Protein AF-0000000084525144 (afdb_homodimer)

Structure (mmCIF, N/CA/C/O backbone):
data_AF-0000000084525144-model_v1
#
loop_
_entity.id
_entity.type
_entity.pdbx_description
1 polymer 'Tryptophan 2-monooxygenase'
#
loop_
_atom_site.group_PDB
_atom_site.id
_atom_site.type_symbol
_atom_site.label_atom_id
_atom_site.label_alt_id
_atom_site.label_comp_id
_atom_site.label_asym_id
_atom_site.label_entity_id
_atom_site.label_seq_id
_atom_site.pdbx_PDB_ins_code
_atom_site.Cartn_x
_atom_site.Cartn_y
_atom_site.Cartn_z
_atom_site.occupancy
_atom_site.B_iso_or_equiv
_atom_site.auth_seq_id
_atom_site.auth_comp_id
_atom_site.auth_asym_id
_atom_site.auth_atom_id
_atom_site.pdbx_PDB_model_num
ATOM 1 N N . MET A 1 1 ? 16.953 35.125 -7.094 1 59.88 1 MET A N 1
ATOM 2 C CA . MET A 1 1 ? 16.766 34.469 -5.805 1 59.88 1 MET A CA 1
ATOM 3 C C . MET A 1 1 ? 16.109 35.406 -4.797 1 59.88 1 MET A C 1
ATOM 5 O O . MET A 1 1 ? 16.547 36.531 -4.645 1 59.88 1 MET A O 1
ATOM 9 N N . THR A 1 2 ? 14.867 35.094 -4.445 1 69.94 2 THR A N 1
ATOM 10 C CA . THR A 1 2 ? 14.141 35.969 -3.514 1 69.94 2 THR A CA 1
ATOM 11 C C . THR A 1 2 ? 14.523 35.656 -2.072 1 69.94 2 THR A C 1
ATOM 13 O O . THR A 1 2 ? 14.695 34.469 -1.712 1 69.94 2 THR A O 1
ATOM 16 N N . ASP A 1 3 ? 14.859 36.688 -1.396 1 90.31 3 ASP A N 1
ATOM 17 C CA . ASP A 1 3 ? 15.188 36.531 0.018 1 90.31 3 ASP A CA 1
ATOM 18 C C . ASP A 1 3 ? 14.008 36.906 0.905 1 90.31 3 ASP A C 1
ATOM 20 O O . ASP A 1 3 ? 13.406 38 0.729 1 90.31 3 ASP A O 1
ATOM 24 N N . VAL A 1 4 ? 13.586 36 1.708 1 96.69 4 VAL A N 1
ATOM 25 C CA . VAL A 1 4 ? 12.508 36.219 2.66 1 96.69 4 VAL A CA 1
ATOM 26 C C . VAL A 1 4 ? 12.977 35.875 4.07 1 96.69 4 VAL A C 1
ATOM 28 O O . VAL A 1 4 ? 14.07 35.312 4.25 1 96.69 4 VAL A O 1
ATOM 31 N N . ASP A 1 5 ? 12.203 36.25 5.066 1 96.56 5 ASP A N 1
ATOM 32 C CA . ASP A 1 5 ? 12.508 35.844 6.438 1 96.56 5 ASP A CA 1
ATOM 33 C C . ASP A 1 5 ? 12.32 34.344 6.613 1 96.56 5 ASP A C 1
ATOM 35 O O . ASP A 1 5 ? 13.203 33.656 7.145 1 96.56 5 ASP A O 1
ATOM 39 N N . VAL A 1 6 ? 11.117 33.875 6.16 1 98.31 6 VAL A N 1
ATOM 40 C CA . VAL A 1 6 ? 10.789 32.469 6.398 1 98.31 6 VAL A CA 1
ATOM 41 C C . VAL A 1 6 ? 10.258 31.859 5.117 1 98.31 6 VAL A C 1
ATOM 43 O O . VAL A 1 6 ? 9.414 32.438 4.434 1 98.31 6 VAL A O 1
ATOM 46 N N . VAL A 1 7 ? 10.727 30.672 4.738 1 98.75 7 VAL A N 1
ATOM 47 C CA . VAL A 1 7 ? 10.156 29.844 3.682 1 98.75 7 VAL A CA 1
ATOM 48 C C . VAL A 1 7 ? 9.266 28.766 4.293 1 98.75 7 VAL A C 1
ATOM 50 O O . VAL A 1 7 ? 9.688 28.047 5.199 1 98.75 7 VAL A O 1
ATOM 53 N N . VAL A 1 8 ? 8.039 28.719 3.889 1 98.94 8 VAL A N 1
ATOM 54 C CA . VAL A 1 8 ? 7.125 27.672 4.312 1 98.94 8 VAL A CA 1
ATOM 55 C C . VAL A 1 8 ? 6.953 26.656 3.182 1 98.94 8 VAL A C 1
ATOM 57 O O . VAL A 1 8 ? 6.566 27.016 2.068 1 98.94 8 VAL A O 1
ATOM 60 N N . ILE A 1 9 ? 7.25 25.406 3.461 1 98.88 9 ILE A N 1
ATOM 61 C CA . ILE A 1 9 ? 7.156 24.344 2.475 1 98.88 9 ILE A CA 1
ATOM 62 C C . ILE A 1 9 ? 5.875 23.547 2.697 1 98.88 9 ILE A C 1
ATOM 64 O O . ILE A 1 9 ? 5.785 22.75 3.639 1 98.88 9 ILE A O 1
ATOM 68 N N . GLY A 1 10 ? 4.902 23.75 1.816 1 98.81 10 GLY A N 1
ATOM 69 C CA . GLY A 1 10 ? 3.584 23.141 1.926 1 98.81 10 GLY A CA 1
ATOM 70 C C . GLY A 1 10 ? 2.498 24.141 2.279 1 98.81 10 GLY A C 1
ATOM 71 O O . GLY A 1 10 ? 2.686 24.984 3.158 1 98.81 10 GLY A O 1
ATOM 72 N N . ALA A 1 11 ? 1.415 24.016 1.599 1 98.88 11 ALA A N 1
ATOM 73 C CA . ALA A 1 11 ? 0.306 24.938 1.813 1 98.88 11 ALA A CA 1
ATOM 74 C C . ALA A 1 11 ? -0.945 24.188 2.277 1 98.88 11 ALA A C 1
ATOM 76 O O . ALA A 1 11 ? -2.057 24.5 1.839 1 98.88 11 ALA A O 1
ATOM 77 N N . GLY A 1 12 ? -0.776 23.172 3.094 1 98.75 12 GLY A N 1
ATOM 78 C CA . GLY A 1 12 ? -1.882 22.641 3.879 1 98.75 12 GLY A CA 1
ATOM 79 C C . GLY A 1 12 ? -2.287 23.562 5.02 1 98.75 12 GLY A C 1
ATOM 80 O O . GLY A 1 12 ? -1.798 24.688 5.125 1 98.75 12 GLY A O 1
ATOM 81 N N . ALA A 1 13 ? -3.119 23.031 5.883 1 98.81 13 ALA A N 1
ATOM 82 C CA . ALA A 1 13 ? -3.615 23.844 6.984 1 98.81 13 ALA A CA 1
ATOM 83 C C . ALA A 1 13 ? -2.467 24.344 7.859 1 98.81 13 ALA A C 1
ATOM 85 O O . ALA A 1 13 ? -2.465 25.5 8.297 1 98.81 13 ALA A O 1
ATOM 86 N N . ALA A 1 14 ? -1.512 23.516 8.109 1 98.88 14 ALA A N 1
ATOM 87 C CA . ALA A 1 14 ? -0.378 23.906 8.953 1 98.88 14 ALA A CA 1
ATOM 88 C C . ALA A 1 14 ? 0.447 25 8.297 1 98.88 14 ALA A C 1
ATOM 90 O O . ALA A 1 14 ? 0.79 26 8.945 1 98.88 14 ALA A O 1
ATOM 91 N N . GLY A 1 15 ? 0.773 24.828 7.012 1 98.94 15 GLY A N 1
ATOM 92 C CA . GLY A 1 15 ? 1.566 25.828 6.305 1 98.94 15 GLY A CA 1
ATOM 93 C C . GLY A 1 15 ? 0.857 27.156 6.156 1 98.94 15 GLY A C 1
ATOM 94 O O . GLY A 1 15 ? 1.462 28.219 6.355 1 98.94 15 GLY A O 1
ATOM 95 N N . LEU A 1 16 ? -0.373 27.078 5.84 1 98.94 16 LEU A N 1
ATOM 96 C CA . LEU A 1 16 ? -1.166 28.297 5.719 1 98.94 16 LEU A CA 1
ATOM 97 C C . LEU A 1 16 ? -1.246 29.031 7.051 1 98.94 16 LEU A C 1
ATOM 99 O O . LEU A 1 16 ? -1.121 30.25 7.102 1 98.94 16 LEU A O 1
ATOM 103 N N . ALA A 1 17 ? -1.425 28.266 8.086 1 98.88 17 ALA A N 1
ATOM 104 C CA . ALA A 1 17 ? -1.532 28.859 9.414 1 98.88 17 ALA A CA 1
ATOM 105 C C . ALA A 1 17 ? -0.22 29.516 9.836 1 98.88 17 ALA A C 1
ATOM 107 O O . ALA A 1 17 ? -0.218 30.625 10.375 1 98.88 17 ALA A O 1
ATOM 108 N N . ALA A 1 18 ? 0.846 28.797 9.602 1 98.88 18 ALA A N 1
ATOM 109 C CA . ALA A 1 18 ? 2.156 29.359 9.914 1 98.88 18 ALA A CA 1
ATOM 110 C C . ALA A 1 18 ? 2.396 30.656 9.148 1 98.88 18 ALA A C 1
ATOM 112 O O . ALA A 1 18 ? 2.82 31.672 9.734 1 98.88 18 ALA A O 1
ATOM 113 N N . ALA A 1 19 ? 2.092 30.625 7.883 1 98.88 19 ALA A N 1
ATOM 114 C CA . ALA A 1 19 ? 2.293 31.797 7.031 1 98.88 19 ALA A CA 1
ATOM 115 C C . ALA A 1 19 ? 1.44 32.969 7.504 1 98.88 19 ALA A C 1
ATOM 117 O O . ALA A 1 19 ? 1.934 34.094 7.625 1 98.88 19 ALA A O 1
ATOM 118 N N . LYS A 1 20 ? 0.193 32.75 7.766 1 98.56 20 LYS A N 1
ATOM 119 C CA . LYS A 1 20 ? -0.705 33.812 8.219 1 98.56 20 LYS A CA 1
ATOM 120 C C . LYS A 1 20 ? -0.177 34.469 9.484 1 98.56 20 LYS A C 1
ATOM 122 O O . LYS A 1 20 ? -0.156 35.688 9.586 1 98.56 20 LYS A O 1
ATOM 127 N N . ARG A 1 21 ? 0.198 33.656 10.391 1 98.19 21 ARG A N 1
ATOM 128 C CA . ARG A 1 21 ? 0.686 34.188 11.656 1 98.19 21 ARG A CA 1
ATOM 129 C C . ARG A 1 21 ? 1.964 35 11.461 1 98.19 21 ARG A C 1
ATOM 131 O O . ARG A 1 21 ? 2.105 36.094 12.008 1 98.19 21 ARG A O 1
ATOM 138 N N . LEU A 1 22 ? 2.871 34.5 10.695 1 98.12 22 LEU A N 1
ATOM 139 C CA . LEU A 1 22 ? 4.141 35.156 10.445 1 98.12 22 LEU A CA 1
ATOM 140 C C . LEU A 1 22 ? 3.916 36.5 9.719 1 98.12 22 LEU A C 1
ATOM 142 O O . LEU A 1 22 ? 4.523 37.5 10.062 1 98.12 22 LEU A O 1
ATOM 146 N N . ILE A 1 23 ? 3.051 36.469 8.719 1 97.81 23 ILE A N 1
ATOM 147 C CA . ILE A 1 23 ? 2.746 37.688 7.957 1 97.81 23 ILE A CA 1
ATOM 148 C C . ILE A 1 23 ? 2.102 38.719 8.867 1 97.81 23 ILE A C 1
ATOM 150 O O . ILE A 1 23 ? 2.455 39.906 8.82 1 97.81 23 ILE A O 1
ATOM 154 N N . ALA A 1 24 ? 1.198 38.281 9.672 1 96.62 24 ALA A N 1
ATOM 155 C CA . ALA A 1 24 ? 0.527 39.156 10.609 1 96.62 24 ALA A CA 1
ATOM 156 C C . ALA A 1 24 ? 1.533 39.844 11.547 1 96.62 24 ALA A C 1
ATOM 158 O O . ALA A 1 24 ? 1.303 40.938 12.016 1 96.62 24 ALA A O 1
ATOM 159 N N . GLU A 1 25 ? 2.604 39.156 11.742 1 94.94 25 GLU A N 1
ATOM 160 C CA . GLU A 1 25 ? 3.631 39.688 12.633 1 94.94 25 GLU A CA 1
ATOM 161 C C . GLU A 1 25 ? 4.699 40.438 11.859 1 94.94 25 GLU A C 1
ATOM 163 O O . GLU A 1 25 ? 5.758 40.781 12.398 1 94.94 25 GLU A O 1
ATOM 168 N N . GLY A 1 26 ? 4.539 40.688 10.602 1 95.06 26 GLY A N 1
ATOM 169 C CA . GLY A 1 26 ? 5.367 41.594 9.805 1 95.06 26 GLY A CA 1
ATOM 170 C C . GLY A 1 26 ? 6.543 40.875 9.148 1 95.06 26 GLY A C 1
ATOM 171 O O . GLY A 1 26 ? 7.473 41.531 8.672 1 95.06 26 GLY A O 1
ATOM 172 N N . LYS A 1 27 ? 6.57 39.594 9.133 1 96.12 27 LYS A N 1
ATOM 173 C CA . LYS A 1 27 ? 7.652 38.844 8.484 1 96.12 27 LYS A CA 1
ATOM 174 C C . LYS A 1 27 ? 7.371 38.656 7 1 96.12 27 LYS A C 1
ATOM 176 O O . LYS A 1 27 ? 6.215 38.5 6.594 1 96.12 27 LYS A O 1
ATOM 181 N N . SER A 1 28 ? 8.414 38.688 6.215 1 97.44 28 SER A N 1
ATOM 182 C CA . SER A 1 28 ? 8.289 38.281 4.82 1 97.44 28 SER A CA 1
ATOM 183 C C . SER A 1 28 ? 8.312 36.75 4.695 1 97.44 28 SER A C 1
ATOM 185 O O . SER A 1 28 ? 9.172 36.094 5.277 1 97.44 28 SER A O 1
ATOM 187 N N . VAL A 1 29 ? 7.301 36.25 3.973 1 98.19 29 VAL A N 1
ATOM 188 C CA . VAL A 1 29 ? 7.133 34.812 3.906 1 98.19 29 VAL A CA 1
ATOM 189 C C . VAL A 1 29 ? 6.941 34.375 2.453 1 98.19 29 VAL A C 1
ATOM 191 O O . VAL A 1 29 ? 6.242 35.031 1.688 1 98.19 29 VAL A O 1
ATOM 194 N N . GLN A 1 30 ? 7.582 33.312 2.051 1 98.38 30 GLN A N 1
ATOM 195 C CA . GLN A 1 30 ? 7.285 32.594 0.805 1 98.38 30 GLN A CA 1
ATOM 196 C C . GLN A 1 30 ? 6.762 31.203 1.075 1 98.38 30 GLN A C 1
ATOM 198 O O . GLN A 1 30 ? 7.453 30.375 1.678 1 98.38 30 GLN A O 1
ATOM 203 N N . VAL A 1 31 ? 5.516 30.969 0.66 1 98.88 31 VAL A N 1
ATOM 204 C CA . VAL A 1 31 ? 4.934 29.641 0.771 1 98.88 31 VAL A CA 1
ATOM 205 C C . VAL A 1 31 ? 5.07 28.891 -0.56 1 98.88 31 VAL A C 1
ATOM 207 O O . VAL A 1 31 ? 4.66 29.406 -1.604 1 98.88 31 VAL A O 1
ATOM 210 N N . LEU A 1 32 ? 5.703 27.734 -0.556 1 98.81 32 LEU A N 1
ATOM 211 C CA . LEU A 1 32 ? 5.871 26.875 -1.729 1 98.81 32 LEU A CA 1
ATOM 212 C C . LEU A 1 32 ? 5.016 25.625 -1.611 1 98.81 32 LEU A C 1
ATOM 214 O O . LEU A 1 32 ? 5.094 24.906 -0.612 1 98.81 32 LEU A O 1
ATOM 218 N N . GLU A 1 33 ? 4.156 25.391 -2.562 1 98.81 33 GLU A N 1
ATOM 219 C CA . GLU A 1 33 ? 3.275 24.219 -2.602 1 98.81 33 GLU A CA 1
ATOM 220 C C . GLU A 1 33 ? 3.516 23.391 -3.855 1 98.81 33 GLU A C 1
ATOM 222 O O . GLU A 1 33 ? 3.545 23.922 -4.965 1 98.81 33 GLU A O 1
ATOM 227 N N . ALA A 1 34 ? 3.719 22.109 -3.637 1 98.12 34 ALA A N 1
ATOM 228 C CA . ALA A 1 34 ? 4.02 21.203 -4.742 1 98.12 34 ALA A CA 1
ATOM 229 C C . ALA A 1 34 ? 2.805 21.031 -5.648 1 98.12 34 ALA A C 1
ATOM 231 O O . ALA A 1 34 ? 2.945 20.953 -6.871 1 98.12 34 ALA A O 1
ATOM 232 N N . MET A 1 35 ? 1.621 21 -5.098 1 97.56 35 MET A N 1
ATOM 233 C CA . MET A 1 35 ? 0.398 20.781 -5.863 1 97.56 35 MET A CA 1
ATOM 234 C C . MET A 1 35 ? -0.088 22.062 -6.512 1 97.56 35 MET A C 1
ATOM 236 O O . MET A 1 35 ? 0.478 23.141 -6.273 1 97.56 35 MET A O 1
ATOM 240 N N . ASP A 1 36 ? -1.179 21.984 -7.297 1 97.94 36 ASP A N 1
ATOM 241 C CA . ASP A 1 36 ? -1.672 23.141 -8.047 1 97.94 36 ASP A CA 1
ATOM 242 C C . ASP A 1 36 ? -2.781 23.859 -7.277 1 97.94 36 ASP A C 1
ATOM 244 O O . ASP A 1 36 ? -3.504 24.688 -7.848 1 97.94 36 ASP A O 1
ATOM 248 N N . ARG A 1 37 ? -2.877 23.516 -6.023 1 98.06 37 ARG A N 1
ATOM 249 C CA . ARG A 1 37 ? -3.896 24.094 -5.152 1 98.06 37 ARG A CA 1
ATOM 250 C C . ARG A 1 37 ? -3.408 24.172 -3.711 1 98.06 37 ARG A C 1
ATOM 252 O O . ARG A 1 37 ? -2.443 23.5 -3.34 1 98.06 37 ARG A O 1
ATOM 259 N N . ILE A 1 38 ? -4.07 24.984 -2.906 1 98.56 38 ILE A N 1
ATOM 260 C CA . ILE A 1 38 ? -3.777 25.016 -1.478 1 98.56 38 ILE A CA 1
ATOM 261 C C . ILE A 1 38 ? -4.707 24.062 -0.735 1 98.56 38 ILE A C 1
ATOM 263 O O . ILE A 1 38 ? -5.668 23.547 -1.313 1 98.56 38 ILE A O 1
ATOM 267 N N . GLY A 1 39 ? -4.398 23.797 0.495 1 98.56 39 GLY A N 1
ATOM 268 C CA . GLY A 1 39 ? -5.273 23.031 1.372 1 98.56 39 GLY A CA 1
ATOM 269 C C . GLY A 1 39 ? -4.723 21.656 1.714 1 98.56 39 GLY A C 1
ATOM 270 O O . GLY A 1 39 ? -5.16 21.031 2.68 1 98.56 39 GLY A O 1
ATOM 271 N N . GLY A 1 40 ? -3.711 21.203 0.921 1 97.88 40 GLY A N 1
ATOM 272 C CA . GLY A 1 40 ? -3.178 19.875 1.166 1 97.88 40 GLY A CA 1
ATOM 273 C C . GLY A 1 40 ? -4.23 18.797 1.083 1 97.88 40 GLY A C 1
ATOM 274 O O . GLY A 1 40 ? -4.949 18.688 0.086 1 97.88 40 GLY A O 1
ATOM 275 N N . ARG A 1 41 ? -4.391 18.062 2.131 1 98.38 41 ARG A N 1
ATOM 276 C CA . ARG A 1 41 ? -5.375 16.984 2.143 1 98.38 41 ARG A CA 1
ATOM 277 C C . ARG A 1 41 ? -6.785 17.531 2.357 1 98.38 41 ARG A C 1
ATOM 279 O O . ARG A 1 41 ? -7.77 16.844 2.1 1 98.38 41 ARG A O 1
ATOM 286 N N . ALA A 1 42 ? -6.883 18.734 2.869 1 98.62 42 ALA A N 1
ATOM 287 C CA . ALA A 1 42 ? -8.188 19.375 2.883 1 98.62 42 ALA A CA 1
ATOM 288 C C . ALA A 1 42 ? -8.594 19.828 1.481 1 98.62 42 ALA A C 1
ATOM 290 O O . ALA A 1 42 ? -8.25 20.938 1.059 1 98.62 42 ALA A O 1
ATOM 291 N N . TRP A 1 43 ? -9.305 18.984 0.785 1 98.62 43 TRP A N 1
ATOM 292 C CA . TRP A 1 43 ? -9.633 19.219 -0.617 1 98.62 43 TRP A CA 1
ATOM 293 C C . TRP A 1 43 ? -11.078 18.828 -0.918 1 98.62 43 TRP A C 1
ATOM 295 O O . TRP A 1 43 ? -11.461 17.672 -0.708 1 98.62 43 TRP A O 1
ATOM 305 N N . THR A 1 44 ? -11.883 19.734 -1.355 1 98.69 44 THR A N 1
ATOM 306 C CA . THR A 1 44 ? -13.242 19.516 -1.82 1 98.69 44 THR A CA 1
ATOM 307 C C . THR A 1 44 ? -13.336 19.688 -3.334 1 98.69 44 THR A C 1
ATOM 309 O O . THR A 1 44 ? -12.781 20.641 -3.895 1 98.69 44 THR A O 1
ATOM 312 N N . THR A 1 45 ? -13.969 18.75 -3.99 1 98.25 45 THR A N 1
ATOM 313 C CA . THR A 1 45 ? -14.195 18.875 -5.426 1 98.25 45 THR A CA 1
ATOM 314 C C . THR A 1 45 ? -15.68 18.797 -5.754 1 98.25 45 THR A C 1
ATOM 316 O O . THR A 1 45 ? -16.453 18.188 -5.004 1 98.25 45 THR A O 1
ATOM 319 N N . SER A 1 46 ? -16.109 19.406 -6.824 1 97.94 46 SER A N 1
ATOM 320 C CA . SER A 1 46 ? -17.469 19.234 -7.344 1 97.94 46 SER A CA 1
ATOM 321 C C . SER A 1 46 ? -17.438 18.5 -8.688 1 97.94 46 SER A C 1
ATOM 323 O O . SER A 1 46 ? -18.5 18.297 -9.297 1 97.94 46 SER A O 1
ATOM 325 N N . ASP A 1 47 ? -16.312 18.078 -9.078 1 97.62 47 ASP A N 1
ATOM 326 C CA . ASP A 1 47 ? -16.141 17.484 -10.398 1 97.62 47 ASP A CA 1
ATOM 327 C C . ASP A 1 47 ? -16.719 16.062 -10.43 1 97.62 47 ASP A C 1
ATOM 329 O O . ASP A 1 47 ? -17.172 15.602 -11.484 1 97.62 47 ASP A O 1
ATOM 333 N N . TRP A 1 48 ? -16.672 15.391 -9.328 1 97.62 48 TRP A N 1
ATOM 334 C CA . TRP A 1 48 ? -17.016 13.969 -9.32 1 97.62 48 TRP A CA 1
ATOM 335 C C . TRP A 1 48 ? -18.516 13.773 -9.477 1 97.62 48 TRP A C 1
ATOM 337 O O . TRP A 1 48 ? -18.969 12.945 -10.281 1 97.62 48 TRP A O 1
ATOM 347 N N . PHE A 1 49 ? -19.328 14.57 -8.734 1 97.69 49 PHE A N 1
ATOM 348 C CA . PHE A 1 49 ? -20.75 14.281 -8.664 1 97.69 49 PHE A CA 1
ATOM 349 C C . PHE A 1 49 ? -21.578 15.531 -8.945 1 97.69 49 PHE A C 1
ATOM 351 O O . PHE A 1 49 ? -22.812 15.5 -8.883 1 97.69 49 PHE A O 1
ATOM 358 N N . GLY A 1 50 ? -20.938 16.641 -9.258 1 97.06 50 GLY A N 1
ATOM 359 C CA . GLY A 1 50 ? -21.641 17.906 -9.484 1 97.06 50 GLY A CA 1
ATOM 360 C C . GLY A 1 50 ? -22.031 18.594 -8.195 1 97.06 50 GLY A C 1
ATOM 361 O O . GLY A 1 50 ? -22.859 19.516 -8.219 1 97.06 50 GLY A O 1
ATOM 362 N N . MET A 1 51 ? -21.562 18.109 -7.117 1 96.75 51 MET A N 1
ATOM 363 C CA . MET A 1 51 ? -21.75 18.672 -5.781 1 96.75 51 MET A CA 1
ATOM 364 C C . MET A 1 51 ? -20.469 18.547 -4.961 1 96.75 51 MET A C 1
ATOM 366 O O . MET A 1 51 ? -19.594 17.75 -5.285 1 96.75 51 MET A O 1
ATOM 370 N N . PRO A 1 52 ? -20.375 19.359 -3.873 1 97.94 52 PRO A N 1
ATOM 371 C CA . PRO A 1 52 ? -19.156 19.297 -3.08 1 97.94 52 PRO A CA 1
ATOM 372 C C . PRO A 1 52 ? -18.906 17.922 -2.469 1 97.94 52 PRO A C 1
ATOM 374 O O . PRO A 1 52 ? -19.828 17.328 -1.9 1 97.94 52 PRO A O 1
ATOM 377 N N . PHE A 1 53 ? -17.75 17.406 -2.645 1 98.62 53 PHE A N 1
ATOM 378 C CA . PHE A 1 53 ? -17.281 16.172 -2.037 1 98.62 53 PHE A CA 1
ATOM 379 C C . PHE A 1 53 ? -15.875 16.344 -1.477 1 98.62 53 PHE A C 1
ATOM 381 O O . PHE A 1 53 ? -14.953 16.688 -2.209 1 98.62 53 PHE A O 1
ATOM 388 N N . ASP A 1 54 ? -15.75 16.109 -0.252 1 98.75 54 ASP A N 1
ATOM 389 C CA . ASP A 1 54 ? -14.438 16.188 0.378 1 98.75 54 ASP A CA 1
ATOM 390 C C . ASP A 1 54 ? -13.586 14.969 0.016 1 98.75 54 ASP A C 1
ATOM 392 O O . ASP A 1 54 ? -13.883 13.852 0.436 1 98.75 54 ASP A O 1
ATOM 396 N N . ILE A 1 55 ? -12.5 15.234 -0.672 1 98.44 55 ILE A N 1
ATOM 397 C CA . ILE A 1 55 ? -11.562 14.18 -1.021 1 98.44 55 ILE A CA 1
ATOM 398 C C . ILE A 1 55 ? -10.742 13.789 0.208 1 98.44 55 ILE A C 1
ATOM 400 O O . ILE A 1 55 ? -10.438 12.609 0.412 1 98.44 55 ILE A O 1
ATOM 404 N N . GLY A 1 56 ? -10.32 14.742 0.975 1 97.81 56 GLY A N 1
ATOM 405 C CA . GLY A 1 56 ? -9.609 14.516 2.227 1 97.81 56 GLY A CA 1
ATOM 406 C C . GLY A 1 56 ? -10.5 14.664 3.447 1 97.81 56 GLY A C 1
ATOM 407 O O . GLY A 1 56 ? -11.609 14.125 3.488 1 97.81 56 GLY A O 1
ATOM 408 N N . CYS A 1 57 ? -10.078 15.352 4.449 1 97.25 57 CYS A N 1
ATOM 409 C CA . CYS A 1 57 ? -10.82 15.484 5.703 1 97.25 57 CYS A CA 1
ATOM 410 C C . CYS A 1 57 ? -12.219 16.031 5.453 1 97.25 57 CYS A C 1
ATOM 412 O O . CYS A 1 57 ? -12.406 16.922 4.629 1 97.25 57 CYS A O 1
ATOM 414 N N . ALA A 1 58 ? -13.164 15.445 6.195 1 97.12 58 ALA A N 1
ATOM 415 C CA . ALA A 1 58 ? -14.562 15.805 5.992 1 97.12 58 ALA A CA 1
ATOM 416 C C . ALA A 1 58 ? -15.219 16.219 7.305 1 97.12 58 ALA A C 1
ATOM 418 O O . ALA A 1 58 ? -16.234 16.938 7.309 1 97.12 58 ALA A O 1
ATOM 419 N N . TRP A 1 59 ? -14.656 15.867 8.422 1 97.12 59 TRP A N 1
ATOM 420 C CA . TRP A 1 59 ? -15.234 16.188 9.719 1 97.12 59 TRP A CA 1
ATOM 421 C C . TRP A 1 59 ? -14.453 17.312 10.398 1 97.12 59 TRP A C 1
ATOM 423 O O . TRP A 1 59 ? -13.227 17.25 10.492 1 97.12 59 TRP A O 1
ATOM 433 N N . LEU A 1 60 ? -15.172 18.234 10.82 1 97.56 60 LEU A N 1
ATOM 434 C CA . LEU A 1 60 ? -14.641 19.156 11.812 1 97.56 60 LEU A CA 1
ATOM 435 C C . LEU A 1 60 ? -14.648 18.531 13.203 1 97.56 60 LEU A C 1
ATOM 437 O O . LEU A 1 60 ? -15.555 18.781 14 1 97.56 60 LEU A O 1
ATOM 441 N N . HIS A 1 61 ? -13.57 17.812 13.414 1 96.38 61 HIS A N 1
ATOM 442 C CA . HIS A 1 61 ? -13.438 17.078 14.672 1 96.38 61 HIS A CA 1
ATOM 443 C C . HIS A 1 61 ? -13.172 18.047 15.828 1 96.38 61 HIS A C 1
ATOM 445 O O . HIS A 1 61 ? -12.656 19.141 15.625 1 96.38 61 HIS A O 1
ATOM 451 N N . ALA A 1 62 ? -13.508 17.609 17.031 1 95.56 62 ALA A N 1
ATOM 452 C CA . ALA A 1 62 ? -13.266 18.391 18.234 1 95.56 62 ALA A CA 1
ATOM 453 C C . ALA A 1 62 ? -13.773 19.828 18.078 1 95.56 62 ALA A C 1
ATOM 455 O O . ALA A 1 62 ? -13.031 20.781 18.297 1 95.56 62 ALA A O 1
ATOM 456 N N . GLY A 1 63 ? -15.062 19.859 17.766 1 94.94 63 GLY A N 1
ATOM 457 C CA . GLY A 1 63 ? -15.656 21.125 17.406 1 94.94 63 GLY A CA 1
ATOM 458 C C . GLY A 1 63 ? -15.508 22.188 18.469 1 94.94 63 GLY A C 1
ATOM 459 O O . GLY A 1 63 ? -15.477 23.391 18.172 1 94.94 63 GLY A O 1
ATOM 460 N N . ASP A 1 64 ? -15.352 21.844 19.656 1 93.25 64 ASP A N 1
ATOM 461 C CA . ASP A 1 64 ? -15.242 22.781 20.766 1 93.25 64 ASP A CA 1
ATOM 462 C C . ASP A 1 64 ? -13.859 23.438 20.812 1 93.25 64 ASP A C 1
ATOM 464 O O . ASP A 1 64 ? -13.664 24.453 21.469 1 93.25 64 ASP A O 1
ATOM 468 N N . ARG A 1 65 ? -12.883 22.891 20.109 1 91.94 65 ARG A N 1
ATOM 469 C CA . ARG A 1 65 ? -11.531 23.438 20.125 1 91.94 65 ARG A CA 1
ATOM 470 C C . ARG A 1 65 ? -10.961 23.531 18.719 1 91.94 65 ARG A C 1
ATOM 472 O O . ARG A 1 65 ? -9.789 23.859 18.531 1 91.94 65 ARG A O 1
ATOM 479 N N . ASN A 1 66 ? -11.719 23.219 17.719 1 95.12 66 ASN A N 1
ATOM 480 C CA . ASN A 1 66 ? -11.344 23.328 16.312 1 95.12 66 ASN A CA 1
ATOM 481 C C . ASN A 1 66 ? -11.516 24.75 15.789 1 95.12 66 ASN A C 1
ATOM 483 O O . ASN A 1 66 ? -12.641 25.219 15.641 1 95.12 66 ASN A O 1
ATOM 487 N N . PRO A 1 67 ? -10.453 25.359 15.43 1 96.88 67 PRO A N 1
ATOM 488 C CA . PRO A 1 67 ? -10.562 26.75 15.023 1 96.88 67 PRO A CA 1
ATOM 489 C C . PRO A 1 67 ? -11.352 26.938 13.727 1 96.88 67 PRO A C 1
ATOM 491 O O . PRO A 1 67 ? -11.859 28.031 13.461 1 96.88 67 PRO A O 1
ATOM 494 N N . PHE A 1 68 ? -11.516 25.938 12.938 1 98.12 68 PHE A N 1
ATOM 495 C CA . PHE A 1 68 ? -12.227 26.062 11.672 1 98.12 68 PHE A CA 1
ATOM 496 C C . PHE A 1 68 ? -13.734 26.141 11.898 1 98.12 68 PHE A C 1
ATOM 498 O O . PHE A 1 68 ? -14.477 26.562 11.016 1 98.12 68 PHE A O 1
ATOM 505 N N . LEU A 1 69 ? -14.18 25.719 13.086 1 97.62 69 LEU A N 1
ATOM 506 C CA . LEU A 1 69 ? -15.609 25.797 13.352 1 97.62 69 LEU A CA 1
ATOM 507 C C . LEU A 1 69 ? -16.062 27.266 13.422 1 97.62 69 LEU A C 1
ATOM 509 O O . LEU A 1 69 ? -17.125 27.609 12.914 1 97.62 69 LEU A O 1
ATOM 513 N N . ALA A 1 70 ? -15.266 28.031 14.07 1 96.81 70 ALA A N 1
ATOM 514 C CA . ALA A 1 70 ? -15.562 29.469 14.133 1 96.81 70 ALA A CA 1
ATOM 515 C C . ALA A 1 70 ? -15.617 30.078 12.727 1 96.81 70 ALA A C 1
ATOM 517 O O . ALA A 1 70 ? -16.469 30.922 12.445 1 96.81 70 ALA A O 1
ATOM 518 N N . ASP A 1 71 ? -14.719 29.641 11.867 1 97.38 71 ASP A N 1
ATOM 519 C CA . ASP A 1 71 ? -14.703 30.109 10.484 1 97.38 71 ASP A CA 1
ATOM 520 C C . ASP A 1 71 ? -15.969 29.672 9.742 1 97.38 71 ASP A C 1
ATOM 522 O O . ASP A 1 71 ? -16.516 30.438 8.953 1 97.38 71 ASP A O 1
ATOM 526 N N . ALA A 1 72 ? -16.359 28.469 9.969 1 97.94 72 ALA A N 1
ATOM 527 C CA . ALA A 1 72 ? -17.578 27.969 9.344 1 97.94 72 ALA A CA 1
ATOM 528 C C . ALA A 1 72 ? -18.781 28.812 9.758 1 97.94 72 ALA A C 1
ATOM 530 O O . ALA A 1 72 ? -19.609 29.172 8.914 1 97.94 72 ALA A O 1
ATOM 531 N N . HIS A 1 73 ? -18.875 29.125 11.047 1 97.25 73 HIS A N 1
ATOM 532 C CA . HIS A 1 73 ? -19.984 29.938 11.562 1 97.25 73 HIS A CA 1
ATOM 533 C C . HIS A 1 73 ? -19.938 31.344 10.969 1 97.25 73 HIS A C 1
ATOM 535 O O . HIS A 1 73 ? -20.984 31.875 10.555 1 97.25 73 HIS A O 1
ATOM 541 N N . ALA A 1 74 ? -18.797 31.875 10.914 1 96.81 74 ALA A N 1
ATOM 542 C CA . ALA A 1 74 ? -18.641 33.25 10.438 1 96.81 74 ALA A CA 1
ATOM 543 C C . ALA A 1 74 ? -19.094 33.375 8.984 1 96.81 74 ALA A C 1
ATOM 545 O O . ALA A 1 74 ? -19.5 34.469 8.555 1 96.81 74 ALA A O 1
ATOM 546 N N . HIS A 1 75 ? -19.078 32.344 8.281 1 96.44 75 HIS A N 1
ATOM 547 C CA . HIS A 1 75 ? -19.406 32.406 6.863 1 96.44 75 HIS A CA 1
ATOM 548 C C . HIS A 1 75 ? -20.719 31.703 6.574 1 96.44 75 HIS A C 1
ATOM 550 O O . HIS A 1 75 ? -21.031 31.391 5.418 1 96.44 75 HIS A O 1
ATOM 556 N N . ASP A 1 76 ? -21.453 31.266 7.582 1 97.5 76 ASP A N 1
ATOM 557 C CA . ASP A 1 76 ? -22.797 30.703 7.512 1 97.5 76 ASP A CA 1
ATOM 558 C C . ASP A 1 76 ? -22.797 29.359 6.777 1 97.5 76 ASP A C 1
ATOM 560 O O . ASP A 1 76 ? -23.656 29.094 5.934 1 97.5 76 ASP A O 1
ATOM 564 N N . TRP A 1 77 ? -21.781 28.609 7.059 1 97.69 77 TRP A N 1
ATOM 565 C CA . TRP A 1 77 ? -21.719 27.266 6.488 1 97.69 77 TRP A CA 1
ATOM 566 C C . TRP A 1 77 ? -22.75 26.344 7.133 1 97.69 77 TRP A C 1
ATOM 568 O O . TRP A 1 77 ? -23.078 26.5 8.312 1 97.69 77 TRP A O 1
ATOM 578 N N . THR A 1 78 ? -23.312 25.406 6.312 1 98.38 78 THR A N 1
ATOM 579 C CA . THR A 1 78 ? -24.266 24.422 6.812 1 98.38 78 THR A CA 1
ATOM 580 C C . THR A 1 78 ? -23.547 23.328 7.602 1 98.38 78 THR A C 1
ATOM 582 O O . THR A 1 78 ? -22.672 22.641 7.066 1 98.38 78 THR A O 1
ATOM 585 N N . LEU A 1 79 ? -23.922 23.172 8.875 1 97.75 79 LEU A N 1
ATOM 586 C CA . LEU A 1 79 ? -23.266 22.203 9.742 1 97.75 79 LEU A CA 1
ATOM 587 C C . LEU A 1 79 ? -24.234 21.141 10.227 1 97.75 79 LEU A C 1
ATOM 589 O O . LEU A 1 79 ? -25.438 21.406 10.383 1 97.75 79 LEU A O 1
ATOM 593 N N . PHE A 1 80 ? -23.734 19.938 10.367 1 97.62 80 PHE A N 1
ATOM 594 C CA . PHE A 1 80 ? -24.453 18.828 10.969 1 97.62 80 PHE A CA 1
ATOM 595 C C . PHE A 1 80 ? -23.609 18.141 12.039 1 97.62 80 PHE A C 1
ATOM 597 O O . PHE A 1 80 ? -22.469 17.75 11.773 1 97.62 80 PHE A O 1
ATOM 604 N N . VAL A 1 81 ? -24.156 18.031 13.219 1 96.88 81 VAL A N 1
ATOM 605 C CA . VAL A 1 81 ? -23.469 17.297 14.273 1 96.88 81 VAL A CA 1
ATOM 606 C C . VAL A 1 81 ? -23.594 15.789 14.031 1 96.88 81 VAL A C 1
ATOM 608 O O . VAL A 1 81 ? -24.719 15.258 14.016 1 96.88 81 VAL A O 1
ATOM 611 N N . HIS A 1 82 ? -22.484 15.156 13.867 1 95.06 82 HIS A N 1
ATOM 612 C CA . HIS A 1 82 ? -22.469 13.727 13.578 1 95.06 82 HIS A CA 1
ATOM 613 C C . HIS A 1 82 ? -22.062 12.922 14.812 1 95.06 82 HIS A C 1
ATOM 615 O O . HIS A 1 82 ? -20.953 13.078 15.32 1 95.06 82 HIS A O 1
ATOM 621 N N . ASP A 1 83 ? -22.828 12.031 15.43 1 85.81 83 ASP A N 1
ATOM 622 C CA . ASP A 1 83 ? -22.578 11.273 16.656 1 85.81 83 ASP A CA 1
ATOM 623 C C . ASP A 1 83 ? -21.672 10.07 16.375 1 85.81 83 ASP A C 1
ATOM 625 O O . ASP A 1 83 ? -21.188 9.422 17.297 1 85.81 83 ASP A O 1
ATOM 629 N N . MET A 1 84 ? -21.281 9.719 15.195 1 77.69 84 MET A N 1
ATOM 630 C CA . MET A 1 84 ? -20.359 8.672 14.742 1 77.69 84 MET A CA 1
ATOM 631 C C . MET A 1 84 ? -20.828 7.301 15.219 1 77.69 84 MET A C 1
ATOM 633 O O . MET A 1 84 ? -20.047 6.344 15.211 1 77.69 84 MET A O 1
ATOM 637 N N . GLY A 1 85 ? -21.969 7.098 15.797 1 82.06 85 GLY A N 1
ATOM 638 C CA . GLY A 1 85 ? -22.484 5.797 16.188 1 82.06 85 GLY A CA 1
ATOM 639 C C . GLY A 1 85 ? -22.922 4.953 15 1 82.06 85 GLY A C 1
ATOM 640 O O . GLY A 1 85 ? -23.391 5.488 13.992 1 82.06 85 GLY A O 1
ATOM 641 N N . VAL A 1 86 ? -22.797 3.613 15.141 1 87.5 86 VAL A N 1
ATOM 642 C CA . VAL A 1 86 ? -23.203 2.703 14.078 1 87.5 86 VAL A CA 1
ATOM 643 C C . VAL A 1 86 ? -24.719 2.479 14.156 1 87.5 86 VAL A C 1
ATOM 645 O O . VAL A 1 86 ? -25.234 1.97 15.156 1 87.5 86 VAL A O 1
ATOM 648 N N . ASP A 1 87 ? -25.438 2.842 13.086 1 91.69 87 ASP A N 1
ATOM 649 C CA . ASP A 1 87 ? -26.875 2.66 13.016 1 91.69 87 ASP A CA 1
ATOM 650 C C . ASP A 1 87 ? -27.234 1.269 12.5 1 91.69 87 ASP A C 1
ATOM 652 O O . ASP A 1 87 ? -28.234 0.68 12.922 1 91.69 87 ASP A O 1
ATOM 656 N N . HIS A 1 88 ? -26.484 0.776 11.57 1 94.06 88 HIS A N 1
ATOM 657 C CA . HIS A 1 88 ? -26.672 -0.535 10.961 1 94.06 88 HIS A CA 1
ATOM 658 C C . HIS A 1 88 ? -25.375 -1.339 10.961 1 94.06 88 HIS A C 1
ATOM 660 O O . HIS A 1 88 ? -24.359 -0.879 10.453 1 94.06 88 HIS A O 1
ATOM 666 N N . LEU A 1 89 ? -25.438 -2.475 11.57 1 92 89 LEU A N 1
ATOM 667 C CA . LEU A 1 89 ? -24.281 -3.361 11.648 1 92 89 LEU A CA 1
ATOM 668 C C . LEU A 1 89 ? -24.578 -4.699 10.984 1 92 89 LEU A C 1
ATOM 670 O O . LEU A 1 89 ? -25.594 -5.332 11.281 1 92 89 LEU A O 1
ATOM 674 N N . TYR A 1 90 ? -23.75 -5.012 10.062 1 92.19 90 TYR A N 1
ATOM 675 C CA . TYR A 1 90 ? -23.859 -6.305 9.398 1 92.19 90 TYR A CA 1
ATOM 676 C C . TYR A 1 90 ? -22.594 -7.129 9.594 1 92.19 90 TYR A C 1
ATOM 678 O O . TYR A 1 90 ? -21.484 -6.594 9.539 1 92.19 90 TYR A O 1
ATOM 686 N N . PHE A 1 91 ? -22.734 -8.43 9.828 1 87.81 91 PHE A N 1
ATOM 687 C CA . PHE A 1 91 ? -21.672 -9.43 9.734 1 87.81 91 PHE A CA 1
ATOM 688 C C . PHE A 1 91 ? -21.75 -10.188 8.414 1 87.81 91 PHE A C 1
ATOM 690 O O . PHE A 1 91 ? -22.516 -11.148 8.297 1 87.81 91 PHE A O 1
ATOM 697 N N . GLY A 1 92 ? -20.906 -9.742 7.531 1 84.06 92 GLY A N 1
ATOM 698 C CA . GLY A 1 92 ? -21.125 -10.211 6.172 1 84.06 92 GLY A CA 1
ATOM 699 C C . GLY A 1 92 ? -22.438 -9.719 5.586 1 84.06 92 GLY A C 1
ATOM 700 O O . GLY A 1 92 ? -22.672 -8.516 5.48 1 84.06 92 GLY A O 1
ATOM 701 N N . ASP A 1 93 ? -23.328 -10.703 5.293 1 88.94 93 ASP A N 1
ATOM 702 C CA . ASP A 1 93 ? -24.625 -10.305 4.73 1 88.94 93 ASP A CA 1
ATOM 703 C C . ASP A 1 93 ? -25.75 -10.469 5.754 1 88.94 93 ASP A C 1
ATOM 705 O O . ASP A 1 93 ? -26.922 -10.344 5.414 1 88.94 93 ASP A O 1
ATOM 709 N N . ARG A 1 94 ? -25.359 -10.672 7.031 1 91.69 94 ARG A N 1
ATOM 710 C CA . ARG A 1 94 ? -26.344 -10.844 8.094 1 91.69 94 ARG A CA 1
ATOM 711 C C . ARG A 1 94 ? -26.422 -9.594 8.969 1 91.69 94 ARG A C 1
ATOM 713 O O . ARG A 1 94 ? -25.422 -9.141 9.508 1 91.69 94 ARG A O 1
ATOM 720 N N . ARG A 1 95 ? -27.578 -9.219 9.203 1 94.62 95 ARG A N 1
ATOM 721 C CA . ARG A 1 95 ? -27.781 -8.07 10.078 1 94.62 95 ARG A CA 1
ATOM 722 C C . ARG A 1 95 ? -27.547 -8.453 11.539 1 94.62 95 ARG A C 1
ATOM 724 O O . ARG A 1 95 ? -28.016 -9.492 11.992 1 94.62 95 ARG A O 1
ATOM 731 N N . ALA A 1 96 ? -26.828 -7.621 12.18 1 92.75 96 ALA A N 1
ATOM 732 C CA . ALA A 1 96 ? -26.594 -7.848 13.602 1 92.75 96 ALA A CA 1
ATOM 733 C C . ALA A 1 96 ? -27.891 -7.664 14.398 1 92.75 96 ALA A C 1
ATOM 735 O O . ALA A 1 96 ? -28.688 -6.773 14.094 1 92.75 96 ALA A O 1
ATOM 736 N N . SER A 1 97 ? -28.062 -8.477 15.414 1 92.94 97 SER A N 1
ATOM 737 C CA . SER A 1 97 ? -29.172 -8.312 16.328 1 92.94 97 SER A CA 1
ATOM 738 C C . SER A 1 97 ? -28.938 -7.145 17.281 1 92.94 97 SER A C 1
ATOM 740 O O . SER A 1 97 ? -27.812 -6.648 17.406 1 92.94 97 SER A O 1
ATOM 742 N N . GLU A 1 98 ? -29.984 -6.77 17.922 1 90.44 98 GLU A N 1
ATOM 743 C CA . GLU A 1 98 ? -29.859 -5.723 18.938 1 90.44 98 GLU A CA 1
ATOM 744 C C . GLU A 1 98 ? -28.906 -6.145 20.047 1 90.44 98 GLU A C 1
ATOM 746 O O . GLU A 1 98 ? -28.141 -5.32 20.562 1 90.44 98 GLU A O 1
ATOM 751 N N . ALA A 1 99 ? -29 -7.355 20.375 1 90 99 ALA A N 1
ATOM 752 C CA . ALA A 1 99 ? -28.125 -7.887 21.406 1 90 99 ALA A CA 1
ATOM 753 C C . ALA A 1 99 ? -26.656 -7.828 20.969 1 90 99 ALA A C 1
ATOM 755 O O . ALA A 1 99 ? -25.781 -7.504 21.766 1 90 99 ALA A O 1
ATOM 756 N N . GLU A 1 100 ? -26.438 -8.148 19.688 1 87 100 GLU A N 1
ATOM 757 C CA . GLU A 1 100 ? -25.094 -8.109 19.141 1 87 100 GLU A CA 1
ATOM 758 C C . GLU A 1 100 ? -24.562 -6.68 19.078 1 87 100 GLU A C 1
ATOM 760 O O . GLU A 1 100 ? -23.375 -6.43 19.312 1 87 100 GLU A O 1
ATOM 765 N N . ILE A 1 101 ? -25.391 -5.785 18.781 1 86.19 101 ILE A N 1
ATOM 766 C CA . ILE A 1 101 ? -25.016 -4.375 18.734 1 86.19 101 ILE A CA 1
ATOM 767 C C . ILE A 1 101 ? -24.641 -3.896 20.141 1 86.19 101 ILE A C 1
ATOM 769 O O . ILE A 1 101 ? -23.625 -3.217 20.312 1 86.19 101 ILE A O 1
ATOM 773 N N . ALA A 1 102 ? -25.438 -4.27 21.062 1 86.06 102 ALA A N 1
ATOM 774 C CA . ALA A 1 102 ? -25.156 -3.902 22.453 1 86.06 102 ALA A CA 1
ATOM 775 C C . ALA A 1 102 ? -23.844 -4.5 22.922 1 86.06 102 ALA A C 1
ATOM 777 O O . ALA A 1 102 ? -23.078 -3.852 23.641 1 86.06 102 ALA A O 1
ATOM 778 N N . GLU A 1 103 ? -23.625 -5.668 22.516 1 83.94 103 GLU A N 1
ATOM 779 C CA . GLU A 1 103 ? -22.375 -6.332 22.844 1 83.94 103 GLU A CA 1
ATOM 780 C C . GLU A 1 103 ? -21.188 -5.598 22.234 1 83.94 103 GLU A C 1
ATOM 782 O O . GLU A 1 103 ? -20.125 -5.477 22.875 1 83.94 103 GLU A O 1
ATOM 787 N N . MET A 1 104 ? -21.391 -5.188 21.047 1 81.56 104 MET A N 1
ATOM 788 C CA . MET A 1 104 ? -20.328 -4.441 20.375 1 81.56 104 MET A CA 1
ATOM 789 C C . MET A 1 104 ? -20.047 -3.131 21.094 1 81.56 104 MET A C 1
ATOM 791 O O . MET A 1 104 ? -18.875 -2.758 21.281 1 81.56 104 MET A O 1
ATOM 795 N N . GLU A 1 105 ? -21.016 -2.438 21.453 1 82.44 105 GLU A N 1
ATOM 796 C CA . GLU A 1 105 ? -20.859 -1.18 22.172 1 82.44 105 GLU A CA 1
ATOM 797 C C . GLU A 1 105 ? -20.141 -1.394 23.5 1 82.44 105 GLU A C 1
ATOM 799 O O . GLU A 1 105 ? -19.25 -0.616 23.875 1 82.44 105 GLU A O 1
ATOM 804 N N . ALA A 1 106 ? -20.516 -2.434 24.172 1 84 106 ALA A N 1
ATOM 805 C CA . ALA A 1 106 ? -19.859 -2.771 25.438 1 84 106 ALA A CA 1
ATOM 806 C C . ALA A 1 106 ? -18.391 -3.129 25.219 1 84 106 ALA A C 1
ATOM 808 O O . ALA A 1 106 ? -17.531 -2.779 26.031 1 84 106 ALA A O 1
ATOM 809 N N . ALA A 1 107 ? -18.203 -3.814 24.156 1 82.56 107 ALA A N 1
ATOM 810 C CA . ALA A 1 107 ? -16.828 -4.203 23.812 1 82.56 107 ALA A CA 1
ATOM 811 C C . ALA A 1 107 ? -15.977 -2.98 23.5 1 82.56 107 ALA A C 1
ATOM 813 O O . ALA A 1 107 ? -14.789 -2.943 23.812 1 82.56 107 ALA A O 1
ATOM 814 N N . GLU A 1 108 ? -16.562 -2.041 22.828 1 81.19 108 GLU A N 1
ATOM 815 C CA . GLU A 1 108 ? -15.859 -0.803 22.516 1 81.19 108 GLU A CA 1
ATOM 816 C C . GLU A 1 108 ? -15.438 -0.078 23.797 1 81.19 108 GLU A C 1
ATOM 818 O O . GLU A 1 108 ? -14.312 0.418 23.891 1 81.19 108 GLU A O 1
ATOM 823 N N . GLU A 1 109 ? -16.328 -0.025 24.672 1 83.06 109 GLU A N 1
ATOM 824 C CA . GLU A 1 109 ? -16.047 0.614 25.953 1 83.06 109 GLU A CA 1
ATOM 825 C C . GLU A 1 109 ? -14.969 -0.15 26.719 1 83.06 109 GLU A C 1
ATOM 827 O O . GLU A 1 109 ? -14.07 0.456 27.312 1 83.06 109 GLU A O 1
ATOM 832 N N . ALA A 1 110 ? -15.102 -1.426 26.688 1 83.62 110 ALA A N 1
ATOM 833 C CA . ALA A 1 110 ? -14.117 -2.27 27.375 1 83.62 110 ALA A CA 1
ATOM 834 C C . ALA A 1 110 ? -12.742 -2.129 26.734 1 83.62 110 ALA A C 1
ATOM 836 O O . ALA A 1 110 ? -11.719 -2.137 27.422 1 83.62 110 ALA A O 1
ATOM 837 N N . LEU A 1 111 ? -12.797 -1.997 25.484 1 83 111 LEU A N 1
ATOM 838 C CA . LEU A 1 111 ? -11.547 -1.824 24.75 1 83 111 LEU A CA 1
ATOM 839 C C . LEU A 1 111 ? -10.875 -0.509 25.125 1 83 111 LEU A C 1
ATOM 841 O O . LEU A 1 111 ? -9.672 -0.478 25.406 1 83 111 LEU A O 1
ATOM 845 N N . ALA A 1 112 ? -11.609 0.507 25.141 1 83.5 112 ALA A N 1
ATOM 846 C CA . ALA A 1 112 ? -11.078 1.814 25.516 1 83.5 112 ALA A CA 1
ATOM 847 C C . ALA A 1 112 ? -10.492 1.782 26.922 1 83.5 112 ALA A C 1
ATOM 849 O O . ALA A 1 112 ? -9.414 2.336 27.172 1 83.5 112 ALA A O 1
ATOM 850 N N . ALA A 1 113 ? -11.141 1.099 27.797 1 86.88 113 ALA A N 1
ATOM 851 C CA . ALA A 1 113 ? -10.672 0.978 29.172 1 86.88 113 ALA A CA 1
ATOM 852 C C . ALA A 1 113 ? -9.391 0.153 29.25 1 86.88 113 ALA A C 1
ATOM 854 O O . ALA A 1 113 ? -8.484 0.483 30.016 1 86.88 113 ALA A O 1
ATOM 855 N N . ALA A 1 114 ? -9.375 -0.874 28.484 1 86.06 114 ALA A N 1
ATOM 856 C CA . ALA A 1 114 ? -8.203 -1.751 28.469 1 86.06 114 ALA A CA 1
ATOM 857 C C . ALA A 1 114 ? -6.98 -1.025 27.938 1 86.06 114 ALA A C 1
ATOM 859 O O . ALA A 1 114 ? -5.871 -1.185 28.453 1 86.06 114 ALA A O 1
ATOM 860 N N . ILE A 1 115 ? -7.234 -0.289 26.953 1 87.75 115 ILE A N 1
ATOM 861 C CA . ILE A 1 115 ? -6.145 0.474 26.344 1 87.75 115 ILE A CA 1
ATOM 862 C C . ILE A 1 115 ? -5.629 1.509 27.344 1 87.75 115 ILE A C 1
ATOM 864 O O . ILE A 1 115 ? -4.418 1.634 27.547 1 87.75 115 ILE A O 1
ATOM 868 N N . ALA A 1 116 ? -6.469 2.176 27.969 1 87.56 116 ALA A N 1
ATOM 869 C CA . ALA A 1 116 ? -6.113 3.215 28.938 1 87.56 116 ALA A CA 1
ATOM 870 C C . ALA A 1 116 ? -5.348 2.627 30.109 1 87.56 116 ALA A C 1
ATOM 872 O O . ALA A 1 116 ? -4.461 3.275 30.672 1 87.56 116 ALA A O 1
ATOM 873 N N . ALA A 1 117 ? -5.586 1.403 30.422 1 88.5 117 ALA A N 1
ATOM 874 C CA . ALA A 1 117 ? -5.023 0.767 31.609 1 88.5 117 ALA A CA 1
ATOM 875 C C . ALA A 1 117 ? -3.74 0.01 31.281 1 88.5 117 ALA A C 1
ATOM 877 O O . ALA A 1 117 ? -3.049 -0.482 32.156 1 88.5 117 ALA A O 1
ATOM 878 N N . HIS A 1 118 ? -3.506 -0.038 30.031 1 89.44 118 HIS A N 1
ATOM 879 C CA . HIS A 1 118 ? -2.375 -0.857 29.625 1 89.44 118 HIS A CA 1
ATOM 880 C C . HIS A 1 118 ? -1.069 -0.342 30.219 1 89.44 118 HIS A C 1
ATOM 882 O O . HIS A 1 118 ? -0.758 0.846 30.109 1 89.44 118 HIS A O 1
ATOM 888 N N . ASP A 1 119 ? -0.29 -1.248 30.812 1 86.25 119 ASP A N 1
ATOM 889 C CA . ASP A 1 119 ? 1 -0.914 31.406 1 86.25 119 ASP A CA 1
ATOM 890 C C . ASP A 1 119 ? 2.049 -1.974 31.078 1 86.25 119 ASP A C 1
ATOM 892 O O . ASP A 1 119 ? 3.129 -1.991 31.672 1 86.25 119 ASP A O 1
ATOM 896 N N . GLY A 1 120 ? 1.754 -2.799 30.234 1 83.56 120 GLY A N 1
ATOM 897 C CA . GLY A 1 120 ? 2.662 -3.869 29.859 1 83.56 120 GLY A CA 1
ATOM 898 C C . GLY A 1 120 ? 3.752 -3.418 28.906 1 83.56 120 GLY A C 1
ATOM 899 O O . GLY A 1 120 ? 3.729 -2.285 28.422 1 83.56 120 GLY A O 1
ATOM 900 N N . PRO A 1 121 ? 4.664 -4.301 28.625 1 85.38 121 PRO A N 1
ATOM 901 C CA . PRO A 1 121 ? 5.82 -3.941 27.797 1 85.38 121 PRO A CA 1
ATOM 902 C C . PRO A 1 121 ? 5.504 -3.934 26.312 1 85.38 121 PRO A C 1
ATOM 904 O O . PRO A 1 121 ? 6.238 -3.334 25.516 1 85.38 121 PRO A O 1
ATOM 907 N N . ASP A 1 122 ? 4.461 -4.609 25.938 1 87.06 122 ASP A N 1
ATOM 908 C CA . ASP A 1 122 ? 4.098 -4.652 24.531 1 87.06 122 ASP A CA 1
ATOM 909 C C . ASP A 1 122 ? 3.258 -3.438 24.141 1 87.06 122 ASP A C 1
ATOM 911 O O . ASP A 1 122 ? 2.08 -3.354 24.5 1 87.06 122 ASP A O 1
ATOM 915 N N . ASP A 1 123 ? 3.795 -2.59 23.344 1 92.25 123 ASP A N 1
ATOM 916 C CA . ASP A 1 123 ? 3.154 -1.324 23 1 92.25 123 ASP A CA 1
ATOM 917 C C . ASP A 1 123 ? 2.332 -1.454 21.719 1 92.25 123 ASP A C 1
ATOM 919 O O . ASP A 1 123 ? 1.944 -0.449 21.125 1 92.25 123 ASP A O 1
ATOM 923 N N . ARG A 1 124 ? 2.08 -2.691 21.328 1 89.94 124 ARG A N 1
ATOM 924 C CA . ARG A 1 124 ? 1.239 -2.93 20.156 1 89.94 124 ARG A CA 1
ATOM 925 C C . ARG A 1 124 ? -0.238 -2.92 20.531 1 89.94 124 ARG A C 1
ATOM 927 O O . ARG A 1 124 ? -0.667 -3.682 21.406 1 89.94 124 ARG A O 1
ATOM 934 N N . LEU A 1 125 ? -1.01 -2.141 19.812 1 88.81 125 LEU A N 1
ATOM 935 C CA . LEU A 1 125 ? -2.43 -1.997 20.125 1 88.81 125 LEU A CA 1
ATOM 936 C C . LEU A 1 125 ? -3.137 -3.346 20.062 1 88.81 125 LEU A C 1
ATOM 938 O O . LEU A 1 125 ? -4.023 -3.621 20.875 1 88.81 125 LEU A O 1
ATOM 942 N N . SER A 1 126 ? -2.719 -4.211 19.125 1 85.25 126 SER A N 1
ATOM 943 C CA . SER A 1 126 ? -3.355 -5.512 18.953 1 85.25 126 SER A CA 1
ATOM 944 C C . SER A 1 126 ? -3.221 -6.363 20.219 1 85.25 126 SER A C 1
ATOM 946 O O . SER A 1 126 ? -4.008 -7.285 20.438 1 85.25 126 SER A O 1
ATOM 948 N N . SER A 1 127 ? -2.221 -6.078 21.047 1 83.81 127 SER A N 1
ATOM 949 C CA . SER A 1 127 ? -1.994 -6.883 22.25 1 83.81 127 SER A CA 1
ATOM 950 C C . SER A 1 127 ? -3.139 -6.723 23.234 1 83.81 127 SER A C 1
ATOM 952 O O . SER A 1 127 ? -3.391 -7.617 24.047 1 83.81 127 SER A O 1
ATOM 954 N N . VAL A 1 128 ? -3.799 -5.621 23.188 1 84.62 128 VAL A N 1
ATOM 955 C CA . VAL A 1 128 ? -4.93 -5.367 24.078 1 84.62 128 VAL A CA 1
ATOM 956 C C . VAL A 1 128 ? -6.227 -5.809 23.406 1 84.62 128 VAL A C 1
ATOM 958 O O . VAL A 1 128 ? -7.145 -6.293 24.078 1 84.62 128 VAL A O 1
ATOM 961 N N . ILE A 1 129 ? -6.289 -5.688 22.141 1 78.75 129 ILE A N 1
ATOM 962 C CA . ILE A 1 129 ? -7.488 -6.047 21.391 1 78.75 129 ILE A CA 1
ATOM 963 C C . ILE A 1 129 ? -7.688 -7.559 21.422 1 78.75 129 ILE A C 1
ATOM 965 O O . ILE A 1 129 ? -8.812 -8.039 21.609 1 78.75 129 ILE A O 1
ATOM 969 N N . HIS A 1 130 ? -6.605 -8.289 21.188 1 67.88 130 HIS A N 1
ATOM 970 C CA . HIS A 1 130 ? -6.676 -9.742 21.234 1 67.88 130 HIS A CA 1
ATOM 971 C C . HIS A 1 130 ? -7.219 -10.227 22.578 1 67.88 130 HIS A C 1
ATOM 973 O O . HIS A 1 130 ? -7.949 -11.219 22.641 1 67.88 130 HIS A O 1
ATOM 979 N N . ALA A 1 131 ? -6.941 -9.516 23.578 1 62.47 131 ALA A N 1
ATOM 980 C CA . ALA A 1 131 ? -7.387 -9.891 24.922 1 62.47 131 ALA A CA 1
ATOM 981 C C . ALA A 1 131 ? -8.875 -9.594 25.109 1 62.47 131 ALA A C 1
ATOM 983 O O . ALA A 1 131 ? -9.523 -10.18 25.984 1 62.47 131 ALA A O 1
ATOM 984 N N . CYS A 1 132 ? -9.141 -8.625 24.391 1 58.97 132 CYS A N 1
ATOM 985 C CA . CYS A 1 132 ? -10.555 -8.266 24.438 1 58.97 132 CYS A CA 1
ATOM 986 C C . CYS A 1 132 ? -11.367 -9.172 23.516 1 58.97 132 CYS A C 1
ATOM 988 O O . CYS A 1 132 ? -10.969 -9.422 22.375 1 58.97 132 CYS A O 1
ATOM 990 N N . HIS A 1 133 ? -11.883 -10.156 24.156 1 51.91 133 HIS A N 1
ATOM 991 C CA . HIS A 1 133 ? -12.648 -11.172 23.438 1 51.91 133 HIS A CA 1
ATOM 992 C C . HIS A 1 133 ? -13.273 -10.594 22.172 1 51.91 133 HIS A C 1
ATOM 994 O O . HIS A 1 133 ? -13.164 -9.398 21.906 1 51.91 133 HIS A O 1
ATOM 1000 N N . ALA A 1 134 ? -14.523 -10.828 21.938 1 52.28 134 ALA A N 1
ATOM 1001 C CA . ALA A 1 134 ? -15.461 -11.375 20.953 1 52.28 134 ALA A CA 1
ATOM 1002 C C . ALA A 1 134 ? -15.789 -10.344 19.875 1 52.28 134 ALA A C 1
ATOM 1004 O O . ALA A 1 134 ? -16.359 -10.688 18.844 1 52.28 134 ALA A O 1
ATOM 1005 N N . LEU A 1 135 ? -15.547 -8.797 20.047 1 62.19 135 LEU A N 1
ATOM 1006 C CA . LEU A 1 135 ? -16.234 -8.234 18.875 1 62.19 135 LEU A CA 1
ATOM 1007 C C . LEU A 1 135 ? -15.25 -7.57 17.922 1 62.19 135 LEU A C 1
ATOM 1009 O O . LEU A 1 135 ? -14.43 -6.754 18.359 1 62.19 135 LEU A O 1
ATOM 1013 N N . ARG A 1 136 ? -14.93 -8.086 16.75 1 69.38 136 ARG A N 1
ATOM 1014 C CA . ARG A 1 136 ? -14.094 -7.66 15.633 1 69.38 136 ARG A CA 1
ATOM 1015 C C . ARG A 1 136 ? -14.438 -6.238 15.211 1 69.38 136 ARG A C 1
ATOM 1017 O O . ARG A 1 136 ? -13.547 -5.469 14.836 1 69.38 136 ARG A O 1
ATOM 1024 N N . ALA A 1 137 ? -15.656 -5.832 15.523 1 66.5 137 ALA A N 1
ATOM 1025 C CA . ALA A 1 137 ? -16.078 -4.508 15.078 1 66.5 137 ALA A CA 1
ATOM 1026 C C . ALA A 1 137 ? -15.344 -3.412 15.844 1 66.5 137 ALA A C 1
ATOM 1028 O O . ALA A 1 137 ? -14.945 -2.398 15.258 1 66.5 137 ALA A O 1
ATOM 1029 N N . ALA A 1 138 ? -15.094 -3.672 17.094 1 68.56 138 ALA A N 1
ATOM 1030 C CA . ALA A 1 138 ? -14.375 -2.705 17.922 1 68.56 138 ALA A CA 1
ATOM 1031 C C . ALA A 1 138 ? -12.938 -2.527 17.438 1 68.56 138 ALA A C 1
ATOM 1033 O O . ALA A 1 138 ? -12.414 -1.41 17.422 1 68.56 138 ALA A O 1
ATOM 1034 N N . ALA A 1 139 ? -12.43 -3.566 16.875 1 71.56 139 ALA A N 1
ATOM 1035 C CA . ALA A 1 139 ? -11.055 -3.539 16.375 1 71.56 139 ALA A CA 1
ATOM 1036 C C . ALA A 1 139 ? -10.969 -2.783 15.047 1 71.56 139 ALA A C 1
ATOM 1038 O O . ALA A 1 139 ? -9.961 -2.123 14.766 1 71.56 139 ALA A O 1
ATOM 1039 N N . THR A 1 140 ? -12.023 -2.855 14.352 1 75.38 140 THR A N 1
ATOM 1040 C CA . THR A 1 140 ? -12.07 -2.152 13.078 1 75.38 140 THR A CA 1
ATOM 1041 C C . THR A 1 140 ? -12.008 -0.642 13.289 1 75.38 140 THR A C 1
ATOM 1043 O O . THR A 1 140 ? -11.242 0.053 12.617 1 75.38 140 THR A O 1
ATOM 1046 N N . PHE A 1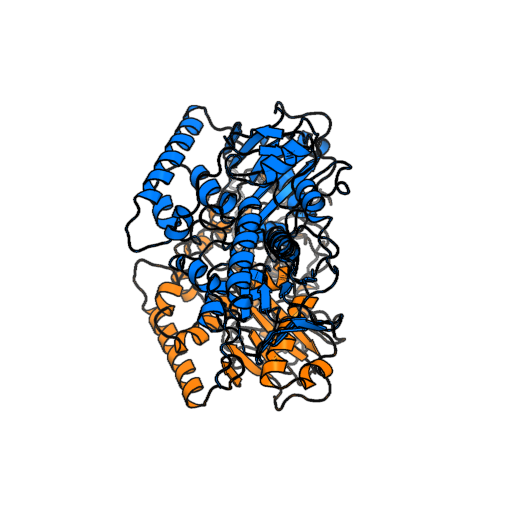 141 ? -12.695 -0.094 14.188 1 74.12 141 PHE A N 1
ATOM 1047 C CA . PHE A 1 141 ? -12.711 1.346 14.414 1 74.12 141 PHE A CA 1
ATOM 1048 C C . PHE A 1 141 ? -11.422 1.795 15.109 1 74.12 141 PHE A C 1
ATOM 1050 O O . PHE A 1 141 ? -10.82 2.797 14.719 1 74.12 141 PHE A O 1
ATOM 1057 N N . GLY A 1 142 ? -10.984 0.992 16.031 1 73.19 142 GLY A N 1
ATOM 1058 C CA . GLY A 1 142 ? -9.844 1.402 16.828 1 73.19 142 GLY A CA 1
ATOM 1059 C C . GLY A 1 142 ? -8.555 1.479 16.031 1 73.19 142 GLY A C 1
ATOM 1060 O O . GLY A 1 142 ? -7.648 2.238 16.375 1 73.19 142 GLY A O 1
ATOM 1061 N N . GLY A 1 143 ? -8.477 0.805 14.945 1 86.38 143 GLY A N 1
ATOM 1062 C CA . GLY A 1 143 ? -7.25 0.781 14.164 1 86.38 143 GLY A CA 1
ATOM 1063 C C . GLY A 1 143 ? -7.418 1.352 12.766 1 86.38 143 GLY A C 1
ATOM 1064 O O . GLY A 1 143 ? -7.309 2.564 12.57 1 86.38 143 GLY A O 1
ATOM 1065 N N . PRO A 1 144 ? -7.914 0.609 11.852 1 86.62 144 PRO A N 1
ATOM 1066 C CA . PRO A 1 144 ? -7.949 0.982 10.438 1 86.62 144 PRO A CA 1
ATOM 1067 C C . PRO A 1 144 ? -8.781 2.232 10.18 1 86.62 144 PRO A C 1
ATOM 1069 O O . PRO A 1 144 ? -8.383 3.094 9.391 1 86.62 144 PRO A O 1
ATOM 1072 N N . MET A 1 145 ? -9.867 2.395 10.859 1 87.38 145 MET A N 1
ATOM 1073 C CA . MET A 1 145 ? -10.758 3.52 10.57 1 87.38 145 MET A CA 1
ATOM 1074 C C . MET A 1 145 ? -10.273 4.785 11.273 1 87.38 145 MET A C 1
ATOM 1076 O O . MET A 1 145 ? -10.242 5.859 10.672 1 87.38 145 MET A O 1
ATOM 1080 N N . ASP A 1 146 ? -9.836 4.625 12.469 1 88.12 146 ASP A N 1
ATOM 1081 C CA . ASP A 1 146 ? -9.516 5.809 13.266 1 88.12 146 ASP A CA 1
ATOM 1082 C C . ASP A 1 146 ? -8.062 6.223 13.062 1 88.12 146 ASP A C 1
ATOM 1084 O O . ASP A 1 146 ? -7.746 7.418 13.047 1 88.12 146 ASP A O 1
ATOM 1088 N N . PHE A 1 147 ? -7.207 5.254 12.906 1 92.69 147 PHE A N 1
ATOM 1089 C CA . PHE A 1 147 ? -5.789 5.582 12.852 1 92.69 147 PHE A CA 1
ATOM 1090 C C . PHE A 1 147 ? -5.199 5.219 11.492 1 92.69 147 PHE A C 1
ATOM 1092 O O . PHE A 1 147 ? -3.994 5.348 11.273 1 92.69 147 PHE A O 1
ATOM 1099 N N . ALA A 1 148 ? -6.016 4.766 10.602 1 94.12 148 ALA A N 1
ATOM 1100 C CA . ALA A 1 148 ? -5.66 4.469 9.219 1 94.12 148 ALA A CA 1
ATOM 1101 C C . ALA A 1 148 ? -4.559 3.414 9.148 1 94.12 148 ALA A C 1
ATOM 1103 O O . ALA A 1 148 ? -3.869 3.295 8.133 1 94.12 148 ALA A O 1
ATOM 1104 N N . GLN A 1 149 ? -4.332 2.744 10.266 1 93.56 149 GLN A N 1
ATOM 1105 C CA . GLN A 1 149 ? -3.391 1.632 10.352 1 93.56 149 GLN A CA 1
ATOM 1106 C C . GLN A 1 149 ? -4.004 0.449 11.094 1 93.56 149 GLN A C 1
ATOM 1108 O O . GLN A 1 149 ? -4.961 0.615 11.852 1 93.56 149 GLN A O 1
ATOM 1113 N N . ASP A 1 150 ? -3.469 -0.717 10.805 1 89.94 150 ASP A N 1
ATOM 1114 C CA . ASP A 1 150 ? -3.973 -1.895 11.508 1 89.94 150 ASP A CA 1
ATOM 1115 C C . ASP A 1 150 ? -3.516 -1.903 12.969 1 89.94 150 ASP A C 1
ATOM 1117 O O . ASP A 1 150 ? -2.506 -1.287 13.305 1 89.94 150 ASP A O 1
ATOM 1121 N N . ASP A 1 151 ? -4.215 -2.611 13.758 1 87.75 151 ASP A N 1
ATOM 1122 C CA . ASP A 1 151 ? -4.047 -2.553 15.211 1 87.75 151 ASP A CA 1
ATOM 1123 C C . ASP A 1 151 ? -2.666 -3.055 15.625 1 87.75 151 ASP A C 1
ATOM 1125 O O . ASP A 1 151 ? -2.15 -2.674 16.672 1 87.75 151 ASP A O 1
ATOM 1129 N N . ASP A 1 152 ? -2.051 -3.859 14.859 1 86.56 152 ASP A N 1
ATOM 1130 C CA . ASP A 1 152 ? -0.739 -4.379 15.234 1 86.56 152 ASP A CA 1
ATOM 1131 C C . ASP A 1 152 ? 0.372 -3.424 14.797 1 86.56 152 ASP A C 1
ATOM 1133 O O . ASP A 1 152 ? 1.55 -3.674 15.062 1 86.56 152 ASP A O 1
ATOM 1137 N N . GLU A 1 153 ? 0 -2.277 14.266 1 91 153 GLU A N 1
ATOM 1138 C CA . GLU A 1 153 ? 0.984 -1.324 13.766 1 91 153 GLU A CA 1
ATOM 1139 C C . GLU A 1 153 ? 0.917 -0.006 14.523 1 91 153 GLU A C 1
ATOM 1141 O O . GLU A 1 153 ? 1.598 0.959 14.172 1 91 153 GLU A O 1
ATOM 1146 N N . ILE A 1 154 ? 0.158 0.005 15.516 1 93.5 154 ILE A N 1
ATOM 1147 C CA . ILE A 1 154 ? -0.086 1.256 16.234 1 93.5 154 ILE A CA 1
ATOM 1148 C C . ILE A 1 154 ? 0.449 1.15 17.656 1 93.5 154 ILE A C 1
ATOM 1150 O O . ILE A 1 154 ? 0.206 0.157 18.344 1 93.5 154 ILE A O 1
ATOM 1154 N N . SER A 1 155 ? 1.135 2.199 18.125 1 95.38 155 SER A N 1
ATOM 1155 C CA . SER A 1 155 ? 1.567 2.326 19.516 1 95.38 155 SER A CA 1
ATOM 1156 C C . SER A 1 155 ? 0.389 2.627 20.438 1 95.38 155 SER A C 1
ATOM 1158 O O . SER A 1 155 ? -0.383 3.553 20.172 1 95.38 155 SER A O 1
ATOM 1160 N N . ILE A 1 156 ? 0.328 1.872 21.5 1 93.88 156 ILE A N 1
ATOM 1161 C CA . ILE A 1 156 ? -0.691 2.137 22.516 1 93.88 156 ILE A CA 1
ATOM 1162 C C . ILE A 1 156 ? -0.489 3.533 23.094 1 93.88 156 ILE A C 1
ATOM 1164 O O . ILE A 1 156 ? -1.451 4.281 23.266 1 93.88 156 ILE A O 1
ATOM 1168 N N . ALA A 1 157 ? 0.787 3.865 23.344 1 94.56 157 ALA A N 1
ATOM 1169 C CA . ALA A 1 157 ? 1.097 5.184 23.891 1 94.56 157 ALA A CA 1
ATOM 1170 C C . ALA A 1 157 ? 0.646 6.293 22.938 1 94.56 157 ALA A C 1
ATOM 1172 O O . ALA A 1 157 ? 0.111 7.312 23.391 1 94.56 157 ALA A O 1
ATOM 1173 N N . ASP A 1 158 ? 0.877 6.094 21.688 1 94.38 158 ASP A N 1
ATOM 1174 C CA . ASP A 1 158 ? 0.446 7.059 20.688 1 94.38 158 ASP A CA 1
ATOM 1175 C C . ASP A 1 158 ? -1.077 7.164 20.641 1 94.38 158 ASP A C 1
ATOM 1177 O O . ASP A 1 158 ? -1.627 8.266 20.594 1 94.38 158 ASP A O 1
ATOM 1181 N N . PHE A 1 159 ? -1.705 6.031 20.641 1 92.94 159 PHE A N 1
ATOM 1182 C CA . PHE A 1 159 ? -3.16 5.957 20.641 1 92.94 159 PHE A CA 1
ATOM 1183 C C . PHE A 1 159 ? -3.748 6.691 21.844 1 92.94 159 PHE A C 1
ATOM 1185 O O . PHE A 1 159 ? -4.691 7.469 21.688 1 92.94 159 PHE A O 1
ATOM 1192 N N . ASN A 1 160 ? -3.17 6.516 22.938 1 91.69 160 ASN A N 1
ATOM 1193 C CA . ASN A 1 160 ? -3.672 7.086 24.172 1 91.69 160 ASN A CA 1
ATOM 1194 C C . ASN A 1 160 ? -3.453 8.594 24.234 1 91.69 160 ASN A C 1
ATOM 1196 O O . ASN A 1 160 ? -4.176 9.305 24.938 1 91.69 160 ASN A O 1
ATOM 1200 N N . ALA A 1 161 ? -2.533 9.023 23.516 1 90.81 161 ALA A N 1
ATOM 1201 C CA . ALA A 1 161 ? -2.221 10.453 23.531 1 90.81 161 ALA A CA 1
ATOM 1202 C C . ALA A 1 161 ? -3.215 11.242 22.688 1 90.81 161 ALA A C 1
ATOM 1204 O O . ALA A 1 161 ? -3.314 12.469 22.828 1 90.81 161 ALA A O 1
ATOM 1205 N N . ALA A 1 162 ? -3.91 10.586 21.797 1 88.94 162 ALA A N 1
ATOM 1206 C CA . ALA A 1 162 ? -4.902 11.25 20.953 1 88.94 162 ALA A CA 1
ATOM 1207 C C . ALA A 1 162 ? -6.172 11.562 21.75 1 88.94 162 ALA A C 1
ATOM 1209 O O . ALA A 1 162 ? -6.613 10.75 22.562 1 88.94 162 ALA A O 1
ATOM 1210 N N . ALA A 1 163 ? -6.711 12.719 21.547 1 83.56 163 ALA A N 1
ATOM 1211 C CA . ALA A 1 163 ? -7.879 13.164 22.297 1 83.56 163 ALA A CA 1
ATOM 1212 C C . ALA A 1 163 ? -9.164 12.562 21.734 1 83.56 163 ALA A C 1
ATOM 1214 O O . ALA A 1 163 ? -9.172 12.055 20.609 1 83.56 163 ALA A O 1
ATOM 1215 N N . ASP A 1 164 ? -10.141 12.617 22.578 1 84.25 164 ASP A N 1
ATOM 1216 C CA . ASP A 1 164 ? -11.5 12.453 22.078 1 84.25 164 ASP A CA 1
ATOM 1217 C C . ASP A 1 164 ? -11.859 13.562 21.078 1 84.25 164 ASP A C 1
ATOM 1219 O O . ASP A 1 164 ? -11.57 14.734 21.328 1 84.25 164 ASP A O 1
ATOM 1223 N N . LEU A 1 165 ? -12.523 13.203 20.016 1 89.81 165 LEU A N 1
ATOM 1224 C CA . LEU A 1 165 ? -12.703 14.156 18.922 1 89.81 165 LEU A CA 1
ATOM 1225 C C . LEU A 1 165 ? -14.125 14.695 18.891 1 89.81 165 LEU A C 1
ATOM 1227 O O . LEU A 1 165 ? -14.461 15.539 18.047 1 89.81 165 LEU A O 1
ATOM 1231 N N . ASP A 1 166 ? -14.859 14.312 19.812 1 92.19 166 ASP A N 1
ATOM 1232 C CA . ASP A 1 166 ? -16.188 14.891 19.906 1 92.19 166 ASP A CA 1
ATOM 1233 C C . ASP A 1 166 ? -16.141 16.328 20.422 1 92.19 166 ASP A C 1
ATOM 1235 O O . ASP A 1 166 ? -15.25 16.672 21.203 1 92.19 166 ASP A O 1
ATOM 1239 N N . PRO A 1 167 ? -17.172 17.094 19.969 1 96 167 PRO A N 1
ATOM 1240 C CA . PRO A 1 167 ? -18.203 16.812 18.953 1 96 167 PRO A CA 1
ATOM 1241 C C . PRO A 1 167 ? -17.672 16.875 17.531 1 96 167 PRO A C 1
ATOM 1243 O O . PRO A 1 167 ? -16.703 17.609 17.266 1 96 167 PRO A O 1
ATOM 1246 N N . ASN A 1 168 ? -18.266 16.141 16.609 1 96.75 168 ASN A N 1
ATOM 1247 C CA . ASN A 1 168 ? -17.891 16.078 15.203 1 96.75 168 ASN A CA 1
ATOM 1248 C C . ASN A 1 168 ? -18.922 16.75 14.312 1 96.75 168 ASN A C 1
ATOM 1250 O O . ASN A 1 168 ? -20.125 16.5 14.453 1 96.75 168 ASN A O 1
ATOM 1254 N N . TYR A 1 169 ? -18.438 17.594 13.469 1 97.31 169 TYR A N 1
ATOM 1255 C CA . TYR A 1 169 ? -19.344 18.297 12.562 1 97.31 169 TYR A CA 1
ATOM 1256 C C . TYR A 1 169 ? -19.016 17.969 11.109 1 97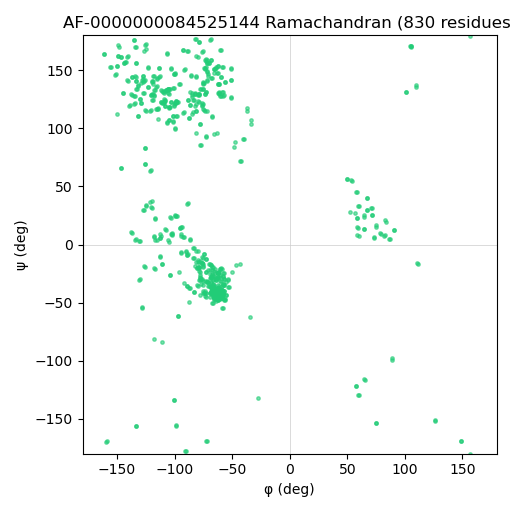.31 169 TYR A C 1
ATOM 1258 O O . TYR A 1 169 ? -17.844 17.828 10.75 1 97.31 169 TYR A O 1
ATOM 1266 N N . PHE A 1 170 ? -20.062 17.812 10.328 1 96.88 170 PHE A N 1
ATOM 1267 C CA . PHE A 1 170 ? -19.984 17.797 8.875 1 96.88 170 PHE A CA 1
ATOM 1268 C C . PHE A 1 170 ? -20.469 19.125 8.289 1 96.88 170 PHE A C 1
ATOM 1270 O O . PHE A 1 170 ? -21.266 19.828 8.898 1 96.88 170 PHE A O 1
ATOM 1277 N N . THR A 1 171 ? -19.938 19.469 7.141 1 97.81 171 THR A N 1
ATOM 1278 C CA . THR A 1 171 ? -20.438 20.672 6.461 1 97.81 171 THR A CA 1
ATOM 1279 C C . THR A 1 171 ? -20.844 20.344 5.031 1 97.81 171 THR A C 1
ATOM 1281 O O . THR A 1 171 ? -20.188 19.547 4.352 1 97.81 171 THR A O 1
ATOM 1284 N N . LYS A 1 172 ? -21.891 20.891 4.582 1 98.06 172 LYS A N 1
ATOM 1285 C CA . LYS A 1 172 ? -22.453 20.641 3.262 1 98.06 172 LYS A CA 1
ATOM 1286 C C . LYS A 1 172 ? -21.562 21.203 2.162 1 98.06 172 LYS A C 1
ATOM 1288 O O . LYS A 1 172 ? -21.422 20.609 1.092 1 98.06 172 LYS A O 1
ATOM 1293 N N . GLU A 1 173 ? -20.953 22.312 2.426 1 98.19 173 GLU A N 1
ATOM 1294 C CA . GLU A 1 173 ? -20.172 23.047 1.438 1 98.19 173 GLU A CA 1
ATOM 1295 C C . GLU A 1 173 ? -18.781 22.422 1.263 1 98.19 173 GLU A C 1
ATOM 1297 O O . GLU A 1 173 ? -18.078 22.719 0.295 1 98.19 173 GLU A O 1
ATOM 1302 N N . GLY A 1 174 ? -18.422 21.531 2.215 1 98.44 174 GLY A N 1
ATOM 1303 C CA . GLY A 1 174 ? -17.125 20.859 2.145 1 98.44 174 GLY A CA 1
ATOM 1304 C C . GLY A 1 174 ? -16.094 21.469 3.072 1 98.44 174 GLY A C 1
ATOM 1305 O O . GLY A 1 174 ? -15.922 22.688 3.113 1 98.44 174 GLY A O 1
ATOM 1306 N N . PHE A 1 175 ? -15.422 20.641 3.83 1 98.62 175 PHE A N 1
ATOM 1307 C CA . PHE A 1 175 ? -14.375 21.094 4.742 1 98.62 175 PHE A CA 1
ATOM 1308 C C . PHE A 1 175 ? -13.172 21.625 3.971 1 98.62 175 PHE A C 1
ATOM 1310 O O . PHE A 1 175 ? -12.594 22.641 4.344 1 98.62 175 PHE A O 1
ATOM 1317 N N . GLY A 1 176 ? -12.781 20.938 2.891 1 98.69 176 GLY A N 1
ATOM 1318 C CA . GLY A 1 176 ? -11.711 21.422 2.041 1 98.69 176 GLY A CA 1
ATOM 1319 C C . GLY A 1 176 ? -11.977 22.812 1.488 1 98.69 176 GLY A C 1
ATOM 1320 O O . GLY A 1 176 ? -11.062 23.641 1.402 1 98.69 176 GLY A O 1
ATOM 1321 N N . ALA A 1 177 ? -13.188 23.031 1.131 1 98.62 177 ALA A N 1
ATOM 1322 C CA . ALA A 1 177 ? -13.578 24.344 0.634 1 98.62 177 ALA A CA 1
ATOM 1323 C C . ALA A 1 177 ? -13.422 25.422 1.715 1 98.62 177 ALA A C 1
ATOM 1325 O O . ALA A 1 177 ? -13.031 26.547 1.425 1 98.62 177 ALA A O 1
ATOM 1326 N N . LEU A 1 178 ? -13.75 25.031 2.924 1 98.62 178 LEU A N 1
ATOM 1327 C CA . LEU A 1 178 ? -13.586 25.953 4.047 1 98.62 178 LEU A CA 1
ATOM 1328 C C . LEU A 1 178 ? -12.125 26.328 4.23 1 98.62 178 LEU A C 1
ATOM 1330 O O . LEU A 1 178 ? -11.805 27.5 4.426 1 98.62 178 LEU A O 1
ATOM 1334 N N . VAL A 1 179 ? -11.242 25.375 4.137 1 98.75 179 VAL A N 1
ATOM 1335 C CA . VAL A 1 179 ? -9.812 25.609 4.312 1 98.75 179 VAL A CA 1
ATOM 1336 C C . VAL A 1 179 ? -9.289 26.469 3.166 1 98.75 179 VAL A C 1
ATOM 1338 O O . VAL A 1 179 ? -8.492 27.391 3.385 1 98.75 179 VAL A O 1
ATOM 1341 N N . ALA A 1 180 ? -9.734 26.141 1.971 1 98.5 180 ALA A N 1
ATOM 1342 C CA . ALA A 1 180 ? -9.336 26.938 0.809 1 98.5 180 ALA A CA 1
ATOM 1343 C C . ALA A 1 180 ? -9.75 28.391 0.965 1 98.5 180 ALA A C 1
ATOM 1345 O O . ALA A 1 180 ? -8.969 29.297 0.658 1 98.5 180 ALA A O 1
ATOM 1346 N N . ARG A 1 181 ? -10.922 28.594 1.396 1 98.12 181 ARG A N 1
ATOM 1347 C CA . ARG A 1 181 ? -11.414 29.953 1.609 1 98.12 181 ARG A CA 1
ATOM 1348 C C . ARG A 1 181 ? -10.609 30.656 2.697 1 98.12 181 ARG A C 1
ATOM 1350 O O . ARG A 1 181 ? -10.219 31.812 2.537 1 98.12 181 ARG A O 1
ATOM 1357 N N . TRP A 1 182 ? -10.43 29.953 3.77 1 98.38 182 TRP A N 1
ATOM 1358 C CA . TRP A 1 182 ? -9.711 30.484 4.914 1 98.38 182 TRP A CA 1
ATOM 1359 C C . TRP A 1 182 ? -8.289 30.875 4.531 1 98.38 182 TRP A C 1
ATOM 1361 O O . TRP A 1 182 ? -7.77 31.906 4.988 1 98.38 182 TRP A O 1
ATOM 1371 N N . GLY A 1 183 ? -7.625 30.078 3.67 1 98.5 183 GLY A N 1
ATOM 1372 C CA . GLY A 1 183 ? -6.23 30.281 3.309 1 98.5 183 GLY A CA 1
ATOM 1373 C C . GLY A 1 183 ? -6.055 31.125 2.066 1 98.5 183 GLY A C 1
ATOM 1374 O O . GLY A 1 183 ? -4.93 31.375 1.626 1 98.5 183 GLY A O 1
ATOM 1375 N N . ALA A 1 184 ? -7.113 31.688 1.513 1 97.94 184 ALA A N 1
ATOM 1376 C CA . ALA A 1 184 ? -7.117 32.312 0.19 1 97.94 184 ALA A CA 1
ATOM 1377 C C . ALA A 1 184 ? -6.262 33.594 0.175 1 97.94 184 ALA A C 1
ATOM 1379 O O . ALA A 1 184 ? -5.734 33.969 -0.869 1 97.94 184 ALA A O 1
ATOM 1380 N N . ASP A 1 185 ? -6.082 34.219 1.22 1 97.5 185 ASP A N 1
ATOM 1381 C CA . ASP A 1 185 ? -5.379 35.5 1.256 1 97.5 185 ASP A CA 1
ATOM 1382 C C . ASP A 1 185 ? -3.879 35.281 1.464 1 97.5 185 ASP A C 1
ATOM 1384 O O . ASP A 1 185 ? -3.105 36.25 1.438 1 97.5 185 ASP A O 1
ATOM 1388 N N . VAL A 1 186 ? -3.414 34.062 1.704 1 98.5 186 VAL A N 1
ATOM 1389 C CA . VAL A 1 186 ? -1.989 33.781 1.832 1 98.5 186 VAL A CA 1
ATOM 1390 C C . VAL A 1 186 ? -1.353 33.688 0.447 1 98.5 186 VAL A C 1
ATOM 1392 O O . VAL A 1 186 ? -1.834 32.969 -0.42 1 98.5 186 VAL A O 1
ATOM 1395 N N . PRO A 1 187 ? -0.342 34.5 0.192 1 97.94 187 PRO A N 1
ATOM 1396 C CA . PRO A 1 187 ? 0.353 34.344 -1.09 1 97.94 187 PRO A CA 1
ATOM 1397 C C . PRO A 1 187 ? 1.122 33.031 -1.193 1 97.94 187 PRO A C 1
ATOM 1399 O O . PRO A 1 187 ? 2.119 32.844 -0.492 1 97.94 187 PRO A O 1
ATOM 1402 N N . VAL A 1 188 ? 0.667 32.094 -2.039 1 98.62 188 VAL A N 1
ATOM 1403 C CA . VAL A 1 188 ? 1.264 30.781 -2.217 1 98.62 188 VAL A CA 1
ATOM 1404 C C . VAL A 1 188 ? 1.714 30.609 -3.666 1 98.62 188 VAL A C 1
ATOM 1406 O O . VAL A 1 188 ? 0.982 30.969 -4.594 1 98.62 188 VAL A O 1
ATOM 1409 N N . ARG A 1 189 ? 2.906 30.203 -3.877 1 98.44 189 ARG A N 1
ATOM 1410 C CA . ARG A 1 189 ? 3.336 29.734 -5.188 1 98.44 189 ARG A CA 1
ATOM 1411 C C . ARG A 1 189 ? 3.053 28.234 -5.344 1 98.44 189 ARG A C 1
ATOM 1413 O O . ARG A 1 189 ? 3.707 27.406 -4.711 1 98.44 189 ARG A O 1
ATOM 1420 N N . THR A 1 190 ? 2.066 27.875 -6.18 1 98.44 190 THR A N 1
ATOM 1421 C CA . THR A 1 190 ? 1.701 26.469 -6.414 1 98.44 190 THR A CA 1
ATOM 1422 C C . THR A 1 190 ? 2.527 25.891 -7.551 1 98.44 190 THR A C 1
ATOM 1424 O O . THR A 1 190 ? 3.252 26.609 -8.242 1 98.44 190 THR A O 1
ATOM 1427 N N . GLY A 1 191 ? 2.506 24.562 -7.695 1 97.88 191 GLY A N 1
ATOM 1428 C CA . GLY A 1 191 ? 3.283 23.891 -8.727 1 97.88 191 GLY A CA 1
ATOM 1429 C C . GLY A 1 191 ? 4.781 24 -8.508 1 97.88 191 GLY A C 1
ATOM 1430 O O . GLY A 1 191 ? 5.551 24.062 -9.469 1 97.88 191 GLY A O 1
ATOM 1431 N N . CYS A 1 192 ? 5.191 24.094 -7.242 1 97.94 192 CYS A N 1
ATOM 1432 C CA . CYS A 1 192 ? 6.594 24.281 -6.895 1 97.94 192 CYS A CA 1
ATOM 1433 C C . CYS A 1 192 ? 7.062 23.203 -5.918 1 97.94 192 CYS A C 1
ATOM 1435 O O . CYS A 1 192 ? 7.371 23.5 -4.766 1 97.94 192 CYS A O 1
ATOM 1437 N N . PRO A 1 193 ? 7.156 22 -6.383 1 97.44 193 PRO A N 1
ATOM 1438 C CA . PRO A 1 193 ? 7.719 20.984 -5.492 1 97.44 193 PRO A CA 1
ATOM 1439 C C . PRO A 1 193 ? 9.148 21.297 -5.051 1 97.44 193 PRO A C 1
ATOM 1441 O O . PRO A 1 193 ? 10 21.594 -5.887 1 97.44 193 PRO A O 1
ATOM 1444 N N . VAL A 1 194 ? 9.383 21.281 -3.779 1 98.31 194 VAL A N 1
ATOM 1445 C CA . VAL A 1 194 ? 10.719 21.453 -3.229 1 98.31 194 VAL A CA 1
ATOM 1446 C C . VAL A 1 194 ? 11.477 20.125 -3.271 1 98.31 194 VAL A C 1
ATOM 1448 O O . VAL A 1 194 ? 10.977 19.109 -2.803 1 98.31 194 VAL A O 1
ATOM 1451 N N . ARG A 1 195 ? 12.664 20.172 -3.795 1 95.62 195 ARG A N 1
ATOM 1452 C CA . ARG A 1 195 ? 13.445 18.953 -3.955 1 95.62 195 ARG A CA 1
ATOM 1453 C C . ARG A 1 195 ? 14.727 19.016 -3.125 1 95.62 195 ARG A C 1
ATOM 1455 O O . ARG A 1 195 ? 15.328 17.969 -2.844 1 95.62 195 ARG A O 1
ATOM 1462 N N . GLU A 1 196 ? 15.102 20.266 -2.791 1 96.25 196 GLU A N 1
ATOM 1463 C CA . GLU A 1 196 ? 16.344 20.453 -2.051 1 96.25 196 GLU A CA 1
ATOM 1464 C C . GLU A 1 196 ? 16.203 21.531 -0.989 1 96.25 196 GLU A C 1
ATOM 1466 O O . GLU A 1 196 ? 15.57 22.562 -1.229 1 96.25 196 GLU A O 1
ATOM 1471 N N . VAL A 1 197 ? 16.797 21.297 0.135 1 98.19 197 VAL A N 1
ATOM 1472 C CA . VAL A 1 197 ? 16.938 22.281 1.203 1 98.19 197 VAL A CA 1
ATOM 1473 C C . VAL A 1 197 ? 18.391 22.312 1.69 1 98.19 197 VAL A C 1
ATOM 1475 O O . VAL A 1 197 ? 18.875 21.344 2.268 1 98.19 197 VAL A O 1
ATOM 1478 N N . ASP A 1 198 ? 19.047 23.375 1.409 1 98 198 ASP A N 1
ATOM 1479 C CA . ASP A 1 198 ? 20.406 23.609 1.893 1 98 198 ASP A CA 1
ATOM 1480 C C . ASP A 1 198 ? 20.391 24.516 3.125 1 98 198 ASP A C 1
ATOM 1482 O O . ASP A 1 198 ? 20.062 25.703 3.035 1 98 198 ASP A O 1
ATOM 1486 N N . TRP A 1 199 ? 20.734 23.906 4.262 1 97.56 199 TRP A N 1
ATOM 1487 C CA . TRP A 1 199 ? 20.766 24.672 5.508 1 97.56 199 TRP A CA 1
ATOM 1488 C C . TRP A 1 199 ? 22.156 24.672 6.117 1 97.56 199 TRP A C 1
ATOM 1490 O O . TRP A 1 199 ? 22.312 24.672 7.34 1 97.56 199 TRP A O 1
ATOM 1500 N N . SER A 1 200 ? 23.188 24.625 5.32 1 95.06 200 SER A N 1
ATOM 1501 C CA . SER A 1 200 ? 24.578 24.562 5.758 1 95.06 200 SER A CA 1
ATOM 1502 C C . SER A 1 200 ? 25.078 25.922 6.211 1 95.06 200 SER A C 1
ATOM 1504 O O . SER A 1 200 ? 26.031 26.016 6.98 1 95.06 200 SER A O 1
ATOM 1506 N N . GLY A 1 201 ? 24.484 27 5.75 1 90.25 201 GLY A N 1
ATOM 1507 C CA . GLY A 1 201 ? 24.922 28.344 6.102 1 90.25 201 GLY A CA 1
ATOM 1508 C C . GLY A 1 201 ? 24.094 28.969 7.215 1 90.25 201 GLY A C 1
ATOM 1509 O O . GLY A 1 201 ? 23.609 28.266 8.109 1 90.25 201 GLY A O 1
ATOM 1510 N N . THR A 1 202 ? 24.031 30.344 7.301 1 89.38 202 THR A N 1
ATOM 1511 C CA . THR A 1 202 ? 23.312 31.078 8.336 1 89.38 202 THR A CA 1
ATOM 1512 C C . THR A 1 202 ? 21.812 31.047 8.078 1 89.38 202 THR A C 1
ATOM 1514 O O . THR A 1 202 ? 21.016 31.266 8.992 1 89.38 202 THR A O 1
ATOM 1517 N N . GLY A 1 203 ? 21.469 30.703 6.934 1 94.69 203 GLY A N 1
ATOM 1518 C CA . GLY A 1 203 ? 20.078 30.578 6.543 1 94.69 203 GLY A CA 1
ATOM 1519 C C . GLY A 1 203 ? 19.766 29.312 5.789 1 94.69 203 GLY A C 1
ATOM 1520 O O . GLY A 1 203 ? 20.391 28.266 6.031 1 94.69 203 GLY A O 1
ATOM 1521 N N . VAL A 1 204 ? 18.625 29.453 4.988 1 97.69 204 VAL A N 1
ATOM 1522 C CA . VAL A 1 204 ? 18.219 28.266 4.238 1 97.69 204 VAL A CA 1
ATOM 1523 C C . VAL A 1 204 ? 18.047 28.625 2.764 1 97.69 204 VAL A C 1
ATOM 1525 O O . VAL A 1 204 ? 17.609 29.734 2.438 1 97.69 204 VAL A O 1
ATOM 1528 N N . ARG A 1 205 ? 18.469 27.766 1.959 1 98.25 205 ARG A N 1
ATOM 1529 C CA . ARG A 1 205 ? 18.141 27.812 0.539 1 98.25 205 ARG A CA 1
ATOM 1530 C C . ARG A 1 205 ? 17.234 26.656 0.141 1 98.25 205 ARG A C 1
ATOM 1532 O O . ARG A 1 205 ? 17.578 25.484 0.385 1 98.25 205 ARG A O 1
ATOM 1539 N N . VAL A 1 206 ? 16.109 26.953 -0.4 1 98.44 206 VAL A N 1
ATOM 1540 C CA . VAL A 1 206 ? 15.133 25.953 -0.842 1 98.44 206 VAL A CA 1
ATOM 1541 C C . VAL A 1 206 ? 15.031 25.969 -2.365 1 98.44 206 VAL A C 1
ATOM 1543 O O . VAL A 1 206 ? 14.891 27.031 -2.973 1 98.44 206 VAL A O 1
ATOM 1546 N N . ALA A 1 207 ? 15.078 24.75 -2.971 1 97.75 207 ALA A N 1
ATOM 1547 C CA . ALA A 1 207 ? 15.18 24.75 -4.426 1 97.75 207 ALA A CA 1
ATOM 1548 C C . ALA A 1 207 ? 14.375 23.609 -5.035 1 97.75 207 ALA A C 1
ATOM 1550 O O . ALA A 1 207 ? 14.047 22.641 -4.352 1 97.75 207 ALA A O 1
ATOM 1551 N N . GLY A 1 208 ? 14 23.766 -6.273 1 95.44 208 GLY A N 1
ATOM 1552 C CA . GLY A 1 208 ? 13.383 22.797 -7.168 1 95.44 208 GLY A CA 1
ATOM 1553 C C . GLY A 1 208 ? 13.555 23.156 -8.633 1 95.44 208 GLY A C 1
ATOM 1554 O O . GLY A 1 208 ? 14.352 24.031 -8.984 1 95.44 208 GLY A O 1
ATOM 1555 N N . GLU A 1 209 ? 12.852 22.469 -9.508 1 93.12 209 GLU A N 1
ATOM 1556 C CA . GLU A 1 209 ? 12.93 22.766 -10.938 1 93.12 209 GLU A CA 1
ATOM 1557 C C . GLU A 1 209 ? 12.492 24.188 -11.242 1 93.12 209 GLU A C 1
ATOM 1559 O O . GLU A 1 209 ? 12.945 24.781 -12.219 1 93.12 209 GLU A O 1
ATOM 1564 N N . TRP A 1 210 ? 11.742 24.766 -10.359 1 95.94 210 TRP A N 1
ATOM 1565 C CA . TRP A 1 210 ? 11.164 26.094 -10.523 1 95.94 210 TRP A CA 1
ATOM 1566 C C . TRP A 1 210 ? 12.172 27.172 -10.141 1 95.94 210 TRP A C 1
ATOM 1568 O O . TRP A 1 210 ? 11.93 28.359 -10.359 1 95.94 210 TRP A O 1
ATOM 1578 N N . GLY A 1 211 ? 13.273 26.828 -9.523 1 96.94 211 GLY A N 1
ATOM 1579 C CA . GLY A 1 211 ? 14.258 27.781 -9.055 1 96.94 211 GLY A CA 1
ATOM 1580 C C . GLY A 1 211 ? 14.586 27.625 -7.582 1 96.94 211 GLY A C 1
ATOM 1581 O O . GLY A 1 211 ? 14.656 26.5 -7.074 1 96.94 211 GLY A O 1
ATOM 1582 N N . SER A 1 212 ? 14.961 28.734 -6.98 1 97.62 212 SER A N 1
ATOM 1583 C CA . SER A 1 212 ? 15.328 28.672 -5.57 1 97.62 212 SER A CA 1
ATOM 1584 C C . SER A 1 212 ? 14.891 29.922 -4.828 1 97.62 212 SER A C 1
ATOM 1586 O O . SER A 1 212 ? 14.617 30.953 -5.445 1 97.62 212 SER A O 1
ATOM 1588 N N . VAL A 1 213 ? 14.719 29.812 -3.559 1 97.81 213 VAL A N 1
ATOM 1589 C CA . VAL A 1 213 ? 14.406 30.891 -2.623 1 97.81 213 VAL A CA 1
ATOM 1590 C C . VAL A 1 213 ? 15.297 30.766 -1.39 1 97.81 213 VAL A C 1
ATOM 1592 O O . VAL A 1 213 ? 15.656 29.656 -0.975 1 97.81 213 VAL A O 1
ATOM 1595 N N . ARG A 1 214 ? 15.641 31.953 -0.903 1 97.69 214 ARG A N 1
ATOM 1596 C CA . ARG A 1 214 ? 16.438 31.984 0.323 1 97.69 214 ARG A CA 1
ATOM 1597 C C . ARG A 1 214 ? 15.641 32.594 1.468 1 97.69 214 ARG A C 1
ATOM 1599 O O . ARG A 1 214 ? 14.812 33.5 1.248 1 97.69 214 ARG A O 1
ATOM 1606 N N . GLY A 1 215 ? 15.875 32.062 2.637 1 97.19 215 GLY A N 1
ATOM 1607 C CA . GLY A 1 215 ? 15.289 32.594 3.855 1 97.19 215 GLY A CA 1
ATOM 1608 C C . GLY A 1 215 ? 16.172 32.406 5.074 1 97.19 215 GLY A C 1
ATOM 1609 O O . GLY A 1 215 ? 17.219 31.766 4.996 1 97.19 215 GLY A O 1
ATOM 1610 N N . ARG A 1 216 ? 15.805 33.031 6.164 1 96.5 216 ARG A N 1
ATOM 1611 C CA . ARG A 1 216 ? 16.516 32.844 7.43 1 96.5 216 ARG A CA 1
ATOM 1612 C C . ARG A 1 216 ? 16.125 31.531 8.086 1 96.5 216 ARG A C 1
ATOM 1614 O O . ARG A 1 216 ? 16.922 30.922 8.812 1 96.5 216 ARG A O 1
ATOM 1621 N N . ALA A 1 217 ? 14.891 31.094 7.855 1 97.38 217 ALA A N 1
ATOM 1622 C CA . ALA A 1 217 ? 14.352 29.844 8.406 1 97.38 217 ALA A CA 1
ATOM 1623 C C . ALA A 1 217 ? 13.367 29.203 7.441 1 97.38 217 ALA A C 1
ATOM 1625 O O . ALA A 1 217 ? 12.891 29.844 6.504 1 97.38 217 ALA A O 1
ATOM 1626 N N . ALA A 1 218 ? 13.141 27.938 7.676 1 98.62 218 ALA A N 1
ATOM 1627 C CA . ALA A 1 218 ? 12.125 27.234 6.895 1 98.62 218 ALA A CA 1
ATOM 1628 C C . ALA A 1 218 ? 11.219 26.391 7.797 1 98.62 218 ALA A C 1
ATOM 1630 O O . ALA A 1 218 ? 11.672 25.828 8.789 1 98.62 218 ALA A O 1
ATOM 1631 N N . ILE A 1 219 ? 9.992 26.375 7.508 1 98.88 219 ILE A N 1
ATOM 1632 C CA . ILE A 1 219 ? 9.016 25.5 8.141 1 98.88 219 ILE A CA 1
ATOM 1633 C C . ILE A 1 219 ? 8.578 24.422 7.16 1 98.88 219 ILE A C 1
ATOM 1635 O O . ILE A 1 219 ? 8.086 24.719 6.07 1 98.88 219 ILE A O 1
ATOM 1639 N N . LEU A 1 220 ? 8.82 23.188 7.516 1 98.75 220 LEU A N 1
ATOM 1640 C CA . LEU A 1 220 ? 8.438 22.016 6.73 1 98.75 220 LEU A CA 1
ATOM 1641 C C . LEU A 1 220 ? 7.07 21.5 7.156 1 98.75 220 LEU A C 1
ATOM 1643 O O . LEU A 1 220 ? 6.918 20.969 8.258 1 98.75 220 LEU A O 1
ATOM 1647 N N . THR A 1 221 ? 6.094 21.594 6.246 1 98.75 221 THR A N 1
ATOM 1648 C CA . THR A 1 221 ? 4.77 21.094 6.594 1 98.75 221 THR A CA 1
ATOM 1649 C C . THR A 1 221 ? 4.371 19.938 5.672 1 98.75 221 THR A C 1
ATOM 1651 O O . THR A 1 221 ? 3.184 19.672 5.492 1 98.75 221 THR A O 1
ATOM 1654 N N . VAL A 1 222 ? 5.316 19.297 5.078 1 98 222 VAL A N 1
ATOM 1655 C CA . VAL A 1 222 ? 5.09 18.078 4.312 1 98 222 VAL A CA 1
ATOM 1656 C C . VAL A 1 222 ? 4.789 16.922 5.258 1 98 222 VAL A C 1
ATOM 1658 O O . VAL A 1 222 ? 5.109 16.984 6.445 1 98 222 VAL A O 1
ATOM 1661 N N . SER A 1 223 ? 4.188 15.906 4.77 1 97.5 223 SER A N 1
ATOM 1662 C CA . SER A 1 223 ? 3.875 14.742 5.586 1 97.5 223 SER A CA 1
ATOM 1663 C C . SER A 1 223 ? 5.137 13.977 5.961 1 97.5 223 SER A C 1
ATOM 1665 O O . SER A 1 223 ? 6.156 14.07 5.277 1 97.5 223 SER A O 1
ATOM 1667 N N . PRO A 1 224 ? 5.082 13.188 7.09 1 96.25 224 PRO A N 1
ATOM 1668 C CA . PRO A 1 224 ? 6.227 12.32 7.402 1 96.25 224 PRO A CA 1
ATOM 1669 C C . PRO A 1 224 ? 6.559 11.352 6.27 1 96.25 224 PRO A C 1
ATOM 1671 O O . PRO A 1 224 ? 7.723 10.977 6.098 1 96.25 224 PRO A O 1
ATOM 1674 N N . GLY A 1 225 ? 5.523 10.984 5.52 1 94.5 225 GLY A N 1
ATOM 1675 C CA . GLY A 1 225 ? 5.762 10.117 4.379 1 94.5 225 GLY A CA 1
ATOM 1676 C C . GLY A 1 225 ? 6.688 10.727 3.344 1 94.5 225 GLY A C 1
ATOM 1677 O O . GLY A 1 225 ? 7.539 10.039 2.781 1 94.5 225 GLY A O 1
ATOM 1678 N N . VAL A 1 226 ? 6.543 11.992 3.082 1 95.19 226 VAL A N 1
ATOM 1679 C CA . VAL A 1 226 ? 7.391 12.703 2.131 1 95.19 226 VAL A CA 1
ATOM 1680 C C . VAL A 1 226 ? 8.82 12.766 2.658 1 95.19 226 VAL A C 1
ATOM 1682 O O . VAL A 1 226 ? 9.773 12.547 1.907 1 95.19 226 VAL A O 1
ATOM 1685 N N . LEU A 1 227 ? 8.977 13.016 3.969 1 93.94 227 LEU A N 1
ATOM 1686 C CA . LEU A 1 227 ? 10.297 13.062 4.586 1 93.94 227 LEU A CA 1
ATOM 1687 C C . LEU A 1 227 ? 10.961 11.688 4.551 1 93.94 227 LEU A C 1
ATOM 1689 O O . LEU A 1 227 ? 12.125 11.562 4.172 1 93.94 227 LEU A O 1
ATOM 1693 N N . ALA A 1 228 ? 10.172 10.672 4.883 1 91.12 228 ALA A N 1
ATOM 1694 C CA . ALA A 1 228 ? 10.695 9.312 4.992 1 91.12 228 ALA A CA 1
ATOM 1695 C C . ALA A 1 228 ? 11.086 8.766 3.623 1 91.12 228 ALA A C 1
ATOM 1697 O O . ALA A 1 228 ? 12.039 7.984 3.51 1 91.12 228 ALA A O 1
ATOM 1698 N N . PHE A 1 229 ? 10.375 9.18 2.629 1 88.62 229 PHE A N 1
ATOM 1699 C CA . PHE A 1 229 ? 10.664 8.734 1.271 1 88.62 229 PHE A CA 1
ATOM 1700 C C . PHE A 1 229 ? 11.898 9.445 0.72 1 88.62 229 PHE A C 1
ATOM 1702 O O . PHE A 1 229 ? 12.422 9.062 -0.328 1 88.62 229 PHE A O 1
ATOM 1709 N N . GLU A 1 230 ? 12.398 10.508 1.41 1 87.56 230 GLU A N 1
ATOM 1710 C CA . GLU A 1 230 ? 13.547 11.328 1.049 1 87.56 230 GLU A CA 1
ATOM 1711 C C . GLU A 1 230 ? 13.359 11.977 -0.319 1 87.56 230 GLU A C 1
ATOM 1713 O O . GLU A 1 230 ? 14.266 11.977 -1.147 1 87.56 230 GLU A O 1
ATOM 1718 N N . GLU A 1 231 ? 12.148 12.492 -0.453 1 86.44 231 GLU A N 1
ATOM 1719 C CA . GLU A 1 231 ? 11.797 13.273 -1.635 1 86.44 231 GLU A CA 1
ATOM 1720 C C . GLU A 1 231 ? 12.539 14.602 -1.666 1 86.44 231 GLU A C 1
ATOM 1722 O O . GLU A 1 231 ? 12.711 15.203 -2.73 1 86.44 231 GLU A O 1
ATOM 1727 N N . ILE A 1 232 ? 12.844 15.047 -0.569 1 94.12 232 ILE A N 1
ATOM 1728 C CA . ILE A 1 232 ? 13.594 16.281 -0.389 1 94.12 232 ILE A CA 1
ATOM 1729 C C . ILE A 1 232 ? 15.008 15.969 0.094 1 94.12 232 ILE A C 1
ATOM 1731 O O . ILE A 1 232 ? 15.188 15.273 1.097 1 94.12 232 ILE A O 1
ATOM 1735 N N . LEU A 1 233 ? 15.961 16.469 -0.651 1 91.81 233 LEU A N 1
ATOM 1736 C CA . LEU A 1 233 ? 17.359 16.297 -0.257 1 91.81 233 LEU A CA 1
ATOM 1737 C C . LEU A 1 233 ? 17.797 17.438 0.652 1 91.81 233 LEU A C 1
ATOM 1739 O O . LEU A 1 233 ? 17.656 18.609 0.298 1 91.81 233 LEU A O 1
ATOM 1743 N N . PHE A 1 234 ? 18.281 17.078 1.812 1 95.25 234 PHE A N 1
ATOM 1744 C CA . PHE A 1 234 ? 18.75 18.078 2.766 1 95.25 234 PHE A CA 1
ATOM 1745 C C . PHE A 1 234 ? 20.281 18.109 2.793 1 95.25 234 PHE A C 1
ATOM 1747 O O . PHE A 1 234 ? 20.922 17.062 2.793 1 95.25 234 PHE A O 1
ATOM 1754 N N . THR A 1 235 ? 20.812 19.281 2.746 1 93.94 235 THR A N 1
ATOM 1755 C CA . THR A 1 235 ? 22.25 19.5 2.912 1 93.94 235 THR A CA 1
ATOM 1756 C C . THR A 1 235 ? 22.516 20.5 4.031 1 93.94 235 THR A C 1
ATOM 1758 O O . THR A 1 235 ? 22.203 21.688 3.9 1 93.94 235 THR A O 1
ATOM 1761 N N . PRO A 1 236 ? 23.141 20.078 5.117 1 93.94 236 PRO A N 1
ATOM 1762 C CA . PRO A 1 236 ? 23.469 18.688 5.465 1 93.94 236 PRO A CA 1
ATOM 1763 C C . PRO A 1 236 ? 22.234 17.797 5.594 1 93.94 236 PRO A C 1
ATOM 1765 O O . PRO A 1 236 ? 21.109 18.312 5.656 1 93.94 236 PRO A O 1
ATOM 1768 N N . ARG A 1 237 ? 22.469 16.531 5.652 1 89.75 237 ARG A N 1
ATOM 1769 C CA . ARG A 1 237 ? 21.391 15.578 5.887 1 89.75 237 ARG A CA 1
ATOM 1770 C C . ARG A 1 237 ? 20.672 15.867 7.203 1 89.75 237 ARG A C 1
ATOM 1772 O O . ARG A 1 237 ? 21.281 16.391 8.141 1 89.75 237 ARG A O 1
ATOM 1779 N N . LEU A 1 238 ? 19.422 15.461 7.184 1 93 238 LEU A N 1
ATOM 1780 C CA . LEU A 1 238 ? 18.734 15.57 8.461 1 93 238 LEU A CA 1
ATOM 1781 C C . LEU A 1 238 ? 19.438 14.75 9.539 1 93 238 LEU A C 1
ATOM 1783 O O . LEU A 1 238 ? 19.984 13.68 9.25 1 93 238 LEU A O 1
ATOM 1787 N N . PRO A 1 239 ? 19.422 15.328 10.797 1 93.19 239 PRO A N 1
ATOM 1788 C CA . PRO A 1 239 ? 19.953 14.477 11.867 1 93.19 239 PRO A CA 1
ATOM 1789 C C . PRO A 1 239 ? 19.312 13.094 11.883 1 93.19 239 PRO A C 1
ATOM 1791 O O . PRO A 1 239 ? 18.109 12.961 11.641 1 93.19 239 PRO A O 1
ATOM 1794 N N . PRO A 1 240 ? 20.078 12.039 12.164 1 88.06 240 PRO A N 1
ATOM 1795 C CA . PRO A 1 240 ? 19.547 10.664 12.133 1 88.06 240 PRO A CA 1
ATOM 1796 C C . PRO A 1 240 ? 18.297 10.492 12.977 1 88.06 240 PRO A C 1
ATOM 1798 O O . PRO A 1 240 ? 17.359 9.797 12.562 1 88.06 240 PRO A O 1
ATOM 1801 N N . ALA A 1 241 ? 18.266 11.172 14.086 1 92.94 241 ALA A N 1
ATOM 1802 C CA . ALA A 1 241 ? 17.109 11.039 14.977 1 92.94 241 ALA A CA 1
ATOM 1803 C C . ALA A 1 241 ? 15.844 11.562 14.305 1 92.94 241 ALA A C 1
ATOM 1805 O O . ALA A 1 241 ? 14.781 10.961 14.43 1 92.94 241 ALA A O 1
ATOM 1806 N N . HIS A 1 242 ? 15.969 12.688 13.57 1 95 242 HIS A N 1
ATOM 1807 C CA . HIS A 1 242 ? 14.82 13.258 12.875 1 95 242 HIS A CA 1
ATOM 1808 C C . HIS A 1 242 ? 14.375 12.375 11.719 1 95 242 HIS A C 1
ATOM 1810 O O . HIS A 1 242 ? 13.18 12.164 11.516 1 95 242 HIS A O 1
ATOM 1816 N N . LEU A 1 243 ? 15.328 11.898 11.039 1 90.81 24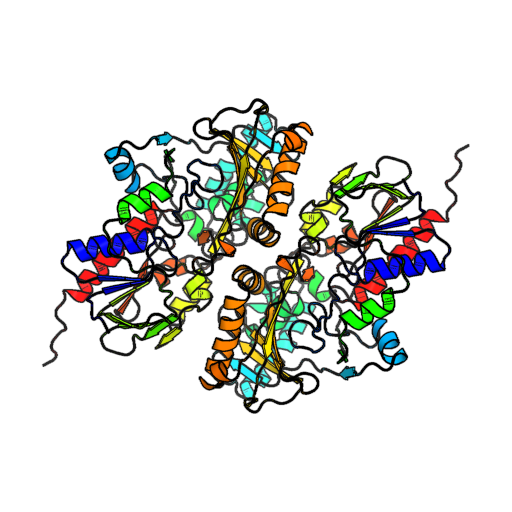3 LEU A N 1
ATOM 1817 C CA . LEU A 1 243 ? 14.992 11.023 9.922 1 90.81 243 LEU A CA 1
ATOM 1818 C C . LEU A 1 243 ? 14.328 9.742 10.414 1 90.81 243 LEU A C 1
ATOM 1820 O O . LEU A 1 243 ? 13.312 9.305 9.859 1 90.81 243 LEU A O 1
ATOM 1824 N N . GLU A 1 244 ? 14.875 9.164 11.453 1 90.12 244 GLU A N 1
ATOM 1825 C CA . GLU A 1 244 ? 14.289 7.969 12.047 1 90.12 244 GLU A CA 1
ATOM 1826 C C . GLU A 1 244 ? 12.875 8.242 12.555 1 90.12 244 GLU A C 1
ATOM 1828 O O . GLU A 1 244 ? 11.992 7.387 12.43 1 90.12 244 GLU A O 1
ATOM 1833 N N . ALA A 1 245 ? 12.734 9.406 13.109 1 95.12 245 ALA A N 1
ATOM 1834 C CA . ALA A 1 245 ? 11.414 9.773 13.609 1 95.12 245 ALA A CA 1
ATOM 1835 C C . ALA A 1 245 ? 10.391 9.828 12.484 1 95.12 245 ALA A C 1
ATOM 1837 O O . ALA A 1 245 ? 9.234 9.43 12.664 1 95.12 245 ALA A O 1
ATOM 1838 N N . ALA A 1 246 ? 10.812 10.32 11.359 1 94.38 246 ALA A N 1
ATOM 1839 C CA . ALA A 1 246 ? 9.906 10.336 10.211 1 94.38 246 ALA A CA 1
ATOM 1840 C C . ALA A 1 246 ? 9.516 8.914 9.805 1 94.38 246 ALA A C 1
ATOM 1842 O O . ALA A 1 246 ? 8.359 8.656 9.477 1 94.38 246 ALA A O 1
ATOM 1843 N N . PHE A 1 247 ? 10.422 7.996 9.938 1 89.88 247 PHE A N 1
ATOM 1844 C CA . PHE A 1 247 ? 10.164 6.598 9.617 1 89.88 247 PHE A CA 1
ATOM 1845 C C . PHE A 1 247 ? 9.25 5.961 10.656 1 89.88 247 PHE A C 1
ATOM 1847 O O . PHE A 1 247 ? 8.461 5.074 10.336 1 89.88 247 PHE A O 1
ATOM 1854 N N . ASP A 1 248 ? 9.375 6.418 11.805 1 93.44 248 ASP A N 1
ATOM 1855 C CA . ASP A 1 248 ? 8.641 5.836 12.922 1 93.44 248 ASP A CA 1
ATOM 1856 C C . ASP A 1 248 ? 7.23 6.406 13.008 1 93.44 248 ASP A C 1
ATOM 1858 O O . ASP A 1 248 ? 6.434 5.98 13.852 1 93.44 248 ASP A O 1
ATOM 1862 N N . LEU A 1 249 ? 6.93 7.332 12.148 1 95.5 249 LEU A N 1
ATOM 1863 C CA . LEU A 1 249 ? 5.598 7.91 12.031 1 95.5 249 LEU A CA 1
ATOM 1864 C C . LEU A 1 249 ? 5.035 7.703 10.633 1 95.5 249 LEU A C 1
ATOM 1866 O O . LEU A 1 249 ? 4.688 8.672 9.945 1 95.5 249 LEU A O 1
ATOM 1870 N N . PRO A 1 250 ? 4.848 6.445 10.312 1 94.25 250 PRO A N 1
ATOM 1871 C CA . PRO A 1 250 ? 4.383 6.207 8.945 1 94.25 250 PRO A CA 1
ATOM 1872 C C . PRO A 1 250 ? 2.979 6.754 8.695 1 94.25 250 PRO A C 1
ATOM 1874 O O . PRO A 1 250 ? 2.166 6.824 9.617 1 94.25 250 PRO A O 1
ATOM 1877 N N . MET A 1 251 ? 2.775 7.113 7.426 1 96.25 251 MET A N 1
ATOM 1878 C CA . MET A 1 251 ? 1.431 7.477 6.988 1 96.25 251 MET A CA 1
ATOM 1879 C C . MET A 1 251 ? 0.547 6.238 6.871 1 96.25 251 MET A C 1
ATOM 1881 O O . MET A 1 251 ? 0.962 5.223 6.309 1 96.25 251 MET A O 1
ATOM 1885 N N . GLY A 1 252 ? -0.622 6.32 7.48 1 96.56 252 GLY A N 1
ATOM 1886 C CA . GLY A 1 252 ? -1.662 5.344 7.195 1 96.56 252 GLY A CA 1
ATOM 1887 C C . GLY A 1 252 ? -2.576 5.762 6.059 1 96.56 252 GLY A C 1
ATOM 1888 O O . GLY A 1 252 ? -2.338 6.781 5.406 1 96.56 252 GLY A O 1
ATOM 1889 N N . LEU A 1 253 ? -3.555 4.891 5.82 1 96.81 253 LEU A N 1
ATOM 1890 C CA . LEU A 1 253 ? -4.422 5.199 4.688 1 96.81 253 LEU A CA 1
ATOM 1891 C C . LEU A 1 253 ? -5.883 4.941 5.039 1 96.81 253 LEU A C 1
ATOM 1893 O O . LEU A 1 253 ? -6.207 3.93 5.664 1 96.81 253 LEU A O 1
ATOM 1897 N N . LEU A 1 254 ? -6.691 5.855 4.812 1 97.19 254 LEU A N 1
ATOM 1898 C CA . LEU A 1 254 ? -8.148 5.789 4.82 1 97.19 254 LEU A CA 1
ATOM 1899 C C . LEU A 1 254 ? -8.711 6.184 3.459 1 97.19 254 LEU A C 1
ATOM 1901 O O . LEU A 1 254 ? -8.586 7.336 3.041 1 97.19 254 LEU A O 1
ATOM 1905 N N . THR A 1 255 ? -9.336 5.266 2.818 1 98 255 THR A N 1
ATOM 1906 C CA . THR A 1 255 ? -9.805 5.469 1.453 1 98 255 THR A CA 1
ATOM 1907 C C . THR A 1 255 ? -11.328 5.617 1.421 1 98 255 THR A C 1
ATOM 1909 O O . THR A 1 255 ? -12.047 4.852 2.062 1 98 255 THR A O 1
ATOM 1912 N N . LYS A 1 256 ? -11.789 6.629 0.71 1 98.69 256 LYS A N 1
ATOM 1913 C CA . LYS A 1 256 ? -13.219 6.805 0.482 1 98.69 256 LYS A CA 1
ATOM 1914 C C . LYS A 1 256 ? -13.641 6.203 -0.855 1 98.69 256 LYS A C 1
ATOM 1916 O O . LYS A 1 256 ? -12.922 6.328 -1.852 1 98.69 256 LYS A O 1
ATOM 1921 N N . ILE A 1 257 ? -14.734 5.562 -0.818 1 98.75 257 ILE A N 1
ATOM 1922 C CA . ILE A 1 257 ? -15.359 5.02 -2.018 1 98.75 257 ILE A CA 1
ATOM 1923 C C . ILE A 1 257 ? -16.797 5.523 -2.125 1 98.75 257 ILE A C 1
ATOM 1925 O O . ILE A 1 257 ? -17.734 4.805 -1.788 1 98.75 257 ILE A O 1
ATOM 1929 N N . PRO A 1 258 ? -16.953 6.723 -2.664 1 98.88 258 PRO A N 1
ATOM 1930 C CA . PRO A 1 258 ? -18.312 7.246 -2.805 1 98.88 258 PRO A CA 1
ATOM 1931 C C . PRO A 1 258 ? -19.062 6.645 -3.992 1 98.88 258 PRO A C 1
ATOM 1933 O O . PRO A 1 258 ? -18.484 6.512 -5.078 1 98.88 258 PRO A O 1
ATOM 1936 N N . LEU A 1 259 ? -20.266 6.266 -3.744 1 98.75 259 LEU A N 1
ATOM 1937 C CA . LEU A 1 259 ? -21.188 5.762 -4.758 1 98.75 259 LEU A CA 1
ATOM 1938 C C . LEU A 1 259 ? -22.406 6.672 -4.887 1 98.75 259 LEU A C 1
ATOM 1940 O O . LEU A 1 259 ? -22.969 7.094 -3.879 1 98.75 259 LEU A O 1
ATOM 1944 N N . ARG A 1 260 ? -22.766 7.012 -6.086 1 98.69 260 ARG A N 1
ATOM 1945 C CA . ARG A 1 260 ? -24.062 7.66 -6.316 1 98.69 260 ARG A CA 1
ATOM 1946 C C . ARG A 1 260 ? -25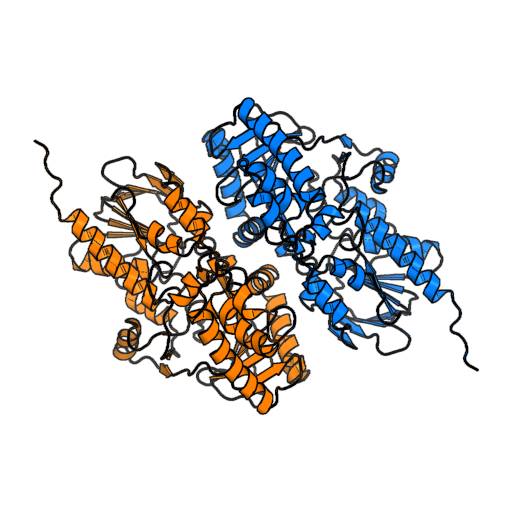.188 6.629 -6.414 1 98.69 260 ARG A C 1
ATOM 1948 O O . ARG A 1 260 ? -25.094 5.68 -7.195 1 98.69 260 ARG A O 1
ATOM 1955 N N . ILE A 1 261 ? -26.125 6.82 -5.617 1 98.25 261 ILE A N 1
ATOM 1956 C CA . ILE A 1 261 ? -27.281 5.918 -5.551 1 98.25 261 ILE A CA 1
ATOM 1957 C C . ILE A 1 261 ? -28.516 6.625 -6.078 1 98.25 261 ILE A C 1
ATOM 1959 O O . ILE A 1 261 ? -28.953 7.637 -5.52 1 98.25 261 ILE A O 1
ATOM 1963 N N . GLU A 1 262 ? -29.156 6.113 -7.074 1 96.44 262 GLU A N 1
ATOM 1964 C CA . GLU A 1 262 ? -30.391 6.691 -7.602 1 96.44 262 GLU A CA 1
ATOM 1965 C C . GLU A 1 262 ? -31.578 5.738 -7.414 1 96.44 262 GLU A C 1
ATOM 1967 O O . GLU A 1 262 ? -31.422 4.523 -7.539 1 96.44 262 GLU A O 1
ATOM 1972 N N . GLY A 1 263 ? -32.656 6.418 -7.125 1 91.94 263 GLY A N 1
ATOM 1973 C CA . GLY A 1 263 ? -33.875 5.648 -6.957 1 91.94 263 GLY A CA 1
ATOM 1974 C C . GLY A 1 263 ? -34.094 5.156 -5.535 1 91.94 263 GLY A C 1
ATOM 1975 O O . GLY A 1 263 ? -34.281 5.957 -4.613 1 91.94 263 GLY A O 1
ATOM 1976 N N . ASP A 1 264 ? -33.719 3.885 -5.242 1 91.5 264 ASP A N 1
ATOM 1977 C CA . ASP A 1 264 ? -33.969 3.234 -3.955 1 91.5 264 ASP A CA 1
ATOM 1978 C C . ASP A 1 264 ? -32.844 3.543 -2.967 1 91.5 264 ASP A C 1
ATOM 1980 O O . ASP A 1 264 ? -31.672 3.404 -3.295 1 91.5 264 ASP A O 1
ATOM 1984 N N . ARG A 1 265 ? -33.219 3.943 -1.776 1 96.19 265 ARG A N 1
ATOM 1985 C CA . ARG A 1 265 ? -32.219 4.242 -0.739 1 96.19 265 ARG A CA 1
ATOM 1986 C C . ARG A 1 265 ? -32.125 3.104 0.269 1 96.19 265 ARG A C 1
ATOM 1988 O O . ARG A 1 265 ? -31.562 3.271 1.35 1 96.19 265 ARG A O 1
ATOM 1995 N N . PHE A 1 266 ? -32.781 2.014 -0.017 1 97 266 PHE A N 1
ATOM 1996 C CA . PHE A 1 266 ? -32.625 0.729 0.657 1 97 266 PHE A CA 1
ATOM 1997 C C . PHE A 1 266 ? -33.062 0.823 2.107 1 97 266 PHE A C 1
ATOM 1999 O O . PHE A 1 266 ? -32.5 0.169 2.986 1 97 266 PHE A O 1
ATOM 2006 N N . GLY A 1 267 ? -34 1.831 2.432 1 96.56 267 GLY A N 1
ATOM 2007 C CA . GLY A 1 267 ? -34.531 2.002 3.775 1 96.56 267 GLY A CA 1
ATOM 2008 C C . GLY A 1 267 ? -33.594 2.781 4.688 1 96.56 267 GLY A C 1
ATOM 2009 O O . GLY A 1 267 ? -33.844 2.893 5.891 1 96.56 267 GLY A O 1
ATOM 2010 N N . LEU A 1 268 ? -32.531 3.334 4.18 1 97.12 268 LEU A N 1
ATOM 2011 C CA . LEU A 1 268 ? -31.578 4.094 4.965 1 97.12 268 LEU A CA 1
ATOM 2012 C C . LEU A 1 268 ? -31.938 5.574 4.996 1 97.12 268 LEU A C 1
ATOM 2014 O O . LEU A 1 268 ? -32.562 6.086 4.059 1 97.12 268 LEU A O 1
ATOM 2018 N N . GLN A 1 269 ? -31.562 6.234 6.078 1 96.69 269 GLN A N 1
ATOM 2019 C CA . GLN A 1 269 ? -31.812 7.66 6.254 1 96.69 269 GLN A CA 1
ATOM 2020 C C . GLN A 1 269 ? -30.531 8.477 6.098 1 96.69 269 GLN A C 1
ATOM 2022 O O . GLN A 1 269 ? -29.438 7.918 6.105 1 96.69 269 GLN A O 1
ATOM 2027 N N . ALA A 1 270 ? -30.734 9.773 5.922 1 97.12 270 ALA A N 1
ATOM 2028 C CA . ALA A 1 270 ? -29.594 10.68 5.859 1 97.12 270 ALA A CA 1
ATOM 2029 C C . ALA A 1 270 ? -28.75 10.586 7.125 1 97.12 270 ALA A C 1
ATOM 2031 O O . ALA A 1 270 ? -29.281 10.641 8.234 1 97.12 270 ALA A O 1
ATOM 2032 N N . PHE A 1 271 ? -27.422 10.375 6.918 1 97.44 271 PHE A N 1
ATOM 2033 C CA . PHE A 1 271 ? -26.391 10.336 7.949 1 97.44 271 PHE A CA 1
ATOM 2034 C C . PHE A 1 271 ? -26.469 9.031 8.734 1 97.44 271 PHE A C 1
ATOM 2036 O O . PHE A 1 271 ? -25.906 8.938 9.836 1 97.44 271 PHE A O 1
ATOM 2043 N N . ASP A 1 272 ? -27.188 7.988 8.188 1 96.81 272 ASP A N 1
ATOM 2044 C CA . ASP A 1 272 ? -27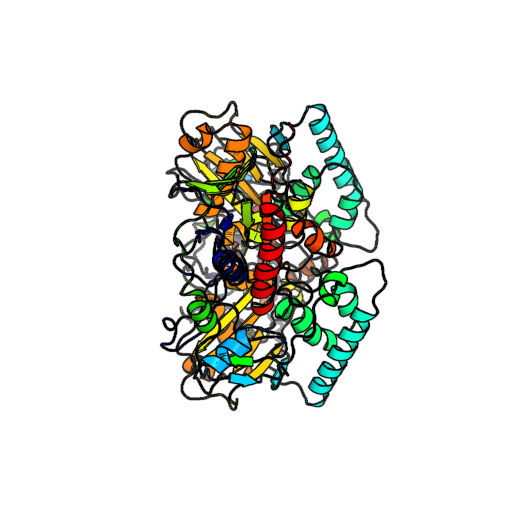.031 6.656 8.766 1 96.81 272 ASP A CA 1
ATOM 2045 C C . ASP A 1 272 ? -25.594 6.16 8.617 1 96.81 272 ASP A C 1
ATOM 2047 O O . ASP A 1 272 ? -24.969 6.355 7.574 1 96.81 272 ASP A O 1
ATOM 2051 N N . ASP A 1 273 ? -25.125 5.555 9.656 1 94.75 273 ASP A N 1
ATOM 2052 C CA . ASP A 1 273 ? -23.859 4.852 9.625 1 94.75 273 ASP A CA 1
ATOM 2053 C C . ASP A 1 273 ? -24.062 3.346 9.469 1 94.75 273 ASP A C 1
ATOM 2055 O O . ASP A 1 273 ? -24.719 2.715 10.289 1 94.75 273 ASP A O 1
ATOM 2059 N N . LEU A 1 274 ? -23.516 2.834 8.383 1 95.44 274 LEU A N 1
ATOM 2060 C CA . LEU A 1 274 ? -23.625 1.413 8.07 1 95.44 274 LEU A CA 1
ATOM 2061 C C . LEU A 1 274 ? -22.266 0.739 8.094 1 95.44 274 LEU A C 1
ATOM 2063 O O . LEU A 1 274 ? -21.375 1.117 7.332 1 95.44 274 LEU A O 1
ATOM 2067 N N . LEU A 1 275 ? -22.078 -0.201 9 1 92.94 275 LEU A N 1
ATOM 2068 C CA . LEU A 1 275 ? -20.844 -0.969 9.07 1 92.94 275 LEU A CA 1
ATOM 2069 C C . LEU A 1 275 ? -21.062 -2.408 8.617 1 92.94 275 LEU A C 1
ATOM 2071 O O . LEU A 1 275 ? -21.969 -3.08 9.102 1 92.94 275 LEU A O 1
ATOM 2075 N N . ILE A 1 276 ? -20.312 -2.781 7.656 1 91.81 276 ILE A N 1
ATOM 2076 C CA . ILE A 1 276 ? -20.266 -4.18 7.246 1 91.81 276 ILE A CA 1
ATOM 2077 C C . ILE A 1 276 ? -18.953 -4.812 7.699 1 91.81 276 ILE A C 1
ATOM 2079 O O . ILE A 1 276 ? -17.891 -4.539 7.133 1 91.81 276 ILE A O 1
ATOM 2083 N N . GLU A 1 277 ? -19.062 -5.586 8.711 1 86.88 277 GLU A N 1
ATOM 2084 C CA . GLU A 1 277 ? -17.906 -6.32 9.203 1 86.88 277 GLU A CA 1
ATOM 2085 C C . GLU A 1 277 ? -17.625 -7.547 8.344 1 86.88 277 GLU A C 1
ATOM 2087 O O . GLU A 1 277 ? -18.531 -8.305 8.023 1 86.88 277 GLU A O 1
ATOM 2092 N N . ARG A 1 278 ? -16.438 -7.582 7.996 1 76.94 278 ARG A N 1
ATOM 2093 C CA . ARG A 1 278 ? -16 -8.688 7.156 1 76.94 278 ARG A CA 1
ATOM 2094 C C . ARG A 1 278 ? -14.812 -9.422 7.785 1 76.94 278 ARG A C 1
ATOM 2096 O O . ARG A 1 278 ? -14.281 -8.977 8.805 1 76.94 278 ARG A O 1
ATOM 2103 N N . HIS A 1 279 ? -14.508 -10.484 7.141 1 70.81 279 HIS A N 1
ATOM 2104 C CA . HIS A 1 279 ? -13.359 -11.266 7.586 1 70.81 279 HIS A CA 1
ATOM 2105 C C . HIS A 1 279 ? -12.062 -10.492 7.402 1 70.81 279 HIS A C 1
ATOM 2107 O O . HIS A 1 279 ? -11.961 -9.641 6.512 1 70.81 279 HIS A O 1
ATOM 2113 N N . ALA A 1 280 ? -11.172 -10.766 8.289 1 63.12 280 ALA A N 1
ATOM 2114 C CA . ALA A 1 280 ? -9.766 -10.398 8.195 1 63.12 280 ALA A CA 1
ATOM 2115 C C . ALA A 1 280 ? -9.602 -8.891 8.008 1 63.12 280 ALA A C 1
ATOM 2117 O O . ALA A 1 280 ? -8.742 -8.445 7.25 1 63.12 280 ALA A O 1
ATOM 2118 N N . ARG A 1 281 ? -10.469 -8.125 8.438 1 71.56 281 ARG A N 1
ATOM 2119 C CA . ARG A 1 281 ? -10.32 -6.676 8.531 1 71.56 281 ARG A CA 1
ATOM 2120 C C . ARG A 1 281 ? -10.648 -6 7.207 1 71.56 281 ARG A C 1
ATOM 2122 O O . ARG A 1 281 ? -10.125 -4.926 6.906 1 71.56 281 ARG A O 1
ATOM 2129 N N . HIS A 1 282 ? -11.344 -6.641 6.355 1 82.75 282 HIS A N 1
ATOM 2130 C CA . HIS A 1 282 ? -11.797 -6.008 5.117 1 82.75 282 HIS A CA 1
ATOM 2131 C C . HIS A 1 282 ? -13.141 -5.312 5.312 1 82.75 282 HIS A C 1
ATOM 2133 O O . HIS A 1 282 ? -14 -5.355 4.43 1 82.75 282 HIS A O 1
ATOM 2139 N N . ASP A 1 283 ? -13.297 -4.762 6.496 1 89.38 283 ASP A N 1
ATOM 2140 C CA . ASP A 1 283 ? -14.531 -4.055 6.832 1 89.38 283 ASP A CA 1
ATOM 2141 C C . ASP A 1 283 ? -14.719 -2.824 5.949 1 89.38 283 ASP A C 1
ATOM 2143 O O . ASP A 1 283 ? -13.742 -2.277 5.426 1 89.38 283 ASP A O 1
ATOM 2147 N N . VAL A 1 284 ? -15.992 -2.488 5.77 1 93.5 284 VAL A N 1
ATOM 2148 C CA . VAL A 1 284 ? -16.312 -1.254 5.062 1 93.5 284 VAL A CA 1
ATOM 2149 C C . VAL A 1 284 ? -17.391 -0.49 5.82 1 93.5 284 VAL A C 1
ATOM 2151 O O . VAL A 1 284 ? -18.391 -1.079 6.258 1 93.5 284 VAL A O 1
ATOM 2154 N N . PHE A 1 285 ? -17.125 0.741 6.078 1 95 285 PHE A N 1
ATOM 2155 C CA . PHE A 1 285 ? -18.062 1.68 6.691 1 95 285 PHE A CA 1
ATOM 2156 C C . PHE A 1 285 ? -18.672 2.598 5.641 1 95 285 PHE A C 1
ATOM 2158 O O . PHE A 1 285 ? -17.984 3.057 4.73 1 95 285 PHE A O 1
ATOM 2165 N N . PHE A 1 286 ? -20.031 2.783 5.73 1 97.25 286 PHE A N 1
ATOM 2166 C CA . PHE A 1 286 ? -20.688 3.732 4.84 1 97.25 286 PHE A CA 1
ATOM 2167 C C . PHE A 1 286 ? -21.328 4.859 5.637 1 97.25 286 PHE A C 1
ATOM 2169 O O . PHE A 1 286 ? -22.062 4.605 6.594 1 97.25 286 PHE A O 1
ATOM 2176 N N . LEU A 1 287 ? -21.031 6.055 5.289 1 97.81 287 LEU A N 1
ATOM 2177 C CA . LEU A 1 287 ? -21.891 7.195 5.617 1 97.81 287 LEU A CA 1
ATOM 2178 C C . LEU A 1 287 ? -22.969 7.387 4.562 1 97.81 287 LEU A C 1
ATOM 2180 O O . LEU A 1 287 ? -22.672 7.641 3.395 1 97.81 287 LEU A O 1
ATOM 2184 N N . CYS A 1 288 ? -24.219 7.305 5.008 1 98.19 288 CYS A N 1
ATOM 2185 C CA . CYS A 1 288 ? -25.312 7.223 4.039 1 98.19 288 CYS A CA 1
ATOM 2186 C C . CYS A 1 288 ? -25.969 8.586 3.838 1 98.19 288 CYS A C 1
ATOM 2188 O O . CYS A 1 288 ? -26.375 9.227 4.805 1 98.19 288 CYS A O 1
ATOM 2190 N N . PHE A 1 289 ? -25.969 9.039 2.676 1 98 289 PHE A N 1
ATOM 2191 C CA . PHE A 1 289 ? -26.75 10.156 2.148 1 98 289 PHE A CA 1
ATOM 2192 C C . PHE A 1 289 ? -26.562 11.406 2.994 1 98 289 PHE A C 1
ATOM 2194 O O . PHE A 1 289 ? -27.531 12.031 3.424 1 98 289 PHE A O 1
ATOM 2201 N N . PRO A 1 290 ? -25.328 11.852 3.197 1 97.94 290 PRO A N 1
ATOM 2202 C CA . PRO A 1 290 ? -25.125 13.078 3.965 1 97.94 290 PRO A CA 1
ATOM 2203 C C . PRO A 1 290 ? -25.828 14.281 3.355 1 97.94 290 PRO A C 1
ATOM 2205 O O . PRO A 1 290 ? -25.781 14.484 2.139 1 97.94 290 PRO A O 1
ATOM 2208 N N . PHE A 1 291 ? -26.641 15.102 4.234 1 97.62 291 PHE A N 1
ATOM 2209 C CA . PHE A 1 291 ? -27.406 16.266 3.828 1 97.62 291 PHE A CA 1
ATOM 2210 C C . PHE A 1 291 ? -28.422 15.898 2.754 1 97.62 291 PHE A C 1
ATOM 2212 O O . PHE A 1 291 ? -28.719 16.703 1.872 1 97.62 291 PHE A O 1
ATOM 2219 N N . ASP A 1 292 ? -28.797 14.625 2.676 1 97 292 ASP A N 1
ATOM 2220 C CA . ASP A 1 292 ? -29.812 14.055 1.793 1 97 292 ASP A CA 1
ATOM 2221 C C . ASP A 1 292 ? -29.328 14.031 0.345 1 97 292 ASP A C 1
ATOM 2223 O O . ASP A 1 292 ? -30.125 14.117 -0.586 1 97 292 ASP A O 1
ATOM 2227 N N . THR A 1 293 ? -28.047 14 0.206 1 97.25 293 THR A N 1
ATOM 2228 C CA . THR A 1 293 ? -27.5 13.75 -1.123 1 97.25 293 THR A CA 1
ATOM 2229 C C . THR A 1 293 ? -27.781 12.312 -1.562 1 97.25 293 THR A C 1
ATOM 2231 O O . THR A 1 293 ? -28.297 11.516 -0.785 1 97.25 293 THR A O 1
ATOM 2234 N N . ASP A 1 294 ? -27.391 11.969 -2.779 1 97.5 294 ASP A N 1
ATOM 2235 C CA . ASP A 1 294 ? -27.578 10.617 -3.303 1 97.5 294 ASP A CA 1
ATOM 2236 C C . ASP A 1 294 ? -26.297 9.797 -3.174 1 97.5 294 ASP A C 1
ATOM 2238 O O . ASP A 1 294 ? -26.078 8.852 -3.934 1 97.5 294 ASP A O 1
ATOM 2242 N N . LEU A 1 295 ? -25.484 10.211 -2.205 1 98.31 295 LEU A N 1
ATOM 2243 C CA . LEU A 1 295 ? -24.188 9.531 -2.09 1 98.31 295 LEU A CA 1
ATOM 2244 C C . LEU A 1 295 ? -24.188 8.594 -0.889 1 98.31 295 LEU A C 1
ATOM 2246 O O . LEU A 1 295 ? -24.672 8.945 0.183 1 98.31 295 LEU A O 1
ATOM 2250 N N . MET A 1 296 ? -23.734 7.441 -1.072 1 98.56 296 MET A N 1
ATOM 2251 C CA . MET A 1 296 ? -23.203 6.605 0.003 1 98.56 296 MET A CA 1
ATOM 2252 C C . MET A 1 296 ? -21.688 6.562 -0.032 1 98.56 296 MET A C 1
ATOM 2254 O O . MET A 1 296 ? -21.094 6.113 -1.017 1 98.56 296 MET A O 1
ATOM 2258 N N . VAL A 1 297 ? -21.094 7.035 1.034 1 98.56 297 VAL A N 1
ATOM 2259 C CA . VAL A 1 297 ? -19.641 7.141 1.041 1 98.56 297 VAL A CA 1
ATOM 2260 C C . VAL A 1 297 ? -19.031 5.98 1.83 1 98.56 297 VAL A C 1
ATOM 2262 O O . VAL A 1 297 ? -19.172 5.918 3.055 1 98.56 297 VAL A O 1
ATOM 2265 N N . GLY A 1 298 ? -18.359 5.062 1.115 1 98.19 298 GLY A N 1
ATOM 2266 C CA . GLY A 1 298 ? -17.641 3.969 1.758 1 98.19 298 GLY A CA 1
ATOM 2267 C C . GLY A 1 298 ? -16.281 4.363 2.273 1 98.19 298 GLY A C 1
ATOM 2268 O O . GLY A 1 298 ? -15.594 5.184 1.661 1 98.19 298 GLY A O 1
ATOM 2269 N N . PHE A 1 299 ? -15.906 3.775 3.402 1 96.94 299 PHE A N 1
ATOM 2270 C CA . PHE A 1 299 ? -14.586 3.971 3.986 1 96.94 299 PHE A CA 1
ATOM 2271 C C . PHE A 1 299 ? -13.914 2.631 4.262 1 96.94 299 PHE A C 1
ATOM 2273 O O . PHE A 1 299 ? -14.531 1.725 4.824 1 96.94 299 PHE A O 1
ATOM 2280 N N . VAL A 1 300 ? -12.672 2.488 3.82 1 96 300 VAL A N 1
ATOM 2281 C CA . VAL A 1 300 ? -11.805 1.385 4.207 1 96 300 VAL A CA 1
ATOM 2282 C C . VAL A 1 300 ? -10.469 1.931 4.719 1 96 300 VAL A C 1
ATOM 2284 O O . VAL A 1 300 ? -9.977 2.949 4.227 1 96 300 VAL A O 1
ATOM 2287 N N . GLY A 1 301 ? -9.906 1.247 5.707 1 95.31 301 GLY A N 1
ATOM 2288 C CA . GLY A 1 301 ? -8.688 1.756 6.312 1 95.31 301 GLY A CA 1
ATOM 2289 C C . GLY A 1 301 ? -7.617 0.693 6.488 1 95.31 301 GLY A C 1
ATOM 2290 O O . GLY A 1 301 ? -7.871 -0.493 6.27 1 95.31 301 GLY A O 1
ATOM 2291 N N . GLY A 1 302 ? -6.395 1.167 6.844 1 93.44 302 GLY A N 1
ATOM 2292 C CA . GLY A 1 302 ? -5.293 0.259 7.133 1 93.44 302 GLY A CA 1
ATOM 2293 C C . GLY A 1 302 ? -4.691 -0.364 5.887 1 93.44 302 GLY A C 1
ATOM 2294 O O . GLY A 1 302 ? -4.68 0.254 4.82 1 93.44 302 GLY A O 1
ATOM 2295 N N . ASP A 1 303 ? -4.133 -1.505 6.055 1 90.5 303 ASP A N 1
ATOM 2296 C CA . ASP A 1 303 ? -3.488 -2.219 4.957 1 90.5 303 ASP A CA 1
ATOM 2297 C C . ASP A 1 303 ? -4.473 -2.479 3.816 1 90.5 303 ASP A C 1
ATOM 2299 O O . ASP A 1 303 ? -4.094 -2.451 2.643 1 90.5 303 ASP A O 1
ATOM 2303 N N . PHE A 1 304 ? -5.707 -2.699 4.16 1 92.31 304 PHE A N 1
ATOM 2304 C CA . PHE A 1 304 ? -6.715 -2.973 3.143 1 92.31 304 PHE A CA 1
ATOM 2305 C C . PHE A 1 304 ? -6.949 -1.748 2.266 1 92.31 304 PHE A C 1
ATOM 2307 O O . PHE A 1 304 ? -7.199 -1.875 1.065 1 92.31 304 PHE A O 1
ATOM 2314 N N . ALA A 1 305 ? -6.902 -0.602 2.846 1 95.81 305 ALA A N 1
ATOM 2315 C CA . ALA A 1 305 ? -7.031 0.62 2.055 1 95.81 305 ALA A CA 1
ATOM 2316 C C . ALA A 1 305 ? -5.922 0.723 1.017 1 95.81 305 ALA A C 1
ATOM 2318 O O . ALA A 1 305 ? -6.16 1.134 -0.121 1 95.81 305 ALA A O 1
ATOM 2319 N N . TRP A 1 306 ? -4.754 0.394 1.43 1 94 306 TRP A N 1
ATOM 2320 C CA . TRP A 1 306 ? -3.641 0.384 0.489 1 94 306 TRP A CA 1
ATOM 2321 C C . TRP A 1 306 ? -3.908 -0.578 -0.664 1 94 306 TRP A C 1
ATOM 2323 O O . TRP A 1 306 ? -3.674 -0.243 -1.827 1 94 306 TRP A O 1
ATOM 2333 N N . GLU A 1 307 ? -4.43 -1.71 -0.396 1 92 307 GLU A N 1
ATOM 2334 C CA . GLU A 1 307 ? -4.758 -2.701 -1.417 1 92 307 GLU A CA 1
ATOM 2335 C C . GLU A 1 307 ? -5.844 -2.186 -2.357 1 92 307 GLU A C 1
ATOM 2337 O O . GLU A 1 307 ? -5.754 -2.361 -3.574 1 92 307 GLU A O 1
ATOM 2342 N N . VAL A 1 308 ? -6.816 -1.606 -1.744 1 95 308 VAL A N 1
ATOM 2343 C CA . VAL A 1 308 ? -7.945 -1.098 -2.518 1 95 308 VAL A CA 1
ATOM 2344 C C . VAL A 1 308 ? -7.465 -0.015 -3.482 1 95 308 VAL A C 1
ATOM 2346 O O . VAL A 1 308 ? -7.789 -0.045 -4.672 1 95 308 VAL A O 1
ATOM 2349 N N . GLU A 1 309 ? -6.668 0.902 -2.984 1 96.81 309 GLU A N 1
ATOM 2350 C CA . GLU A 1 309 ? -6.188 1.966 -3.861 1 96.81 309 GLU A CA 1
ATOM 2351 C C . GLU A 1 309 ? -5.277 1.412 -4.953 1 96.81 309 GLU A C 1
ATOM 2353 O O . GLU A 1 309 ? -5.34 1.853 -6.102 1 96.81 309 GLU A O 1
ATOM 2358 N N . ALA A 1 310 ? -4.504 0.496 -4.578 1 93.62 310 ALA A N 1
ATOM 2359 C CA . ALA A 1 310 ? -3.617 -0.113 -5.566 1 93.62 310 ALA A CA 1
ATOM 2360 C C . ALA A 1 310 ? -4.418 -0.805 -6.668 1 93.62 310 ALA A C 1
ATOM 2362 O O . ALA A 1 310 ? -4.047 -0.746 -7.844 1 93.62 310 ALA A O 1
ATOM 2363 N N . ALA A 1 311 ? -5.492 -1.422 -6.336 1 92.31 311 ALA A N 1
ATOM 2364 C CA . ALA A 1 311 ? -6.324 -2.164 -7.281 1 92.31 311 ALA A CA 1
ATOM 2365 C C . ALA A 1 311 ? -7.02 -1.221 -8.258 1 92.31 311 ALA A C 1
ATOM 2367 O O . ALA A 1 311 ? -7.395 -1.625 -9.359 1 92.31 311 ALA A O 1
ATOM 2368 N N . GLY A 1 312 ? -7.293 0.028 -7.816 1 94.81 312 GLY A N 1
ATOM 2369 C CA . GLY A 1 312 ? -7.836 1.042 -8.703 1 94.81 312 GLY A CA 1
ATOM 2370 C C . GLY A 1 312 ? -9.312 1.309 -8.477 1 94.81 312 GLY A C 1
ATOM 2371 O O . GLY A 1 312 ? -9.992 0.532 -7.797 1 94.81 312 GLY A O 1
ATOM 2372 N N . LYS A 1 313 ? -9.766 2.309 -9.094 1 97.31 313 LYS A N 1
ATOM 2373 C CA . LYS A 1 313 ? -11.109 2.832 -8.883 1 97.31 313 LYS A CA 1
ATOM 2374 C C . LYS A 1 313 ? -12.172 1.794 -9.25 1 97.31 313 LYS A C 1
ATOM 2376 O O . LYS A 1 313 ? -13.125 1.58 -8.5 1 97.31 313 LYS A O 1
ATOM 2381 N N . ALA A 1 314 ? -11.984 1.134 -10.375 1 95.88 314 ALA A N 1
ATOM 2382 C CA . ALA A 1 314 ? -12.992 0.175 -10.82 1 95.88 314 ALA A CA 1
ATOM 2383 C C . ALA A 1 314 ? -13.156 -0.961 -9.812 1 95.88 314 ALA A C 1
ATOM 2385 O O . ALA A 1 314 ? -14.273 -1.329 -9.461 1 95.88 314 ALA A O 1
ATOM 2386 N N . ALA A 1 315 ? -12.055 -1.477 -9.328 1 93.88 315 ALA A N 1
ATOM 2387 C CA . ALA A 1 315 ? -12.094 -2.557 -8.344 1 93.88 315 ALA A CA 1
ATOM 2388 C C . ALA A 1 315 ? -12.727 -2.086 -7.039 1 93.88 315 ALA A C 1
ATOM 2390 O O . ALA A 1 315 ? -13.484 -2.826 -6.41 1 93.88 315 ALA A O 1
ATOM 2391 N N . ALA A 1 316 ? -12.383 -0.861 -6.613 1 97.12 316 ALA A N 1
ATOM 2392 C CA . ALA A 1 316 ? -12.93 -0.292 -5.383 1 97.12 316 ALA A CA 1
ATOM 2393 C C . ALA A 1 316 ? -14.445 -0.15 -5.469 1 97.12 316 ALA A C 1
ATOM 2395 O O . ALA A 1 316 ? -15.164 -0.514 -4.535 1 97.12 316 ALA A O 1
ATOM 2396 N N . VAL A 1 317 ? -14.898 0.347 -6.57 1 97.88 317 VAL A N 1
ATOM 2397 C CA . VAL A 1 317 ? -16.328 0.553 -6.777 1 97.88 317 VAL A CA 1
ATOM 2398 C C . VAL A 1 317 ? -17.047 -0.795 -6.812 1 97.88 317 VAL A C 1
ATOM 2400 O O . VAL A 1 317 ? -18.094 -0.958 -6.203 1 97.88 317 VAL A O 1
ATOM 2403 N N . ASP A 1 318 ? -16.469 -1.787 -7.512 1 94.62 318 ASP A N 1
ATOM 2404 C CA . ASP A 1 318 ? -17.031 -3.133 -7.523 1 94.62 318 ASP A CA 1
ATOM 2405 C C . ASP A 1 318 ? -17.109 -3.711 -6.113 1 94.62 318 ASP A C 1
ATOM 2407 O O . ASP A 1 318 ? -18.125 -4.297 -5.73 1 94.62 318 ASP A O 1
ATOM 2411 N N . PHE A 1 319 ? -16.062 -3.504 -5.371 1 94.31 319 PHE A N 1
ATOM 2412 C CA . PHE A 1 319 ? -16 -4.004 -4.004 1 94.31 319 PHE A CA 1
ATOM 2413 C C . PHE A 1 319 ? -17.141 -3.443 -3.168 1 94.31 319 PHE A C 1
ATOM 2415 O O . PHE A 1 319 ? -17.891 -4.199 -2.529 1 94.31 319 PHE A O 1
ATOM 2422 N N . ALA A 1 320 ? -17.234 -2.117 -3.16 1 97.06 320 ALA A N 1
ATOM 2423 C CA . ALA A 1 320 ? -18.281 -1.457 -2.367 1 97.06 320 ALA A CA 1
ATOM 2424 C C . ALA A 1 320 ? -19.672 -1.854 -2.844 1 97.06 320 ALA A C 1
ATOM 2426 O O . ALA A 1 320 ? -20.547 -2.156 -2.031 1 97.06 320 ALA A O 1
ATOM 2427 N N . THR A 1 321 ? -19.844 -1.904 -4.113 1 96.75 321 THR A N 1
ATOM 2428 C CA . THR A 1 321 ? -21.141 -2.252 -4.699 1 96.75 321 THR A CA 1
ATOM 2429 C C . THR A 1 321 ? -21.516 -3.688 -4.352 1 96.75 321 THR A C 1
ATOM 2431 O O . THR A 1 321 ? -22.672 -3.959 -3.98 1 96.75 321 THR A O 1
ATOM 2434 N N . ASP A 1 322 ? -20.562 -4.582 -4.449 1 93.56 322 ASP A N 1
ATOM 2435 C CA . ASP A 1 322 ? -20.828 -5.992 -4.172 1 93.56 322 ASP A CA 1
ATOM 2436 C C . ASP A 1 322 ? -21.234 -6.195 -2.713 1 93.56 322 ASP A C 1
ATOM 2438 O O . ASP A 1 322 ? -22.094 -7.027 -2.416 1 93.56 322 ASP A O 1
ATOM 2442 N N . ARG A 1 323 ? -20.594 -5.473 -1.8 1 93.69 323 ARG A N 1
ATOM 2443 C CA . ARG A 1 323 ? -20.953 -5.582 -0.388 1 93.69 323 ARG A CA 1
ATOM 2444 C C . ARG A 1 323 ? -22.375 -5.082 -0.138 1 93.69 323 ARG A C 1
ATOM 2446 O O . ARG A 1 323 ? -23.125 -5.703 0.609 1 93.69 323 ARG A O 1
ATOM 2453 N N . LEU A 1 324 ? -22.719 -3.977 -0.765 1 97 324 LEU A N 1
ATOM 2454 C CA . LEU A 1 324 ? -24.078 -3.449 -0.617 1 97 324 LEU A CA 1
ATOM 2455 C C . LEU A 1 324 ? -25.094 -4.383 -1.257 1 97 324 LEU A C 1
ATOM 2457 O O . LEU A 1 324 ? -26.172 -4.602 -0.703 1 97 324 LEU A O 1
ATOM 2461 N N . ALA A 1 325 ? -24.719 -4.965 -2.391 1 95.5 325 ALA A N 1
ATOM 2462 C CA . ALA A 1 325 ? -25.641 -5.883 -3.072 1 95.5 325 ALA A CA 1
ATOM 2463 C C . ALA A 1 325 ? -25.875 -7.133 -2.232 1 95.5 325 ALA A C 1
ATOM 2465 O O . ALA A 1 325 ? -26.984 -7.691 -2.25 1 95.5 325 ALA A O 1
ATOM 2466 N N . ALA A 1 326 ? -24.891 -7.539 -1.561 1 91.81 326 ALA A N 1
ATOM 2467 C CA . ALA A 1 326 ? -25.016 -8.734 -0.726 1 91.81 326 ALA A CA 1
ATOM 2468 C C . ALA A 1 326 ? -26.031 -8.523 0.385 1 91.81 326 ALA A C 1
ATOM 2470 O O . ALA A 1 326 ? -26.703 -9.469 0.806 1 91.81 326 ALA A O 1
ATOM 2471 N N . ILE A 1 327 ? -26.203 -7.281 0.836 1 95.06 327 ILE A N 1
ATOM 2472 C CA . ILE A 1 327 ? -27.062 -7.07 1.998 1 95.06 327 ILE A CA 1
ATOM 2473 C C . ILE A 1 327 ? -28.406 -6.492 1.551 1 95.06 327 ILE A C 1
ATOM 2475 O O . ILE A 1 327 ? -29.438 -6.707 2.201 1 95.06 327 ILE A O 1
ATOM 2479 N N . PHE A 1 328 ? -28.453 -5.797 0.412 1 96.81 328 PHE A N 1
ATOM 2480 C CA . PHE A 1 328 ? -29.688 -5.125 0.017 1 96.81 328 PHE A CA 1
ATOM 2481 C C . PHE A 1 328 ? -30.281 -5.766 -1.232 1 96.81 328 PHE A C 1
ATOM 2483 O O . PHE A 1 328 ? -31.391 -5.422 -1.648 1 96.81 328 PHE A O 1
ATOM 2490 N N . GLY A 1 329 ? -29.531 -6.668 -1.892 1 94.25 329 GLY A N 1
ATOM 2491 C CA . GLY A 1 329 ? -30.031 -7.352 -3.076 1 94.25 329 GLY A CA 1
ATOM 2492 C C . GLY A 1 329 ? -29.422 -6.828 -4.363 1 94.25 329 GLY A C 1
ATOM 2493 O O . GLY A 1 329 ? -28.75 -5.801 -4.363 1 94.25 329 GLY A O 1
ATOM 2494 N N . SER A 1 330 ? -29.641 -7.484 -5.461 1 90.56 330 SER A N 1
ATOM 2495 C CA . SER A 1 330 ? -28.984 -7.234 -6.746 1 90.56 330 SER A CA 1
ATOM 2496 C C . SER A 1 330 ? -29.422 -5.895 -7.336 1 90.56 330 SER A C 1
ATOM 2498 O O . SER A 1 330 ? -28.766 -5.355 -8.227 1 90.56 330 SER A O 1
ATOM 2500 N N . GLY A 1 331 ? -30.531 -5.359 -6.852 1 94 331 GLY A N 1
ATOM 2501 C CA . GLY A 1 331 ? -31 -4.055 -7.301 1 94 331 GLY A CA 1
ATOM 2502 C C . GLY A 1 331 ? -29.984 -2.949 -7.055 1 94 331 GLY A C 1
ATOM 2503 O O . GLY A 1 331 ? -30.016 -1.908 -7.711 1 94 331 GLY A O 1
ATOM 2504 N N . VAL A 1 332 ? -29.062 -3.186 -6.137 1 96.38 332 VAL A N 1
ATOM 2505 C CA . VAL A 1 332 ? -28.016 -2.211 -5.82 1 96.38 332 VAL A CA 1
ATOM 2506 C C . VAL A 1 332 ? -27.188 -1.917 -7.066 1 96.38 332 VAL A C 1
ATOM 2508 O O . VAL A 1 332 ? -26.828 -0.766 -7.324 1 96.38 332 VAL A O 1
ATOM 2511 N N . ARG A 1 333 ? -26.906 -2.914 -7.852 1 94.06 333 ARG A N 1
ATOM 2512 C CA . ARG A 1 333 ? -26.062 -2.773 -9.023 1 94.06 333 ARG A CA 1
ATOM 2513 C C . ARG A 1 333 ? -26.688 -1.838 -10.055 1 94.06 333 ARG A C 1
ATOM 2515 O O . ARG A 1 333 ? -25.969 -1.116 -10.758 1 94.06 333 ARG A O 1
ATOM 2522 N N . LYS A 1 334 ? -27.984 -1.819 -10.086 1 95.06 334 LYS A N 1
ATOM 2523 C CA . LYS A 1 334 ? -28.703 -0.902 -10.977 1 95.06 334 LYS A CA 1
ATOM 2524 C C . LYS A 1 334 ? -28.781 0.497 -10.367 1 95.06 334 LYS A C 1
ATOM 2526 O O . LYS A 1 334 ? -28.75 1.494 -11.094 1 95.06 334 LYS A O 1
ATOM 2531 N N . ALA A 1 335 ? -28.891 0.547 -9.094 1 97.69 335 ALA A N 1
ATOM 2532 C CA . ALA A 1 335 ? -29.047 1.816 -8.391 1 97.69 335 ALA A CA 1
ATOM 2533 C C . ALA A 1 335 ? -27.766 2.623 -8.398 1 97.69 335 ALA A C 1
ATOM 2535 O O . ALA A 1 335 ? -27.781 3.855 -8.383 1 97.69 335 ALA A O 1
ATOM 2536 N N . VAL A 1 336 ? -26.609 1.938 -8.391 1 98.06 336 VAL A N 1
ATOM 2537 C CA . VAL A 1 336 ? -25.328 2.617 -8.43 1 98.06 336 VAL A CA 1
ATOM 2538 C C . VAL A 1 336 ? -25.078 3.18 -9.82 1 98.06 336 VAL A C 1
ATOM 2540 O O . VAL A 1 336 ? -24.906 2.424 -10.781 1 98.06 336 VAL A O 1
ATOM 2543 N N . THR A 1 337 ? -25.016 4.5 -9.938 1 98 337 THR A N 1
ATOM 2544 C CA . THR A 1 337 ? -24.922 5.102 -11.266 1 98 337 THR A CA 1
ATOM 2545 C C . THR A 1 337 ? -23.547 5.727 -11.484 1 98 337 THR A C 1
ATOM 2547 O O . THR A 1 337 ? -23.172 6.055 -12.609 1 98 337 THR A O 1
ATOM 2550 N N . ALA A 1 338 ? -22.812 5.957 -10.461 1 98.06 338 ALA A N 1
ATOM 2551 C CA . ALA A 1 338 ? -21.438 6.469 -10.516 1 98.06 338 ALA A CA 1
ATOM 2552 C C . ALA A 1 338 ? -20.672 6.09 -9.258 1 98.06 338 ALA A C 1
ATOM 2554 O O . ALA A 1 338 ? -21.25 5.828 -8.211 1 98.06 338 ALA A O 1
ATOM 2555 N N . GLY A 1 339 ? -19.406 5.969 -9.367 1 98.62 339 GLY A N 1
ATOM 2556 C CA . GLY A 1 339 ? -18.5 5.695 -8.258 1 98.62 339 GLY A CA 1
ATOM 2557 C C . GLY A 1 339 ? -17.109 6.254 -8.461 1 98.62 339 GLY A C 1
ATOM 2558 O O . GLY A 1 339 ? -16.656 6.41 -9.594 1 98.62 339 GLY A O 1
ATOM 2559 N N . HIS A 1 340 ? -16.531 6.648 -7.375 1 98.75 340 HIS A N 1
ATOM 2560 C CA . HIS A 1 340 ? -15.156 7.145 -7.375 1 98.75 340 HIS A CA 1
ATOM 2561 C C . HIS A 1 340 ? -14.359 6.555 -6.219 1 98.75 340 HIS A C 1
ATOM 2563 O O . HIS A 1 340 ? -14.883 5.75 -5.441 1 98.75 340 HIS A O 1
ATOM 2569 N N . MET A 1 341 ? -13.102 6.859 -6.172 1 98.69 341 MET A N 1
ATOM 2570 C CA . MET A 1 341 ? -12.203 6.461 -5.094 1 98.69 341 MET A CA 1
ATOM 2571 C C . MET A 1 341 ? -11.164 7.547 -4.828 1 98.69 341 MET A C 1
ATOM 2573 O O . MET A 1 341 ? -10.609 8.125 -5.762 1 98.69 341 MET A O 1
ATOM 2577 N N . THR A 1 342 ? -11.023 7.906 -3.553 1 98.38 342 THR A N 1
ATOM 2578 C CA . THR A 1 342 ? -9.883 8.758 -3.234 1 98.38 342 THR A CA 1
ATOM 2579 C C . THR A 1 342 ? -8.57 7.996 -3.393 1 98.38 342 THR A C 1
ATOM 2581 O O . THR A 1 342 ? -8.562 6.762 -3.408 1 98.38 342 THR A O 1
ATOM 2584 N N . ASN A 1 343 ? -7.48 8.695 -3.566 1 97.38 343 ASN A N 1
ATOM 2585 C CA . ASN A 1 343 ? -6.195 8.07 -3.846 1 97.38 343 ASN A CA 1
ATOM 2586 C C . ASN A 1 343 ? -5.043 8.852 -3.225 1 97.38 343 ASN A C 1
ATOM 2588 O O . ASN A 1 343 ? -4.125 9.281 -3.928 1 97.38 343 ASN A O 1
ATOM 2592 N N . TRP A 1 344 ? -4.984 8.891 -1.924 1 97.44 344 TRP A N 1
ATOM 2593 C CA . TRP A 1 344 ? -3.967 9.672 -1.23 1 97.44 344 TRP A CA 1
ATOM 2594 C C . TRP A 1 344 ? -2.625 8.945 -1.24 1 97.44 344 TRP A C 1
ATOM 2596 O O . TRP A 1 344 ? -1.572 9.578 -1.117 1 97.44 344 TRP A O 1
ATOM 2606 N N . SER A 1 345 ? -2.633 7.617 -1.292 1 95.81 345 SER A N 1
ATOM 2607 C CA . SER A 1 345 ? -1.38 6.883 -1.42 1 95.81 345 SER A CA 1
ATOM 2608 C 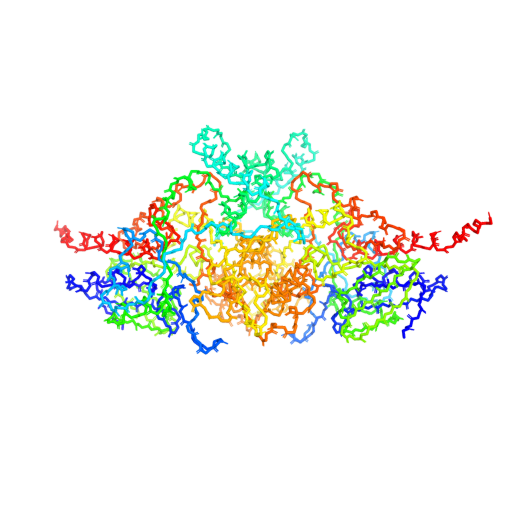C . SER A 1 345 ? -0.645 7.262 -2.701 1 95.81 345 SER A C 1
ATOM 2610 O O . SER A 1 345 ? 0.587 7.285 -2.732 1 95.81 345 SER A O 1
ATOM 2612 N N . GLY A 1 346 ? -1.415 7.602 -3.717 1 95.12 346 GLY A N 1
ATOM 2613 C CA . GLY A 1 346 ? -0.849 7.906 -5.02 1 95.12 346 GLY A CA 1
ATOM 2614 C C . GLY A 1 346 ? -0.478 9.367 -5.18 1 95.12 346 GLY A C 1
ATOM 2615 O O . GLY A 1 346 ? 0.093 9.758 -6.199 1 95.12 346 GLY A O 1
ATOM 2616 N N . GLU A 1 347 ? -0.863 10.18 -4.23 1 95.06 347 GLU A N 1
ATOM 2617 C CA . GLU A 1 347 ? -0.44 11.578 -4.246 1 95.06 347 GLU A CA 1
ATOM 2618 C C . GLU A 1 347 ? 1.002 11.719 -3.766 1 95.06 347 GLU A C 1
ATOM 2620 O O . GLU A 1 347 ? 1.263 11.727 -2.561 1 95.06 347 GLU A O 1
ATOM 2625 N N . ARG A 1 348 ? 1.889 11.93 -4.711 1 93.56 348 ARG A N 1
ATOM 2626 C CA . ARG A 1 348 ? 3.33 11.906 -4.488 1 93.56 348 ARG A CA 1
ATOM 2627 C C . ARG A 1 348 ? 3.725 12.852 -3.357 1 93.56 348 ARG A C 1
ATOM 2629 O O . ARG A 1 348 ? 4.664 12.57 -2.609 1 93.56 348 ARG A O 1
ATOM 2636 N N . TRP A 1 349 ? 2.992 13.883 -3.172 1 95.81 349 TRP A N 1
ATOM 2637 C CA . TRP A 1 349 ? 3.428 14.945 -2.268 1 95.81 349 TRP A CA 1
ATOM 2638 C C . TRP A 1 349 ? 2.693 14.859 -0.935 1 95.81 349 TRP A C 1
ATOM 2640 O O . TRP A 1 349 ? 2.781 15.773 -0.11 1 95.81 349 TRP A O 1
ATOM 2650 N N . VAL A 1 350 ? 1.937 13.758 -0.729 1 95.75 350 VAL A N 1
ATOM 2651 C CA . VAL A 1 350 ? 1.245 13.516 0.533 1 95.75 350 VAL A CA 1
ATOM 2652 C C . VAL A 1 350 ? 1.586 12.125 1.051 1 95.75 350 VAL A C 1
ATOM 2654 O O . VAL A 1 350 ? 1.888 11.945 2.234 1 95.75 350 VAL A O 1
ATOM 2657 N N . ARG A 1 351 ? 1.385 11.109 0.245 1 95.75 351 ARG A N 1
ATOM 2658 C CA . ARG A 1 351 ? 1.799 9.727 0.419 1 95.75 351 ARG A CA 1
ATOM 2659 C C . ARG A 1 351 ? 0.983 9.039 1.513 1 95.75 351 ARG A C 1
ATOM 2661 O O . ARG A 1 351 ? 1.494 8.18 2.229 1 95.75 351 ARG A O 1
ATOM 2668 N N . GLY A 1 352 ? -0.275 9.422 1.697 1 96.88 352 GLY A N 1
ATOM 2669 C CA . GLY A 1 352 ? -1.155 8.75 2.639 1 96.88 352 GLY A CA 1
ATOM 2670 C C . GLY A 1 352 ? -2.178 9.68 3.268 1 96.88 352 GLY A C 1
ATOM 2671 O O . GLY A 1 352 ? -2.348 10.82 2.824 1 96.88 352 GLY A O 1
ATOM 2672 N N . ALA A 1 353 ? -2.881 9.172 4.32 1 97.12 353 ALA A N 1
ATOM 2673 C CA . ALA A 1 353 ? -3.957 9.938 4.949 1 97.12 353 ALA A CA 1
ATOM 2674 C C . ALA A 1 353 ? -3.459 10.664 6.191 1 97.12 353 ALA A C 1
ATOM 2676 O O . ALA A 1 353 ? -3.404 11.898 6.219 1 97.12 353 ALA A O 1
ATOM 2677 N N . TYR A 1 354 ? -3.004 9.938 7.156 1 96 354 TYR A N 1
ATOM 2678 C CA . TYR A 1 354 ? -2.441 10.539 8.359 1 96 354 TYR A CA 1
ATOM 2679 C C . TYR A 1 354 ? -1.57 9.531 9.109 1 96 354 TYR A C 1
ATOM 2681 O O . TYR A 1 354 ? -1.594 8.336 8.812 1 96 354 TYR A O 1
ATOM 2689 N N . ALA A 1 355 ? -0.79 10.078 9.984 1 96.19 355 ALA A N 1
ATOM 2690 C CA . ALA A 1 355 ? 0.305 9.305 10.562 1 96.19 355 ALA A CA 1
ATOM 2691 C C . ALA A 1 355 ? -0.069 8.766 11.938 1 96.19 355 ALA A C 1
ATOM 2693 O O . ALA A 1 355 ? -0.813 9.406 12.68 1 96.19 355 ALA A O 1
ATOM 2694 N N . ALA A 1 356 ? 0.458 7.598 12.25 1 96.31 356 ALA A N 1
ATOM 2695 C CA . ALA A 1 356 ? 0.469 7.027 13.594 1 96.31 356 ALA A CA 1
ATOM 2696 C C . ALA A 1 356 ? 1.824 6.402 13.914 1 96.31 356 ALA A C 1
ATOM 2698 O O . ALA A 1 356 ? 2.461 5.809 13.039 1 96.31 356 ALA A O 1
ATOM 2699 N N . ALA A 1 357 ? 2.191 6.543 15.18 1 96.75 357 ALA A N 1
ATOM 2700 C CA . ALA A 1 357 ? 3.504 6.035 15.57 1 96.75 357 ALA A CA 1
ATOM 2701 C C . ALA A 1 357 ? 3.518 4.508 15.602 1 96.75 357 ALA A C 1
ATOM 2703 O O . ALA A 1 357 ? 2.551 3.881 16.031 1 96.75 357 ALA A O 1
ATOM 2704 N N . ARG A 1 358 ? 4.625 3.92 15.164 1 93.44 358 ARG A N 1
ATOM 2705 C CA . ARG A 1 358 ? 4.855 2.484 15.289 1 93.44 358 ARG A CA 1
ATOM 2706 C C . ARG A 1 358 ? 4.898 2.062 16.75 1 93.44 358 ARG A C 1
ATOM 2708 O O . ARG A 1 358 ? 5.203 2.875 17.625 1 93.44 358 ARG A O 1
ATOM 2715 N N . PRO A 1 359 ? 4.551 0.781 17 1 92.31 359 PRO A N 1
ATOM 2716 C CA . PRO A 1 359 ? 4.684 0.285 18.375 1 92.31 359 PRO A CA 1
ATOM 2717 C C . PRO A 1 359 ? 6.062 0.565 18.969 1 92.31 359 PRO A C 1
ATOM 2719 O O . PRO A 1 359 ? 7.082 0.288 18.344 1 92.31 359 PRO A O 1
ATOM 2722 N N . GLY A 1 360 ? 6.066 1.193 20.125 1 93.25 360 GLY A N 1
ATOM 2723 C CA . GLY A 1 360 ? 7.301 1.495 20.828 1 93.25 360 GLY A CA 1
ATOM 2724 C C . GLY A 1 360 ? 7.934 2.801 20.391 1 93.25 360 GLY A C 1
ATOM 2725 O O . GLY A 1 360 ? 8.992 3.182 20.891 1 93.25 360 GLY A O 1
ATOM 2726 N N . LYS A 1 361 ? 7.258 3.553 19.5 1 95.19 361 LYS A N 1
ATOM 2727 C CA . LYS A 1 361 ? 7.93 4.707 18.906 1 95.19 361 LYS A CA 1
ATOM 2728 C C . LYS A 1 361 ? 7.094 5.977 19.078 1 95.19 361 LYS A C 1
ATOM 2730 O O . LYS A 1 361 ? 7.164 6.887 18.25 1 95.19 361 LYS A O 1
ATOM 2735 N N . ALA A 1 362 ? 6.32 6.078 20.109 1 95.25 362 ALA A N 1
ATOM 2736 C CA . ALA A 1 362 ? 5.469 7.242 20.344 1 95.25 362 ALA A CA 1
ATOM 2737 C C . ALA A 1 362 ? 6.305 8.508 20.516 1 95.25 362 ALA A C 1
ATOM 2739 O O . ALA A 1 362 ? 5.848 9.609 20.188 1 95.25 362 ALA A O 1
ATOM 2740 N N . ALA A 1 363 ? 7.5 8.359 20.906 1 96.12 363 ALA A N 1
ATOM 2741 C CA . ALA A 1 363 ? 8.383 9.492 21.172 1 96.12 363 ALA A CA 1
ATOM 2742 C C . ALA A 1 363 ? 8.82 10.156 19.859 1 96.12 363 ALA A C 1
ATOM 2744 O O . ALA A 1 363 ? 9.352 11.266 19.875 1 96.12 363 ALA A O 1
ATOM 2745 N N . ALA A 1 364 ? 8.586 9.523 18.75 1 96.75 364 ALA A N 1
ATOM 2746 C CA . ALA A 1 364 ? 8.984 10.047 17.438 1 96.75 364 ALA A CA 1
ATOM 2747 C C . ALA A 1 364 ? 8.383 11.43 17.203 1 96.75 364 ALA A C 1
ATOM 2749 O O . ALA A 1 364 ? 9.016 12.289 16.578 1 96.75 364 ALA A O 1
ATOM 2750 N N . ARG A 1 365 ? 7.199 11.68 17.672 1 97.81 365 ARG A N 1
ATOM 2751 C CA . ARG A 1 365 ? 6.559 12.977 17.5 1 97.81 365 ARG A CA 1
ATOM 2752 C C . ARG A 1 365 ? 7.363 14.078 18.188 1 97.81 365 ARG A C 1
ATOM 2754 O O . ARG A 1 365 ? 7.555 15.156 17.625 1 97.81 365 ARG A O 1
ATOM 2761 N N . GLY A 1 366 ? 7.82 13.75 19.359 1 97.69 366 GLY A N 1
ATOM 2762 C CA . GLY A 1 366 ? 8.633 14.719 20.094 1 97.69 366 GLY A CA 1
ATOM 2763 C C . GLY A 1 366 ? 9.938 15.039 19.391 1 97.69 366 GLY A C 1
ATOM 2764 O O . GLY A 1 366 ? 10.367 16.203 19.359 1 97.69 366 GLY A O 1
ATOM 2765 N N . VAL A 1 367 ? 10.516 14.062 18.844 1 97.5 367 VAL A N 1
ATOM 2766 C CA . VAL A 1 367 ? 11.781 14.234 18.141 1 97.5 367 VAL A CA 1
ATOM 2767 C C . VAL A 1 367 ? 11.578 15.117 16.906 1 97.5 367 VAL A C 1
ATOM 2769 O O . VAL A 1 367 ? 12.328 16.078 16.688 1 97.5 367 VAL A O 1
ATOM 2772 N N . LEU A 1 368 ? 10.523 14.867 16.156 1 97.25 368 LEU A N 1
ATOM 2773 C CA . LEU A 1 368 ? 10.266 15.594 14.914 1 97.25 368 LEU A CA 1
ATOM 2774 C C . LEU A 1 368 ? 9.859 17.031 15.203 1 97.25 368 LEU A C 1
ATOM 2776 O O . LEU A 1 368 ? 10.008 17.906 14.352 1 97.25 368 LEU A O 1
ATOM 2780 N N . ALA A 1 369 ? 9.367 17.281 16.422 1 97.69 369 ALA A N 1
ATOM 2781 C CA . ALA A 1 369 ? 8.914 18.609 16.812 1 97.69 369 ALA A CA 1
ATOM 2782 C C . ALA A 1 369 ? 10.086 19.516 17.172 1 97.69 369 ALA A C 1
ATOM 2784 O O . ALA A 1 369 ? 9.938 20.734 17.25 1 97.69 369 ALA A O 1
ATOM 2785 N N . GLN A 1 370 ? 11.227 18.906 17.375 1 97.5 370 GLN A N 1
ATOM 2786 C CA . GLN A 1 370 ? 12.398 19.688 17.703 1 97.5 370 GLN A CA 1
ATOM 2787 C C . GLN A 1 370 ? 12.945 20.422 16.484 1 97.5 370 GLN A C 1
ATOM 2789 O O . GLN A 1 370 ? 12.961 19.875 15.383 1 97.5 370 GLN A O 1
ATOM 2794 N N . SER A 1 371 ? 13.344 21.672 16.719 1 97.06 371 SER A N 1
ATOM 2795 C CA . SER A 1 371 ? 13.969 22.406 15.633 1 97.06 371 SER A CA 1
ATOM 2796 C C . SER A 1 371 ? 15.273 21.75 15.195 1 97.06 371 SER A C 1
ATOM 2798 O O . SER A 1 371 ? 15.938 21.094 15.992 1 97.06 371 SER A O 1
ATOM 2800 N N . ILE A 1 372 ? 15.555 21.875 13.953 1 97.06 372 ILE A N 1
ATOM 2801 C CA . ILE A 1 372 ? 16.781 21.344 13.391 1 97.06 372 ILE A CA 1
ATOM 2802 C C . ILE A 1 372 ? 17.766 22.5 13.125 1 97.06 372 ILE A C 1
ATOM 2804 O O . ILE A 1 372 ? 17.547 23.312 12.234 1 97.06 372 ILE A O 1
ATOM 2808 N N . GLY A 1 373 ? 18.781 22.609 13.922 1 93.88 373 GLY A N 1
ATOM 2809 C CA . GLY A 1 373 ? 19.812 23.625 13.773 1 93.88 373 GLY A CA 1
ATOM 2810 C C . GLY A 1 373 ? 19.281 25.031 13.961 1 93.88 373 GLY A C 1
ATOM 2811 O O . GLY A 1 373 ? 19.891 26 13.484 1 93.88 373 GLY A O 1
ATOM 2812 N N . GLU A 1 374 ? 18.141 25.141 14.469 1 92.69 374 GLU A N 1
ATOM 2813 C CA . GLU A 1 374 ? 17.469 26.422 14.617 1 92.69 374 GLU A CA 1
ATOM 2814 C C . GLU A 1 374 ? 17.266 27.109 13.266 1 92.69 374 GLU A C 1
ATOM 2816 O O . GLU A 1 374 ? 17.453 28.312 13.141 1 92.69 374 GLU A O 1
ATOM 2821 N N . ARG A 1 375 ? 17.062 26.297 12.312 1 95.38 375 ARG A N 1
ATOM 2822 C CA . ARG A 1 375 ? 16.859 26.766 10.945 1 95.38 375 ARG A CA 1
ATOM 2823 C C . ARG A 1 375 ? 15.625 26.109 10.328 1 95.38 375 ARG A C 1
ATOM 2825 O O . ARG A 1 375 ? 14.961 26.719 9.477 1 95.38 375 ARG A O 1
ATOM 2832 N N . LEU A 1 376 ? 15.375 24.922 10.758 1 98.19 376 LEU A N 1
ATOM 2833 C CA . LEU A 1 376 ? 14.266 24.156 10.211 1 98.19 376 LEU A CA 1
ATOM 2834 C C . LEU A 1 376 ? 13.297 23.734 11.312 1 98.19 376 LEU A C 1
ATOM 2836 O O . LEU A 1 376 ? 13.727 23.344 12.406 1 98.19 376 LEU A O 1
ATOM 2840 N N . TRP A 1 377 ? 12.031 23.875 11.07 1 98.56 377 TRP A N 1
ATOM 2841 C CA . TRP A 1 377 ? 10.961 23.391 11.945 1 98.56 377 TRP A CA 1
ATOM 2842 C C . TRP A 1 377 ? 9.953 22.562 11.164 1 98.56 377 TRP A C 1
ATOM 2844 O O . TRP A 1 377 ? 9.625 22.891 10.016 1 98.56 377 TRP A O 1
ATOM 2854 N N . CYS A 1 378 ? 9.469 21.5 11.781 1 98.69 378 CYS A N 1
ATOM 2855 C CA . CYS A 1 378 ? 8.391 20.719 11.195 1 98.69 378 CYS A CA 1
ATOM 2856 C C . CYS A 1 378 ? 7.047 21.062 11.82 1 98.69 378 CYS A C 1
ATOM 2858 O O . CYS A 1 378 ? 6.984 21.453 12.992 1 98.69 378 CYS A O 1
ATOM 2860 N N . SER A 1 379 ? 6.035 21 11.055 1 98.62 379 SER A N 1
ATOM 2861 C CA . SER A 1 379 ? 4.664 21.219 11.5 1 98.62 379 SER A CA 1
ATOM 2862 C C . SER A 1 379 ? 3.678 20.406 10.664 1 98.62 379 SER A C 1
ATOM 2864 O O . SER A 1 379 ? 3.961 20.078 9.516 1 98.62 379 SER A O 1
ATOM 2866 N N . GLY A 1 380 ? 2.521 20.062 11.234 1 98.44 380 GLY A N 1
ATOM 2867 C CA . GLY A 1 380 ? 1.483 19.297 10.57 1 98.44 380 GLY A CA 1
ATOM 2868 C C . GLY A 1 380 ? 0.569 18.562 11.539 1 98.44 380 GLY A C 1
ATOM 2869 O O . GLY A 1 380 ? 0.753 18.641 12.75 1 98.44 380 GLY A O 1
ATOM 2870 N N . GLU A 1 381 ? -0.382 17.859 10.977 1 97.62 381 GLU A N 1
ATOM 2871 C CA . GLU A 1 381 ? -1.309 17.109 11.812 1 97.62 381 GLU A CA 1
ATOM 2872 C C . GLU A 1 381 ? -0.572 16.078 12.656 1 97.62 381 GLU A C 1
ATOM 2874 O O . GLU A 1 381 ? -0.996 15.75 13.766 1 97.62 381 GLU A O 1
ATOM 2879 N N . HIS A 1 382 ? 0.564 15.586 12.203 1 97.94 382 HIS A N 1
ATOM 2880 C CA . HIS A 1 382 ? 1.326 14.547 12.898 1 97.94 382 HIS A CA 1
ATOM 2881 C C . HIS A 1 382 ? 2.039 15.109 14.117 1 97.94 382 HIS A C 1
ATOM 2883 O O . HIS A 1 382 ? 2.602 14.359 14.922 1 97.94 382 HIS A O 1
ATOM 2889 N N . LEU A 1 383 ? 2 16.453 14.258 1 98.19 383 LEU A N 1
ATOM 2890 C CA . LEU A 1 383 ? 2.639 17.094 15.398 1 98.19 383 LEU A CA 1
ATOM 2891 C C . LEU A 1 383 ? 1.645 17.969 16.156 1 98.19 383 LEU A C 1
ATOM 2893 O O . LEU A 1 383 ? 2.023 19 16.734 1 98.19 383 LEU A O 1
ATOM 2897 N N . ALA A 1 384 ? 0.449 17.594 16.219 1 97.12 384 ALA A N 1
ATOM 2898 C CA . ALA A 1 384 ? -0.63 18.453 16.703 1 97.12 384 ALA A CA 1
ATOM 2899 C C . ALA A 1 384 ? -1.042 18.062 18.109 1 97.12 384 ALA A C 1
ATOM 2901 O O . ALA A 1 384 ? -2.201 18.234 18.5 1 97.12 384 ALA A O 1
ATOM 2902 N N . GLY A 1 385 ? -0.163 17.422 18.859 1 94.75 385 GLY A N 1
ATOM 2903 C CA . GLY A 1 385 ? -0.505 17.031 20.219 1 94.75 385 GLY A CA 1
ATOM 2904 C C . GLY A 1 385 ? -1.706 16.109 20.281 1 94.75 385 GLY A C 1
ATOM 2905 O O . GLY A 1 385 ? -1.758 15.086 19.578 1 94.75 385 GLY A O 1
ATOM 2906 N N . PRO A 1 386 ? -2.68 16.438 21.125 1 94.62 386 PRO A N 1
ATOM 2907 C CA . PRO A 1 386 ? -3.85 15.562 21.266 1 94.62 386 PRO A CA 1
ATOM 2908 C C . PRO A 1 386 ? -4.742 15.578 20.031 1 94.62 386 PRO A C 1
ATOM 2910 O O . PRO A 1 386 ? -5.609 14.711 19.875 1 94.62 386 PRO A O 1
ATOM 2913 N N . LEU A 1 387 ? -4.57 16.562 19.203 1 96.69 387 LEU A N 1
ATOM 2914 C CA . LEU A 1 387 ? -5.414 16.672 18.016 1 96.69 387 LEU A CA 1
ATOM 2915 C C . LEU A 1 387 ? -4.695 16.141 16.781 1 96.69 387 LEU A C 1
ATOM 2917 O O . LEU A 1 387 ? -4.984 16.562 15.656 1 96.69 387 LEU A O 1
ATOM 2921 N N . ILE A 1 388 ? -3.775 15.273 17.016 1 96.12 388 ILE A N 1
ATOM 2922 C CA . ILE A 1 388 ? -3.104 14.648 15.891 1 96.12 388 ILE A CA 1
ATOM 2923 C C . ILE A 1 388 ? -4.141 14.086 14.922 1 96.12 388 ILE A C 1
ATOM 2925 O O . ILE A 1 388 ? -5.27 13.781 15.32 1 96.12 388 ILE A O 1
ATOM 2929 N N . GLN A 1 389 ? -3.74 14.031 13.617 1 96.62 389 GLN A N 1
ATOM 2930 C CA . GLN A 1 389 ? -4.496 13.398 12.547 1 96.62 389 GLN A CA 1
ATOM 2931 C C . GLN A 1 389 ? -5.715 14.234 12.164 1 96.62 389 GLN A C 1
ATOM 2933 O O . GLN A 1 389 ? -6.543 13.805 11.359 1 96.62 389 GLN A O 1
ATOM 2938 N N . THR A 1 390 ? -5.879 15.477 12.742 1 97.5 390 THR A N 1
ATOM 2939 C CA . THR A 1 390 ? -7.012 16.344 12.406 1 97.5 390 THR A CA 1
ATOM 2940 C C . THR A 1 390 ? -6.539 17.594 11.68 1 97.5 390 THR A C 1
ATOM 2942 O O . THR A 1 390 ? -5.41 18.047 11.883 1 97.5 390 THR A O 1
ATOM 2945 N N . CYS A 1 391 ? -7.406 18.125 10.867 1 98.19 391 CYS A N 1
ATOM 2946 C CA . CYS A 1 391 ? -7.125 19.359 10.148 1 98.19 391 CYS A CA 1
ATOM 2947 C C . CYS A 1 391 ? -7.031 20.547 11.117 1 98.19 391 CYS A C 1
ATOM 2949 O O . CYS A 1 391 ? -6.172 21.406 10.961 1 98.19 391 CYS A O 1
ATOM 2951 N N . GLY A 1 392 ? -7.93 20.547 12.102 1 98.25 392 GLY A N 1
ATOM 2952 C CA . GLY A 1 392 ? -7.82 21.562 13.141 1 98.25 392 GLY A CA 1
ATOM 2953 C C . GLY A 1 392 ? -6.504 21.516 13.883 1 98.25 392 GLY A C 1
ATOM 2954 O O . GLY A 1 392 ? -5.902 22.562 14.164 1 98.25 392 GLY A O 1
ATOM 2955 N N . GLY A 1 393 ? -6.059 20.312 14.18 1 98.19 393 GLY A N 1
ATOM 2956 C CA . GLY A 1 393 ? -4.758 20.141 14.805 1 98.19 393 GLY A CA 1
ATOM 2957 C C . GLY A 1 393 ? -3.611 20.641 13.945 1 98.19 393 GLY A C 1
ATOM 2958 O O . GLY A 1 393 ? -2.662 21.234 14.461 1 98.19 393 GLY A O 1
ATOM 2959 N N . ALA A 1 394 ? -3.682 20.422 12.656 1 98.56 394 ALA A N 1
ATOM 2960 C CA . ALA A 1 394 ? -2.66 20.906 11.742 1 98.56 394 ALA A CA 1
ATOM 2961 C C . ALA A 1 394 ? -2.561 22.438 11.797 1 98.56 394 ALA A C 1
ATOM 2963 O O . ALA A 1 394 ? -1.461 22.984 11.859 1 98.56 394 ALA A O 1
ATOM 2964 N N . ARG A 1 395 ? -3.703 23.078 11.75 1 98.75 395 ARG A N 1
ATOM 2965 C CA . ARG A 1 395 ? -3.727 24.531 11.852 1 98.75 395 ARG A CA 1
ATOM 2966 C C . ARG A 1 395 ? -3.041 25 13.125 1 98.75 395 ARG A C 1
ATOM 2968 O O . ARG A 1 395 ? -2.18 25.891 13.078 1 98.75 395 ARG A O 1
ATOM 2975 N N . LEU A 1 396 ? -3.379 24.391 14.219 1 98.38 396 LEU A N 1
ATOM 2976 C CA . LEU A 1 396 ? -2.83 24.797 15.508 1 98.38 396 LEU A CA 1
ATOM 2977 C C . LEU A 1 396 ? -1.332 24.516 15.578 1 98.38 396 LEU A C 1
ATOM 2979 O O . LEU A 1 396 ? -0.577 25.312 16.156 1 98.38 396 LEU A O 1
ATOM 2983 N N . SER A 1 397 ? -0.909 23.438 15.031 1 98.56 397 SER A N 1
ATOM 2984 C CA . SER A 1 397 ? 0.515 23.125 14.969 1 98.56 397 SER A CA 1
ATOM 2985 C C . SER A 1 397 ? 1.28 24.188 14.18 1 98.56 397 SER A C 1
ATOM 2987 O O . SER A 1 397 ? 2.389 24.562 14.562 1 98.56 397 SER A O 1
ATOM 2989 N N . GLY A 1 398 ? 0.678 24.641 13.047 1 98.81 398 GLY A N 1
ATOM 2990 C CA . GLY A 1 398 ? 1.288 25.703 12.258 1 98.81 398 GLY A CA 1
ATOM 2991 C C . GLY A 1 398 ? 1.431 27 13.016 1 98.81 398 GLY A C 1
ATOM 2992 O O . GLY A 1 398 ? 2.475 27.656 12.945 1 98.81 398 GLY A O 1
ATOM 2993 N N . GLU A 1 399 ? 0.442 27.359 13.742 1 98.31 399 GLU A N 1
ATOM 2994 C CA . GLU A 1 399 ? 0.471 28.578 14.555 1 98.31 399 GLU A CA 1
ATOM 2995 C C . GLU A 1 399 ? 1.542 28.484 15.641 1 98.31 399 GLU A C 1
ATOM 2997 O O . GLU A 1 399 ? 2.264 29.453 15.883 1 98.31 399 GLU A O 1
ATOM 3002 N N . ALA A 1 400 ? 1.614 27.328 16.234 1 98.19 400 ALA A N 1
ATOM 3003 C CA . ALA A 1 400 ? 2.58 27.125 17.312 1 98.19 400 ALA A CA 1
ATOM 3004 C C . ALA A 1 400 ? 4.012 27.25 16.797 1 98.19 400 ALA A C 1
ATOM 3006 O O . ALA A 1 400 ? 4.84 27.938 17.406 1 98.19 400 ALA A O 1
ATOM 3007 N N . VAL A 1 401 ? 4.297 26.641 15.703 1 98.44 401 VAL A N 1
ATOM 3008 C CA . VAL A 1 401 ? 5.645 26.641 15.148 1 98.44 401 VAL A CA 1
ATOM 3009 C C . VAL A 1 401 ? 6.016 28.047 14.688 1 98.44 401 VAL A C 1
ATOM 3011 O O . VAL A 1 401 ? 7.164 28.469 14.828 1 98.44 401 VAL A O 1
ATOM 3014 N N . ALA A 1 402 ? 5.051 28.75 14.094 1 98.38 402 ALA A N 1
ATOM 3015 C CA . ALA A 1 402 ? 5.297 30.141 13.719 1 98.38 402 ALA A CA 1
ATOM 3016 C C . ALA A 1 402 ? 5.75 30.969 14.93 1 98.38 402 ALA A C 1
ATOM 3018 O O . ALA A 1 402 ? 6.66 31.781 14.82 1 98.38 402 ALA A O 1
ATOM 3019 N N . GLY A 1 403 ? 5.066 30.734 16.047 1 97.31 403 GLY A N 1
ATOM 3020 C CA . GLY A 1 403 ? 5.477 31.391 17.266 1 97.31 403 GLY A CA 1
ATOM 3021 C C . GLY A 1 403 ? 6.902 31.094 17.672 1 97.31 403 GLY A C 1
ATOM 3022 O O . GLY A 1 403 ? 7.648 31.984 18.078 1 97.31 403 GLY A O 1
ATOM 3023 N N . GLU A 1 404 ? 7.316 29.875 17.531 1 96.81 404 GLU A N 1
ATOM 3024 C CA . GLU A 1 404 ? 8.68 29.453 17.859 1 96.81 404 GLU A CA 1
ATOM 3025 C C . GLU A 1 404 ? 9.695 30.109 16.938 1 96.81 404 GLU A C 1
ATOM 3027 O O . GLU A 1 404 ? 10.734 30.594 17.391 1 96.81 404 GLU A O 1
ATOM 3032 N N . VAL A 1 405 ? 9.367 30.094 15.68 1 97.25 405 VAL A N 1
ATOM 3033 C CA . VAL A 1 405 ? 10.266 30.672 14.688 1 97.25 405 VAL A CA 1
ATOM 3034 C C . VAL A 1 405 ? 10.43 32.156 14.953 1 97.25 405 VAL A C 1
ATOM 3036 O O . VAL A 1 405 ? 11.539 32.688 14.875 1 97.25 405 VAL A O 1
ATOM 3039 N N . MET A 1 406 ? 9.414 32.875 15.32 1 95.31 406 MET A N 1
ATOM 3040 C CA . MET A 1 406 ? 9.453 34.281 15.609 1 95.31 406 MET A CA 1
ATOM 3041 C C . MET A 1 406 ? 10.352 34.562 16.812 1 95.31 406 MET A C 1
ATOM 3043 O O . MET A 1 406 ? 11.117 35.562 16.812 1 95.31 406 MET A O 1
ATOM 3047 N N . ARG A 1 407 ? 10.227 33.75 17.797 1 93.19 407 ARG A N 1
ATOM 3048 C CA . ARG A 1 407 ? 11.078 33.906 18.969 1 93.19 407 ARG A CA 1
ATOM 3049 C C . ARG A 1 407 ? 12.547 33.75 18.625 1 93.19 407 ARG A C 1
ATOM 3051 O O . ARG A 1 407 ? 13.398 34.469 19.141 1 93.19 407 ARG A O 1
ATOM 3058 N N . HIS A 1 408 ? 12.727 32.875 17.766 1 90.5 408 HIS A N 1
ATOM 3059 C CA . HIS A 1 408 ? 14.102 32.625 17.359 1 90.5 408 HIS A CA 1
ATOM 3060 C C . HIS A 1 408 ? 14.625 33.75 16.469 1 90.5 408 HIS A C 1
ATOM 3062 O O . HIS A 1 408 ? 15.773 34.188 16.609 1 90.5 408 HIS A O 1
ATOM 3068 N N . LEU A 1 409 ? 13.812 34.219 15.562 1 89.31 409 LEU A N 1
ATOM 3069 C CA . LEU A 1 409 ? 14.242 35.219 14.617 1 89.31 409 LEU A CA 1
ATOM 3070 C C . LEU A 1 409 ? 14.289 36.594 15.289 1 89.31 409 LEU A C 1
ATO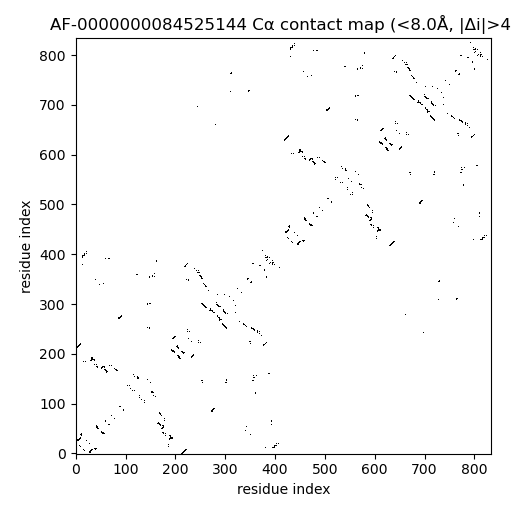M 3072 O O . LEU A 1 409 ? 14.969 37.5 14.805 1 89.31 409 LEU A O 1
ATOM 3076 N N . GLY A 1 410 ? 13.438 37 16.25 1 79.44 410 GLY A N 1
ATOM 3077 C CA . GLY A 1 410 ? 13.453 38.25 17.016 1 79.44 410 GLY A CA 1
ATOM 3078 C C . GLY A 1 410 ? 14.648 38.344 17.938 1 79.44 410 GLY A C 1
ATOM 3079 O O . GLY A 1 410 ? 14.961 39.438 18.438 1 79.44 410 GLY A O 1
ATOM 3080 N N . HIS A 1 411 ? 15.172 37.375 18.516 1 61.94 411 HIS A N 1
ATOM 3081 C CA . HIS A 1 411 ? 16.375 37.438 19.344 1 61.94 411 HIS A CA 1
ATOM 3082 C C . HIS A 1 411 ? 17.578 37.875 18.516 1 61.94 411 HIS A C 1
ATOM 3084 O O . HIS A 1 411 ? 17.906 37.25 17.5 1 61.94 411 HIS A O 1
ATOM 3090 N N . PRO A 1 412 ? 17.938 39.156 18.516 1 48.91 412 PRO A N 1
ATOM 3091 C CA . PRO A 1 412 ? 19.094 39.688 17.797 1 48.91 412 PRO A CA 1
ATOM 3092 C C . PRO A 1 412 ? 20.297 38.719 17.812 1 48.91 412 PRO A C 1
ATOM 3094 O O . PRO A 1 412 ? 20.469 37.969 18.766 1 48.91 412 PRO A O 1
ATOM 3097 N N . ALA A 1 413 ? 20.75 38.219 16.688 1 46.44 413 ALA A N 1
ATOM 3098 C CA . ALA A 1 413 ? 22 37.469 16.641 1 46.44 413 ALA A CA 1
ATOM 3099 C C . ALA A 1 413 ? 23.016 38 17.656 1 46.44 413 ALA A C 1
ATOM 3101 O O . ALA A 1 413 ? 23.266 39.219 17.688 1 46.44 413 ALA A O 1
ATOM 3102 N N . ARG A 1 414 ? 23.266 37.406 18.734 1 40.12 414 ARG A N 1
ATOM 3103 C CA . ARG A 1 414 ? 24.375 37.875 19.562 1 40.12 414 ARG A CA 1
ATOM 3104 C C . ARG A 1 414 ? 25.578 38.281 18.719 1 40.12 414 ARG A C 1
ATOM 3106 O O . ARG A 1 414 ? 26.172 37.438 18.047 1 40.12 414 ARG A O 1
ATOM 3113 N N . VAL A 1 415 ? 25.734 39.438 18.312 1 36.12 415 VAL A N 1
ATOM 3114 C CA . VAL A 1 415 ? 26.984 40.031 17.844 1 36.12 415 VAL A CA 1
ATOM 3115 C C . VAL A 1 415 ? 28.125 39.594 18.781 1 36.12 415 VAL A C 1
ATOM 3117 O O . VAL A 1 415 ? 28.188 40.062 19.922 1 36.12 415 VAL A O 1
ATOM 3120 N N . VAL A 1 416 ? 28.531 38.375 18.734 1 33.19 416 VAL A N 1
ATOM 3121 C CA . VAL A 1 416 ? 29.875 38.25 19.281 1 33.19 416 VAL A CA 1
ATOM 3122 C C . VAL A 1 416 ? 30.781 39.312 18.703 1 33.19 416 VAL A C 1
ATOM 3124 O O . VAL A 1 416 ? 31.094 39.312 17.516 1 33.19 416 VAL A O 1
ATOM 3127 N N . LEU A 1 417 ? 30.812 40.375 19.297 1 25.83 417 LEU A N 1
ATOM 3128 C CA . LEU A 1 417 ? 32.062 41.125 19.25 1 25.83 417 LEU A CA 1
ATOM 3129 C C . LEU A 1 417 ? 33.219 40.312 19.844 1 25.83 417 LEU A C 1
ATOM 3131 O O . LEU A 1 417 ? 33.031 39.656 20.875 1 25.83 417 LEU A O 1
ATOM 3135 N N . MET B 1 1 ? -23.438 -22.344 -23.344 1 58.16 1 MET B N 1
ATOM 3136 C CA . MET B 1 1 ? -22.688 -22.797 -22.188 1 58.16 1 MET B CA 1
ATOM 3137 C C . MET B 1 1 ? -21.891 -24.062 -22.5 1 58.16 1 MET B C 1
ATOM 3139 O O . MET B 1 1 ? -22.422 -25.016 -23.062 1 58.16 1 MET B O 1
ATOM 3143 N N . THR B 1 2 ? -20.562 -23.906 -22.578 1 69.75 2 THR B N 1
ATOM 3144 C CA . THR B 1 2 ? -19.703 -25.047 -22.906 1 69.75 2 THR B CA 1
ATOM 3145 C C . THR B 1 2 ? -19.469 -25.922 -21.688 1 69.75 2 THR B C 1
ATOM 3147 O O . THR B 1 2 ? -19.281 -25.406 -20.578 1 69.75 2 THR B O 1
ATOM 3150 N N . ASP B 1 3 ? -19.703 -27.156 -21.891 1 90.19 3 ASP B N 1
ATOM 3151 C CA . ASP B 1 3 ? -19.453 -28.125 -20.812 1 90.19 3 ASP B CA 1
ATOM 3152 C C . ASP B 1 3 ? -18.109 -28.812 -21 1 90.19 3 ASP B C 1
ATOM 3154 O O . ASP B 1 3 ? -17.797 -29.297 -22.078 1 90.19 3 ASP B O 1
ATOM 3158 N N . VAL B 1 4 ? -17.281 -28.672 -20 1 96.62 4 VAL B N 1
ATOM 3159 C CA . VAL B 1 4 ? -15.977 -29.328 -20.016 1 96.62 4 VAL B CA 1
ATOM 3160 C C . VAL B 1 4 ? -15.82 -30.156 -18.734 1 96.62 4 VAL B C 1
ATOM 3162 O O . VAL B 1 4 ? -16.656 -30.094 -17.844 1 96.62 4 VAL B O 1
ATOM 3165 N N . ASP B 1 5 ? -14.82 -31.031 -18.703 1 96.62 5 ASP B N 1
ATOM 3166 C CA . ASP B 1 5 ? -14.523 -31.781 -17.484 1 96.62 5 ASP B CA 1
ATOM 3167 C C . ASP B 1 5 ? -14.031 -30.844 -16.391 1 96.62 5 ASP B C 1
ATOM 3169 O O . ASP B 1 5 ? -14.523 -30.906 -15.258 1 96.62 5 ASP B O 1
ATOM 3173 N N . VAL B 1 6 ? -13.023 -30.016 -16.781 1 98.31 6 VAL B N 1
ATOM 3174 C CA . VAL B 1 6 ? -12.398 -29.172 -15.758 1 98.31 6 VAL B CA 1
ATOM 3175 C C . VAL B 1 6 ? -12.289 -27.734 -16.266 1 98.31 6 VAL B C 1
ATOM 3177 O O . VAL B 1 6 ? -11.875 -27.516 -17.406 1 98.31 6 VAL B O 1
ATOM 3180 N N . VAL B 1 7 ? -12.656 -26.734 -15.484 1 98.75 7 VAL B N 1
ATOM 3181 C CA . VAL B 1 7 ? -12.391 -25.328 -15.742 1 98.75 7 VAL B CA 1
ATOM 3182 C C . VAL B 1 7 ? -11.172 -24.875 -14.945 1 98.75 7 VAL B C 1
ATOM 3184 O O . VAL B 1 7 ? -11.094 -25.109 -13.734 1 98.75 7 VAL B O 1
ATOM 3187 N N . VAL B 1 8 ? -10.188 -24.359 -15.609 1 98.94 8 VAL B N 1
ATOM 3188 C CA . VAL B 1 8 ? -9.023 -23.781 -14.945 1 98.94 8 VAL B CA 1
ATOM 3189 C C . VAL B 1 8 ? -9.109 -22.266 -14.961 1 98.94 8 VAL B C 1
ATOM 3191 O O . VAL B 1 8 ? -9.234 -21.656 -16.031 1 98.94 8 VAL B O 1
ATOM 3194 N N . ILE B 1 9 ? -9.07 -21.672 -13.805 1 98.88 9 ILE B N 1
ATOM 3195 C CA . ILE B 1 9 ? -9.172 -20.219 -13.664 1 98.88 9 ILE B CA 1
ATOM 3196 C C . ILE B 1 9 ? -7.785 -19.625 -13.438 1 98.88 9 ILE B C 1
ATOM 3198 O O . ILE B 1 9 ? -7.223 -19.734 -12.352 1 98.88 9 ILE B O 1
ATOM 3202 N N . GLY B 1 10 ? -7.254 -18.984 -14.477 1 98.81 10 GLY B N 1
ATOM 3203 C CA . GLY B 1 10 ? -5.906 -18.438 -14.477 1 98.81 10 GLY B CA 1
ATOM 3204 C C . GLY B 1 10 ? -4.953 -19.188 -15.383 1 98.81 10 GLY B C 1
ATOM 3205 O O . GLY B 1 10 ? -4.941 -20.422 -15.391 1 98.81 10 GLY B O 1
ATOM 3206 N N . ALA B 1 11 ? -4.184 -18.422 -16.078 1 98.88 11 ALA B N 1
ATOM 3207 C CA . ALA B 1 11 ? -3.252 -19.031 -17.031 1 98.88 11 ALA B CA 1
ATOM 3208 C C . ALA B 1 11 ? -1.812 -18.656 -16.703 1 98.88 11 ALA B C 1
ATOM 3210 O O . ALA B 1 11 ? -1.015 -18.375 -17.594 1 98.88 11 ALA B O 1
ATOM 3211 N N . GLY B 1 12 ? -1.494 -18.562 -15.414 1 98.75 12 GLY B N 1
ATOM 3212 C CA . GLY B 1 12 ? -0.104 -18.594 -14.992 1 98.75 12 GLY B CA 1
ATOM 3213 C C . GLY B 1 12 ? 0.535 -19.953 -15.109 1 98.75 12 GLY B C 1
ATOM 3214 O O . GLY B 1 12 ? -0.065 -20.891 -15.656 1 98.75 12 GLY B O 1
ATOM 3215 N N . ALA B 1 13 ? 1.701 -20.078 -14.531 1 98.88 13 ALA B N 1
ATOM 3216 C CA . ALA B 1 13 ? 2.424 -21.344 -14.641 1 98.88 13 ALA B CA 1
ATOM 3217 C C . ALA B 1 13 ? 1.615 -22.484 -14.047 1 98.88 13 ALA B C 1
ATOM 3219 O O . ALA B 1 13 ? 1.579 -23.594 -14.602 1 98.88 13 ALA B O 1
ATOM 3220 N N . ALA B 1 14 ? 0.976 -22.266 -12.945 1 98.88 14 ALA B N 1
ATOM 3221 C CA . ALA B 1 14 ? 0.188 -23.297 -12.289 1 98.88 14 ALA B CA 1
ATOM 3222 C C . ALA B 1 14 ? -0.992 -23.734 -13.156 1 98.88 14 ALA B C 1
ATOM 3224 O O . ALA B 1 14 ? -1.229 -24.922 -13.352 1 98.88 14 ALA B O 1
ATOM 3225 N N . GLY B 1 15 ? -1.747 -22.75 -13.68 1 98.94 15 GLY B N 1
ATOM 3226 C CA . GLY B 1 15 ? -2.9 -23.047 -14.516 1 98.94 15 GLY B CA 1
ATOM 3227 C C . GLY B 1 15 ? -2.531 -23.734 -15.812 1 98.94 15 GLY B C 1
ATOM 3228 O O . GLY B 1 15 ? -3.188 -24.703 -16.219 1 98.94 15 GLY B O 1
ATOM 3229 N N . LEU B 1 16 ? -1.504 -23.25 -16.406 1 98.94 16 LEU B N 1
ATOM 3230 C CA . LEU B 1 16 ? -1.031 -23.875 -17.641 1 98.94 16 LEU B CA 1
ATOM 3231 C C . LEU B 1 16 ? -0.585 -25.312 -17.406 1 98.94 16 LEU B C 1
ATOM 3233 O O . LEU B 1 16 ? -0.887 -26.203 -18.203 1 98.94 16 LEU B O 1
ATOM 3237 N N . ALA B 1 17 ? 0.094 -25.5 -16.312 1 98.88 17 ALA B N 1
ATOM 3238 C CA . ALA B 1 17 ? 0.586 -26.828 -15.977 1 98.88 17 ALA B CA 1
ATOM 3239 C C . ALA B 1 17 ? -0.57 -27.781 -15.711 1 98.88 17 ALA B C 1
ATOM 3241 O O . ALA B 1 17 ? -0.557 -28.938 -16.172 1 98.88 17 ALA B O 1
ATOM 3242 N N . ALA B 1 18 ? -1.515 -27.312 -14.938 1 98.88 18 ALA B N 1
ATOM 3243 C CA . ALA B 1 18 ? -2.689 -28.141 -14.664 1 98.88 18 ALA B CA 1
ATOM 3244 C C . ALA B 1 18 ? -3.408 -28.516 -15.953 1 98.88 18 ALA B C 1
ATOM 3246 O O . ALA B 1 18 ? -3.744 -29.688 -16.172 1 98.88 18 ALA B O 1
ATOM 3247 N N . ALA B 1 19 ? -3.594 -27.547 -16.812 1 98.88 19 ALA B N 1
ATOM 3248 C CA . ALA B 1 19 ? -4.289 -27.766 -18.062 1 98.88 19 ALA B CA 1
ATOM 3249 C C . ALA B 1 19 ? -3.531 -28.766 -18.938 1 98.88 19 ALA B C 1
ATOM 3251 O O . ALA B 1 19 ? -4.125 -29.703 -19.484 1 98.88 19 ALA B O 1
ATOM 3252 N N . LYS B 1 20 ? -2.25 -28.594 -19.094 1 98.56 20 LYS B N 1
ATOM 3253 C CA . LYS B 1 20 ? -1.438 -29.484 -19.922 1 98.56 20 LYS B CA 1
ATOM 3254 C C . LYS B 1 20 ? -1.561 -30.922 -19.438 1 98.56 20 LYS B C 1
ATOM 3256 O O . LYS B 1 20 ? -1.745 -31.844 -20.25 1 98.56 20 LYS B O 1
ATOM 3261 N N . ARG B 1 21 ? -1.436 -31.078 -18.172 1 98.25 21 ARG B N 1
ATOM 3262 C CA . ARG B 1 21 ? -1.501 -32.438 -17.625 1 98.25 21 ARG B CA 1
ATOM 3263 C C . ARG B 1 21 ? -2.877 -33.062 -17.844 1 98.25 21 ARG B C 1
ATOM 3265 O O . ARG B 1 21 ? -2.984 -34.219 -18.25 1 98.25 21 ARG B O 1
ATOM 3272 N N . LEU B 1 22 ? -3.912 -32.312 -17.594 1 98.12 22 LEU B N 1
ATOM 3273 C CA . LEU B 1 22 ? -5.277 -32.812 -17.75 1 98.12 22 LEU B CA 1
ATOM 3274 C C . LEU B 1 22 ? -5.566 -33.125 -19.203 1 98.12 22 LEU B C 1
ATOM 3276 O O . LEU B 1 22 ? -6.164 -34.188 -19.5 1 98.12 22 LEU B O 1
ATOM 3280 N N . ILE B 1 23 ? -5.141 -32.281 -20.109 1 97.81 23 ILE B N 1
ATOM 3281 C CA . ILE B 1 23 ? -5.344 -32.5 -21.547 1 97.81 23 ILE B CA 1
ATOM 3282 C C . ILE B 1 23 ? -4.59 -33.781 -21.984 1 97.81 23 ILE B C 1
ATOM 3284 O O . ILE B 1 23 ? -5.129 -34.594 -22.719 1 97.81 23 ILE B O 1
ATOM 3288 N N . ALA B 1 24 ? -3.385 -33.875 -21.516 1 96.69 24 ALA B N 1
ATOM 3289 C CA . ALA B 1 24 ? -2.574 -35.062 -21.844 1 96.69 24 ALA B CA 1
ATOM 3290 C C . ALA B 1 24 ? -3.258 -36.344 -21.391 1 96.69 24 ALA B C 1
ATOM 3292 O O . ALA B 1 24 ? -3.061 -37.406 -22 1 96.69 24 ALA B O 1
ATOM 3293 N N . GLU B 1 25 ? -4.059 -36.188 -20.391 1 94.94 25 GLU B N 1
ATOM 3294 C CA . GLU B 1 25 ? -4.754 -37.344 -19.859 1 94.94 25 GLU B CA 1
ATOM 3295 C C . GLU B 1 25 ? -6.145 -37.5 -20.469 1 94.94 25 GLU B C 1
ATOM 3297 O O . GLU B 1 25 ? -6.965 -38.281 -19.984 1 94.94 25 GLU B O 1
ATOM 3302 N N . GLY B 1 26 ? -6.516 -36.75 -21.438 1 95.12 26 GLY B N 1
ATOM 3303 C CA . GLY B 1 26 ? -7.711 -36.906 -22.25 1 95.12 26 GLY B CA 1
ATOM 3304 C C . GLY B 1 26 ? -8.914 -36.156 -21.703 1 95.12 26 GLY B C 1
ATOM 3305 O O . GLY B 1 26 ? -10.047 -36.406 -22.109 1 95.12 26 GLY B O 1
ATOM 3306 N N . LYS B 1 27 ? -8.727 -35.281 -20.766 1 96.19 27 LYS B N 1
ATOM 3307 C CA . LYS B 1 27 ? -9.836 -34.5 -20.234 1 96.19 27 LYS B CA 1
ATOM 3308 C C . LYS B 1 27 ? -10.094 -33.25 -21.078 1 96.19 27 LYS B C 1
ATOM 3310 O O . LYS B 1 27 ? -9.164 -32.688 -21.641 1 96.19 27 LYS B O 1
ATOM 3315 N N . SER B 1 28 ? -11.344 -32.875 -21.188 1 97.44 28 SER B N 1
ATOM 3316 C CA . SER B 1 28 ? -11.68 -31.578 -21.766 1 97.44 28 SER B CA 1
ATOM 3317 C C . SER B 1 28 ? -11.484 -30.453 -20.75 1 97.44 28 SER B C 1
ATOM 3319 O O . SER B 1 28 ? -11.945 -30.562 -19.609 1 97.44 28 SER B O 1
ATOM 3321 N N . VAL B 1 29 ? -10.75 -29.438 -21.188 1 98.25 29 VAL B N 1
ATOM 3322 C CA . VAL B 1 29 ? -10.383 -28.375 -20.266 1 98.25 29 VAL B CA 1
ATOM 3323 C C . VAL B 1 29 ? -10.672 -27.016 -20.891 1 98.25 29 VAL B C 1
ATOM 3325 O O . VAL B 1 29 ? -10.43 -26.812 -22.078 1 98.25 29 VAL B O 1
ATOM 3328 N N . GLN B 1 30 ? -11.227 -26.109 -20.141 1 98.38 30 GLN B N 1
ATOM 3329 C CA . GLN B 1 30 ? -11.297 -24.688 -20.484 1 98.38 30 GLN B CA 1
ATOM 3330 C C . GLN B 1 30 ? -10.484 -23.844 -19.516 1 98.38 30 GLN B C 1
ATOM 3332 O O . GLN B 1 30 ? -10.75 -23.828 -18.312 1 98.38 30 GLN B O 1
ATOM 3337 N N . VAL B 1 31 ? -9.461 -23.172 -20.062 1 98.88 31 VAL B N 1
ATOM 3338 C CA . VAL B 1 31 ? -8.664 -22.25 -19.266 1 98.88 31 VAL B CA 1
ATOM 3339 C C . VAL B 1 31 ? -9.156 -20.812 -19.484 1 98.88 31 VAL B C 1
ATOM 3341 O O . VAL B 1 31 ? -9.25 -20.344 -20.625 1 98.88 31 VAL B O 1
ATOM 3344 N N . LEU B 1 32 ? -9.539 -20.141 -18.406 1 98.81 32 LEU B N 1
ATOM 3345 C CA . LEU B 1 32 ? -9.984 -18.75 -18.438 1 98.81 32 LEU B CA 1
ATOM 3346 C C . LEU B 1 32 ? -8.945 -17.828 -17.797 1 98.81 32 LEU B C 1
ATOM 3348 O O . LEU B 1 32 ? -8.531 -18.062 -16.656 1 98.81 32 LEU B O 1
ATOM 3352 N N . GLU B 1 33 ? -8.477 -16.859 -18.516 1 98.81 33 GLU B N 1
ATOM 3353 C CA . GLU B 1 33 ? -7.492 -15.891 -18.031 1 98.81 33 GLU B CA 1
ATOM 3354 C C . GLU B 1 33 ? -8.039 -14.469 -18.094 1 98.81 33 GLU B C 1
ATOM 3356 O O . GLU B 1 33 ? -8.57 -14.047 -19.125 1 98.81 33 GLU B O 1
ATOM 3361 N N . ALA B 1 34 ? -7.934 -13.789 -17 1 98.25 34 ALA B N 1
ATOM 3362 C CA . ALA B 1 34 ? -8.469 -12.43 -16.891 1 98.25 34 ALA B CA 1
ATOM 3363 C C . ALA B 1 34 ? -7.668 -11.461 -17.766 1 98.25 34 ALA B C 1
ATOM 3365 O O . ALA B 1 34 ? -8.234 -10.562 -18.375 1 98.25 34 ALA B O 1
ATOM 3366 N N . MET B 1 35 ? -6.367 -11.633 -17.844 1 97.69 35 MET B N 1
ATOM 3367 C CA . MET B 1 35 ? -5.496 -10.734 -18.594 1 97.69 35 MET B CA 1
ATOM 3368 C C . MET B 1 35 ? -5.508 -11.07 -20.078 1 97.69 35 MET B C 1
ATOM 3370 O O . MET B 1 35 ? -6.117 -12.062 -20.484 1 97.69 35 MET B O 1
ATOM 3374 N N . ASP B 1 36 ? -4.797 -10.281 -20.891 1 97.94 36 ASP B N 1
ATOM 3375 C CA . ASP B 1 36 ? -4.812 -10.453 -22.344 1 97.94 36 ASP B CA 1
ATOM 3376 C C . ASP B 1 36 ? -3.635 -11.305 -22.812 1 97.94 36 ASP B C 1
ATOM 3378 O O . ASP B 1 36 ? -3.316 -11.328 -24 1 97.94 36 ASP B O 1
ATOM 3382 N N . ARG B 1 37 ? -3.029 -11.953 -21.859 1 98.06 37 ARG B N 1
ATOM 3383 C CA . ARG B 1 37 ? -1.873 -12.797 -22.125 1 98.06 37 ARG B CA 1
ATOM 3384 C C . ARG B 1 37 ? -1.797 -13.961 -21.141 1 98.06 37 ARG B C 1
ATOM 3386 O O . ARG B 1 37 ? -2.43 -13.922 -20.078 1 98.06 37 ARG B O 1
ATOM 3393 N N . ILE B 1 38 ? -1.026 -14.977 -21.484 1 98.62 38 ILE B N 1
ATOM 3394 C CA . ILE B 1 38 ? -0.767 -16.062 -20.547 1 98.62 38 ILE B CA 1
ATOM 3395 C C . ILE B 1 38 ? 0.517 -15.789 -19.766 1 98.62 38 ILE B C 1
ATOM 3397 O O . ILE B 1 38 ? 1.261 -14.859 -20.094 1 98.62 38 ILE B O 1
ATOM 3401 N N . GLY B 1 39 ? 0.745 -16.531 -18.734 1 98.62 39 GLY B N 1
ATOM 3402 C CA . GLY B 1 39 ? 1.994 -16.484 -18 1 98.62 39 GLY B CA 1
ATOM 3403 C C . GLY B 1 39 ? 1.845 -15.891 -16.609 1 98.62 39 GLY B C 1
ATOM 3404 O O . GLY B 1 39 ? 2.709 -16.078 -15.75 1 98.62 39 GLY B O 1
ATOM 3405 N N . GLY B 1 40 ? 0.698 -15.188 -16.391 1 97.94 40 GLY B N 1
ATOM 3406 C CA . GLY B 1 40 ? 0.526 -14.539 -15.094 1 97.94 40 GLY B CA 1
ATOM 3407 C C . GLY B 1 40 ? 1.638 -13.562 -14.766 1 97.94 40 GLY B C 1
ATOM 3408 O O . GLY B 1 40 ? 1.936 -12.664 -15.555 1 97.94 40 GLY B O 1
ATOM 3409 N N . ARG B 1 41 ? 2.303 -13.789 -13.688 1 98.44 41 ARG B N 1
ATOM 3410 C CA . ARG B 1 41 ? 3.385 -12.898 -13.281 1 98.44 41 ARG B CA 1
ATOM 3411 C C . ARG B 1 41 ? 4.656 -13.188 -14.07 1 98.44 41 ARG B C 1
ATOM 3413 O O . ARG B 1 41 ? 5.574 -12.359 -14.102 1 98.44 41 ARG B O 1
ATOM 3420 N N . ALA B 1 42 ? 4.738 -14.344 -14.633 1 98.69 42 ALA B N 1
ATOM 3421 C CA . ALA B 1 42 ? 5.832 -14.586 -15.57 1 98.69 42 ALA B CA 1
ATOM 3422 C C . ALA B 1 42 ? 5.605 -13.836 -16.875 1 98.69 42 ALA B C 1
ATOM 3424 O O . ALA B 1 42 ? 4.957 -14.344 -17.797 1 98.69 42 ALA B O 1
ATOM 3425 N N . TRP B 1 43 ? 6.145 -12.641 -16.969 1 98.62 43 TRP B N 1
ATOM 3426 C CA . TRP B 1 43 ? 5.887 -11.758 -18.094 1 98.62 43 TRP B CA 1
ATOM 3427 C C . TRP B 1 43 ? 7.156 -11.031 -18.531 1 98.62 43 TRP B C 1
ATOM 3429 O O . TRP B 1 43 ? 7.785 -10.336 -17.719 1 98.62 43 TRP B O 1
ATOM 3439 N N . THR B 1 44 ? 7.574 -11.219 -19.734 1 98.69 44 THR B N 1
ATOM 3440 C CA . THR B 1 44 ? 8.688 -10.516 -20.375 1 98.69 44 THR B CA 1
ATOM 3441 C C . THR B 1 44 ? 8.18 -9.531 -21.422 1 98.69 44 THR B C 1
ATOM 3443 O O . THR B 1 44 ? 7.309 -9.867 -22.219 1 98.69 44 THR B O 1
ATOM 3446 N N . THR B 1 45 ? 8.68 -8.328 -21.375 1 98.25 45 THR B N 1
ATOM 3447 C CA . THR B 1 45 ? 8.328 -7.352 -22.406 1 98.25 45 THR B CA 1
ATOM 3448 C C . THR B 1 45 ? 9.578 -6.812 -23.094 1 98.25 45 THR B C 1
ATOM 3450 O O . THR B 1 45 ? 10.664 -6.82 -22.5 1 98.25 45 THR B O 1
ATOM 3453 N N . SER B 1 46 ? 9.484 -6.395 -24.328 1 97.94 46 SER B N 1
ATOM 3454 C CA . SER B 1 46 ? 10.555 -5.676 -25 1 97.94 46 SER B CA 1
ATOM 3455 C C . SER B 1 46 ? 10.164 -4.227 -25.281 1 97.94 46 SER B C 1
ATOM 3457 O O . SER B 1 46 ? 10.93 -3.473 -25.875 1 97.94 46 SER B O 1
ATOM 3459 N N . ASP B 1 47 ? 9.047 -3.844 -24.797 1 97.69 47 ASP B N 1
ATOM 3460 C CA . ASP B 1 47 ? 8.508 -2.52 -25.078 1 97.69 47 ASP B CA 1
ATOM 3461 C C . ASP B 1 47 ? 9.258 -1.438 -24.312 1 97.69 47 ASP B C 1
ATOM 3463 O O . ASP B 1 47 ? 9.359 -0.298 -24.766 1 97.69 47 ASP B O 1
ATOM 3467 N N . TRP B 1 48 ? 9.742 -1.771 -23.156 1 97.62 48 TRP B N 1
ATOM 3468 C CA . TRP B 1 48 ? 10.289 -0.757 -22.266 1 97.62 48 TRP B CA 1
ATOM 3469 C C . TRP B 1 48 ? 11.641 -0.262 -22.766 1 97.62 48 TRP B C 1
ATOM 3471 O O . TRP B 1 48 ? 11.891 0.946 -22.812 1 97.62 48 TRP B O 1
ATOM 3481 N N . PHE B 1 49 ? 12.516 -1.196 -23.203 1 97.75 49 PHE B N 1
ATOM 3482 C CA . PHE B 1 49 ? 13.898 -0.813 -23.484 1 97.75 49 PHE B CA 1
ATOM 3483 C C . PHE B 1 49 ? 14.336 -1.329 -24.844 1 97.75 49 PHE B C 1
ATOM 3485 O O . PHE B 1 49 ? 15.484 -1.147 -25.25 1 97.75 49 PHE B O 1
ATOM 3492 N N . GLY B 1 50 ? 13.445 -1.971 -25.594 1 97.12 50 GLY B N 1
ATOM 3493 C CA . GLY B 1 50 ? 13.789 -2.549 -26.875 1 97.12 50 GLY B CA 1
ATOM 3494 C C . GLY B 1 50 ? 14.516 -3.875 -26.766 1 97.12 50 GLY B C 1
ATOM 3495 O O . GLY B 1 50 ? 15.109 -4.348 -27.734 1 97.12 50 GLY B O 1
ATOM 3496 N N . MET B 1 51 ? 14.57 -4.406 -25.609 1 96.75 51 MET B N 1
ATOM 3497 C CA . MET B 1 51 ? 15.133 -5.711 -25.281 1 96.75 51 MET B CA 1
ATOM 3498 C C . MET B 1 51 ? 14.289 -6.426 -24.234 1 96.75 51 MET B C 1
ATOM 3500 O O . MET B 1 51 ? 13.508 -5.789 -23.516 1 96.75 51 MET B O 1
ATOM 3504 N N . PRO B 1 52 ? 14.477 -7.762 -24.125 1 97.94 52 PRO B N 1
ATOM 3505 C CA . PRO B 1 52 ? 13.656 -8.492 -23.141 1 97.94 52 PRO B CA 1
ATOM 3506 C C . PRO B 1 52 ? 13.898 -8.023 -21.719 1 97.94 52 PRO B C 1
ATOM 3508 O O . PRO B 1 52 ? 15.047 -7.875 -21.297 1 97.94 52 PRO B O 1
ATOM 3511 N N . PHE B 1 53 ? 12.859 -7.742 -21.016 1 98.62 53 PHE B N 1
ATOM 3512 C CA . PHE B 1 53 ? 12.867 -7.41 -19.609 1 98.62 53 PHE B CA 1
ATOM 3513 C C . PHE B 1 53 ? 11.758 -8.156 -18.859 1 98.62 53 PHE B C 1
ATOM 3515 O O . PHE B 1 53 ? 10.578 -8.031 -19.219 1 98.62 53 PHE B O 1
ATOM 3522 N N . ASP B 1 54 ? 12.133 -8.906 -17.922 1 98.75 54 ASP B N 1
ATOM 3523 C CA . ASP B 1 54 ? 11.156 -9.617 -17.125 1 98.75 54 ASP B CA 1
ATOM 3524 C C . ASP B 1 54 ? 10.445 -8.672 -16.156 1 98.75 54 ASP B C 1
ATOM 3526 O O . ASP B 1 54 ? 11.055 -8.164 -15.211 1 98.75 54 ASP B O 1
ATOM 3530 N N . ILE B 1 55 ? 9.156 -8.531 -16.359 1 98.44 55 ILE B N 1
ATOM 3531 C CA . ILE B 1 55 ? 8.344 -7.723 -15.461 1 98.44 55 ILE B CA 1
ATOM 3532 C C . ILE B 1 55 ? 8.109 -8.469 -14.148 1 98.44 55 ILE B C 1
ATOM 3534 O O . ILE B 1 55 ? 8.109 -7.867 -13.07 1 98.44 55 ILE B O 1
ATOM 3538 N N . GLY B 1 56 ? 7.844 -9.734 -14.211 1 97.81 56 GLY B N 1
ATOM 3539 C CA . GLY B 1 56 ? 7.699 -10.586 -13.047 1 97.81 56 GLY B CA 1
ATOM 3540 C C . GLY B 1 56 ? 8.938 -11.414 -12.75 1 97.81 56 GLY B C 1
ATOM 3541 O O . GLY B 1 56 ? 10.055 -10.891 -12.75 1 97.81 56 GLY B O 1
ATOM 3542 N N . CYS B 1 57 ? 8.805 -12.672 -12.484 1 97.25 57 CYS B N 1
ATOM 3543 C CA . CYS B 1 57 ? 9.922 -13.531 -12.102 1 97.25 57 CYS B CA 1
ATOM 3544 C C . CYS B 1 57 ? 11.023 -13.492 -13.156 1 97.25 57 CYS B C 1
ATOM 3546 O O . CYS B 1 57 ? 10.742 -13.5 -14.352 1 97.25 57 CYS B O 1
ATOM 3548 N N . ALA B 1 58 ? 12.258 -13.461 -12.641 1 97.12 58 ALA B N 1
ATOM 3549 C CA . ALA B 1 58 ? 13.398 -13.336 -13.547 1 97.12 58 ALA B CA 1
ATOM 3550 C C . ALA B 1 58 ? 14.406 -14.453 -13.305 1 97.12 58 ALA B C 1
ATOM 3552 O O . ALA B 1 58 ? 15.211 -14.773 -14.188 1 97.12 58 ALA B O 1
ATOM 3553 N N . TRP B 1 59 ? 14.375 -15.094 -12.18 1 97.06 59 TRP B N 1
ATOM 3554 C CA . TRP B 1 59 ? 15.328 -16.141 -11.844 1 97.06 59 TRP B CA 1
ATOM 3555 C C . TRP B 1 59 ? 14.68 -17.516 -11.953 1 97.06 59 TRP B C 1
ATOM 3557 O O . TRP B 1 59 ? 13.602 -17.75 -11.406 1 97.06 59 TRP B O 1
ATOM 3567 N N . LEU B 1 60 ? 15.336 -18.344 -12.641 1 97.56 60 LEU B N 1
ATOM 3568 C CA . LEU B 1 60 ? 15.055 -19.766 -12.508 1 97.56 60 LEU B CA 1
ATOM 3569 C C . LEU B 1 60 ? 15.68 -20.328 -11.234 1 97.56 60 LEU B C 1
ATOM 3571 O O . LEU B 1 60 ? 16.766 -20.922 -11.273 1 97.56 60 LEU B O 1
ATOM 3575 N N . HIS B 1 61 ? 14.898 -20.156 -10.195 1 96.44 61 HIS B N 1
ATOM 3576 C CA . HIS B 1 61 ? 15.367 -20.594 -8.875 1 96.44 61 HIS B CA 1
ATOM 3577 C C . HIS B 1 61 ? 15.383 -22.109 -8.773 1 96.44 61 HIS B C 1
ATOM 3579 O O . HIS B 1 61 ? 14.664 -22.797 -9.5 1 96.44 61 HIS B O 1
ATOM 3585 N N . ALA B 1 62 ? 16.203 -22.625 -7.875 1 95.62 62 ALA B N 1
ATOM 3586 C CA . ALA B 1 62 ? 16.297 -24.062 -7.629 1 95.62 62 ALA B CA 1
ATOM 3587 C C . ALA B 1 62 ? 16.469 -24.828 -8.938 1 95.62 62 ALA B C 1
ATOM 3589 O O . ALA B 1 62 ? 15.711 -25.766 -9.211 1 95.62 62 ALA B O 1
ATOM 3590 N N . GLY B 1 63 ? 17.516 -24.422 -9.617 1 95 63 GLY B N 1
ATOM 3591 C CA . GLY B 1 63 ? 17.719 -24.938 -10.969 1 95 63 GLY B CA 1
ATOM 3592 C C . GLY B 1 63 ? 17.812 -26.453 -11.031 1 95 63 GLY B C 1
ATOM 3593 O O . GLY B 1 63 ? 17.484 -27.047 -12.055 1 95 63 GLY B O 1
ATOM 3594 N N . ASP B 1 64 ? 18.172 -27.078 -10.016 1 93.25 64 ASP B N 1
ATOM 3595 C CA . ASP B 1 64 ? 18.328 -28.531 -9.984 1 93.25 64 ASP B CA 1
ATOM 3596 C C . ASP B 1 64 ? 16.969 -29.219 -9.906 1 93.25 64 ASP B C 1
ATOM 3598 O O . ASP B 1 64 ? 16.859 -30.422 -10.172 1 93.25 64 ASP B O 1
ATOM 3602 N N . ARG B 1 65 ? 15.906 -28.531 -9.57 1 91.88 65 ARG B N 1
ATOM 3603 C CA . ARG B 1 65 ? 14.586 -29.141 -9.453 1 91.88 65 ARG B CA 1
ATOM 3604 C C . ARG B 1 65 ? 13.523 -28.281 -10.156 1 91.88 65 ARG B C 1
ATOM 3606 O O . ARG B 1 65 ? 12.336 -28.609 -10.102 1 91.88 65 ARG B O 1
ATOM 3613 N N . ASN B 1 66 ? 13.898 -27.234 -10.805 1 95.06 66 ASN B N 1
ATOM 3614 C CA . ASN B 1 66 ? 13.023 -26.359 -11.57 1 95.06 66 ASN B CA 1
ATOM 3615 C C . ASN B 1 66 ? 12.742 -26.922 -12.961 1 95.06 66 ASN B C 1
ATOM 3617 O O . ASN B 1 66 ? 13.641 -26.969 -13.805 1 95.06 66 ASN B O 1
ATOM 3621 N N . PRO B 1 67 ? 11.547 -27.25 -13.219 1 96.81 67 PRO B N 1
ATOM 3622 C CA . PRO B 1 67 ? 11.258 -27.906 -14.5 1 96.81 67 PRO B CA 1
ATOM 3623 C C . PRO B 1 67 ? 11.477 -26.969 -15.695 1 96.81 67 PRO B C 1
ATOM 3625 O O . PRO B 1 67 ? 11.648 -27.453 -16.828 1 96.81 67 PRO B O 1
ATOM 3628 N N . PHE B 1 68 ? 11.5 -25.703 -15.516 1 98.12 68 PHE B N 1
ATOM 3629 C CA . PHE B 1 68 ? 11.664 -24.766 -16.625 1 98.12 68 PHE B CA 1
ATOM 3630 C C . PHE B 1 68 ? 13.109 -24.75 -17.094 1 98.12 68 PHE B C 1
ATOM 3632 O O . PHE B 1 68 ? 13.398 -24.266 -18.203 1 98.12 68 PHE B O 1
ATOM 3639 N N . LEU B 1 69 ? 14.031 -25.219 -16.25 1 97.62 69 LEU B N 1
ATOM 3640 C CA . LEU B 1 69 ? 15.422 -25.234 -16.688 1 97.62 69 LEU B CA 1
ATOM 3641 C C . LEU B 1 69 ? 15.617 -26.203 -17.844 1 97.62 69 LEU B C 1
ATOM 3643 O O . LEU B 1 69 ? 16.344 -25.906 -18.797 1 97.62 69 LEU B O 1
ATOM 3647 N N . ALA B 1 70 ? 15 -27.328 -17.719 1 96.81 70 ALA B N 1
ATOM 3648 C CA . ALA B 1 70 ? 15.055 -28.297 -18.812 1 96.81 70 ALA B CA 1
ATOM 3649 C C . ALA B 1 70 ? 14.484 -27.703 -20.094 1 96.81 70 ALA B C 1
ATOM 3651 O O . ALA B 1 70 ? 15.016 -27.938 -21.188 1 96.81 70 ALA B O 1
ATOM 3652 N N . ASP B 1 71 ? 13.414 -26.938 -19.969 1 97.44 71 ASP B N 1
ATOM 3653 C CA . ASP B 1 71 ? 12.805 -26.266 -21.109 1 97.44 71 ASP B CA 1
ATOM 3654 C C . ASP B 1 71 ? 13.758 -25.234 -21.719 1 97.44 71 ASP B C 1
ATOM 3656 O O . ASP B 1 71 ? 13.844 -25.109 -22.938 1 97.44 71 ASP B O 1
ATOM 3660 N N . ALA B 1 72 ? 14.391 -24.516 -20.875 1 97.94 72 ALA B N 1
ATOM 3661 C CA . ALA B 1 72 ? 15.359 -23.531 -21.344 1 97.94 72 ALA B CA 1
ATOM 3662 C C . ALA B 1 72 ? 16.484 -24.203 -22.141 1 97.94 72 ALA B C 1
ATOM 3664 O O . ALA B 1 72 ? 16.859 -23.719 -23.219 1 97.94 72 ALA B O 1
ATOM 3665 N N . HIS B 1 73 ? 16.984 -25.312 -21.656 1 97.19 73 HIS B N 1
ATOM 3666 C CA . HIS B 1 73 ? 18.047 -26.047 -22.328 1 97.19 73 HIS B CA 1
ATOM 3667 C C . HIS B 1 73 ? 17.562 -26.594 -23.672 1 97.19 73 HIS B C 1
ATOM 3669 O O . HIS B 1 73 ? 18.266 -26.484 -24.672 1 97.19 73 HIS B O 1
ATOM 3675 N N . ALA B 1 74 ? 16.422 -27.094 -23.656 1 96.81 74 ALA B N 1
ATOM 3676 C CA . ALA B 1 74 ? 15.867 -27.719 -24.844 1 96.81 74 ALA B CA 1
ATOM 3677 C C . ALA B 1 74 ? 15.719 -26.703 -25.984 1 96.81 74 ALA B C 1
ATOM 3679 O O . ALA B 1 74 ? 15.742 -27.062 -27.156 1 96.81 74 ALA B O 1
ATOM 3680 N N . HIS B 1 75 ? 15.609 -25.5 -25.656 1 96.31 75 HIS B N 1
ATOM 3681 C CA . HIS B 1 75 ? 15.375 -24.484 -26.672 1 96.31 75 HIS B CA 1
ATOM 3682 C C . HIS B 1 75 ? 16.578 -23.562 -26.812 1 96.31 75 HIS B C 1
ATOM 3684 O O . HIS B 1 75 ? 16.484 -22.484 -27.406 1 96.31 75 HIS B O 1
ATOM 3690 N N . ASP B 1 76 ? 17.688 -23.859 -26.188 1 97.5 76 ASP B N 1
ATOM 3691 C CA . ASP B 1 76 ? 18.984 -23.203 -26.328 1 97.5 76 ASP B CA 1
ATOM 3692 C C . ASP B 1 76 ? 18.938 -21.766 -25.797 1 97.5 76 ASP B C 1
ATOM 3694 O O . ASP B 1 76 ? 19.453 -20.844 -26.438 1 97.5 76 ASP B O 1
ATOM 3698 N N . TRP B 1 77 ? 18.234 -21.641 -24.703 1 97.69 77 TRP B N 1
ATOM 3699 C CA . TRP B 1 77 ? 18.203 -20.328 -24.062 1 97.69 77 TRP B CA 1
ATOM 3700 C C . TRP B 1 77 ? 19.547 -20 -23.422 1 97.69 77 TRP B C 1
ATOM 3702 O O . TRP B 1 77 ? 20.25 -20.891 -22.953 1 97.69 77 TRP B O 1
ATOM 3712 N N . THR B 1 78 ? 19.906 -18.672 -23.438 1 98.38 78 THR B N 1
ATOM 3713 C CA . THR B 1 78 ? 21.125 -18.203 -22.797 1 98.38 78 THR B CA 1
ATOM 3714 C C . THR B 1 78 ? 20.938 -18.156 -21.281 1 98.38 78 THR B C 1
ATOM 3716 O O . THR B 1 78 ? 20.062 -17.453 -20.781 1 98.38 78 THR B O 1
ATOM 3719 N N . LEU B 1 79 ? 21.781 -18.891 -20.562 1 97.75 79 LEU B N 1
ATOM 3720 C CA . LEU B 1 79 ? 21.656 -18.969 -19.109 1 97.75 79 LEU B CA 1
ATOM 3721 C C . LEU B 1 79 ? 22.906 -18.438 -18.422 1 97.75 79 LEU B C 1
ATOM 3723 O O . LEU B 1 79 ? 24.016 -18.516 -18.969 1 97.75 79 LEU B O 1
ATOM 3727 N N . PHE B 1 80 ? 22.719 -17.797 -17.297 1 97.69 80 PHE B N 1
ATOM 3728 C CA . PHE B 1 80 ? 23.781 -17.344 -16.422 1 97.69 80 PHE B CA 1
ATOM 3729 C C . PHE B 1 80 ? 23.516 -17.766 -14.984 1 97.69 80 PHE B C 1
ATOM 3731 O O . PHE B 1 80 ? 22.453 -17.5 -14.43 1 97.69 80 PHE B O 1
ATOM 3738 N N . VAL B 1 81 ? 24.469 -18.453 -14.383 1 96.88 81 VAL B N 1
ATOM 3739 C CA . VAL B 1 81 ? 24.359 -18.812 -12.977 1 96.88 81 VAL B CA 1
ATOM 3740 C C . VAL B 1 81 ? 24.641 -17.594 -12.102 1 96.88 81 VAL B C 1
ATOM 3742 O O . VAL B 1 81 ? 25.734 -17.031 -12.156 1 96.88 81 VAL B O 1
ATOM 3745 N N . HIS B 1 82 ? 23.672 -17.234 -11.328 1 95.12 82 HIS B N 1
ATOM 3746 C CA . HIS B 1 82 ? 23.797 -16.062 -10.477 1 95.12 82 HIS B CA 1
ATOM 3747 C C . HIS B 1 82 ? 24.016 -16.453 -9.023 1 95.12 82 HIS B C 1
ATOM 3749 O O . HIS B 1 82 ? 23.156 -17.109 -8.422 1 95.12 82 HIS B O 1
ATOM 3755 N N . ASP B 1 83 ? 25.078 -16.156 -8.312 1 86.06 83 ASP B N 1
ATOM 3756 C CA . ASP B 1 83 ? 25.406 -16.562 -6.949 1 86.06 83 ASP B CA 1
ATOM 3757 C C . ASP B 1 83 ? 24.688 -15.688 -5.922 1 86.06 83 ASP B C 1
ATOM 3759 O O . ASP B 1 83 ? 24.688 -16 -4.73 1 86.06 83 ASP B O 1
ATOM 3763 N N . MET B 1 84 ? 23.984 -14.656 -6.227 1 77.75 84 MET B N 1
ATOM 3764 C CA . MET B 1 84 ? 23.156 -13.781 -5.414 1 77.75 84 MET B CA 1
ATOM 3765 C C . MET B 1 84 ? 23.984 -13.109 -4.32 1 77.75 84 MET B C 1
ATOM 3767 O O . MET B 1 84 ? 23.422 -12.578 -3.355 1 77.75 84 MET B O 1
ATOM 3771 N N . GLY B 1 85 ? 25.266 -13.195 -4.246 1 82.06 85 GLY B N 1
ATOM 3772 C CA . GLY B 1 85 ? 26.094 -12.5 -3.275 1 82.06 85 GLY B CA 1
ATOM 3773 C C . GLY B 1 85 ? 26.203 -11.016 -3.543 1 82.06 85 GLY B C 1
ATOM 3774 O O . GLY B 1 85 ? 26.203 -10.586 -4.699 1 82.06 85 GLY B O 1
ATOM 3775 N N . VAL B 1 86 ? 26.344 -10.219 -2.459 1 87.44 86 VAL B N 1
ATOM 3776 C CA . VAL B 1 86 ? 26.469 -8.773 -2.6 1 87.44 86 VAL B CA 1
ATOM 3777 C C . VAL B 1 86 ? 27.922 -8.422 -2.949 1 87.44 86 VAL B C 1
ATOM 3779 O O . VAL B 1 86 ? 28.844 -8.727 -2.184 1 87.44 86 VAL B O 1
ATOM 3782 N N . ASP B 1 87 ? 28.125 -7.773 -4.098 1 91.56 87 ASP B N 1
ATOM 3783 C CA . ASP B 1 87 ? 29.453 -7.363 -4.539 1 91.56 87 ASP B CA 1
ATOM 3784 C C . ASP B 1 87 ? 29.812 -5.984 -3.986 1 91.56 87 ASP B C 1
ATOM 3786 O O . ASP B 1 87 ? 30.984 -5.715 -3.693 1 91.56 87 ASP B O 1
ATOM 3790 N N . HIS B 1 88 ? 28.859 -5.121 -3.912 1 93.81 88 HIS B N 1
ATOM 3791 C CA . HIS B 1 88 ? 29.031 -3.76 -3.414 1 93.81 88 HIS B CA 1
ATOM 3792 C C . HIS B 1 88 ? 27.984 -3.432 -2.357 1 93.81 88 HIS B C 1
ATOM 3794 O O . HIS B 1 88 ? 26.781 -3.543 -2.615 1 93.81 88 HIS B O 1
ATOM 3800 N N . LEU B 1 89 ? 28.453 -3.09 -1.191 1 91.88 89 LEU B N 1
ATOM 3801 C CA . LEU B 1 89 ? 27.562 -2.729 -0.087 1 91.88 89 LEU B CA 1
ATOM 3802 C C . LEU B 1 89 ? 27.812 -1.292 0.359 1 91.88 89 LEU B C 1
ATOM 3804 O O . LEU B 1 89 ? 28.953 -0.902 0.607 1 91.88 89 LEU B O 1
ATOM 3808 N N . TYR B 1 90 ? 26.766 -0.555 0.342 1 91.69 90 TYR B N 1
ATOM 3809 C CA . TYR B 1 90 ? 26.828 0.819 0.828 1 91.69 90 TYR B CA 1
ATOM 3810 C C . TYR B 1 90 ? 25.891 1.026 2.008 1 91.69 90 TYR B C 1
ATOM 3812 O O . TYR B 1 90 ? 24.766 0.52 2.006 1 91.69 90 TYR B O 1
ATOM 3820 N N . PHE B 1 91 ? 26.328 1.742 3.018 1 87.25 91 PHE B N 1
ATOM 3821 C CA . PHE B 1 91 ? 25.484 2.309 4.07 1 87.25 91 PHE B CA 1
ATOM 3822 C C . PHE B 1 91 ? 25.203 3.779 3.799 1 87.25 91 PHE B C 1
ATOM 3824 O O . PHE B 1 91 ? 26 4.648 4.145 1 87.25 91 PHE B O 1
ATOM 3831 N N . GLY B 1 92 ? 24.031 3.98 3.27 1 83.38 92 GLY B N 1
ATOM 3832 C CA . GLY B 1 92 ? 23.797 5.305 2.715 1 83.38 92 GLY B CA 1
ATOM 3833 C C . GLY B 1 92 ? 24.703 5.617 1.533 1 83.38 92 GLY B C 1
ATOM 3834 O O . GLY B 1 92 ? 24.656 4.922 0.517 1 83.38 92 GLY B O 1
ATOM 3835 N N . ASP B 1 93 ? 25.578 6.629 1.725 1 88.62 93 ASP B N 1
ATOM 3836 C CA . ASP B 1 93 ? 26.469 6.98 0.631 1 88.62 93 ASP B CA 1
ATOM 3837 C C . ASP B 1 93 ? 27.906 6.551 0.939 1 88.62 93 ASP B C 1
ATOM 3839 O O . ASP B 1 93 ? 28.828 6.91 0.215 1 88.62 93 ASP B O 1
ATOM 3843 N N . ARG B 1 94 ? 28.047 5.711 1.981 1 90.88 94 ARG B N 1
ATOM 3844 C CA . ARG B 1 94 ? 29.375 5.234 2.367 1 90.88 94 ARG B CA 1
ATOM 3845 C C . ARG B 1 94 ? 29.578 3.781 1.956 1 90.88 94 ARG B C 1
ATOM 3847 O O . ARG B 1 94 ? 28.781 2.914 2.314 1 90.88 94 ARG B O 1
ATOM 3854 N N . ARG B 1 95 ? 30.656 3.549 1.388 1 94 95 ARG B N 1
ATOM 3855 C CA . ARG B 1 95 ? 30.969 2.178 1.005 1 94 95 ARG B CA 1
ATOM 3856 C C . ARG B 1 95 ? 31.375 1.35 2.219 1 94 95 ARG B C 1
ATOM 3858 O O . ARG B 1 95 ? 32.156 1.809 3.059 1 94 95 ARG B O 1
ATOM 3865 N N . ALA B 1 96 ? 30.812 0.218 2.275 1 91.75 96 ALA B N 1
ATOM 3866 C CA . ALA B 1 96 ? 31.188 -0.694 3.352 1 91.75 96 ALA B CA 1
ATOM 3867 C C . ALA B 1 96 ? 32.625 -1.185 3.184 1 91.75 96 ALA B C 1
ATOM 3869 O O . ALA B 1 96 ? 33.062 -1.429 2.062 1 91.75 96 ALA B O 1
ATOM 3870 N N . SER B 1 97 ? 33.312 -1.343 4.281 1 92.25 97 SER B N 1
ATOM 3871 C CA . SER B 1 97 ? 34.656 -1.938 4.258 1 92.25 97 SER B CA 1
ATOM 3872 C C . SER B 1 97 ? 34.562 -3.449 4.07 1 92.25 97 SER B C 1
ATOM 3874 O O . SER B 1 97 ? 33.5 -4.047 4.211 1 92.25 97 SER B O 1
ATOM 3876 N N . GLU B 1 98 ? 35.688 -3.992 3.756 1 89.69 98 GLU B N 1
ATOM 3877 C CA . GLU B 1 98 ? 35.75 -5.445 3.641 1 89.69 98 GLU B CA 1
ATOM 3878 C C . GLU B 1 98 ? 35.375 -6.121 4.957 1 89.69 98 GLU B C 1
ATOM 3880 O O . GLU B 1 98 ? 34.719 -7.168 4.957 1 89.69 98 GLU B O 1
ATOM 3885 N N . ALA B 1 99 ? 35.812 -5.523 5.973 1 89.62 99 ALA B N 1
ATOM 3886 C CA . ALA B 1 99 ? 35.5 -6.055 7.293 1 89.62 99 ALA B CA 1
ATOM 3887 C C . ALA B 1 99 ? 34 -6.012 7.547 1 89.62 99 ALA B C 1
ATOM 3889 O O . ALA B 1 99 ? 33.438 -6.945 8.117 1 89.62 99 ALA B O 1
ATOM 3890 N N . GLU B 1 100 ? 33.375 -4.914 7.129 1 86.06 100 GLU B N 1
ATOM 3891 C CA . GLU B 1 100 ? 31.938 -4.766 7.301 1 86.06 100 GLU B CA 1
ATOM 3892 C C . GLU B 1 100 ? 31.172 -5.758 6.43 1 86.06 100 GLU B C 1
ATOM 3894 O O . GLU B 1 100 ? 30.125 -6.281 6.84 1 86.06 100 GLU B O 1
ATOM 3899 N N . ILE B 1 101 ? 31.641 -6.012 5.301 1 85.31 101 ILE B N 1
ATOM 3900 C CA . ILE B 1 101 ? 31.031 -6.988 4.406 1 85.31 101 ILE B CA 1
ATOM 3901 C C . ILE B 1 101 ? 31.125 -8.383 5.027 1 85.31 101 ILE B C 1
ATOM 3903 O O . ILE B 1 101 ? 30.141 -9.133 5.035 1 85.31 101 ILE B O 1
ATOM 3907 N N . ALA B 1 102 ? 32.25 -8.664 5.527 1 85.69 102 ALA B N 1
ATOM 3908 C CA . ALA B 1 102 ? 32.438 -9.961 6.184 1 85.69 102 ALA B CA 1
ATOM 3909 C C . ALA B 1 102 ? 31.531 -10.102 7.391 1 85.69 102 ALA B C 1
ATOM 3911 O O . ALA B 1 102 ? 30.984 -11.18 7.641 1 85.69 102 ALA B O 1
ATOM 3912 N N . GLU B 1 103 ? 31.422 -9.062 8.086 1 83.81 103 GLU B N 1
ATOM 3913 C CA . GLU B 1 103 ? 30.516 -9.055 9.234 1 83.81 103 GLU B CA 1
ATOM 3914 C C . GLU B 1 103 ? 29.078 -9.305 8.805 1 83.81 103 GLU B C 1
ATOM 3916 O O . GLU B 1 103 ? 28.328 -10.008 9.492 1 83.81 103 GLU B O 1
ATOM 3921 N N . MET B 1 104 ? 28.75 -8.711 7.734 1 81 104 MET B N 1
ATOM 3922 C CA . MET B 1 104 ? 27.391 -8.898 7.215 1 81 104 MET B CA 1
ATOM 3923 C C . MET B 1 104 ? 27.156 -10.352 6.82 1 81 104 MET B C 1
ATOM 3925 O O . MET B 1 104 ? 26.109 -10.914 7.105 1 81 104 MET B O 1
ATOM 3929 N N . GLU B 1 105 ? 28.047 -10.914 6.168 1 82.56 105 GLU B N 1
ATOM 3930 C CA . GLU B 1 105 ? 27.938 -12.312 5.762 1 82.56 105 GLU B CA 1
ATOM 3931 C C . GLU B 1 105 ? 27.812 -13.234 6.973 1 82.56 105 GLU B C 1
ATOM 3933 O O . GLU B 1 105 ? 27 -14.156 6.977 1 82.56 105 GLU B O 1
ATOM 3938 N N . ALA B 1 106 ? 28.609 -12.938 7.957 1 83.81 106 ALA B N 1
ATOM 3939 C CA . ALA B 1 106 ? 28.547 -13.719 9.188 1 83.81 106 ALA B CA 1
ATOM 3940 C C . ALA B 1 106 ? 27.203 -13.547 9.883 1 83.81 106 ALA B C 1
ATOM 3942 O O . ALA B 1 106 ? 26.656 -14.5 10.445 1 83.81 106 ALA B O 1
ATOM 3943 N N . ALA B 1 107 ? 26.75 -12.367 9.82 1 81.25 107 ALA B N 1
ATOM 3944 C CA . ALA B 1 107 ? 25.453 -12.062 10.43 1 81.25 107 ALA B CA 1
ATOM 3945 C C . ALA B 1 107 ? 24.328 -12.797 9.711 1 81.25 107 ALA B C 1
ATOM 3947 O O . ALA B 1 107 ? 23.359 -13.227 10.336 1 81.25 107 ALA B O 1
ATOM 3948 N N . GLU B 1 108 ? 24.438 -12.883 8.422 1 80.62 108 GLU B N 1
ATOM 3949 C CA . GLU B 1 108 ? 23.453 -13.617 7.648 1 80.62 108 GLU B CA 1
ATOM 3950 C C . GLU B 1 108 ? 23.406 -15.086 8.062 1 80.62 108 GLU B C 1
ATOM 3952 O O . GLU B 1 108 ? 22.328 -15.664 8.203 1 80.62 108 GLU B O 1
ATOM 3957 N N . GLU B 1 109 ? 24.531 -15.617 8.203 1 83.12 109 GLU B N 1
ATOM 3958 C CA . GLU B 1 109 ? 24.609 -17.016 8.633 1 83.12 109 GLU B CA 1
ATOM 3959 C C . GLU B 1 109 ? 24.062 -17.203 10.039 1 83.12 109 GLU B C 1
ATOM 3961 O O . GLU B 1 109 ? 23.359 -18.172 10.305 1 83.12 109 GLU B O 1
ATOM 3966 N N . ALA B 1 110 ? 24.422 -16.281 10.867 1 82.62 110 ALA B N 1
ATOM 3967 C CA . ALA B 1 110 ? 23.938 -16.328 12.242 1 82.62 110 ALA B CA 1
ATOM 3968 C C . ALA B 1 110 ? 22.406 -16.188 12.297 1 82.62 110 ALA B C 1
ATOM 3970 O O . ALA B 1 110 ? 21.75 -16.844 13.102 1 82.62 110 ALA B O 1
ATOM 3971 N N . LEU B 1 111 ? 21.953 -15.336 11.445 1 82.38 111 LEU B N 1
ATOM 3972 C CA . LEU B 1 111 ? 20.516 -15.133 11.383 1 82.38 111 LEU B CA 1
ATOM 3973 C C . LEU B 1 111 ? 19.797 -16.391 10.922 1 82.38 111 LEU B C 1
ATOM 3975 O O . LEU B 1 111 ? 18.797 -16.797 11.516 1 82.38 111 LEU B O 1
ATOM 3979 N N . ALA B 1 112 ? 20.297 -17 9.938 1 83.75 112 ALA B N 1
ATOM 3980 C CA . ALA B 1 112 ? 19.719 -18.234 9.43 1 83.75 112 ALA B CA 1
ATOM 3981 C C . ALA B 1 112 ? 19.703 -19.312 10.508 1 83.75 112 ALA B C 1
ATOM 3983 O O . ALA B 1 112 ? 18.719 -20.031 10.672 1 83.75 112 ALA B O 1
ATOM 3984 N N . ALA B 1 113 ? 20.75 -19.391 11.258 1 86.56 113 ALA B N 1
ATOM 3985 C CA . ALA B 1 113 ? 20.859 -20.375 12.336 1 86.56 113 ALA B CA 1
ATOM 3986 C C . ALA B 1 113 ? 19.875 -20.062 13.461 1 86.56 113 ALA B C 1
ATOM 3988 O O . ALA B 1 113 ? 19.266 -20.969 14.023 1 86.56 113 ALA B O 1
ATOM 3989 N N . ALA B 1 114 ? 19.766 -18.812 13.727 1 84.69 114 ALA B N 1
ATOM 3990 C CA . ALA B 1 114 ? 18.859 -18.391 14.781 1 84.69 114 ALA B CA 1
ATOM 3991 C C . ALA B 1 114 ? 17.406 -18.688 14.406 1 84.69 114 ALA B C 1
ATOM 3993 O O . ALA B 1 114 ? 16.609 -19.125 15.25 1 84.69 114 ALA B O 1
ATOM 3994 N N . ILE B 1 115 ? 17.125 -18.453 13.211 1 86.88 115 ILE B N 1
ATOM 3995 C CA . ILE B 1 115 ? 15.781 -18.703 12.734 1 86.88 115 ILE B CA 1
ATOM 3996 C C . ILE B 1 115 ? 15.492 -20.203 12.781 1 86.88 115 ILE B C 1
ATOM 3998 O O . ILE B 1 115 ? 14.445 -20.625 13.273 1 86.88 115 ILE B O 1
ATOM 4002 N N . ALA B 1 116 ? 16.391 -20.969 12.336 1 87.19 116 ALA B N 1
ATOM 4003 C CA . ALA B 1 116 ? 16.234 -22.422 12.305 1 87.19 116 ALA B CA 1
ATOM 4004 C C . ALA B 1 116 ? 16.078 -22.984 13.711 1 87.19 116 ALA B C 1
ATOM 4006 O O . ALA B 1 116 ? 15.359 -23.969 13.914 1 87.19 116 ALA B O 1
ATOM 4007 N N . ALA B 1 117 ? 16.625 -22.344 14.688 1 88.81 117 ALA B N 1
ATOM 4008 C CA . ALA B 1 117 ? 16.656 -22.844 16.062 1 88.81 117 ALA B CA 1
ATOM 4009 C C . ALA B 1 117 ? 15.484 -22.281 16.875 1 88.81 117 ALA B C 1
ATOM 4011 O O . ALA B 1 117 ? 15.266 -22.703 18.016 1 88.81 117 ALA B O 1
ATOM 4012 N N . HIS B 1 118 ? 14.812 -21.422 16.25 1 88.88 118 HIS B N 1
ATOM 4013 C CA . HIS B 1 118 ? 13.758 -20.75 17 1 88.88 118 HIS B CA 1
ATOM 4014 C C . HIS B 1 118 ? 12.703 -21.734 17.469 1 88.88 118 HIS B C 1
ATOM 4016 O O . HIS B 1 118 ? 12.172 -22.516 16.688 1 88.88 118 HIS B O 1
ATOM 4022 N N . ASP B 1 119 ? 12.367 -21.672 18.766 1 86 119 ASP B N 1
ATOM 4023 C CA . ASP B 1 119 ? 11.352 -22.531 19.359 1 86 119 ASP B CA 1
ATOM 4024 C C . ASP B 1 119 ? 10.438 -21.734 20.297 1 86 119 ASP B C 1
ATOM 4026 O O . ASP B 1 119 ? 9.672 -22.328 21.062 1 86 119 ASP B O 1
ATOM 4030 N N . GLY B 1 120 ? 10.531 -20.531 20.281 1 83.69 120 GLY B N 1
ATOM 4031 C CA . GLY B 1 120 ? 9.727 -19.688 21.141 1 83.69 120 GLY B CA 1
ATOM 4032 C C . GLY B 1 120 ? 8.312 -19.5 20.625 1 83.69 120 GLY B C 1
ATOM 4033 O O . GLY B 1 120 ? 7.98 -19.922 19.516 1 83.69 120 GLY B O 1
ATOM 4034 N N . PRO B 1 121 ? 7.5 -18.844 21.422 1 85.19 121 PRO B N 1
ATOM 4035 C CA . PRO B 1 121 ? 6.086 -18.703 21.078 1 85.19 121 PRO B CA 1
ATOM 4036 C C . PRO B 1 121 ? 5.836 -17.594 20.062 1 85.19 121 PRO B C 1
ATOM 4038 O O . PRO B 1 121 ? 4.781 -17.562 19.422 1 85.19 121 PRO B O 1
ATOM 4041 N N . ASP B 1 122 ? 6.766 -16.703 19.953 1 86.62 122 ASP B N 1
ATOM 4042 C CA . ASP B 1 122 ? 6.594 -15.617 18.984 1 86.62 122 ASP B CA 1
ATOM 4043 C C . ASP B 1 122 ? 7.031 -16.047 17.594 1 86.62 122 ASP B C 1
ATOM 4045 O O . ASP B 1 122 ? 8.227 -16.188 17.328 1 86.62 122 ASP B O 1
ATOM 4049 N N . ASP B 1 123 ? 6.105 -16.125 16.703 1 91.75 123 ASP B N 1
ATOM 4050 C CA . ASP B 1 123 ? 6.363 -16.641 15.352 1 91.75 123 ASP B CA 1
ATOM 4051 C C . ASP B 1 123 ? 6.664 -15.508 14.375 1 91.75 123 ASP B C 1
ATOM 4053 O O . ASP B 1 123 ? 6.633 -15.703 13.164 1 91.75 123 ASP B O 1
ATOM 4057 N N . ARG B 1 124 ? 6.957 -14.328 14.922 1 89.56 124 ARG B N 1
ATOM 4058 C CA . ARG B 1 124 ? 7.336 -13.195 14.086 1 89.56 124 ARG B CA 1
ATOM 4059 C C . ARG B 1 124 ? 8.828 -13.219 13.766 1 89.56 124 ARG B C 1
ATOM 4061 O O . ARG B 1 124 ? 9.656 -13.234 14.68 1 89.56 124 ARG B O 1
ATOM 4068 N N . LEU B 1 125 ? 9.148 -13.141 12.508 1 87.88 125 LEU B N 1
ATOM 4069 C CA . LEU B 1 125 ? 10.539 -13.219 12.078 1 87.88 125 LEU B CA 1
ATOM 4070 C C . LEU B 1 125 ? 11.383 -12.133 12.734 1 87.88 125 LEU B C 1
ATOM 4072 O O . LEU B 1 125 ? 12.539 -12.375 13.102 1 87.88 125 LEU B O 1
ATOM 4076 N N . SER B 1 126 ? 10.781 -10.945 12.945 1 84.38 126 SER B N 1
ATOM 4077 C CA . SER B 1 126 ? 11.5 -9.828 13.531 1 84.38 126 SER B CA 1
ATOM 4078 C C . SER B 1 126 ? 11.961 -10.141 14.953 1 84.38 126 SER B C 1
ATOM 4080 O O . SER B 1 126 ? 12.898 -9.516 15.461 1 84.38 126 SER B O 1
ATOM 4082 N N . SER B 1 127 ? 11.297 -11.039 15.594 1 82.38 127 SER B N 1
ATOM 4083 C CA . SER B 1 127 ? 11.656 -11.375 16.969 1 82.38 127 SER B CA 1
ATOM 4084 C C . SER B 1 127 ? 13.047 -12 17.031 1 82.38 127 SER B C 1
ATOM 4086 O O . SER B 1 127 ? 13.711 -11.938 18.078 1 82.38 127 SER B O 1
ATOM 4088 N N . VAL B 1 128 ? 13.5 -12.516 15.953 1 82.25 128 VAL B N 1
ATOM 4089 C CA . VAL B 1 128 ? 14.828 -13.117 15.891 1 82.25 128 VAL B CA 1
ATOM 4090 C C . VAL B 1 128 ? 15.828 -12.094 15.336 1 82.25 128 VAL B C 1
ATOM 4092 O O . VAL B 1 128 ? 17.016 -12.125 15.695 1 82.25 128 VAL B O 1
ATOM 4095 N N . ILE B 1 129 ? 15.453 -11.047 14.555 1 76.94 129 ILE B N 1
ATOM 4096 C CA . ILE B 1 129 ? 16.328 -10.125 13.82 1 76.94 129 ILE B CA 1
ATOM 4097 C C . ILE B 1 129 ? 16.734 -8.969 14.734 1 76.94 129 ILE B C 1
ATOM 4099 O O . ILE B 1 129 ? 17.844 -8.453 14.633 1 76.94 129 ILE B O 1
ATOM 4103 N N . HIS B 1 130 ? 15.969 -8.172 15.523 1 63.81 130 HIS B N 1
ATOM 4104 C CA . HIS B 1 130 ? 16.125 -6.91 16.25 1 63.81 130 HIS B CA 1
ATOM 4105 C C . HIS B 1 130 ? 17.453 -6.855 16.984 1 63.81 130 HIS B C 1
ATOM 4107 O O . HIS B 1 130 ? 17.953 -5.773 17.281 1 63.81 130 HIS B O 1
ATOM 4113 N N . ALA B 1 131 ? 18.172 -7.723 17.25 1 52.72 131 ALA B N 1
ATOM 4114 C CA . ALA B 1 131 ? 19.344 -7.586 18.109 1 52.72 131 ALA B CA 1
ATOM 4115 C C . ALA B 1 131 ? 20.531 -7.004 17.312 1 52.72 131 ALA B C 1
ATOM 4117 O O . ALA B 1 131 ? 21.5 -6.527 17.906 1 52.72 131 ALA B O 1
ATOM 4118 N N . CYS B 1 132 ? 20.828 -6.836 16.062 1 49.31 132 CYS B N 1
ATOM 4119 C CA . CYS B 1 132 ? 22.156 -6.566 15.516 1 49.31 132 CYS B CA 1
ATOM 4120 C C . CYS B 1 132 ? 22.062 -5.738 14.242 1 49.31 132 CYS B C 1
ATOM 4122 O O . CYS B 1 132 ? 21.266 -6.039 13.359 1 49.31 132 CYS B O 1
ATOM 4124 N N . HIS B 1 133 ? 22.547 -4.359 14.172 1 54.38 133 HIS B N 1
ATOM 4125 C CA . HIS B 1 133 ? 22.719 -3.561 12.969 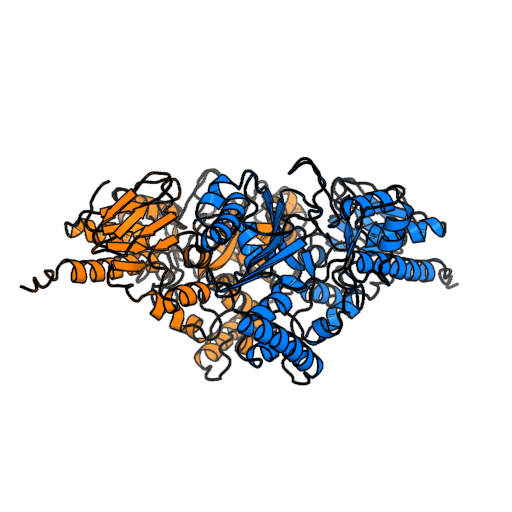1 54.38 133 HIS B CA 1
ATOM 4126 C C . HIS B 1 133 ? 23.156 -4.43 11.789 1 54.38 133 HIS B C 1
ATOM 4128 O O . HIS B 1 133 ? 22.594 -4.32 10.695 1 54.38 133 HIS B O 1
ATOM 4134 N N . ALA B 1 134 ? 24.375 -5.082 11.891 1 54.31 134 ALA B N 1
ATOM 4135 C CA . ALA B 1 134 ? 24.828 -6.02 10.867 1 54.31 134 ALA B CA 1
ATOM 4136 C C . ALA B 1 134 ? 23.719 -6.996 10.484 1 54.31 134 ALA B C 1
ATOM 4138 O O . ALA B 1 134 ? 23.578 -7.363 9.312 1 54.31 134 ALA B O 1
ATOM 4139 N N . LEU B 1 135 ? 22.797 -7.012 11.367 1 59.97 135 LEU B N 1
ATOM 4140 C CA . LEU B 1 135 ? 21.688 -7.934 11.164 1 59.97 135 LEU B CA 1
ATOM 4141 C C . LEU B 1 135 ? 20.578 -7.273 10.359 1 59.97 135 LEU B C 1
ATOM 4143 O O . LEU B 1 135 ? 19.812 -7.961 9.68 1 59.97 135 LEU B O 1
ATOM 4147 N N . ARG B 1 136 ? 20.75 -5.949 10.164 1 68.69 136 ARG B N 1
ATOM 4148 C CA . ARG B 1 136 ? 19.688 -5.285 9.43 1 68.69 136 ARG B CA 1
ATOM 4149 C C . ARG B 1 136 ? 19.797 -5.547 7.93 1 68.69 136 ARG B C 1
ATOM 4151 O O . ARG B 1 136 ? 18.797 -5.832 7.262 1 68.69 136 ARG B O 1
ATOM 4158 N N . ALA B 1 137 ? 21.109 -5.438 7.527 1 65.88 137 ALA B N 1
ATOM 4159 C CA . ALA B 1 137 ? 21.297 -5.742 6.109 1 65.88 137 ALA B CA 1
ATOM 4160 C C . ALA B 1 137 ? 20.875 -7.176 5.797 1 65.88 137 ALA B C 1
ATOM 4162 O O . ALA B 1 137 ? 20.266 -7.438 4.762 1 65.88 137 ALA B O 1
ATOM 4163 N N . ALA B 1 138 ? 21.203 -7.996 6.707 1 67.88 138 ALA B N 1
ATOM 4164 C CA . ALA B 1 138 ? 20.797 -9.391 6.562 1 67.88 138 ALA B CA 1
ATOM 4165 C C . ALA B 1 138 ? 19.281 -9.531 6.602 1 67.88 138 ALA B C 1
ATOM 4167 O O . ALA B 1 138 ? 18.703 -10.336 5.859 1 67.88 138 ALA B O 1
ATOM 4168 N N . ALA B 1 139 ? 18.688 -8.594 7.301 1 72.25 139 ALA B N 1
ATOM 4169 C CA . ALA B 1 139 ? 17.234 -8.625 7.461 1 72.25 139 ALA B CA 1
ATOM 4170 C C . ALA B 1 139 ? 16.531 -8.117 6.203 1 72.25 139 ALA B C 1
ATOM 4172 O O . ALA B 1 139 ? 15.414 -8.523 5.906 1 72.25 139 ALA B O 1
ATOM 4173 N N . THR B 1 140 ? 17.281 -7.309 5.535 1 75.19 140 THR B N 1
ATOM 4174 C CA . THR B 1 140 ? 16.734 -6.801 4.281 1 75.19 140 THR B CA 1
ATOM 4175 C C . THR B 1 140 ? 16.5 -7.938 3.289 1 75.19 140 THR B C 1
ATOM 4177 O O . THR B 1 140 ? 15.445 -8.016 2.662 1 75.19 140 THR B O 1
ATOM 4180 N N . PHE B 1 141 ? 17.375 -8.812 3.152 1 73.88 141 PHE B N 1
ATOM 4181 C CA . PHE B 1 141 ? 17.234 -9.922 2.217 1 73.88 141 PHE B CA 1
ATOM 4182 C C . PHE B 1 141 ? 16.234 -10.945 2.742 1 73.88 141 PHE B C 1
ATOM 4184 O O . PHE B 1 141 ? 15.367 -11.414 2.002 1 73.88 141 PHE B O 1
ATOM 4191 N N . GLY B 1 142 ? 16.297 -11.188 4.016 1 73.44 142 GLY B N 1
ATOM 4192 C CA . GLY B 1 142 ? 15.445 -12.227 4.574 1 73.44 142 GLY B CA 1
ATOM 4193 C C . GLY B 1 142 ? 13.969 -11.859 4.574 1 73.44 142 GLY B C 1
ATOM 4194 O O . GLY B 1 142 ? 13.109 -12.734 4.52 1 73.44 142 GLY B O 1
ATOM 4195 N N . GLY B 1 143 ? 13.68 -10.656 4.582 1 86.31 143 GLY B N 1
ATOM 4196 C CA . GLY B 1 143 ? 12.289 -10.227 4.641 1 86.31 143 GLY B CA 1
ATOM 4197 C C . GLY B 1 143 ? 11.812 -9.578 3.354 1 86.31 143 GLY B C 1
ATOM 4198 O O . GLY B 1 143 ? 11.422 -10.266 2.41 1 86.31 143 GLY B O 1
ATOM 4199 N N . PRO B 1 144 ? 12.047 -8.328 3.174 1 86.62 144 PRO B N 1
ATOM 4200 C CA . PRO B 1 144 ? 11.469 -7.555 2.07 1 86.62 144 PRO B CA 1
ATOM 4201 C C . PRO B 1 144 ? 11.906 -8.07 0.7 1 86.62 144 PRO B C 1
ATOM 4203 O O . PRO B 1 144 ? 11.086 -8.148 -0.222 1 86.62 144 PRO B O 1
ATOM 4206 N N . MET B 1 145 ? 13.125 -8.5 0.568 1 87.5 145 MET B N 1
ATOM 4207 C CA . MET B 1 145 ? 13.602 -8.906 -0.749 1 87.5 145 MET B CA 1
ATOM 4208 C C . MET B 1 145 ? 13.195 -10.344 -1.06 1 87.5 145 MET B C 1
ATOM 4210 O O . MET B 1 145 ? 12.727 -10.633 -2.16 1 87.5 145 MET B O 1
ATOM 4214 N N . ASP B 1 146 ? 13.289 -11.18 -0.074 1 88.25 146 ASP B N 1
ATOM 4215 C CA . ASP B 1 146 ? 13.07 -12.602 -0.334 1 88.25 146 ASP B CA 1
ATOM 4216 C C . ASP B 1 146 ? 11.594 -12.969 -0.173 1 88.25 146 ASP B C 1
ATOM 4218 O O . ASP B 1 146 ? 11.07 -13.805 -0.914 1 88.25 146 ASP B O 1
ATOM 4222 N N . PHE B 1 147 ? 10.953 -12.344 0.76 1 92.88 147 PHE B N 1
ATOM 4223 C CA . PHE B 1 147 ? 9.586 -12.742 1.05 1 92.88 147 PHE B CA 1
ATOM 4224 C C . PHE B 1 147 ? 8.609 -11.609 0.734 1 92.88 147 PHE B C 1
ATOM 4226 O O . PHE B 1 147 ? 7.41 -11.734 0.983 1 92.88 147 PHE B O 1
ATOM 4233 N N . ALA B 1 148 ? 9.109 -10.539 0.201 1 94.31 148 ALA B N 1
ATOM 4234 C CA . ALA B 1 148 ? 8.328 -9.398 -0.277 1 94.31 148 ALA B CA 1
ATOM 4235 C C . ALA B 1 148 ? 7.484 -8.797 0.848 1 94.31 148 ALA B C 1
ATOM 4237 O O . ALA B 1 148 ? 6.5 -8.102 0.591 1 94.31 148 ALA B O 1
ATOM 4238 N N . GLN B 1 149 ? 7.809 -9.172 2.078 1 93.5 149 GLN B N 1
ATOM 4239 C CA . GLN B 1 149 ? 7.176 -8.625 3.273 1 93.5 149 GLN B CA 1
ATOM 4240 C C . GLN B 1 149 ? 8.219 -8.25 4.324 1 93.5 149 GLN B C 1
ATOM 4242 O O . GLN B 1 149 ? 9.344 -8.742 4.293 1 93.5 149 GLN B O 1
ATOM 4247 N N . ASP B 1 150 ? 7.828 -7.336 5.191 1 89.69 150 ASP B N 1
ATOM 4248 C CA . ASP B 1 150 ? 8.75 -6.949 6.258 1 89.69 150 ASP B CA 1
ATOM 4249 C C . ASP B 1 150 ? 8.867 -8.055 7.305 1 89.69 150 ASP B C 1
ATOM 4251 O O . ASP B 1 150 ? 7.973 -8.883 7.445 1 89.69 150 ASP B O 1
ATOM 4255 N N . ASP B 1 151 ? 9.93 -8.023 8.023 1 86.94 151 ASP B N 1
ATOM 4256 C CA . ASP B 1 151 ? 10.305 -9.125 8.898 1 86.94 151 ASP B CA 1
ATOM 4257 C C . ASP B 1 151 ? 9.289 -9.297 10.031 1 86.94 151 ASP B C 1
ATOM 4259 O O . ASP B 1 151 ? 9.164 -10.375 10.609 1 86.94 151 ASP B O 1
ATOM 4263 N N . ASP B 1 152 ? 8.562 -8.305 10.375 1 86.38 152 ASP B N 1
ATOM 4264 C CA . ASP B 1 152 ? 7.582 -8.422 11.453 1 86.38 152 ASP B CA 1
ATOM 4265 C C . ASP B 1 152 ? 6.25 -8.945 10.922 1 86.38 152 ASP B C 1
ATOM 4267 O O . ASP B 1 152 ? 5.312 -9.164 11.695 1 86.38 152 ASP B O 1
ATOM 4271 N N . GLU B 1 153 ? 6.191 -9.289 9.648 1 90.88 153 GLU B N 1
ATOM 4272 C CA . GLU B 1 153 ? 4.945 -9.742 9.039 1 90.88 153 GLU B CA 1
ATOM 4273 C C . GLU B 1 153 ? 5.07 -11.18 8.531 1 90.88 153 GLU B C 1
ATOM 4275 O O . GLU B 1 153 ? 4.156 -11.703 7.898 1 90.88 153 GLU B O 1
ATOM 4280 N N . ILE B 1 154 ? 6.133 -11.766 8.82 1 93.38 154 ILE B N 1
ATOM 4281 C CA . ILE B 1 154 ? 6.406 -13.086 8.266 1 93.38 154 ILE B CA 1
ATOM 4282 C C . ILE B 1 154 ? 6.461 -14.117 9.398 1 93.38 154 ILE B C 1
ATOM 4284 O O . ILE B 1 154 ? 7.105 -13.891 10.422 1 93.38 154 ILE B O 1
ATOM 4288 N N . SER B 1 155 ? 5.836 -15.266 9.188 1 95.31 155 SER B N 1
ATOM 4289 C CA . SER B 1 155 ? 5.93 -16.406 10.078 1 95.31 155 SER B CA 1
ATOM 4290 C C . SER B 1 155 ? 7.297 -17.078 9.984 1 95.31 155 SER B C 1
ATOM 4292 O O . SER B 1 155 ? 7.754 -17.406 8.883 1 95.31 155 SER B O 1
ATOM 4294 N N . ILE B 1 156 ? 7.875 -17.312 11.141 1 93.12 156 ILE B N 1
ATOM 4295 C CA . ILE B 1 156 ? 9.133 -18.047 11.188 1 93.12 156 ILE B CA 1
ATOM 4296 C C . ILE B 1 156 ? 8.938 -19.438 10.609 1 93.12 156 ILE B C 1
ATOM 4298 O O . ILE B 1 156 ? 9.758 -19.922 9.828 1 93.12 156 ILE B O 1
ATOM 4302 N N . ALA B 1 157 ? 7.793 -20.062 10.977 1 94.5 157 ALA B N 1
ATOM 4303 C CA . ALA B 1 157 ? 7.496 -21.406 10.484 1 94.5 157 ALA B CA 1
ATOM 4304 C C . ALA B 1 157 ? 7.371 -21.406 8.961 1 94.5 157 ALA B C 1
ATOM 4306 O O . ALA B 1 157 ? 7.848 -22.328 8.297 1 94.5 157 ALA B O 1
ATOM 4307 N N . ASP B 1 158 ? 6.73 -20.422 8.438 1 94.5 158 ASP B N 1
ATOM 4308 C CA . ASP B 1 158 ? 6.594 -20.297 6.992 1 94.5 158 ASP B CA 1
ATOM 4309 C C . ASP B 1 158 ? 7.953 -20.094 6.328 1 94.5 158 ASP B C 1
ATOM 4311 O O . ASP B 1 158 ? 8.258 -20.734 5.316 1 94.5 158 ASP B O 1
ATOM 4315 N N . PHE B 1 159 ? 8.727 -19.219 6.898 1 92.81 159 PHE B N 1
ATOM 4316 C CA . PHE B 1 159 ? 10.062 -18.938 6.406 1 92.81 159 PHE B CA 1
ATOM 4317 C C . PHE B 1 159 ? 10.922 -20.188 6.387 1 92.81 159 PHE B C 1
ATOM 4319 O O . PHE B 1 159 ? 11.594 -20.484 5.395 1 92.81 159 PHE B O 1
ATOM 4326 N N . ASN B 1 160 ? 10.82 -20.938 7.391 1 91.75 160 ASN B N 1
ATOM 4327 C CA . ASN B 1 160 ? 11.648 -22.141 7.543 1 91.75 160 ASN B CA 1
ATOM 4328 C C . ASN B 1 160 ? 11.211 -23.25 6.586 1 91.75 160 ASN B C 1
ATOM 4330 O O . ASN B 1 160 ? 12.008 -24.109 6.234 1 91.75 160 ASN B O 1
ATOM 4334 N N . ALA B 1 161 ? 10.023 -23.172 6.188 1 91 161 ALA B N 1
ATOM 4335 C CA . ALA B 1 161 ? 9.508 -24.219 5.309 1 91 161 ALA B CA 1
ATOM 4336 C C . ALA B 1 161 ? 9.969 -24 3.871 1 91 161 ALA B C 1
ATOM 4338 O O . ALA B 1 161 ? 9.906 -24.922 3.049 1 91 161 ALA B O 1
ATOM 4339 N N . ALA B 1 162 ? 10.383 -22.812 3.547 1 89.19 162 ALA B N 1
ATOM 4340 C CA . ALA B 1 162 ? 10.867 -22.516 2.201 1 89.19 162 ALA B CA 1
ATOM 4341 C C . ALA B 1 162 ? 12.266 -23.078 1.98 1 89.19 162 ALA B C 1
ATOM 4343 O O . ALA B 1 162 ? 13.109 -23.031 2.877 1 89.19 162 ALA B O 1
ATOM 4344 N N . ALA B 1 163 ? 12.492 -23.625 0.832 1 83.31 163 ALA B N 1
ATOM 4345 C CA . ALA B 1 163 ? 13.766 -24.281 0.536 1 83.31 163 ALA B CA 1
ATOM 4346 C C . ALA B 1 163 ? 14.828 -23.25 0.143 1 83.31 163 ALA B C 1
ATOM 4348 O O . ALA B 1 163 ? 14.508 -22.109 -0.162 1 83.31 163 ALA B O 1
ATOM 4349 N N . ASP B 1 164 ? 16.016 -23.734 0.234 1 84.38 164 ASP B N 1
ATOM 4350 C CA . ASP B 1 164 ? 17.094 -23.047 -0.452 1 84.38 164 ASP B CA 1
ATOM 4351 C C . ASP B 1 164 ? 16.875 -23.031 -1.963 1 84.38 164 ASP B C 1
ATOM 4353 O O . ASP B 1 164 ? 16.5 -24.047 -2.549 1 84.38 164 ASP B O 1
ATOM 4357 N N . LEU B 1 165 ? 17.141 -21.922 -2.596 1 90.06 165 LEU B N 1
ATOM 4358 C CA . LEU B 1 165 ? 16.734 -21.75 -3.988 1 90.06 165 LEU B CA 1
ATOM 4359 C C . LEU B 1 165 ? 17.938 -21.875 -4.922 1 90.06 165 LEU B C 1
ATOM 4361 O O . LEU B 1 165 ? 17.797 -21.797 -6.141 1 90.06 165 LEU B O 1
ATOM 4365 N N . ASP B 1 166 ? 19.016 -22.141 -4.379 1 92.31 166 ASP B N 1
ATOM 4366 C CA . ASP B 1 166 ? 20.172 -22.391 -5.234 1 92.31 166 ASP B CA 1
ATOM 4367 C C . ASP B 1 166 ? 20.062 -23.75 -5.93 1 92.31 166 ASP B C 1
ATOM 4369 O O . ASP B 1 166 ? 19.5 -24.688 -5.379 1 92.31 166 ASP B O 1
ATOM 4373 N N . PRO B 1 167 ? 20.734 -23.781 -7.109 1 96.06 167 PRO B N 1
ATOM 4374 C CA . PRO B 1 167 ? 21.344 -22.703 -7.883 1 96.06 167 PRO B CA 1
ATOM 4375 C C . PRO B 1 167 ? 20.328 -21.812 -8.594 1 96.06 167 PRO B C 1
ATOM 4377 O O . PRO B 1 167 ? 19.234 -22.281 -8.922 1 96.06 167 PRO B O 1
ATOM 4380 N N . ASN B 1 168 ? 20.656 -20.562 -8.836 1 96.75 168 ASN B N 1
ATOM 4381 C CA . ASN B 1 168 ? 19.797 -19.578 -9.492 1 96.75 168 ASN B CA 1
ATOM 4382 C C . ASN B 1 168 ? 20.312 -19.234 -10.891 1 96.75 168 ASN B C 1
ATOM 4384 O O . ASN B 1 168 ? 21.5 -18.969 -11.078 1 96.75 168 ASN B O 1
ATOM 4388 N N . TYR B 1 169 ? 19.422 -19.266 -11.812 1 97.38 169 TYR B N 1
ATOM 4389 C CA . TYR B 1 169 ? 19.797 -18.938 -13.188 1 97.38 169 TYR B CA 1
ATOM 4390 C C . TYR B 1 169 ? 19.016 -17.734 -13.703 1 97.38 169 TYR B C 1
ATOM 4392 O O . TYR B 1 169 ? 17.828 -17.578 -13.383 1 97.38 169 TYR B O 1
ATOM 4400 N N . PHE B 1 170 ? 19.703 -16.906 -14.438 1 96.88 170 PHE B N 1
ATOM 4401 C CA . PHE B 1 170 ? 19.094 -15.875 -15.266 1 96.88 170 PHE B CA 1
ATOM 4402 C C . PHE B 1 170 ? 19.094 -16.281 -16.734 1 96.88 170 PHE B C 1
ATOM 4404 O O . PHE B 1 170 ? 19.938 -17.078 -17.156 1 96.88 170 PHE B O 1
ATOM 4411 N N . THR B 1 171 ? 18.125 -15.781 -17.469 1 97.81 171 THR B N 1
ATOM 4412 C CA . THR B 1 171 ? 18.141 -16.016 -18.922 1 97.81 171 THR B CA 1
ATOM 4413 C C . THR B 1 171 ? 18.047 -14.711 -19.688 1 97.81 171 THR B C 1
ATOM 4415 O O . THR B 1 171 ? 17.312 -13.797 -19.281 1 97.81 171 THR B O 1
ATOM 4418 N N . LYS B 1 172 ? 18.719 -14.602 -20.719 1 98.06 172 LYS B N 1
ATOM 4419 C CA . LYS B 1 172 ? 18.797 -13.391 -21.531 1 98.06 172 LYS B CA 1
ATOM 4420 C C . LYS B 1 172 ? 17.484 -13.141 -22.266 1 98.06 172 LYS B C 1
ATOM 4422 O O . LYS B 1 172 ? 17.062 -11.992 -22.422 1 98.06 172 LYS B O 1
ATOM 4427 N N . GLU B 1 173 ? 16.844 -14.188 -22.688 1 98.19 173 GLU B N 1
ATOM 4428 C CA . GLU B 1 173 ? 15.633 -14.109 -23.5 1 98.19 173 GLU B CA 1
ATOM 4429 C C . GLU B 1 173 ? 14.406 -13.781 -22.641 1 98.19 173 GLU B C 1
ATOM 4431 O O . GLU B 1 173 ? 13.359 -13.406 -23.172 1 98.19 173 GLU B O 1
ATOM 4436 N N . GLY B 1 174 ? 14.562 -13.914 -21.312 1 98.44 174 GLY B N 1
ATOM 4437 C CA . GLY B 1 174 ? 13.469 -13.625 -20.391 1 98.44 174 GLY B CA 1
ATOM 4438 C C . GLY B 1 174 ? 12.766 -14.875 -19.891 1 98.44 174 GLY B C 1
ATOM 4439 O O . GLY B 1 174 ? 12.43 -15.758 -20.672 1 98.44 174 GLY B O 1
ATOM 4440 N N . PHE B 1 175 ? 12.578 -14.961 -18.594 1 98.62 175 PHE B N 1
ATOM 4441 C CA . PHE B 1 175 ? 11.883 -16.094 -18 1 98.62 175 PHE B CA 1
ATOM 4442 C C . PHE B 1 175 ? 10.406 -16.094 -18.391 1 98.62 175 PHE B C 1
ATOM 4444 O O . PHE B 1 175 ? 9.844 -17.156 -18.672 1 98.62 175 PHE B O 1
ATOM 4451 N N . GLY B 1 176 ? 9.766 -14.914 -18.391 1 98.69 176 GLY B N 1
ATOM 4452 C CA . GLY B 1 176 ? 8.383 -14.82 -18.844 1 98.69 176 GLY B CA 1
ATOM 4453 C C . GLY B 1 176 ? 8.195 -15.328 -20.266 1 98.69 176 GLY B C 1
ATOM 4454 O O . GLY B 1 176 ? 7.191 -15.984 -20.562 1 98.69 176 GLY B O 1
ATOM 4455 N N . ALA B 1 177 ? 9.133 -15.016 -21.078 1 98.62 177 ALA B N 1
ATOM 4456 C CA . ALA B 1 177 ? 9.086 -15.492 -22.469 1 98.62 177 ALA B CA 1
ATOM 4457 C C . ALA B 1 177 ? 9.164 -17.016 -22.516 1 98.62 177 ALA B C 1
ATOM 4459 O O . ALA B 1 177 ? 8.508 -17.641 -23.359 1 98.62 177 ALA B O 1
ATOM 4460 N N . LEU B 1 178 ? 9.977 -17.562 -21.656 1 98.69 178 LEU B N 1
ATOM 4461 C CA . LEU B 1 178 ? 10.094 -19.016 -21.578 1 98.69 178 LEU B CA 1
ATOM 4462 C C . LEU B 1 178 ? 8.758 -19.656 -21.203 1 98.69 178 LEU B C 1
ATOM 4464 O O . LEU B 1 178 ? 8.344 -20.641 -21.797 1 98.69 178 LEU B O 1
ATOM 4468 N N . VAL B 1 179 ? 8.07 -19.078 -20.234 1 98.75 179 VAL B N 1
ATOM 4469 C CA . VAL B 1 179 ? 6.793 -19.609 -19.766 1 98.75 179 VAL B CA 1
ATOM 4470 C C . VAL B 1 179 ? 5.742 -19.453 -20.875 1 98.75 179 VAL B C 1
ATOM 4472 O O . VAL B 1 179 ? 4.945 -20.375 -21.109 1 98.75 179 VAL B O 1
ATOM 4475 N N . ALA B 1 180 ? 5.77 -18.312 -21.516 1 98.56 180 ALA B N 1
ATOM 4476 C CA . ALA B 1 180 ? 4.836 -18.078 -22.625 1 98.56 180 ALA B CA 1
ATOM 4477 C C . ALA B 1 180 ? 5.027 -19.125 -23.719 1 98.56 180 ALA B C 1
ATOM 4479 O O . ALA B 1 180 ? 4.055 -19.656 -24.266 1 98.56 180 ALA B O 1
ATOM 4480 N N . ARG B 1 181 ? 6.234 -19.359 -24.047 1 98.12 181 ARG B N 1
ATOM 4481 C CA . ARG B 1 181 ? 6.531 -20.359 -25.062 1 98.12 181 ARG B CA 1
ATOM 4482 C C . ARG B 1 181 ? 6.086 -21.75 -24.625 1 98.12 181 ARG B C 1
ATOM 4484 O O . ARG B 1 181 ? 5.469 -22.484 -25.406 1 98.12 181 ARG B O 1
ATOM 4491 N N . TRP B 1 182 ? 6.434 -22.078 -23.422 1 98.38 182 TRP B N 1
ATOM 4492 C CA . TRP B 1 182 ? 6.105 -23.375 -22.859 1 98.38 182 TRP B CA 1
ATOM 4493 C C . TRP B 1 182 ? 4.598 -23.594 -22.844 1 98.38 182 TRP B C 1
ATOM 4495 O O . TRP B 1 182 ? 4.125 -24.719 -23.094 1 98.38 182 TRP B O 1
ATOM 4505 N N . GLY B 1 183 ? 3.807 -22.547 -22.531 1 98.5 183 GLY B N 1
ATOM 4506 C CA . GLY B 1 183 ? 2.365 -22.656 -22.375 1 98.5 183 GLY B CA 1
ATOM 4507 C C . GLY B 1 183 ? 1.604 -22.375 -23.656 1 98.5 183 GLY B C 1
ATOM 4508 O O . GLY B 1 183 ? 0.372 -22.406 -23.672 1 98.5 183 GLY B O 1
ATOM 4509 N N . ALA B 1 184 ? 2.264 -22.188 -24.781 1 97.94 184 ALA B N 1
ATOM 4510 C CA . ALA B 1 184 ? 1.674 -21.672 -26.016 1 97.94 184 ALA B CA 1
ATOM 4511 C C . ALA B 1 184 ? 0.675 -22.656 -26.609 1 97.94 184 ALA B C 1
ATOM 4513 O O . ALA B 1 184 ? -0.261 -22.266 -27.297 1 97.94 184 ALA B O 1
ATOM 4514 N N . ASP B 1 185 ? 0.788 -23.875 -26.375 1 97.5 185 ASP B N 1
ATOM 4515 C CA . ASP B 1 185 ? -0.057 -24.875 -27 1 97.5 185 ASP B CA 1
ATOM 4516 C C . ASP B 1 185 ? -1.314 -25.141 -26.172 1 97.5 185 ASP B C 1
ATOM 4518 O O . ASP B 1 185 ? -2.189 -25.906 -26.578 1 97.5 185 ASP B O 1
ATOM 4522 N N . VAL B 1 186 ? -1.445 -24.562 -24.984 1 98.5 186 VAL B N 1
ATOM 4523 C CA . VAL B 1 186 ? -2.65 -24.688 -24.172 1 98.5 186 VAL B CA 1
ATOM 4524 C C . VAL B 1 186 ? -3.73 -23.75 -24.688 1 98.5 186 VAL B C 1
ATOM 4526 O O . VAL B 1 186 ? -3.488 -22.547 -24.859 1 98.5 186 VAL B O 1
ATOM 4529 N N . PRO B 1 187 ? -4.891 -24.281 -25.047 1 97.94 187 PRO B N 1
ATOM 4530 C CA . PRO B 1 187 ? -5.973 -23.375 -25.453 1 97.94 187 PRO B CA 1
ATOM 4531 C C . PRO B 1 187 ? -6.492 -22.531 -24.297 1 97.94 187 PRO B C 1
ATOM 4533 O O . PRO B 1 187 ? -7.113 -23.078 -23.359 1 97.94 187 PRO B O 1
ATOM 4536 N N . VAL B 1 188 ? -6.23 -21.234 -24.297 1 98.69 188 VAL B N 1
ATOM 4537 C CA . VAL B 1 188 ? -6.617 -20.297 -23.234 1 98.69 188 VAL B CA 1
ATOM 4538 C C . VAL B 1 188 ? -7.539 -19.234 -23.812 1 98.69 188 VAL B C 1
ATOM 4540 O O . VAL B 1 188 ? -7.281 -18.688 -24.875 1 98.69 188 VAL B O 1
ATOM 4543 N N . ARG B 1 189 ? -8.633 -19 -23.203 1 98.44 189 ARG B N 1
ATOM 4544 C CA . ARG B 1 189 ? -9.43 -17.797 -23.469 1 98.44 189 ARG B CA 1
ATOM 4545 C C . ARG B 1 189 ? -8.977 -16.625 -22.609 1 98.44 189 ARG B C 1
ATOM 4547 O O . ARG B 1 189 ? -9.203 -16.625 -21.391 1 98.44 189 ARG B O 1
ATOM 4554 N N . THR B 1 190 ? -8.336 -15.625 -23.219 1 98.44 190 THR B N 1
ATOM 4555 C CA . THR B 1 190 ? -7.855 -14.445 -22.5 1 98.44 190 THR B CA 1
ATOM 4556 C C . THR B 1 190 ? -8.93 -13.367 -22.453 1 98.44 190 THR B C 1
ATOM 4558 O O . THR B 1 190 ? -9.969 -13.484 -23.109 1 98.44 190 THR B O 1
ATOM 4561 N N . GLY B 1 191 ? -8.734 -12.359 -21.594 1 97.94 191 GLY B N 1
ATOM 4562 C CA . GLY B 1 191 ? -9.719 -11.297 -21.438 1 97.94 191 GLY B CA 1
ATOM 4563 C C . GLY B 1 191 ? -11.023 -11.766 -20.828 1 97.94 191 GLY B C 1
ATOM 4564 O O . GLY B 1 191 ? -12.094 -11.25 -21.156 1 97.94 191 GLY B O 1
ATOM 4565 N N . CYS B 1 192 ? -10.945 -12.797 -19.984 1 97.94 192 CYS B N 1
ATOM 4566 C CA . CYS B 1 192 ? -12.133 -13.406 -19.391 1 97.94 192 CYS B CA 1
ATOM 4567 C C . CYS B 1 192 ? -12.016 -13.445 -17.875 1 97.94 192 CYS B C 1
ATOM 4569 O O . CYS B 1 192 ? -11.906 -14.523 -17.281 1 97.94 192 CYS B O 1
ATOM 4571 N N . PRO B 1 193 ? -12.07 -12.328 -17.25 1 97.56 193 PRO B N 1
ATOM 4572 C CA . PRO B 1 193 ? -12.086 -12.359 -15.789 1 97.56 193 PRO B CA 1
ATOM 4573 C C . PRO B 1 193 ? -13.281 -13.125 -15.227 1 97.56 193 PRO B C 1
ATOM 4575 O O . PRO B 1 193 ? -14.422 -12.875 -15.617 1 97.56 193 PRO B O 1
ATOM 4578 N N . VAL B 1 194 ? -13.016 -14.047 -14.367 1 98.38 194 VAL B N 1
ATOM 4579 C CA . VAL B 1 194 ? -14.062 -14.781 -13.664 1 98.38 194 VAL B CA 1
ATOM 4580 C C . VAL B 1 194 ? -14.555 -13.969 -12.469 1 98.38 194 VAL B C 1
ATOM 4582 O O . VAL B 1 194 ? -13.75 -13.523 -11.641 1 98.38 194 VAL B O 1
ATOM 4585 N N . ARG B 1 195 ? -15.836 -13.836 -12.367 1 95.88 195 ARG B N 1
ATOM 4586 C CA . ARG B 1 195 ? -16.406 -13.016 -11.305 1 95.88 195 ARG B CA 1
ATOM 4587 C C . ARG B 1 195 ? -17.281 -13.852 -10.375 1 95.88 195 ARG B C 1
ATOM 4589 O O . ARG B 1 195 ? -17.562 -13.438 -9.242 1 95.88 195 ARG B O 1
ATOM 4596 N N . GLU B 1 196 ? -17.703 -15.008 -10.922 1 96.44 196 GLU B N 1
ATOM 4597 C CA . GLU B 1 196 ? -18.594 -15.867 -10.148 1 96.44 196 GLU B CA 1
ATOM 4598 C C . GLU B 1 196 ? -18.25 -17.344 -10.344 1 96.44 196 GLU B C 1
ATOM 4600 O O . GLU B 1 196 ? -17.938 -17.766 -11.453 1 96.44 196 GLU B O 1
ATOM 4605 N N . VAL B 1 197 ? -18.344 -18.078 -9.289 1 98.25 197 VAL B N 1
ATOM 4606 C CA . VAL B 1 197 ? -18.234 -19.531 -9.305 1 98.25 197 VAL B CA 1
ATOM 4607 C C . VAL B 1 197 ? -19.391 -20.141 -8.5 1 98.25 197 VAL B C 1
ATOM 4609 O O . VAL B 1 197 ? -19.469 -19.969 -7.285 1 98.25 197 VAL B O 1
ATOM 4612 N N . ASP B 1 198 ? -20.281 -20.766 -9.18 1 98 198 ASP B N 1
ATOM 4613 C CA . ASP B 1 198 ? -21.375 -21.5 -8.555 1 98 198 ASP B CA 1
ATOM 4614 C C . ASP B 1 198 ? -21.062 -22.984 -8.461 1 98 198 ASP B C 1
ATOM 4616 O O . ASP B 1 198 ? -21 -23.672 -9.484 1 98 198 ASP B O 1
ATOM 4620 N N . TRP B 1 199 ? -20.859 -23.438 -7.223 1 97.56 199 TRP B N 1
ATOM 4621 C CA . TRP B 1 199 ? -20.547 -24.844 -7.016 1 97.56 199 TRP B CA 1
ATOM 4622 C C . TRP B 1 199 ? -21.594 -25.516 -6.125 1 97.56 199 TRP B C 1
ATOM 4624 O O . TRP B 1 199 ? -21.281 -26.406 -5.348 1 97.56 199 TRP B O 1
ATOM 4634 N N . SER B 1 200 ? -22.812 -25.094 -6.195 1 95.12 200 SER B N 1
ATOM 4635 C CA . SER B 1 200 ? -23.906 -25.578 -5.371 1 95.12 200 SER B CA 1
ATOM 4636 C C . SER B 1 200 ? -24.438 -26.922 -5.887 1 95.12 200 SER B C 1
ATOM 4638 O O . SER B 1 200 ? -25.047 -27.672 -5.137 1 95.12 200 SER B O 1
ATOM 4640 N N . GLY B 1 201 ? -24.234 -27.234 -7.156 1 90.31 201 GLY B N 1
ATOM 4641 C CA . GLY B 1 201 ? -24.719 -28.469 -7.746 1 90.31 201 GLY B CA 1
ATOM 4642 C C . GLY B 1 201 ? -23.656 -29.547 -7.824 1 90.31 201 GLY B C 1
ATOM 4643 O O . GLY B 1 201 ? -22.766 -29.625 -6.969 1 90.31 201 GLY B O 1
ATOM 4644 N N . THR B 1 202 ? -23.812 -30.516 -8.766 1 89.38 202 THR B N 1
ATOM 4645 C CA . THR B 1 202 ? -22.891 -31.641 -8.945 1 89.38 202 THR B CA 1
ATOM 4646 C C . THR B 1 202 ? -21.609 -31.188 -9.633 1 89.38 202 THR B C 1
ATOM 4648 O O . THR B 1 202 ? -20.578 -31.859 -9.539 1 89.38 202 THR B O 1
ATOM 4651 N N . GLY B 1 203 ? -21.656 -30.094 -10.203 1 94.75 203 GLY B N 1
ATOM 4652 C CA . GLY B 1 203 ? -20.516 -29.516 -10.875 1 94.75 203 GLY B CA 1
ATOM 4653 C C . GLY B 1 203 ? -20.297 -28.047 -10.523 1 94.75 203 GLY B C 1
ATOM 4654 O O . GLY B 1 203 ? -20.594 -27.625 -9.414 1 94.75 203 GLY B O 1
ATOM 4655 N N . VAL B 1 204 ? -19.578 -27.391 -11.523 1 97.75 204 VAL B N 1
ATOM 4656 C CA . VAL B 1 204 ? -19.297 -25.984 -11.273 1 97.75 204 VAL B CA 1
ATOM 4657 C C . VAL B 1 204 ? -19.719 -25.141 -12.477 1 97.75 204 VAL B C 1
ATOM 4659 O O . VAL B 1 204 ? -19.625 -25.594 -13.617 1 97.75 204 VAL B O 1
ATOM 4662 N N . ARG B 1 205 ? -20.281 -24.062 -12.195 1 98.31 205 ARG B N 1
ATOM 4663 C CA . ARG B 1 205 ? -20.5 -23.031 -13.203 1 98.31 205 ARG B CA 1
ATOM 4664 C C . ARG B 1 205 ? -19.641 -21.797 -12.938 1 98.31 205 ARG B C 1
ATOM 4666 O O . ARG B 1 205 ? -19.672 -21.234 -11.836 1 98.31 205 ARG B O 1
ATOM 4673 N N . VAL B 1 206 ? -18.844 -21.438 -13.891 1 98.44 206 VAL B N 1
ATOM 4674 C CA . VAL B 1 206 ? -17.953 -20.281 -13.805 1 98.44 206 VAL B CA 1
ATOM 4675 C C . VAL B 1 206 ? -18.422 -19.188 -14.766 1 98.44 206 VAL B C 1
ATOM 4677 O O . VAL B 1 206 ? -18.703 -19.453 -15.938 1 98.44 206 VAL B O 1
ATOM 4680 N N . ALA B 1 207 ? -18.5 -17.922 -14.242 1 97.81 207 ALA B N 1
ATOM 4681 C CA . ALA B 1 207 ? -19.125 -16.906 -15.07 1 97.81 207 ALA B CA 1
ATOM 4682 C C . ALA B 1 207 ? -18.422 -15.562 -14.922 1 97.81 207 ALA B C 1
ATOM 4684 O O . ALA B 1 207 ? -17.719 -15.328 -13.945 1 97.81 207 ALA B O 1
ATOM 4685 N N . GLY B 1 208 ? -18.578 -14.727 -15.906 1 95.62 208 GLY B N 1
ATOM 4686 C CA . GLY B 1 208 ? -18.188 -13.328 -15.984 1 95.62 208 GLY B CA 1
ATOM 4687 C C . GLY B 1 208 ? -18.938 -12.555 -17.047 1 95.62 208 GLY B C 1
ATOM 4688 O O . GLY B 1 208 ? -19.938 -13.039 -17.578 1 95.62 208 GLY B O 1
ATOM 4689 N N . GLU B 1 209 ? -18.516 -11.336 -17.344 1 93.44 209 GLU B N 1
ATOM 4690 C CA . GLU B 1 209 ? -19.172 -10.531 -18.359 1 93.44 209 GLU B CA 1
ATOM 4691 C C . GLU B 1 209 ? -19.125 -11.219 -19.719 1 93.44 209 GLU B C 1
ATOM 4693 O O . GLU B 1 209 ? -20 -10.992 -20.562 1 93.44 209 GLU B O 1
ATOM 4698 N N . TRP B 1 210 ? -18.219 -12.125 -19.891 1 96.06 210 TRP B N 1
ATOM 4699 C CA . TRP B 1 210 ? -17.969 -12.812 -21.141 1 96.06 210 TRP B CA 1
ATOM 4700 C C . TRP B 1 210 ? -18.922 -13.992 -21.312 1 96.06 210 TRP B C 1
ATOM 4702 O O . TRP B 1 210 ? -18.984 -14.602 -22.391 1 96.06 210 TRP B O 1
ATOM 4712 N N . GLY B 1 211 ? -19.625 -14.367 -20.281 1 97 211 GLY B N 1
ATOM 4713 C CA . GLY B 1 211 ? -20.516 -15.523 -20.312 1 97 211 GLY B CA 1
ATOM 4714 C C . GLY B 1 211 ? -20.234 -16.516 -19.203 1 97 211 GLY B C 1
ATOM 4715 O O . GLY B 1 211 ? -19.922 -16.125 -18.078 1 97 211 GLY B O 1
ATOM 4716 N N . SER B 1 212 ? -20.547 -17.766 -19.5 1 97.69 212 SER B N 1
ATOM 4717 C CA . SER B 1 212 ? -20.344 -18.781 -18.469 1 97.69 212 SER B CA 1
ATOM 4718 C C . SER B 1 212 ? -19.875 -20.094 -19.094 1 97.69 212 SER B C 1
ATOM 4720 O O . SER B 1 212 ? -20.047 -20.312 -20.297 1 97.69 212 SER B O 1
ATOM 4722 N N . VAL B 1 213 ? -19.219 -20.891 -18.312 1 97.81 213 VAL B N 1
ATOM 4723 C CA . VAL B 1 213 ? -18.781 -22.234 -18.641 1 97.81 213 VAL B CA 1
ATOM 4724 C C . VAL B 1 213 ? -19.109 -23.188 -17.5 1 97.81 213 VAL B C 1
ATOM 4726 O O . VAL B 1 213 ? -19.094 -22.797 -16.328 1 97.81 213 VAL B O 1
ATOM 4729 N N . ARG B 1 214 ? -19.453 -24.391 -17.922 1 97.62 214 ARG B N 1
ATOM 4730 C CA . ARG B 1 214 ? -19.719 -25.422 -16.922 1 97.62 214 ARG B CA 1
ATOM 4731 C C . ARG B 1 214 ? -18.672 -26.531 -16.969 1 97.62 214 ARG B C 1
ATOM 4733 O O . ARG B 1 214 ? -18.141 -26.844 -18.047 1 97.62 214 ARG B O 1
ATOM 4740 N N . GLY B 1 215 ? -18.359 -27.047 -15.812 1 97.19 215 GLY B N 1
ATOM 4741 C CA . GLY B 1 215 ? -17.469 -28.188 -15.688 1 97.19 215 GLY B CA 1
ATOM 4742 C C . GLY B 1 215 ? -17.797 -29.062 -14.5 1 97.19 215 GLY B C 1
ATOM 4743 O O . GLY B 1 215 ? -18.672 -28.734 -13.695 1 97.19 215 GLY B O 1
ATOM 4744 N N . ARG B 1 216 ? -17.156 -30.188 -14.422 1 96.5 216 ARG B N 1
ATOM 4745 C CA . ARG B 1 216 ? -17.312 -31.094 -13.273 1 96.5 216 ARG B CA 1
ATOM 4746 C C . ARG B 1 216 ? -16.484 -30.594 -12.086 1 96.5 216 ARG B C 1
ATOM 4748 O O . ARG B 1 216 ? -16.859 -30.844 -10.938 1 96.5 216 ARG B O 1
ATOM 4755 N N . ALA B 1 217 ? -15.375 -29.938 -12.383 1 97.38 217 ALA B N 1
ATOM 4756 C CA . ALA B 1 217 ? -14.469 -29.406 -11.367 1 97.38 217 ALA B CA 1
ATOM 4757 C C . ALA B 1 217 ? -13.82 -28.109 -11.844 1 97.38 217 ALA B C 1
ATOM 4759 O O . ALA B 1 217 ? -13.844 -27.797 -13.031 1 97.38 217 ALA B O 1
ATOM 4760 N N . ALA B 1 218 ? -13.312 -27.375 -10.898 1 98.62 218 ALA B N 1
ATOM 4761 C CA . ALA B 1 218 ? -12.555 -26.172 -11.234 1 98.62 218 ALA B CA 1
ATOM 4762 C C . ALA B 1 218 ? -11.258 -26.094 -10.438 1 98.62 218 ALA B C 1
ATOM 4764 O O . ALA B 1 218 ? -11.211 -26.484 -9.273 1 98.62 218 ALA B O 1
ATOM 4765 N N . ILE B 1 219 ? -10.234 -25.672 -11.055 1 98.88 219 ILE B N 1
ATOM 4766 C CA . ILE B 1 219 ? -8.961 -25.359 -10.414 1 98.88 219 ILE B CA 1
ATOM 4767 C C . ILE B 1 219 ? -8.75 -23.844 -10.391 1 98.88 219 ILE B C 1
ATOM 4769 O O . ILE B 1 219 ? -8.75 -23.203 -11.43 1 98.88 219 ILE B O 1
ATOM 4773 N N . LEU B 1 220 ? -8.633 -23.297 -9.219 1 98.75 220 LEU B N 1
ATOM 4774 C CA . LEU B 1 220 ? -8.383 -21.875 -8.992 1 98.75 220 LEU B CA 1
ATOM 4775 C C . LEU B 1 220 ? -6.887 -21.609 -8.875 1 98.75 220 LEU B C 1
ATOM 4777 O O . LEU B 1 220 ? -6.25 -22.016 -7.898 1 98.75 220 LEU B O 1
ATOM 4781 N N . THR B 1 221 ? -6.344 -20.875 -9.852 1 98.75 221 THR B N 1
ATOM 4782 C CA . THR B 1 221 ? -4.922 -20.562 -9.781 1 98.75 221 THR B CA 1
ATOM 4783 C C . THR B 1 221 ? -4.711 -19.047 -9.656 1 98.75 221 THR B C 1
ATOM 4785 O O . THR B 1 221 ? -3.645 -18.547 -10.008 1 98.75 221 THR B O 1
ATOM 4788 N N . VAL B 1 222 ? -5.691 -18.359 -9.195 1 98.06 222 VAL B N 1
ATOM 4789 C CA . VAL B 1 222 ? -5.57 -16.938 -8.875 1 98.06 222 VAL B CA 1
ATOM 4790 C C . VAL B 1 222 ? -4.75 -16.766 -7.594 1 98.06 222 VAL B C 1
ATOM 4792 O O . VAL B 1 222 ? -4.613 -17.719 -6.809 1 98.06 222 VAL B O 1
ATOM 4795 N N . SER B 1 223 ? -4.211 -15.633 -7.395 1 97.62 223 SER B N 1
ATOM 4796 C CA . SER B 1 223 ? -3.422 -15.375 -6.195 1 97.62 223 SER B CA 1
ATOM 4797 C C . SER B 1 223 ? -4.309 -15.32 -4.953 1 97.62 223 SER B C 1
ATOM 4799 O O . SER B 1 223 ? -5.512 -15.07 -5.051 1 97.62 223 SER B O 1
ATOM 4801 N N . PRO B 1 224 ? -3.711 -15.578 -3.744 1 96.44 224 PRO B N 1
ATOM 4802 C CA . PRO B 1 224 ? -4.496 -15.406 -2.52 1 96.44 224 PRO B CA 1
ATOM 4803 C C . PRO B 1 224 ? -5.059 -13.992 -2.379 1 96.44 224 PRO B C 1
ATOM 4805 O O . PRO B 1 224 ? -6.121 -13.805 -1.78 1 96.44 224 PRO B O 1
ATOM 4808 N N . GLY B 1 225 ? -4.332 -13.031 -2.949 1 94.62 225 GLY B N 1
ATOM 4809 C CA . GLY B 1 225 ? -4.828 -11.664 -2.922 1 94.62 225 GLY B CA 1
ATOM 4810 C C . GLY B 1 225 ? -6.156 -11.5 -3.629 1 94.62 225 GLY B C 1
ATOM 4811 O O . GLY B 1 225 ? -7.031 -10.773 -3.154 1 94.62 225 GLY B O 1
ATOM 4812 N N . VAL B 1 226 ? -6.328 -12.148 -4.734 1 95.44 226 VAL B N 1
ATOM 4813 C CA . VAL B 1 226 ? -7.574 -12.094 -5.492 1 95.44 226 VAL B CA 1
ATOM 4814 C C . VAL B 1 226 ? -8.695 -12.75 -4.691 1 95.44 226 VAL B C 1
ATOM 4816 O O . VAL B 1 226 ? -9.812 -12.227 -4.633 1 95.44 226 VAL B O 1
ATOM 4819 N N . LEU B 1 227 ? -8.398 -13.883 -4.031 1 94.06 227 LEU B N 1
ATOM 4820 C CA . LEU B 1 227 ? -9.383 -14.57 -3.201 1 94.06 227 LEU B CA 1
ATOM 4821 C C . LEU B 1 227 ? -9.773 -13.719 -1.997 1 94.06 227 LEU B C 1
ATOM 4823 O O . LEU B 1 227 ? -10.953 -13.562 -1.699 1 94.06 227 LEU B O 1
ATOM 4827 N N . ALA B 1 228 ? -8.75 -13.141 -1.371 1 91.38 228 ALA B N 1
ATOM 4828 C CA . ALA B 1 228 ? -8.953 -12.383 -0.141 1 91.38 228 ALA B CA 1
ATOM 4829 C C . ALA B 1 228 ? -9.734 -11.102 -0.415 1 91.38 228 ALA B C 1
ATOM 4831 O O . ALA B 1 228 ? -10.523 -10.656 0.426 1 91.38 228 ALA B O 1
ATOM 4832 N N . PHE B 1 229 ? -9.531 -10.547 -1.567 1 88.88 229 PHE B N 1
ATOM 4833 C CA . PHE B 1 229 ? -10.227 -9.328 -1.947 1 88.88 229 PHE B CA 1
ATOM 4834 C C . PHE B 1 229 ? -11.672 -9.625 -2.326 1 88.88 229 PHE B C 1
ATOM 4836 O O . PHE B 1 229 ? -12.477 -8.703 -2.488 1 88.88 229 PHE B O 1
ATOM 4843 N N . GLU B 1 230 ? -12.055 -10.906 -2.48 1 88.06 230 GLU B N 1
ATOM 4844 C CA . GLU B 1 230 ? -13.375 -11.406 -2.857 1 88.06 230 GLU B CA 1
ATOM 4845 C C . GLU B 1 230 ? -13.812 -10.836 -4.207 1 88.06 230 GLU B C 1
ATOM 4847 O O . GLU B 1 230 ? -14.953 -10.398 -4.363 1 88.06 230 GLU B O 1
ATOM 4852 N N . GLU B 1 231 ? -12.836 -10.891 -5.113 1 87.06 231 GLU B N 1
ATOM 4853 C CA . GLU B 1 231 ? -13.078 -10.523 -6.504 1 87.06 231 GLU B CA 1
ATOM 4854 C C . GLU B 1 231 ? -14 -11.531 -7.191 1 87.06 231 GLU B C 1
ATOM 4856 O O . GLU B 1 231 ? -14.641 -11.203 -8.188 1 87.06 231 GLU B O 1
ATOM 4861 N N . ILE B 1 232 ? -13.945 -12.672 -6.734 1 94.44 232 ILE B N 1
ATOM 4862 C CA . ILE B 1 232 ? -14.773 -13.766 -7.23 1 94.44 232 ILE B CA 1
ATOM 4863 C C . ILE B 1 232 ? -15.828 -14.117 -6.188 1 94.44 232 ILE B C 1
ATOM 4865 O O . ILE B 1 232 ? -15.508 -14.391 -5.031 1 94.44 232 ILE B O 1
ATOM 4869 N N . LEU B 1 233 ? -17.062 -14.086 -6.629 1 92.06 233 LEU B N 1
ATOM 4870 C CA . LEU B 1 233 ? -18.156 -14.492 -5.758 1 92.06 233 LEU B CA 1
ATOM 4871 C C . LEU B 1 233 ? -18.422 -15.984 -5.863 1 92.06 233 LEU B C 1
ATOM 4873 O O . LEU B 1 233 ? -18.609 -16.516 -6.961 1 92.06 233 LEU B O 1
ATOM 4877 N N . PHE B 1 234 ? -18.375 -16.641 -4.746 1 95.44 234 PHE B N 1
ATOM 4878 C CA . PHE B 1 234 ? -18.625 -18.078 -4.711 1 95.44 234 PHE B CA 1
ATOM 4879 C C . PHE B 1 234 ? -20.016 -18.375 -4.152 1 95.44 234 PHE B C 1
ATOM 4881 O O . PHE B 1 234 ? -20.438 -17.766 -3.164 1 95.44 234 PHE B O 1
ATOM 4888 N N . THR B 1 235 ? -20.703 -19.219 -4.801 1 94.12 235 THR B N 1
ATOM 4889 C CA . THR B 1 235 ? -21.984 -19.719 -4.32 1 94.12 235 THR B CA 1
ATOM 4890 C C . THR B 1 235 ? -21.984 -21.25 -4.27 1 94.12 235 THR B C 1
ATOM 4892 O O . THR B 1 235 ? -21.938 -21.906 -5.309 1 94.12 235 THR B O 1
ATOM 4895 N N . PRO B 1 236 ? -22.094 -21.844 -3.086 1 94.19 236 PRO B N 1
ATOM 4896 C CA . PRO B 1 236 ? -22.031 -21.188 -1.772 1 94.19 236 PRO B CA 1
ATOM 4897 C C . PRO B 1 236 ? -20.703 -20.469 -1.529 1 94.19 236 PRO B C 1
ATOM 4899 O O . PRO B 1 236 ? -19.734 -20.688 -2.266 1 94.19 236 PRO B O 1
ATOM 4902 N N . ARG B 1 237 ? -20.688 -19.672 -0.5 1 90.12 237 ARG B N 1
ATOM 4903 C CA . ARG B 1 237 ? -19.453 -19.016 -0.094 1 90.12 237 ARG B CA 1
ATOM 4904 C C . ARG B 1 237 ? -18.375 -20.031 0.221 1 90.12 237 ARG B C 1
ATOM 4906 O O . ARG B 1 237 ? -18.656 -21.156 0.635 1 90.12 237 ARG B O 1
ATOM 4913 N N . LEU B 1 238 ? -17.141 -19.547 0.038 1 93.25 238 LEU B N 1
ATOM 4914 C CA . LEU B 1 238 ? -16.062 -20.422 0.468 1 93.25 238 LEU B CA 1
ATOM 4915 C C . LEU B 1 238 ? -16.172 -20.734 1.955 1 93.25 238 LEU B C 1
ATOM 4917 O O . LEU B 1 238 ? -16.594 -19.891 2.746 1 93.25 238 LEU B O 1
ATOM 4921 N N . PRO B 1 239 ? -15.789 -22.016 2.291 1 93.56 239 PRO B N 1
ATOM 4922 C CA . PRO B 1 239 ? -15.734 -22.297 3.73 1 93.56 239 PRO B CA 1
ATOM 4923 C C . PRO B 1 239 ? -14.914 -21.25 4.492 1 93.56 239 PRO B C 1
ATOM 4925 O O . PRO B 1 239 ? -13.883 -20.781 3.992 1 93.56 239 PRO B O 1
ATOM 4928 N N . PRO B 1 240 ? -15.32 -20.859 5.684 1 88.81 240 PRO B N 1
ATOM 4929 C CA . PRO B 1 240 ? -14.633 -19.812 6.445 1 88.81 240 PRO B CA 1
ATOM 4930 C C . PRO B 1 240 ? -13.141 -20.094 6.602 1 88.81 240 PRO B C 1
ATOM 4932 O O . PRO B 1 240 ? -12.32 -19.172 6.504 1 88.81 240 PRO B O 1
ATOM 4935 N N . ALA B 1 241 ? -12.812 -21.344 6.766 1 93.56 241 ALA B N 1
ATOM 4936 C CA . ALA B 1 241 ? -11.414 -21.688 6.957 1 93.56 241 ALA B CA 1
ATOM 4937 C C . ALA B 1 241 ? -10.586 -21.359 5.715 1 93.56 241 ALA B C 1
ATOM 4939 O O . ALA B 1 241 ? -9.469 -20.859 5.82 1 93.56 241 ALA B O 1
ATOM 4940 N N . HIS B 1 242 ? -11.172 -21.625 4.523 1 95.25 242 HIS B N 1
ATOM 4941 C CA . HIS B 1 242 ? -10.469 -21.328 3.279 1 95.25 242 HIS B CA 1
ATOM 4942 C C . HIS B 1 242 ? -10.344 -19.828 3.053 1 95.25 242 HIS B C 1
ATOM 4944 O O . HIS B 1 242 ? -9.289 -19.344 2.643 1 95.25 242 HIS B O 1
ATOM 4950 N N . LEU B 1 243 ? -11.391 -19.172 3.34 1 91.69 243 LEU B N 1
ATOM 4951 C CA . LEU B 1 243 ? -11.344 -17.719 3.172 1 91.69 243 LEU B CA 1
ATOM 4952 C C . LEU B 1 243 ? -10.344 -17.094 4.133 1 91.69 243 LEU B C 1
ATOM 4954 O O . LEU B 1 243 ? -9.555 -16.234 3.736 1 91.69 243 LEU B O 1
ATOM 4958 N N . GLU B 1 244 ? -10.367 -17.531 5.363 1 90.81 244 GLU B N 1
ATOM 4959 C CA . GLU B 1 244 ? -9.414 -17.047 6.355 1 90.81 244 GLU B CA 1
ATOM 4960 C C . GLU B 1 244 ? -7.977 -17.359 5.938 1 90.81 244 GLU B C 1
ATOM 4962 O O . GLU B 1 244 ? -7.074 -16.547 6.141 1 90.81 244 GLU B O 1
ATOM 4967 N N . ALA B 1 245 ? -7.828 -18.531 5.383 1 95.62 245 ALA B N 1
ATOM 4968 C CA . ALA B 1 245 ? -6.496 -18.922 4.926 1 95.62 245 ALA B CA 1
ATOM 4969 C C . ALA B 1 245 ? -5.992 -17.984 3.832 1 95.62 245 ALA B C 1
ATOM 4971 O O . ALA B 1 245 ? -4.805 -17.656 3.793 1 95.62 245 ALA B O 1
ATOM 4972 N N . ALA B 1 246 ? -6.875 -17.594 2.965 1 94.69 246 ALA B N 1
ATOM 4973 C CA . ALA B 1 246 ? -6.484 -16.625 1.938 1 94.69 246 ALA B CA 1
ATOM 4974 C C . ALA B 1 246 ? -6.039 -15.312 2.561 1 94.69 246 ALA B C 1
ATOM 4976 O O . ALA B 1 246 ? -5.055 -14.711 2.125 1 94.69 246 ALA B O 1
ATOM 4977 N N . PHE B 1 247 ? -6.66 -14.922 3.627 1 90.44 247 PHE B N 1
ATOM 4978 C CA . PHE B 1 247 ? -6.316 -13.695 4.34 1 90.44 247 PHE B CA 1
ATOM 4979 C C . PHE B 1 247 ? -4.988 -13.852 5.07 1 90.44 247 PHE B C 1
ATOM 4981 O O . PHE B 1 247 ? -4.234 -12.891 5.207 1 90.44 247 PHE B O 1
ATOM 4988 N N . ASP B 1 248 ? -4.754 -14.992 5.48 1 93.75 248 ASP B N 1
ATOM 4989 C CA . ASP B 1 248 ? -3.57 -15.273 6.293 1 93.75 248 ASP B CA 1
ATOM 4990 C C . ASP B 1 248 ? -2.342 -15.492 5.41 1 93.75 248 ASP B C 1
ATOM 4992 O O . ASP B 1 248 ? -1.231 -15.664 5.918 1 93.75 248 ASP B O 1
ATOM 4996 N N . LEU B 1 249 ? -2.551 -15.461 4.129 1 95.69 249 LEU B N 1
ATOM 4997 C CA . LEU B 1 249 ? -1.474 -15.562 3.15 1 95.69 249 LEU B CA 1
ATOM 4998 C C . LEU B 1 249 ? -1.445 -14.336 2.248 1 95.69 249 LEU B C 1
ATOM 5000 O O . LEU B 1 249 ? -1.55 -14.453 1.024 1 95.69 249 LEU B O 1
ATOM 5004 N N . PRO B 1 250 ? -1.182 -13.211 2.879 1 94.44 250 PRO B N 1
ATOM 5005 C CA . PRO B 1 250 ? -1.224 -12 2.061 1 94.44 250 PRO B CA 1
ATOM 5006 C C . PRO B 1 250 ? -0.129 -11.969 0.996 1 94.44 250 PRO B C 1
ATOM 5008 O O . PRO B 1 250 ? 0.948 -12.531 1.194 1 94.44 250 PRO B O 1
ATOM 5011 N N . MET B 1 251 ? -0.47 -11.281 -0.087 1 96.38 251 MET B N 1
ATOM 5012 C CA . MET B 1 251 ? 0.537 -11 -1.104 1 96.38 251 MET B CA 1
ATOM 5013 C C . MET B 1 251 ? 1.509 -9.922 -0.623 1 96.38 251 MET B C 1
ATOM 5015 O O . MET B 1 251 ? 1.091 -8.898 -0.084 1 96.38 251 MET B O 1
ATOM 5019 N N . GLY B 1 252 ? 2.785 -10.219 -0.748 1 96.69 252 GLY B N 1
ATOM 5020 C CA . GLY B 1 252 ? 3.793 -9.18 -0.609 1 96.69 252 GLY B CA 1
ATOM 5021 C C . GLY B 1 252 ? 4.137 -8.5 -1.922 1 96.69 252 GLY B C 1
ATOM 5022 O O . GLY B 1 252 ? 3.502 -8.766 -2.945 1 96.69 252 GLY B O 1
ATOM 5023 N N . LEU B 1 253 ? 5.09 -7.594 -1.805 1 96.88 253 LEU B N 1
ATOM 5024 C CA . LEU B 1 253 ? 5.414 -6.855 -3.021 1 96.88 253 LEU B CA 1
ATOM 5025 C C . LEU B 1 253 ? 6.922 -6.691 -3.172 1 96.88 253 LEU B C 1
ATOM 5027 O O . LEU B 1 253 ? 7.621 -6.402 -2.199 1 96.88 253 LEU B O 1
ATOM 5031 N N . LEU B 1 254 ? 7.422 -7.008 -4.262 1 97.31 254 LEU B N 1
ATOM 5032 C CA . LEU B 1 254 ? 8.766 -6.73 -4.75 1 97.31 254 LEU B CA 1
ATOM 5033 C C . LEU B 1 254 ? 8.719 -5.93 -6.051 1 97.31 254 LEU B C 1
ATOM 5035 O O . LEU B 1 254 ? 8.25 -6.434 -7.074 1 97.31 254 LEU B O 1
ATOM 5039 N N . THR B 1 255 ? 9.203 -4.758 -5.996 1 98.06 255 THR B N 1
ATOM 5040 C CA . THR B 1 255 ? 9.094 -3.842 -7.125 1 98.06 255 THR B CA 1
ATOM 5041 C C . THR B 1 255 ? 10.445 -3.674 -7.812 1 98.06 255 THR B C 1
ATOM 5043 O O . THR B 1 255 ? 11.469 -3.49 -7.148 1 98.06 255 THR B O 1
ATOM 5046 N N . LYS B 1 256 ? 10.445 -3.771 -9.125 1 98.69 256 LYS B N 1
ATOM 5047 C CA . LYS B 1 256 ? 11.641 -3.494 -9.914 1 98.69 256 LYS B CA 1
ATOM 5048 C C . LYS B 1 256 ? 11.633 -2.059 -10.438 1 98.69 256 LYS B C 1
ATOM 5050 O O . LYS B 1 256 ? 10.586 -1.55 -10.852 1 98.69 256 LYS B O 1
ATOM 5055 N N . ILE B 1 257 ? 12.742 -1.481 -10.367 1 98.75 257 ILE B N 1
ATOM 5056 C CA . ILE B 1 257 ? 12.961 -0.151 -10.922 1 98.75 257 ILE B CA 1
ATOM 5057 C C . ILE B 1 257 ? 14.148 -0.181 -11.875 1 98.75 257 ILE B C 1
ATOM 5059 O O . ILE B 1 257 ? 15.258 0.224 -11.516 1 98.75 257 ILE B O 1
ATOM 5063 N N . PRO B 1 258 ? 13.906 -0.593 -13.109 1 98.88 258 PRO B N 1
ATOM 5064 C CA . PRO B 1 258 ? 15.008 -0.625 -14.07 1 98.88 258 PRO B CA 1
ATOM 5065 C C . PRO B 1 258 ? 15.352 0.758 -14.617 1 98.88 258 PRO B C 1
ATOM 5067 O O . PRO B 1 258 ? 14.453 1.531 -14.961 1 98.88 258 PRO B O 1
ATOM 5070 N N . LEU B 1 259 ? 16.594 1.036 -14.648 1 98.75 259 LEU B N 1
ATOM 5071 C CA . LEU B 1 259 ? 17.141 2.256 -15.227 1 98.75 259 LEU B CA 1
ATOM 5072 C C . LEU B 1 259 ? 18.062 1.932 -16.406 1 98.75 259 LEU B C 1
ATOM 5074 O O . LEU B 1 259 ? 18.891 1.02 -16.312 1 98.75 259 LEU B O 1
ATOM 5078 N N . ARG B 1 260 ? 17.906 2.623 -17.5 1 98.69 260 ARG B N 1
ATOM 5079 C CA . ARG B 1 260 ? 18.891 2.562 -18.578 1 98.69 260 ARG B CA 1
ATOM 5080 C C . ARG B 1 260 ? 20.047 3.52 -18.312 1 98.69 260 ARG B C 1
ATOM 5082 O O . ARG B 1 260 ? 19.828 4.707 -18.062 1 98.69 260 ARG B O 1
ATOM 5089 N N . ILE B 1 261 ? 21.172 2.982 -18.312 1 98.25 261 ILE B N 1
ATOM 5090 C CA . ILE B 1 261 ? 22.391 3.738 -18.062 1 98.25 261 ILE B CA 1
ATOM 5091 C C . ILE B 1 261 ? 23.219 3.844 -19.344 1 98.25 261 ILE B C 1
ATOM 5093 O O . ILE B 1 261 ? 23.656 2.828 -19.891 1 98.25 261 ILE B O 1
ATOM 5097 N N . GLU B 1 262 ? 23.516 5.012 -19.812 1 96.5 262 GLU B N 1
ATOM 5098 C CA . GLU B 1 262 ? 24.359 5.203 -20.984 1 96.5 262 GLU B CA 1
ATOM 5099 C C . GLU B 1 262 ? 25.656 5.918 -20.641 1 96.5 262 GLU B C 1
ATOM 5101 O O . GLU B 1 262 ? 25.672 6.809 -19.781 1 96.5 262 GLU B O 1
ATOM 5106 N N . GLY B 1 263 ? 26.656 5.434 -21.344 1 92.06 263 GLY B N 1
ATOM 5107 C CA . GLY B 1 263 ? 27.953 6.043 -21.141 1 92.06 263 GLY B CA 1
ATOM 5108 C C . GLY B 1 263 ? 28.75 5.395 -20.016 1 92.06 263 GLY B C 1
ATOM 5109 O O . GLY B 1 263 ? 29.094 4.215 -20.109 1 92.06 263 GLY B O 1
ATOM 5110 N N . ASP B 1 264 ? 28.75 6 -18.812 1 91.56 264 ASP B N 1
ATOM 5111 C CA . ASP B 1 264 ? 29.547 5.559 -17.672 1 91.56 264 ASP B CA 1
ATOM 5112 C C . ASP B 1 264 ? 28.844 4.457 -16.891 1 91.56 264 ASP B C 1
ATOM 5114 O O . ASP B 1 264 ? 27.656 4.586 -16.562 1 91.56 264 ASP B O 1
ATOM 5118 N N . ARG B 1 265 ? 29.547 3.389 -16.609 1 96.25 265 ARG B N 1
ATOM 5119 C CA . ARG B 1 265 ? 28.969 2.277 -15.844 1 96.25 265 ARG B CA 1
ATOM 5120 C C . ARG B 1 265 ? 29.453 2.309 -14.398 1 96.25 265 ARG B C 1
ATOM 5122 O O . ARG B 1 265 ? 29.297 1.323 -13.672 1 96.25 265 ARG B O 1
ATOM 5129 N N . PHE B 1 266 ? 30.109 3.369 -14.016 1 97.06 266 PHE B N 1
ATOM 5130 C CA . PHE B 1 266 ? 30.438 3.73 -12.641 1 97.06 266 PHE B CA 1
ATOM 5131 C C . PHE B 1 266 ? 31.375 2.705 -12.016 1 97.06 266 PHE B C 1
ATOM 5133 O O . PHE B 1 266 ? 31.281 2.422 -10.82 1 97.06 266 PHE B O 1
ATOM 5140 N N . GLY B 1 267 ? 32.156 1.944 -12.875 1 96.56 267 GLY B N 1
ATOM 5141 C CA . GLY B 1 267 ? 33.125 0.956 -12.398 1 96.56 267 GLY B CA 1
ATOM 5142 C C . GLY B 1 267 ? 32.469 -0.38 -12.07 1 96.56 267 GLY B C 1
ATOM 5143 O O . GLY B 1 267 ? 33.125 -1.273 -11.531 1 96.56 267 GLY B O 1
ATOM 5144 N N . LEU B 1 268 ? 31.234 -0.579 -12.375 1 97.12 268 LEU B N 1
ATOM 5145 C CA . LEU B 1 268 ? 30.516 -1.815 -12.094 1 97.12 268 LEU B CA 1
ATOM 5146 C C . LEU B 1 268 ? 30.609 -2.783 -13.273 1 97.12 268 LEU B C 1
ATOM 5148 O O . LEU B 1 268 ? 30.75 -2.359 -14.422 1 97.12 268 LEU B O 1
ATOM 5152 N N . GLN B 1 269 ? 30.562 -4.066 -12.961 1 96.69 269 GLN B N 1
ATOM 5153 C CA . GLN B 1 269 ? 30.625 -5.117 -13.977 1 96.69 269 GLN B CA 1
ATOM 5154 C C . GLN B 1 269 ? 29.266 -5.773 -14.172 1 96.69 269 GLN B C 1
ATOM 5156 O O . GLN B 1 269 ? 28.344 -5.586 -13.359 1 96.69 269 GLN B O 1
ATOM 5161 N N . ALA B 1 270 ? 29.156 -6.496 -15.289 1 97.19 270 ALA B N 1
ATOM 5162 C CA . ALA B 1 270 ? 27.938 -7.258 -15.547 1 97.19 270 ALA B CA 1
ATOM 5163 C C . ALA B 1 270 ? 27.656 -8.242 -14.414 1 97.19 270 ALA B C 1
ATOM 5165 O O . ALA B 1 270 ? 28.547 -8.984 -13.992 1 97.19 270 ALA B O 1
ATOM 5166 N N . PHE B 1 271 ? 26.406 -8.18 -13.891 1 97.44 271 PHE B N 1
ATOM 5167 C CA . PHE B 1 271 ? 25.859 -9.062 -12.867 1 97.44 271 PHE B CA 1
ATOM 5168 C C . PHE B 1 271 ? 26.422 -8.727 -11.5 1 97.44 271 PHE B C 1
ATOM 5170 O O . PHE B 1 271 ? 26.344 -9.539 -10.57 1 97.44 271 PHE B O 1
ATOM 5177 N N . ASP B 1 272 ? 27.078 -7.504 -11.344 1 96.81 272 ASP B N 1
ATOM 5178 C CA . ASP B 1 272 ? 27.359 -7.039 -9.992 1 96.81 272 ASP B CA 1
ATOM 5179 C C . ASP B 1 272 ? 26.078 -6.836 -9.188 1 96.81 272 ASP B C 1
ATOM 5181 O O . ASP B 1 272 ? 25.078 -6.328 -9.719 1 96.81 272 ASP B O 1
ATOM 5185 N N . ASP B 1 273 ? 26.125 -7.238 -7.973 1 94.44 273 ASP B N 1
ATOM 5186 C CA . ASP B 1 273 ? 25.062 -6.953 -7.012 1 94.44 273 ASP B CA 1
ATOM 5187 C C . ASP B 1 273 ? 25.453 -5.785 -6.105 1 94.44 273 ASP B C 1
ATOM 5189 O O . ASP B 1 273 ? 26.469 -5.832 -5.41 1 94.44 273 ASP B O 1
ATOM 5193 N N . LEU B 1 274 ? 24.625 -4.742 -6.18 1 95.25 274 LEU B N 1
ATOM 5194 C CA . LEU B 1 274 ? 24.859 -3.535 -5.395 1 95.25 274 LEU B CA 1
ATOM 5195 C C . LEU B 1 274 ? 23.719 -3.318 -4.395 1 95.25 274 LEU B C 1
ATOM 5197 O O . LEU B 1 274 ? 22.562 -3.184 -4.785 1 95.25 274 LEU B O 1
ATOM 5201 N N . LEU B 1 275 ? 24.047 -3.369 -3.107 1 92.56 275 LEU B N 1
ATOM 5202 C CA . LEU B 1 275 ? 23.062 -3.102 -2.059 1 92.56 275 LEU B CA 1
ATOM 5203 C C . LEU B 1 275 ? 23.344 -1.76 -1.389 1 92.56 275 LEU B C 1
ATOM 5205 O O . LEU B 1 275 ? 24.469 -1.494 -0.963 1 92.56 275 LEU B O 1
ATOM 5209 N N . ILE B 1 276 ? 22.359 -0.934 -1.413 1 91.5 276 ILE B N 1
ATOM 5210 C CA . ILE B 1 276 ? 22.406 0.303 -0.641 1 91.5 276 ILE B CA 1
ATOM 5211 C C . ILE B 1 276 ? 21.469 0.189 0.565 1 91.5 276 ILE B C 1
ATOM 5213 O O . ILE B 1 276 ? 20.25 0.228 0.42 1 91.5 276 ILE B O 1
ATOM 5217 N N . GLU B 1 277 ? 22.062 0.017 1.694 1 86.56 277 GLU B N 1
ATOM 5218 C CA . GLU B 1 277 ? 21.297 -0.034 2.936 1 86.56 277 GLU B CA 1
ATOM 5219 C C . GLU B 1 277 ? 20.906 1.367 3.406 1 86.56 277 GLU B C 1
ATOM 5221 O O . GLU B 1 277 ? 21.75 2.271 3.424 1 86.56 277 GLU B O 1
ATOM 5226 N N . ARG B 1 278 ? 19.719 1.438 3.66 1 76.12 278 ARG B N 1
ATOM 5227 C CA . ARG B 1 278 ? 19.172 2.715 4.125 1 76.12 278 ARG B CA 1
ATOM 5228 C C . ARG B 1 278 ? 18.422 2.547 5.445 1 76.12 278 ARG B C 1
ATOM 5230 O O . ARG B 1 278 ? 18.219 1.424 5.906 1 76.12 278 ARG B O 1
ATOM 5237 N N . HIS B 1 279 ? 18.094 3.686 5.949 1 70.69 279 HIS B N 1
ATOM 5238 C CA . HIS B 1 279 ? 17.328 3.689 7.191 1 70.69 279 HIS B CA 1
ATOM 5239 C C . HIS B 1 279 ? 15.938 3.076 6.984 1 70.69 279 HIS B C 1
ATOM 5241 O O . HIS B 1 279 ? 15.406 3.102 5.871 1 70.69 279 HIS B O 1
ATOM 5247 N N . ALA B 1 280 ? 15.453 2.508 8.055 1 63.41 280 ALA B N 1
ATOM 5248 C CA . ALA B 1 280 ? 14.07 2.068 8.234 1 63.41 280 ALA B CA 1
ATOM 5249 C C . ALA B 1 280 ? 13.625 1.166 7.09 1 63.41 280 ALA B C 1
ATOM 5251 O O . ALA B 1 280 ? 12.492 1.259 6.621 1 63.41 280 ALA B O 1
ATOM 5252 N N . ARG B 1 281 ? 14.477 0.488 6.5 1 70.5 281 ARG B N 1
ATOM 5253 C CA . ARG B 1 281 ? 14.148 -0.587 5.566 1 70.5 281 ARG B CA 1
ATOM 5254 C C . ARG B 1 281 ? 13.852 -0.035 4.176 1 70.5 281 ARG B C 1
ATOM 5256 O O . ARG B 1 281 ? 13.086 -0.632 3.416 1 70.5 281 ARG B O 1
ATOM 5263 N N . HIS B 1 282 ? 14.297 1.129 3.875 1 82.38 282 HIS B N 1
ATOM 5264 C CA . HIS B 1 282 ? 14.156 1.66 2.525 1 82.38 282 HIS B CA 1
ATOM 5265 C C . HIS B 1 282 ? 15.344 1.274 1.651 1 82.38 282 HIS B C 1
ATOM 5267 O O . HIS B 1 282 ? 15.82 2.082 0.85 1 82.38 282 HIS B O 1
ATOM 5273 N N . ASP B 1 283 ? 15.844 0.062 1.904 1 89.06 283 ASP B N 1
ATOM 5274 C CA . ASP B 1 283 ? 16.984 -0.457 1.146 1 89.06 283 ASP B CA 1
ATOM 5275 C C . ASP B 1 283 ? 16.625 -0.627 -0.329 1 89.06 283 ASP B C 1
ATOM 5277 O O . ASP B 1 283 ? 15.445 -0.788 -0.674 1 89.06 283 ASP B O 1
ATOM 5281 N N . VAL B 1 284 ? 17.672 -0.523 -1.143 1 93.44 284 VAL B N 1
ATOM 5282 C CA . VAL B 1 284 ? 17.484 -0.8 -2.564 1 93.44 284 VAL B CA 1
ATOM 5283 C C . VAL B 1 284 ? 18.641 -1.681 -3.062 1 93.44 284 VAL B C 1
ATOM 5285 O O . VAL B 1 284 ? 19.797 -1.43 -2.752 1 93.44 284 VAL B O 1
ATOM 5288 N N . PHE B 1 285 ? 18.281 -2.746 -3.686 1 94.88 285 PHE B N 1
ATOM 5289 C CA . PHE B 1 285 ? 19.203 -3.668 -4.34 1 94.88 285 PHE B CA 1
ATOM 5290 C C . PHE B 1 285 ? 19.234 -3.438 -5.844 1 94.88 285 PHE B C 1
ATOM 5292 O O . PHE B 1 285 ? 18.188 -3.213 -6.457 1 94.88 285 PHE B O 1
ATOM 5299 N N . PHE B 1 286 ? 20.469 -3.406 -6.43 1 97.19 286 PHE B N 1
ATOM 5300 C CA . PHE B 1 286 ? 20.578 -3.303 -7.883 1 97.19 286 PHE B CA 1
ATOM 5301 C C . PHE B 1 286 ? 21.281 -4.527 -8.453 1 97.19 286 PHE B C 1
ATOM 5303 O O . PHE B 1 286 ? 22.344 -4.926 -7.973 1 97.19 286 PHE B O 1
ATOM 5310 N N . LEU B 1 287 ? 20.703 -5.137 -9.406 1 97.75 287 LEU B N 1
ATOM 5311 C CA . LEU B 1 287 ? 21.406 -6.008 -10.344 1 97.75 287 LEU B CA 1
ATOM 5312 C C . LEU B 1 287 ? 21.969 -5.203 -11.508 1 97.75 287 LEU B C 1
ATOM 5314 O O . LEU B 1 287 ? 21.234 -4.59 -12.273 1 97.75 287 LEU B O 1
ATOM 5318 N N . CYS B 1 288 ? 23.297 -5.262 -11.648 1 98.19 288 CYS B N 1
ATOM 5319 C CA . CYS B 1 288 ? 23.938 -4.332 -12.562 1 98.19 288 CYS B CA 1
ATOM 5320 C C . CYS B 1 288 ? 24.25 -5.004 -13.898 1 98.19 288 CYS B C 1
ATOM 5322 O O . CYS B 1 288 ? 24.859 -6.066 -13.938 1 98.19 288 CYS B O 1
ATOM 5324 N N . PHE B 1 289 ? 23.734 -4.477 -14.914 1 98.06 289 PHE B N 1
ATOM 5325 C CA . PHE B 1 289 ? 24.078 -4.727 -16.312 1 98.06 289 PHE B CA 1
ATOM 5326 C C . PHE B 1 289 ? 24 -6.215 -16.641 1 98.06 289 PHE B C 1
ATOM 5328 O O . PHE B 1 289 ? 24.938 -6.785 -17.188 1 98.06 289 PHE B O 1
ATOM 5335 N N . PRO B 1 290 ? 22.859 -6.867 -16.375 1 97.94 290 PRO B N 1
ATOM 5336 C CA . PRO B 1 290 ? 22.75 -8.289 -16.719 1 97.94 290 PRO B CA 1
ATOM 5337 C C . PRO B 1 290 ? 22.984 -8.555 -18.203 1 97.94 290 PRO B C 1
ATOM 5339 O O . PRO B 1 290 ? 22.438 -7.84 -19.047 1 97.94 290 PRO B O 1
ATOM 5342 N N . PHE B 1 291 ? 23.906 -9.609 -18.562 1 97.62 291 PHE B N 1
ATOM 5343 C CA . PHE B 1 291 ? 24.266 -9.992 -19.922 1 97.62 291 PHE B CA 1
ATOM 5344 C C . PHE B 1 291 ? 24.859 -8.805 -20.672 1 97.62 291 PHE B C 1
ATOM 5346 O O . PHE B 1 291 ? 24.672 -8.672 -21.875 1 97.62 291 PHE B O 1
ATOM 5353 N N . ASP B 1 292 ? 25.391 -7.82 -19.953 1 97.06 292 ASP B N 1
ATOM 5354 C CA . ASP B 1 292 ? 26.078 -6.637 -20.438 1 97.06 292 ASP B CA 1
ATOM 5355 C C . ASP B 1 292 ? 25.109 -5.664 -21.094 1 97.06 292 ASP B C 1
ATOM 5357 O O . ASP B 1 292 ? 25.484 -4.93 -22.016 1 97.06 292 ASP B O 1
ATOM 5361 N N . THR B 1 293 ? 23.891 -5.754 -20.688 1 97.31 293 THR B N 1
ATOM 5362 C CA . THR B 1 293 ? 22.938 -4.727 -21.109 1 97.31 293 THR B CA 1
ATOM 5363 C C . THR B 1 293 ? 23.266 -3.391 -20.438 1 97.31 293 THR B C 1
ATOM 5365 O O . THR B 1 293 ? 24.172 -3.314 -19.594 1 97.31 293 THR B O 1
ATOM 5368 N N . ASP B 1 294 ? 22.531 -2.348 -20.781 1 97.5 294 ASP B N 1
ATOM 5369 C CA . ASP B 1 294 ? 22.734 -1.023 -20.203 1 97.5 294 ASP B CA 1
ATOM 5370 C C . ASP B 1 294 ? 21.75 -0.768 -19.062 1 97.5 294 ASP B C 1
ATOM 5372 O O . ASP B 1 294 ? 21.422 0.383 -18.766 1 97.5 294 ASP B O 1
ATOM 5376 N N . LEU B 1 295 ? 21.297 -1.884 -18.484 1 98.31 295 LEU B N 1
ATOM 5377 C CA . LEU B 1 295 ? 20.266 -1.714 -17.453 1 98.31 295 LEU B CA 1
ATOM 5378 C C . LEU B 1 295 ? 20.859 -1.934 -16.062 1 98.31 295 LEU B C 1
ATOM 5380 O O . LEU B 1 295 ? 21.656 -2.848 -15.859 1 98.31 295 LEU B O 1
ATOM 5384 N N . MET B 1 296 ? 20.562 -1.091 -15.188 1 98.56 296 MET B N 1
ATOM 5385 C CA . MET B 1 296 ? 20.625 -1.377 -13.75 1 98.56 296 MET B CA 1
ATOM 5386 C C . MET B 1 296 ? 19.234 -1.577 -13.18 1 98.56 296 MET B C 1
ATOM 5388 O O . MET B 1 296 ? 18.391 -0.669 -13.234 1 98.56 296 MET B O 1
ATOM 5392 N N . VAL B 1 297 ? 19 -2.754 -12.664 1 98.56 297 VAL B N 1
ATOM 5393 C CA . VAL B 1 297 ? 17.656 -3.074 -12.203 1 98.56 297 VAL B CA 1
ATOM 5394 C C . VAL B 1 297 ? 17.594 -2.947 -10.68 1 98.56 297 VAL B C 1
ATOM 5396 O O . VAL B 1 297 ? 18.172 -3.758 -9.961 1 98.56 297 VAL B O 1
ATOM 5399 N N . GLY B 1 298 ? 16.859 -1.922 -10.195 1 98.19 298 GLY B N 1
ATOM 5400 C CA . GLY B 1 298 ? 16.625 -1.751 -8.766 1 98.19 298 GLY B CA 1
ATOM 5401 C C . GLY B 1 298 ? 15.5 -2.611 -8.234 1 98.19 298 GLY B C 1
ATOM 5402 O O . GLY B 1 298 ? 14.508 -2.84 -8.93 1 98.19 298 GLY B O 1
ATOM 5403 N N . PHE B 1 299 ? 15.68 -3.084 -7.02 1 97 299 PHE B N 1
ATOM 5404 C CA . PHE B 1 299 ? 14.648 -3.85 -6.324 1 97 299 PHE B CA 1
ATOM 5405 C C . PHE B 1 299 ? 14.359 -3.246 -4.953 1 97 299 PHE B C 1
ATOM 5407 O O . PHE B 1 299 ? 15.281 -2.928 -4.203 1 97 299 PHE B O 1
ATOM 5414 N N . VAL B 1 300 ? 13.094 -3.035 -4.652 1 96 300 VAL B N 1
ATOM 5415 C CA . VAL B 1 300 ? 12.625 -2.707 -3.311 1 96 300 VAL B CA 1
ATOM 5416 C C . VAL B 1 300 ? 11.508 -3.664 -2.906 1 96 300 VAL B C 1
ATOM 5418 O O . VAL B 1 300 ? 10.719 -4.098 -3.748 1 96 300 VAL B O 1
ATOM 5421 N N . GLY B 1 301 ? 11.461 -3.996 -1.626 1 95.25 301 GLY B N 1
ATOM 5422 C CA . GLY B 1 301 ? 10.484 -4.977 -1.18 1 95.25 301 GLY B CA 1
ATOM 5423 C C . GLY B 1 301 ? 9.75 -4.559 0.079 1 95.25 301 GLY B C 1
ATOM 5424 O O . GLY B 1 301 ? 10.086 -3.547 0.695 1 95.25 301 GLY B O 1
ATOM 5425 N N . GLY B 1 302 ? 8.688 -5.34 0.396 1 93.44 302 GLY B N 1
ATOM 5426 C CA . GLY B 1 302 ? 7.941 -5.109 1.622 1 93.44 302 GLY B CA 1
ATOM 5427 C C . GLY B 1 302 ? 7.039 -3.895 1.55 1 93.44 302 GLY B C 1
ATOM 5428 O O . GLY B 1 302 ? 6.535 -3.551 0.479 1 93.44 302 GLY B O 1
ATOM 5429 N N . ASP B 1 303 ? 6.773 -3.326 2.67 1 90.44 303 ASP B N 1
ATOM 5430 C CA . ASP B 1 303 ? 5.898 -2.16 2.768 1 90.44 303 ASP B CA 1
ATOM 5431 C C . ASP B 1 303 ? 6.422 -1.01 1.91 1 90.44 303 ASP B C 1
ATOM 5433 O O . ASP B 1 303 ? 5.641 -0.25 1.337 1 90.44 303 ASP B O 1
ATOM 5437 N N . PHE B 1 304 ? 7.723 -0.897 1.816 1 92.12 304 PHE B N 1
ATOM 5438 C CA . PHE B 1 304 ? 8.312 0.183 1.035 1 92.12 304 PHE B CA 1
ATOM 5439 C C . PHE B 1 304 ? 7.996 0.014 -0.447 1 92.12 304 PHE B C 1
ATOM 5441 O O . PHE B 1 304 ? 7.805 0.999 -1.162 1 92.12 304 PHE B O 1
ATOM 5448 N N . ALA B 1 305 ? 7.98 -1.196 -0.899 1 95.88 305 ALA B N 1
ATOM 5449 C CA . ALA B 1 305 ? 7.602 -1.44 -2.289 1 95.88 305 ALA B CA 1
ATOM 5450 C C . ALA B 1 305 ? 6.184 -0.951 -2.566 1 95.88 305 ALA B C 1
ATOM 5452 O O . ALA B 1 305 ? 5.914 -0.379 -3.625 1 95.88 305 ALA B O 1
ATOM 5453 N N . TRP B 1 306 ? 5.32 -1.213 -1.658 1 94 306 TRP B N 1
ATOM 5454 C CA . TRP B 1 306 ? 3.955 -0.716 -1.795 1 94 306 TRP B CA 1
ATOM 5455 C C . TRP B 1 306 ? 3.936 0.806 -1.891 1 94 306 TRP B C 1
ATOM 5457 O O . TRP B 1 306 ? 3.234 1.372 -2.732 1 94 306 TRP B O 1
ATOM 5467 N N . GLU B 1 307 ? 4.703 1.472 -1.113 1 91.88 307 GLU B N 1
ATOM 5468 C CA . GLU B 1 307 ? 4.793 2.93 -1.132 1 91.88 307 GLU B CA 1
ATOM 5469 C C . GLU B 1 307 ? 5.348 3.432 -2.463 1 91.88 307 GLU B C 1
ATOM 5471 O O . GLU B 1 307 ? 4.848 4.41 -3.02 1 91.88 307 GLU B O 1
ATOM 5476 N N . VAL B 1 308 ? 6.359 2.752 -2.875 1 94.94 308 VAL B N 1
ATOM 5477 C CA . VAL B 1 308 ? 7.016 3.146 -4.117 1 94.94 308 VAL B CA 1
ATOM 5478 C C . VAL B 1 308 ? 6.039 3.021 -5.281 1 94.94 308 VAL B C 1
ATOM 5480 O O . VAL B 1 308 ? 5.898 3.945 -6.086 1 94.94 308 VAL B O 1
ATOM 5483 N N . GLU B 1 309 ? 5.344 1.908 -5.352 1 96.81 309 GLU B N 1
ATOM 5484 C CA . GLU B 1 309 ? 4.406 1.736 -6.453 1 96.81 309 GLU B CA 1
ATOM 5485 C C . GLU B 1 309 ? 3.26 2.74 -6.363 1 96.81 309 GLU B C 1
ATOM 5487 O O . GLU B 1 309 ? 2.816 3.275 -7.383 1 96.81 309 GLU B O 1
ATOM 5492 N N . ALA B 1 310 ? 2.838 2.967 -5.199 1 93.5 310 ALA B N 1
ATOM 5493 C CA . ALA B 1 310 ? 1.765 3.941 -5.02 1 93.5 310 ALA B CA 1
ATOM 5494 C C . ALA B 1 310 ? 2.203 5.332 -5.477 1 93.5 310 ALA B C 1
ATOM 5496 O O . ALA B 1 310 ? 1.42 6.07 -6.074 1 93.5 310 ALA B O 1
ATOM 5497 N N . ALA B 1 311 ? 3.418 5.688 -5.242 1 92.12 311 ALA B N 1
ATOM 5498 C CA . ALA B 1 311 ? 3.951 7.004 -5.578 1 92.12 311 ALA B CA 1
ATOM 5499 C C . ALA B 1 311 ? 4.07 7.172 -7.09 1 92.12 311 ALA B C 1
ATOM 5501 O O . ALA B 1 311 ? 4.074 8.297 -7.598 1 92.12 311 ALA B O 1
ATOM 5502 N N . GLY B 1 312 ? 4.27 6.055 -7.82 1 94.69 312 GLY B N 1
ATOM 5503 C CA . GLY B 1 312 ? 4.273 6.09 -9.273 1 94.69 312 GLY B CA 1
ATOM 5504 C C . GLY B 1 312 ? 5.664 5.984 -9.867 1 94.69 312 GLY B C 1
ATOM 5505 O O . GLY B 1 312 ? 6.66 6.133 -9.164 1 94.69 312 GLY B O 1
ATOM 5506 N N . LYS B 1 313 ? 5.688 5.82 -11.125 1 97.25 313 LYS B N 1
ATOM 5507 C CA . LYS B 1 313 ? 6.91 5.539 -11.875 1 97.25 313 LYS B CA 1
ATOM 5508 C C . LYS B 1 313 ? 7.914 6.68 -11.734 1 97.25 313 LYS B C 1
ATOM 5510 O O . LYS B 1 313 ? 9.102 6.445 -11.492 1 97.25 313 LYS B O 1
ATOM 5515 N N . ALA B 1 314 ? 7.445 7.902 -11.859 1 95.62 314 ALA B N 1
ATOM 5516 C CA . ALA B 1 314 ? 8.359 9.047 -11.812 1 95.62 314 ALA B CA 1
ATOM 5517 C C . ALA B 1 314 ? 9.062 9.125 -10.461 1 95.62 314 ALA B C 1
ATOM 5519 O O . ALA B 1 314 ? 10.281 9.305 -10.398 1 95.62 314 ALA B O 1
ATOM 5520 N N . ALA B 1 315 ? 8.32 8.945 -9.391 1 93.62 315 ALA B N 1
ATOM 5521 C CA . ALA B 1 315 ? 8.891 8.977 -8.055 1 93.62 315 ALA B CA 1
ATOM 5522 C C . ALA B 1 315 ? 9.883 7.832 -7.848 1 93.62 315 ALA B C 1
ATOM 5524 O O . ALA B 1 315 ? 10.93 8.008 -7.223 1 93.62 315 ALA B O 1
ATOM 5525 N N . ALA B 1 316 ? 9.523 6.637 -8.344 1 97.06 316 ALA B N 1
ATOM 5526 C CA . ALA B 1 316 ? 10.375 5.461 -8.227 1 97.06 316 ALA B CA 1
ATOM 5527 C C . ALA B 1 316 ? 11.711 5.68 -8.938 1 97.06 316 ALA B C 1
ATOM 5529 O O . ALA B 1 316 ? 12.773 5.379 -8.383 1 97.06 316 ALA B O 1
ATOM 5530 N N . VAL B 1 317 ? 11.641 6.207 -10.109 1 97.81 317 VAL B N 1
ATOM 5531 C CA . VAL B 1 317 ? 12.836 6.453 -10.914 1 97.81 317 VAL B CA 1
ATOM 5532 C C . VAL B 1 317 ? 13.703 7.512 -10.227 1 97.81 317 VAL B C 1
ATOM 5534 O O . VAL B 1 317 ? 14.922 7.359 -10.141 1 97.81 317 VAL B O 1
ATOM 5537 N N . ASP B 1 318 ? 13.078 8.594 -9.719 1 94.31 318 ASP B N 1
ATOM 5538 C CA . ASP B 1 318 ? 13.812 9.609 -8.969 1 94.31 318 ASP B CA 1
ATOM 5539 C C . ASP B 1 318 ? 14.5 9.008 -7.75 1 94.31 318 ASP B C 1
ATOM 5541 O O . ASP B 1 318 ? 15.672 9.297 -7.477 1 94.31 318 ASP B O 1
ATOM 5545 N N . PHE B 1 319 ? 13.781 8.164 -7.074 1 94.19 319 PHE B N 1
ATOM 5546 C CA . PHE B 1 319 ? 14.312 7.512 -5.879 1 94.19 319 PHE B CA 1
ATOM 5547 C C . PHE B 1 319 ? 15.578 6.727 -6.207 1 94.19 319 PHE B C 1
ATOM 5549 O O . PHE B 1 319 ? 16.609 6.898 -5.555 1 94.19 319 PHE B O 1
ATOM 5556 N N . ALA B 1 320 ? 15.453 5.836 -7.188 1 97 320 ALA B N 1
ATOM 5557 C CA . ALA B 1 320 ? 16.578 4.992 -7.57 1 97 320 ALA B CA 1
ATOM 5558 C C . ALA B 1 320 ? 17.75 5.832 -8.086 1 97 320 ALA B C 1
ATOM 5560 O O . ALA B 1 320 ? 18.891 5.602 -7.707 1 97 320 ALA B O 1
ATOM 5561 N N . THR B 1 321 ? 17.453 6.805 -8.875 1 96.62 321 THR B N 1
ATOM 5562 C CA . THR B 1 321 ? 18.469 7.672 -9.445 1 96.62 321 THR B CA 1
ATOM 5563 C C . THR B 1 321 ? 19.188 8.461 -8.359 1 96.62 321 THR B C 1
ATOM 5565 O O . THR B 1 321 ? 20.422 8.57 -8.367 1 96.62 321 THR B O 1
ATOM 5568 N N . ASP B 1 322 ? 18.422 8.984 -7.418 1 93.31 322 ASP B N 1
ATOM 5569 C CA . ASP B 1 322 ? 19 9.781 -6.34 1 93.31 322 ASP B CA 1
ATOM 5570 C C . ASP B 1 322 ? 19.938 8.953 -5.48 1 93.31 322 ASP B C 1
ATOM 5572 O O . ASP B 1 322 ? 20.984 9.445 -5.027 1 93.31 322 ASP B O 1
ATOM 5576 N N . ARG B 1 323 ? 19.578 7.699 -5.223 1 93.56 323 ARG B N 1
ATOM 5577 C CA . ARG B 1 323 ? 20.453 6.824 -4.434 1 93.56 323 ARG B CA 1
ATOM 5578 C C . ARG B 1 323 ? 21.75 6.539 -5.168 1 93.56 323 ARG B C 1
ATOM 5580 O O . ARG B 1 323 ? 22.828 6.551 -4.562 1 93.56 323 ARG B O 1
ATOM 5587 N N . LEU B 1 324 ? 21.656 6.297 -6.457 1 96.94 324 LEU B N 1
ATOM 5588 C CA . LEU B 1 324 ? 22.859 6.055 -7.246 1 96.94 324 LEU B CA 1
ATOM 5589 C C . LEU B 1 324 ? 23.703 7.316 -7.34 1 96.94 324 LEU B C 1
ATOM 5591 O O . LEU B 1 324 ? 24.938 7.246 -7.254 1 96.94 324 LEU B O 1
ATOM 5595 N N . ALA B 1 325 ? 23.047 8.469 -7.457 1 95.38 325 ALA B N 1
ATOM 5596 C CA . ALA B 1 325 ? 23.781 9.727 -7.547 1 95.38 325 ALA B CA 1
ATOM 5597 C C . ALA B 1 325 ? 24.516 10.023 -6.246 1 95.38 325 ALA B C 1
ATOM 5599 O O . ALA B 1 325 ? 25.609 10.594 -6.266 1 95.38 325 ALA B O 1
ATOM 5600 N N . ALA B 1 326 ? 23.922 9.656 -5.195 1 91.5 326 ALA B N 1
ATOM 5601 C CA . ALA B 1 326 ? 24.547 9.891 -3.893 1 91.5 326 ALA B CA 1
ATOM 5602 C C . ALA B 1 326 ? 25.859 9.125 -3.762 1 91.5 326 ALA B C 1
ATOM 5604 O O . ALA B 1 326 ? 26.781 9.586 -3.088 1 91.5 326 ALA B O 1
ATOM 5605 N N . ILE B 1 327 ? 25.984 7.992 -4.441 1 94.88 327 ILE B N 1
ATOM 5606 C CA . ILE B 1 327 ? 27.156 7.16 -4.227 1 94.88 327 ILE B CA 1
ATOM 5607 C C . ILE B 1 327 ? 28.125 7.316 -5.398 1 94.88 327 ILE B C 1
ATOM 5609 O O . ILE B 1 327 ? 29.344 7.18 -5.238 1 94.88 327 ILE B O 1
ATOM 5613 N N . PHE B 1 328 ? 27.641 7.66 -6.586 1 96.81 328 PHE B N 1
ATOM 5614 C CA . PHE B 1 328 ? 28.5 7.691 -7.758 1 96.81 328 PHE B CA 1
ATOM 5615 C C . PHE B 1 328 ? 28.688 9.117 -8.258 1 96.81 328 PHE B C 1
ATOM 5617 O O . PHE B 1 328 ? 29.484 9.367 -9.164 1 96.81 328 PHE B O 1
ATOM 5624 N N . GLY B 1 329 ? 27.906 10.07 -7.723 1 94.19 329 GLY B N 1
ATOM 5625 C CA . GLY B 1 329 ? 28.031 11.461 -8.117 1 94.19 329 GLY B CA 1
ATOM 5626 C C . GLY B 1 329 ? 26.922 11.922 -9.031 1 94.19 329 GLY B C 1
ATOM 5627 O O . GLY B 1 329 ? 26.125 11.109 -9.516 1 94.19 329 GLY B O 1
ATOM 5628 N N . SER B 1 330 ? 26.812 13.195 -9.305 1 90.5 330 SER B N 1
ATOM 5629 C CA . SER B 1 330 ? 25.703 13.836 -10.008 1 90.5 330 SER B CA 1
ATOM 5630 C C . SER B 1 330 ? 25.672 13.414 -11.477 1 90.5 330 SER B C 1
ATOM 5632 O O . SER B 1 330 ? 24.656 13.57 -12.141 1 90.5 330 SER B O 1
ATOM 5634 N N . GLY B 1 331 ? 26.766 12.883 -11.984 1 94 331 GLY B N 1
ATOM 5635 C CA . GLY B 1 331 ? 26.812 12.391 -13.352 1 94 331 GLY B CA 1
ATOM 5636 C C . GLY B 1 331 ? 25.797 11.289 -13.617 1 94 331 GLY B C 1
ATOM 5637 O O . GLY B 1 331 ? 25.406 11.062 -14.766 1 94 331 GLY B O 1
ATOM 5638 N N . VAL B 1 332 ? 25.328 10.648 -12.555 1 96.31 332 VAL B N 1
ATOM 5639 C CA . VAL B 1 332 ? 24.328 9.586 -12.68 1 96.31 332 VAL B CA 1
ATOM 5640 C C . VAL B 1 332 ? 23.062 10.141 -13.32 1 96.31 332 VAL B C 1
ATOM 5642 O O . VAL B 1 332 ? 22.453 9.484 -14.164 1 96.31 332 VAL B O 1
ATOM 5645 N N . ARG B 1 333 ? 22.688 11.336 -12.969 1 93.94 333 ARG B N 1
ATOM 5646 C CA . ARG B 1 333 ? 21.453 11.93 -13.445 1 93.94 333 ARG B CA 1
ATOM 5647 C C . ARG B 1 333 ? 21.484 12.133 -14.961 1 93.94 333 ARG B C 1
ATOM 5649 O O . ARG B 1 333 ? 20.453 12.031 -15.633 1 93.94 333 ARG B O 1
ATOM 5656 N N . LYS B 1 334 ? 22.656 12.367 -15.477 1 95.06 334 LYS B N 1
ATOM 5657 C CA . LYS B 1 334 ? 22.828 12.492 -16.922 1 95.06 334 LYS B CA 1
ATOM 5658 C C . LYS B 1 334 ? 22.875 11.125 -17.594 1 95.06 334 LYS B C 1
ATOM 5660 O O . LYS B 1 334 ? 22.422 10.961 -18.719 1 95.06 334 LYS B O 1
ATOM 5665 N N . ALA B 1 335 ? 23.453 10.195 -16.922 1 97.69 335 ALA B N 1
ATOM 5666 C CA . ALA B 1 335 ? 23.641 8.852 -17.469 1 97.69 335 ALA B CA 1
ATOM 5667 C C . ALA B 1 335 ? 22.328 8.102 -17.562 1 97.69 335 ALA B C 1
ATOM 5669 O O . ALA B 1 335 ? 22.156 7.25 -18.453 1 97.69 335 ALA B O 1
ATOM 5670 N N . VAL B 1 336 ? 21.406 8.359 -16.641 1 98.06 336 VAL B N 1
ATOM 5671 C CA . VAL B 1 336 ? 20.094 7.711 -16.672 1 98.06 336 VAL B CA 1
ATOM 5672 C C . VAL B 1 336 ? 19.266 8.281 -17.812 1 98.06 336 VAL B C 1
ATOM 5674 O O . VAL B 1 336 ? 18.875 9.453 -17.781 1 98.06 336 VAL B O 1
ATOM 5677 N N . THR B 1 337 ? 18.953 7.457 -18.797 1 98.06 337 THR B N 1
ATOM 5678 C CA . THR B 1 337 ? 18.281 7.98 -19.984 1 98.06 337 THR B CA 1
ATOM 5679 C C . THR B 1 337 ? 16.844 7.477 -20.062 1 98.06 337 THR B C 1
ATOM 5681 O O . THR B 1 337 ? 16.031 8 -20.828 1 98.06 337 THR B O 1
ATOM 5684 N N . ALA B 1 338 ? 16.516 6.473 -19.359 1 98.06 338 ALA B N 1
ATOM 5685 C CA . ALA B 1 338 ? 15.148 5.941 -19.25 1 98.06 338 ALA B CA 1
ATOM 5686 C C . ALA B 1 338 ? 14.961 5.172 -17.938 1 98.06 338 ALA B C 1
ATOM 5688 O O . ALA B 1 338 ? 15.938 4.699 -17.344 1 98.06 338 ALA B O 1
ATOM 5689 N N . GLY B 1 339 ? 13.789 5.113 -17.453 1 98.62 339 GLY B N 1
ATOM 5690 C CA . GLY B 1 339 ? 13.422 4.359 -16.266 1 98.62 339 GLY B CA 1
ATOM 5691 C C . GLY B 1 339 ? 11.977 3.898 -16.266 1 98.62 339 GLY B C 1
ATOM 5692 O O . GLY B 1 339 ? 11.117 4.535 -16.891 1 98.62 339 GLY B O 1
ATOM 5693 N N . HIS B 1 340 ? 11.781 2.764 -15.695 1 98.75 340 HIS B N 1
ATOM 5694 C CA . HIS B 1 340 ? 10.438 2.201 -15.547 1 98.75 340 HIS B CA 1
ATOM 5695 C C . HIS B 1 340 ? 10.234 1.646 -14.141 1 98.75 340 HIS B C 1
ATOM 5697 O O . HIS B 1 340 ? 11.133 1.729 -13.297 1 98.75 340 HIS B O 1
ATOM 5703 N N . MET B 1 341 ? 9.055 1.201 -13.867 1 98.69 341 MET B N 1
ATOM 5704 C CA . MET B 1 341 ? 8.695 0.554 -12.609 1 98.69 341 MET B CA 1
ATOM 5705 C C . MET B 1 341 ? 7.664 -0.548 -12.844 1 98.69 341 MET B C 1
ATOM 5707 O O . MET B 1 341 ? 6.719 -0.368 -13.609 1 98.69 341 MET B O 1
ATOM 5711 N N . THR B 1 342 ? 7.953 -1.725 -12.289 1 98.44 342 THR B N 1
ATOM 5712 C CA . THR B 1 342 ? 6.891 -2.721 -12.289 1 98.44 342 THR B CA 1
ATOM 5713 C C . THR B 1 342 ? 5.758 -2.305 -11.352 1 98.44 342 THR B C 1
ATOM 5715 O O . THR B 1 342 ? 5.949 -1.455 -10.477 1 98.44 342 THR B O 1
ATOM 5718 N N . ASN B 1 343 ? 4.582 -2.842 -11.547 1 97.5 343 ASN B N 1
ATOM 5719 C CA . ASN B 1 343 ? 3.406 -2.426 -10.789 1 97.5 343 ASN B CA 1
ATOM 5720 C C . ASN B 1 343 ? 2.453 -3.594 -10.555 1 97.5 343 ASN B C 1
ATOM 5722 O O . ASN B 1 343 ? 1.278 -3.527 -10.922 1 97.5 343 ASN B O 1
ATOM 5726 N N . TRP B 1 344 ? 2.881 -4.562 -9.797 1 97.56 344 TRP B N 1
ATOM 5727 C CA . TRP B 1 344 ? 2.076 -5.754 -9.57 1 97.56 344 TRP B CA 1
ATOM 5728 C C . TRP B 1 344 ? 0.968 -5.477 -8.555 1 97.56 344 TRP B C 1
ATOM 5730 O O . TRP B 1 344 ? -0.053 -6.168 -8.539 1 97.56 344 TRP B O 1
ATOM 5740 N N . SER B 1 345 ? 1.179 -4.539 -7.648 1 96 345 SER B N 1
ATOM 5741 C CA . SER B 1 345 ? 0.109 -4.148 -6.734 1 96 345 SER B CA 1
ATOM 5742 C C . SER B 1 345 ? -1.1 -3.615 -7.492 1 96 345 SER B C 1
ATOM 5744 O O . SER B 1 345 ? -2.242 -3.811 -7.07 1 96 345 SER B O 1
ATOM 5746 N N . GLY B 1 346 ? -0.835 -2.994 -8.617 1 95.31 346 GLY B N 1
ATOM 5747 C CA . GLY B 1 346 ? -1.887 -2.367 -9.406 1 95.31 346 GLY B CA 1
ATOM 5748 C C . GLY B 1 346 ? -2.531 -3.311 -10.406 1 95.31 346 GLY B C 1
ATOM 5749 O O . GLY B 1 346 ? -3.494 -2.945 -11.078 1 95.31 346 GLY B O 1
ATOM 5750 N N . GLU B 1 347 ? -1.964 -4.48 -10.555 1 95.31 347 GLU B N 1
ATOM 5751 C CA . GLU B 1 347 ? -2.592 -5.492 -11.406 1 95.31 347 GLU B CA 1
ATOM 5752 C C . GLU B 1 347 ? -3.752 -6.168 -10.68 1 95.31 347 GLU B C 1
ATOM 5754 O O . GLU B 1 347 ? -3.543 -7.078 -9.875 1 95.31 347 GLU B O 1
ATOM 5759 N N . ARG B 1 348 ? -4.953 -5.789 -11.055 1 93.75 348 ARG B N 1
ATOM 5760 C CA . ARG B 1 348 ? -6.184 -6.172 -10.367 1 93.75 348 ARG B CA 1
ATOM 5761 C C . ARG B 1 348 ? -6.277 -7.688 -10.219 1 93.75 348 ARG B C 1
ATOM 5763 O O . ARG B 1 348 ? -6.805 -8.188 -9.227 1 93.75 348 ARG B O 1
ATOM 5770 N N . TRP B 1 349 ? -5.723 -8.398 -11.117 1 96 349 TRP B N 1
ATOM 5771 C CA . TRP B 1 349 ? -5.961 -9.836 -11.18 1 96 349 TRP B CA 1
ATOM 5772 C C . TRP B 1 349 ? -4.781 -10.609 -10.602 1 96 349 TRP B C 1
ATOM 5774 O O . TRP B 1 349 ? -4.707 -11.836 -10.727 1 96 349 TRP B O 1
ATOM 5784 N N . VAL B 1 350 ? -3.828 -9.867 -9.977 1 95.88 350 VAL B N 1
ATOM 5785 C CA . VAL B 1 350 ? -2.688 -10.492 -9.312 1 95.88 350 VAL B CA 1
ATOM 5786 C C . VAL B 1 350 ? -2.57 -9.961 -7.883 1 95.88 350 VAL B C 1
ATOM 5788 O O . VAL B 1 350 ? -2.371 -10.734 -6.941 1 95.88 350 VAL B O 1
ATOM 5791 N N . ARG B 1 351 ? -2.518 -8.664 -7.723 1 95.88 351 ARG B N 1
ATOM 5792 C CA . ARG B 1 351 ? -2.598 -7.91 -6.477 1 95.88 351 ARG B CA 1
ATOM 5793 C C . ARG B 1 351 ? -1.332 -8.094 -5.645 1 95.88 351 ARG B C 1
ATOM 5795 O O . ARG B 1 351 ? -1.388 -8.102 -4.414 1 95.88 351 ARG B O 1
ATOM 5802 N N . GLY B 1 352 ? -0.189 -8.281 -6.277 1 97 352 GLY B N 1
ATOM 5803 C CA . GLY B 1 352 ? 1.078 -8.344 -5.566 1 97 352 GLY B CA 1
ATOM 5804 C C . GLY B 1 352 ? 2.09 -9.258 -6.23 1 97 352 GLY B C 1
ATOM 5805 O O . GLY B 1 352 ? 1.883 -9.703 -7.363 1 97 352 GLY B O 1
ATOM 5806 N N . ALA B 1 353 ? 3.209 -9.547 -5.504 1 97.25 353 ALA B N 1
ATOM 5807 C CA . ALA B 1 353 ? 4.297 -10.336 -6.07 1 97.25 353 ALA B CA 1
ATOM 5808 C C . ALA B 1 353 ? 4.18 -11.805 -5.664 1 97.25 353 ALA B C 1
ATOM 5810 O O . ALA B 1 353 ? 3.922 -12.664 -6.508 1 97.25 353 ALA B O 1
ATOM 5811 N N . TYR B 1 354 ? 4.242 -12.062 -4.41 1 96.25 354 TYR B N 1
ATOM 5812 C CA . TYR B 1 354 ? 4.07 -13.422 -3.908 1 96.25 354 TYR B CA 1
ATOM 5813 C C . TYR B 1 354 ? 3.725 -13.414 -2.424 1 96.25 354 TYR B C 1
ATOM 5815 O O . TYR B 1 354 ? 3.85 -12.391 -1.755 1 96.25 354 TYR B O 1
ATOM 5823 N N . ALA B 1 355 ? 3.24 -14.539 -1.998 1 96.25 355 ALA B N 1
ATOM 5824 C CA . ALA B 1 355 ? 2.584 -14.594 -0.694 1 96.25 355 ALA B CA 1
ATOM 5825 C C . ALA B 1 355 ? 3.527 -15.148 0.37 1 96.25 355 ALA B C 1
ATOM 5827 O O . ALA B 1 355 ? 4.375 -16 0.078 1 96.25 355 ALA B O 1
ATOM 5828 N N . ALA B 1 356 ? 3.365 -14.664 1.58 1 96.38 356 ALA B N 1
ATOM 5829 C CA . ALA B 1 356 ? 3.951 -15.227 2.791 1 96.38 356 ALA B CA 1
ATOM 5830 C C . ALA B 1 356 ? 2.939 -15.25 3.932 1 96.38 356 ALA B C 1
ATOM 5832 O O . ALA B 1 356 ? 2.139 -14.328 4.078 1 96.38 356 ALA B O 1
ATOM 5833 N N . ALA B 1 357 ? 3.047 -16.312 4.723 1 96.81 357 ALA B N 1
ATOM 5834 C CA . ALA B 1 357 ? 2.078 -16.469 5.805 1 96.81 357 ALA B CA 1
ATOM 5835 C C . ALA B 1 357 ? 2.332 -15.445 6.91 1 96.81 357 ALA B C 1
ATOM 5837 O O . ALA B 1 357 ? 3.484 -15.172 7.258 1 96.81 357 ALA B O 1
ATOM 5838 N N . ARG B 1 358 ? 1.262 -14.906 7.48 1 93.62 358 ARG B N 1
ATOM 5839 C CA . ARG B 1 358 ? 1.34 -14.055 8.664 1 93.62 358 ARG B CA 1
ATOM 5840 C C . ARG B 1 358 ? 1.91 -14.82 9.852 1 93.62 358 ARG B C 1
ATOM 5842 O O . ARG B 1 358 ? 1.824 -16.047 9.906 1 93.62 358 ARG B O 1
ATOM 5849 N N . PRO B 1 359 ? 2.527 -14.055 10.781 1 92.38 359 PRO B N 1
ATOM 5850 C CA . PRO B 1 359 ? 2.994 -14.719 12.008 1 92.38 359 PRO B CA 1
ATOM 5851 C C . PRO B 1 359 ? 1.91 -15.562 12.672 1 92.38 359 PRO B C 1
ATOM 5853 O O . PRO B 1 359 ? 0.787 -15.086 12.867 1 92.38 359 PRO B O 1
ATOM 5856 N N . GLY B 1 360 ? 2.219 -16.812 12.914 1 93.56 360 GLY B N 1
ATOM 5857 C CA . GLY B 1 360 ? 1.302 -17.719 13.578 1 93.56 360 GLY B CA 1
ATOM 5858 C C . GLY B 1 360 ? 0.346 -18.406 12.625 1 93.56 360 GLY B C 1
ATOM 5859 O O . GLY B 1 360 ? -0.496 -19.203 13.039 1 93.56 360 GLY B O 1
ATOM 5860 N N . LYS B 1 361 ? 0.506 -18.188 11.305 1 95.38 361 LYS B N 1
ATOM 5861 C CA . LYS B 1 361 ? -0.516 -18.656 10.375 1 95.38 361 LYS B CA 1
ATOM 5862 C C . LYS B 1 361 ? 0.101 -19.5 9.266 1 95.38 361 LYS B C 1
ATOM 5864 O O . LYS B 1 361 ? -0.416 -19.547 8.148 1 95.38 361 LYS B O 1
ATOM 5869 N N . ALA B 1 362 ? 1.178 -20.188 9.516 1 95.25 362 ALA B N 1
ATOM 5870 C CA . ALA B 1 362 ? 1.855 -21 8.516 1 95.25 362 ALA B CA 1
ATOM 5871 C C . ALA B 1 362 ? 0.944 -22.125 8.023 1 95.25 362 ALA B C 1
ATOM 5873 O O . ALA B 1 362 ? 1.059 -22.562 6.875 1 95.25 362 ALA B O 1
ATOM 5874 N N . ALA B 1 363 ? 0.018 -22.5 8.812 1 96.25 363 ALA B N 1
ATOM 5875 C CA . ALA B 1 363 ? -0.882 -23.609 8.484 1 96.25 363 ALA B CA 1
ATOM 5876 C C . ALA B 1 363 ? -1.872 -23.203 7.398 1 96.25 363 ALA B C 1
ATOM 5878 O O . ALA B 1 363 ? -2.539 -24.047 6.809 1 96.25 363 ALA B O 1
ATOM 5879 N N . ALA B 1 364 ? -1.969 -21.938 7.094 1 96.94 364 ALA B N 1
ATOM 5880 C CA . ALA B 1 364 ? -2.902 -21.438 6.094 1 96.94 364 ALA B CA 1
ATOM 5881 C C . ALA B 1 364 ? -2.678 -22.109 4.742 1 96.94 364 ALA B C 1
ATOM 5883 O O . ALA B 1 364 ? -3.631 -22.359 4.004 1 96.94 364 ALA B O 1
ATOM 5884 N N . ARG B 1 365 ? -1.467 -22.422 4.402 1 97.88 365 ARG B N 1
ATOM 5885 C CA . ARG B 1 365 ? -1.167 -23.078 3.139 1 97.88 365 ARG B CA 1
ATOM 5886 C C . ARG B 1 365 ? -1.831 -24.453 3.066 1 97.88 365 ARG B C 1
ATOM 5888 O O . ARG B 1 365 ? -2.4 -24.812 2.035 1 97.88 365 ARG B O 1
ATOM 5895 N N . GLY B 1 366 ? -1.743 -25.141 4.172 1 97.69 366 GLY B N 1
ATOM 5896 C CA . GLY B 1 366 ? -2.377 -26.453 4.219 1 97.69 366 GLY B CA 1
ATOM 5897 C C . GLY B 1 366 ? -3.885 -26.391 4.062 1 97.69 366 GLY B C 1
ATOM 5898 O O . GLY B 1 366 ? -4.477 -27.234 3.381 1 97.69 366 GLY B O 1
ATOM 5899 N N . VAL B 1 367 ? -4.449 -25.422 4.645 1 97.69 367 VAL B N 1
ATOM 5900 C CA . VAL B 1 367 ? -5.898 -25.25 4.574 1 97.69 367 VAL B CA 1
ATOM 5901 C C . VAL B 1 367 ? -6.312 -24.938 3.141 1 97.69 367 VAL B C 1
ATOM 5903 O O . VAL B 1 367 ? -7.238 -25.547 2.609 1 97.69 367 VAL B O 1
ATOM 5906 N N . LEU B 1 368 ? -5.598 -24.047 2.473 1 97.44 368 LEU B N 1
ATOM 5907 C CA . LEU B 1 368 ? -5.941 -23.625 1.12 1 97.44 368 LEU B CA 1
ATOM 5908 C C . LEU B 1 368 ? -5.703 -24.75 0.119 1 97.44 368 LEU B C 1
ATOM 5910 O O . LEU B 1 368 ? -6.305 -24.766 -0.957 1 97.44 368 LEU B O 1
ATOM 5914 N N . ALA B 1 369 ? -4.844 -25.703 0.492 1 97.69 369 ALA B N 1
ATOM 5915 C CA . ALA B 1 369 ? -4.508 -26.812 -0.396 1 97.69 369 ALA B CA 1
ATOM 5916 C C . ALA B 1 369 ? -5.598 -27.875 -0.385 1 97.69 369 ALA B C 1
ATOM 5918 O O . ALA B 1 369 ? -5.633 -28.75 -1.256 1 97.69 369 ALA B O 1
ATOM 5919 N N . GLN B 1 370 ? -6.465 -27.797 0.598 1 97.56 370 GLN B N 1
ATOM 5920 C CA . GLN B 1 370 ? -7.543 -28.781 0.672 1 97.56 370 GLN B CA 1
ATOM 5921 C C . GLN B 1 370 ? -8.617 -28.484 -0.371 1 97.56 370 GLN B C 1
ATOM 5923 O O . GLN B 1 370 ? -8.953 -27.328 -0.624 1 97.56 370 GLN B O 1
ATOM 5928 N N . SER B 1 371 ? -9.102 -29.562 -0.971 1 97.12 371 SER B N 1
ATOM 5929 C CA . SER B 1 371 ? -10.195 -29.406 -1.915 1 97.12 371 SER B CA 1
ATOM 5930 C C . SER B 1 371 ? -11.438 -28.844 -1.224 1 97.12 371 SER B C 1
ATOM 5932 O O . SER B 1 371 ? -11.648 -29.078 -0.029 1 97.12 371 SER B O 1
ATOM 5934 N N . ILE B 1 372 ? -12.18 -28.094 -1.946 1 97.19 372 ILE B N 1
ATOM 5935 C CA . ILE B 1 372 ? -13.438 -27.547 -1.448 1 97.19 372 ILE B CA 1
ATOM 5936 C C . ILE B 1 372 ? -14.617 -28.297 -2.055 1 97.19 372 ILE B C 1
ATOM 5938 O O . ILE B 1 372 ? -14.883 -28.188 -3.254 1 97.19 372 ILE B O 1
ATOM 5942 N N . GLY B 1 373 ? -15.266 -29.109 -1.273 1 93.88 373 GLY B N 1
ATOM 5943 C CA . GLY B 1 373 ? -16.422 -29.859 -1.704 1 93.88 373 GLY B CA 1
ATOM 5944 C C . GLY B 1 373 ? -16.109 -30.875 -2.797 1 93.88 373 GLY B C 1
ATOM 5945 O O . GLY B 1 373 ? -17.016 -31.297 -3.535 1 93.88 373 GLY B O 1
ATOM 5946 N N . GLU B 1 374 ? -14.891 -31.109 -2.992 1 92.62 374 GLU B N 1
ATOM 5947 C CA . GLU B 1 374 ? -14.438 -31.984 -4.07 1 92.62 374 GLU B CA 1
ATOM 5948 C C . GLU B 1 374 ? -14.875 -31.469 -5.434 1 92.62 374 GLU B C 1
ATOM 5950 O O . GLU B 1 374 ? -15.297 -32.25 -6.297 1 92.62 374 GLU B O 1
ATOM 5955 N N . ARG B 1 375 ? -14.922 -30.188 -5.5 1 95.38 375 ARG B N 1
ATOM 5956 C CA . ARG B 1 375 ? -15.305 -29.516 -6.734 1 95.38 375 ARG B CA 1
ATOM 5957 C C . ARG B 1 375 ? -14.297 -28.422 -7.094 1 95.38 375 ARG B C 1
ATOM 5959 O O . ARG B 1 375 ? -14.109 -28.125 -8.273 1 95.38 375 ARG B O 1
ATOM 5966 N N . LEU B 1 376 ? -13.711 -27.891 -6.086 1 98.25 376 LEU B N 1
ATOM 5967 C CA . LEU B 1 376 ? -12.773 -26.781 -6.277 1 98.25 376 LEU B CA 1
ATOM 5968 C C . LEU B 1 376 ? -11.414 -27.125 -5.68 1 98.25 376 LEU B C 1
ATOM 5970 O O . LEU B 1 376 ? -11.336 -27.719 -4.602 1 98.25 376 LEU B O 1
ATOM 5974 N N . TRP B 1 377 ? -10.359 -26.844 -6.398 1 98.56 377 TRP B N 1
ATOM 5975 C CA . TRP B 1 377 ? -8.977 -26.953 -5.93 1 98.56 377 TRP B CA 1
ATOM 5976 C C . TRP B 1 377 ? -8.211 -25.656 -6.172 1 98.56 377 TRP B C 1
ATOM 5978 O O . TRP B 1 377 ? -8.391 -25.016 -7.207 1 98.56 377 TRP B O 1
ATOM 5988 N N . CYS B 1 378 ? -7.359 -25.297 -5.242 1 98.69 378 CYS B N 1
ATOM 5989 C CA . CYS B 1 378 ? -6.461 -24.172 -5.426 1 98.69 378 CYS B CA 1
ATOM 5990 C C . CYS B 1 378 ? -5.062 -24.641 -5.812 1 98.69 378 CYS B C 1
ATOM 5992 O O . CYS B 1 378 ? -4.633 -25.719 -5.41 1 98.69 378 CYS B O 1
ATOM 5994 N N . SER B 1 379 ? -4.414 -23.891 -6.594 1 98.62 379 SER B N 1
ATOM 5995 C CA . SER B 1 379 ? -3.031 -24.125 -6.996 1 98.62 379 SER B CA 1
ATOM 5996 C C . SER B 1 379 ? -2.305 -22.812 -7.285 1 98.62 379 SER B C 1
ATOM 5998 O O . SER B 1 379 ? -2.934 -21.812 -7.621 1 98.62 379 SER B O 1
ATOM 6000 N N . GLY B 1 380 ? -0.986 -22.797 -7.125 1 98.44 380 GLY B N 1
ATOM 6001 C CA . GLY B 1 380 ? -0.156 -21.625 -7.359 1 98.44 380 GLY B CA 1
ATOM 6002 C C . GLY B 1 380 ? 1.161 -21.672 -6.609 1 98.44 380 GLY B C 1
ATOM 6003 O O . GLY B 1 380 ? 1.428 -22.609 -5.867 1 98.44 380 GLY B O 1
ATOM 6004 N N . GLU B 1 381 ? 1.943 -20.641 -6.805 1 97.62 381 GLU B N 1
ATOM 6005 C CA . GLU B 1 381 ? 3.229 -20.578 -6.113 1 97.62 381 GLU B CA 1
ATOM 6006 C C . GLU B 1 381 ? 3.043 -20.578 -4.598 1 97.62 381 GLU B C 1
ATOM 6008 O O . GLU B 1 381 ? 3.895 -21.094 -3.867 1 97.62 381 GLU B O 1
ATOM 6013 N N . HIS B 1 382 ? 1.92 -20.109 -4.098 1 97.94 382 HIS B N 1
ATOM 6014 C CA . HIS B 1 382 ? 1.657 -20.016 -2.668 1 97.94 382 HIS B CA 1
ATOM 6015 C C . HIS B 1 382 ? 1.366 -21.391 -2.07 1 97.94 382 HIS B C 1
ATOM 6017 O O . HIS B 1 382 ? 1.282 -21.547 -0.85 1 97.94 382 HIS B O 1
ATOM 6023 N N . LEU B 1 383 ? 1.229 -22.391 -2.953 1 98.19 383 LEU B N 1
ATOM 6024 C CA . LEU B 1 383 ? 0.959 -23.75 -2.496 1 98.19 383 LEU B CA 1
ATOM 6025 C C . LEU B 1 383 ? 1.999 -24.734 -3.037 1 98.19 383 LEU B C 1
ATOM 6027 O O . LEU B 1 383 ? 1.696 -25.906 -3.271 1 98.19 383 LEU B O 1
ATOM 6031 N N . ALA B 1 384 ? 3.174 -24.312 -3.186 1 97.19 384 ALA B N 1
ATOM 6032 C CA . ALA B 1 384 ? 4.195 -25.078 -3.906 1 97.19 384 ALA B CA 1
ATOM 6033 C C . ALA B 1 384 ? 5.16 -25.75 -2.938 1 97.19 384 ALA B C 1
ATOM 6035 O O . ALA B 1 384 ? 6.332 -25.953 -3.26 1 97.19 384 ALA B O 1
ATOM 6036 N N . GLY B 1 385 ? 4.734 -25.969 -1.703 1 94.75 385 GLY B N 1
ATOM 6037 C CA . GLY B 1 385 ? 5.609 -26.609 -0.74 1 94.75 385 GLY B CA 1
ATOM 6038 C C . GLY B 1 385 ? 6.895 -25.844 -0.49 1 94.75 385 GLY B C 1
ATOM 6039 O O . GLY B 1 385 ? 6.859 -24.641 -0.212 1 94.75 385 GLY B O 1
ATOM 6040 N N . PRO B 1 386 ? 8.039 -26.516 -0.581 1 94.56 386 PRO B N 1
ATOM 6041 C CA . PRO B 1 386 ? 9.305 -25.828 -0.318 1 94.56 386 PRO B CA 1
ATOM 6042 C C . PRO B 1 386 ? 9.664 -24.812 -1.396 1 94.56 386 PRO B C 1
ATOM 6044 O O . PRO B 1 386 ? 10.547 -23.969 -1.192 1 94.56 386 PRO B O 1
ATOM 6047 N N . LEU B 1 387 ? 9.031 -24.922 -2.533 1 96.69 387 LEU B N 1
ATOM 6048 C CA . LEU B 1 387 ? 9.344 -24.016 -3.631 1 96.69 387 LEU B CA 1
ATOM 6049 C C . LEU B 1 387 ? 8.32 -22.891 -3.717 1 96.69 387 LEU B C 1
ATOM 6051 O O . LEU B 1 387 ? 8.094 -22.328 -4.793 1 96.69 387 LEU B O 1
ATOM 6055 N N . ILE B 1 388 ? 7.711 -22.625 -2.617 1 96.19 388 ILE B N 1
ATOM 6056 C CA . ILE B 1 388 ? 6.785 -21.5 -2.596 1 96.19 388 ILE B CA 1
ATOM 6057 C C . ILE B 1 388 ? 7.469 -20.25 -3.158 1 96.19 388 ILE B C 1
ATOM 6059 O O . ILE B 1 388 ? 8.695 -20.156 -3.131 1 96.19 388 ILE B O 1
ATOM 6063 N N . GLN B 1 389 ? 6.629 -19.359 -3.748 1 96.62 389 GLN B N 1
ATOM 6064 C CA . GLN B 1 389 ? 7.027 -18.031 -4.219 1 96.62 389 GLN B CA 1
ATOM 6065 C C . GLN B 1 389 ? 7.859 -18.141 -5.496 1 96.62 389 GLN B C 1
ATOM 6067 O O . GLN B 1 389 ? 8.398 -17.125 -5.965 1 96.62 389 GLN B O 1
ATOM 6072 N N . THR B 1 390 ? 8.008 -19.359 -6.09 1 97.5 390 THR B N 1
ATOM 6073 C CA . THR B 1 390 ? 8.773 -19.531 -7.32 1 97.5 390 THR B CA 1
ATOM 6074 C C . THR B 1 390 ? 7.867 -19.938 -8.477 1 97.5 390 THR B C 1
ATOM 6076 O O . THR B 1 390 ? 6.836 -20.578 -8.258 1 97.5 390 THR B O 1
ATOM 6079 N N . CYS B 1 391 ? 8.273 -19.578 -9.656 1 98.19 391 CYS B N 1
ATOM 6080 C CA . CYS B 1 391 ? 7.547 -19.969 -10.859 1 98.19 391 CYS B CA 1
ATOM 6081 C C . CYS B 1 391 ? 7.621 -21.469 -11.094 1 98.19 391 CYS B C 1
ATOM 6083 O O . CYS B 1 391 ? 6.633 -22.094 -11.484 1 98.19 391 CYS B O 1
ATOM 6085 N N . GLY B 1 392 ? 8.805 -22.031 -10.852 1 98.31 392 GLY B N 1
ATOM 6086 C CA . GLY B 1 392 ? 8.922 -23.469 -10.914 1 98.31 392 GLY B CA 1
ATOM 6087 C C . GLY B 1 392 ? 8 -24.188 -9.945 1 98.31 392 GLY B C 1
ATOM 6088 O O . GLY B 1 392 ? 7.383 -25.203 -10.289 1 98.31 392 GLY B O 1
ATOM 6089 N N . GLY B 1 393 ? 7.914 -23.656 -8.742 1 98.19 393 GLY B N 1
ATOM 6090 C CA . GLY B 1 393 ? 6.984 -24.203 -7.762 1 98.19 393 GLY B CA 1
ATOM 6091 C C . GLY B 1 393 ? 5.535 -24.109 -8.203 1 98.19 393 GLY B C 1
ATOM 6092 O O . GLY B 1 393 ? 4.758 -25.047 -7.973 1 98.19 393 GLY B O 1
ATOM 6093 N N . ALA B 1 394 ? 5.148 -23.031 -8.836 1 98.62 394 ALA B N 1
ATOM 6094 C CA . ALA B 1 394 ? 3.793 -22.891 -9.359 1 98.62 394 ALA B CA 1
ATOM 6095 C C . ALA B 1 394 ? 3.465 -23.984 -10.375 1 98.62 394 ALA B C 1
ATOM 6097 O O . ALA B 1 394 ? 2.391 -24.578 -10.32 1 98.62 394 ALA B O 1
ATOM 6098 N N . ARG B 1 395 ? 4.398 -24.188 -11.273 1 98.75 395 ARG B N 1
ATOM 6099 C CA . ARG B 1 395 ? 4.211 -25.25 -12.266 1 98.75 395 ARG B CA 1
ATOM 6100 C C . ARG B 1 395 ? 3.98 -26.594 -11.594 1 98.75 395 ARG B C 1
ATOM 6102 O O . ARG B 1 395 ? 3.029 -27.312 -11.922 1 98.75 395 ARG B O 1
ATOM 6109 N N . LEU B 1 396 ? 4.797 -26.906 -10.633 1 98.38 396 LEU B N 1
ATOM 6110 C CA . LEU B 1 396 ? 4.707 -28.188 -9.945 1 98.38 396 LEU B CA 1
ATOM 6111 C C . LEU B 1 396 ? 3.408 -28.297 -9.156 1 98.38 396 LEU B C 1
ATOM 6113 O O . LEU B 1 396 ? 2.801 -29.359 -9.086 1 98.38 396 LEU B O 1
ATOM 6117 N N . SER B 1 397 ? 2.998 -27.234 -8.547 1 98.56 397 SER B N 1
ATOM 6118 C CA . SER B 1 397 ? 1.726 -27.219 -7.828 1 98.56 397 SER B CA 1
ATOM 6119 C C . SER B 1 397 ? 0.558 -27.5 -8.766 1 98.56 397 SER B C 1
ATOM 6121 O O . SER B 1 397 ? -0.377 -28.219 -8.398 1 98.56 397 SER B O 1
ATOM 6123 N N . GLY B 1 398 ? 0.614 -26.906 -9.992 1 98.81 398 GLY B N 1
ATOM 6124 C CA . GLY B 1 398 ? -0.414 -27.172 -10.992 1 98.81 398 GLY B CA 1
ATOM 6125 C C . GLY B 1 398 ? -0.483 -28.625 -11.414 1 98.81 398 GLY B C 1
ATOM 6126 O O . GLY B 1 398 ? -1.571 -29.188 -11.531 1 98.81 398 GLY B O 1
ATOM 6127 N N . GLU B 1 399 ? 0.638 -29.219 -11.594 1 98.31 399 GLU B N 1
ATOM 6128 C CA . GLU B 1 399 ? 0.706 -30.625 -11.969 1 98.31 399 GLU B CA 1
ATOM 6129 C C . GLU B 1 399 ? 0.143 -31.516 -10.867 1 98.31 399 GLU B C 1
ATOM 6131 O O . GLU B 1 399 ? -0.589 -32.469 -11.141 1 98.31 399 GLU B O 1
ATOM 6136 N N . ALA B 1 400 ? 0.499 -31.156 -9.648 1 98.19 400 ALA B N 1
ATOM 6137 C CA . ALA B 1 400 ? 0.047 -31.938 -8.508 1 98.19 400 ALA B CA 1
ATOM 6138 C C . ALA B 1 400 ? -1.472 -31.906 -8.375 1 98.19 400 ALA B C 1
ATOM 6140 O O . ALA B 1 400 ? -2.117 -32.938 -8.188 1 98.19 400 ALA B O 1
ATOM 6141 N N . VAL B 1 401 ? -2.051 -30.75 -8.484 1 98.44 401 VAL B N 1
ATOM 6142 C CA . VAL B 1 401 ? -3.49 -30.578 -8.312 1 98.44 401 VAL B CA 1
ATOM 6143 C C . VAL B 1 401 ? -4.23 -31.266 -9.453 1 98.44 401 VAL B C 1
ATOM 6145 O O . VAL B 1 401 ? -5.301 -31.844 -9.242 1 98.44 401 VAL B O 1
ATOM 6148 N N . ALA B 1 402 ? -3.689 -31.172 -10.672 1 98.44 402 ALA B N 1
ATOM 6149 C CA . ALA B 1 402 ? -4.281 -31.891 -11.789 1 98.44 402 ALA B CA 1
ATOM 6150 C C . ALA B 1 402 ? -4.387 -33.375 -11.492 1 98.44 402 ALA B C 1
ATOM 6152 O O . ALA B 1 402 ? -5.398 -34.031 -11.805 1 98.44 402 ALA B O 1
ATOM 6153 N N . GLY B 1 403 ? -3.309 -33.906 -10.914 1 97.38 403 GLY B N 1
ATOM 6154 C CA . GLY B 1 403 ? -3.338 -35.312 -10.508 1 97.38 403 GLY B CA 1
ATOM 6155 C C . GLY B 1 403 ? -4.441 -35.625 -9.516 1 97.38 403 GLY B C 1
ATOM 6156 O O . GLY B 1 403 ? -5.121 -36.625 -9.641 1 97.38 403 GLY B O 1
ATOM 6157 N N . GLU B 1 404 ? -4.668 -34.75 -8.57 1 96.88 404 GLU B N 1
ATOM 6158 C CA . GLU B 1 404 ? -5.719 -34.938 -7.574 1 96.88 404 GLU B CA 1
ATOM 6159 C C . GLU B 1 404 ? -7.105 -34.906 -8.219 1 96.88 404 GLU B C 1
ATOM 6161 O O . GLU B 1 404 ? -7.965 -35.719 -7.898 1 96.88 404 GLU B O 1
ATOM 6166 N N . VAL B 1 405 ? -7.266 -33.938 -9.07 1 97.25 405 VAL B N 1
ATOM 6167 C CA . VAL B 1 405 ? -8.547 -33.75 -9.75 1 97.25 405 VAL B CA 1
ATOM 6168 C C . VAL B 1 405 ? -8.852 -35 -10.594 1 97.25 405 VAL B C 1
ATOM 6170 O O . VAL B 1 405 ? -9.984 -35.5 -10.609 1 97.25 405 VAL B O 1
ATOM 6173 N N . MET B 1 406 ? -7.898 -35.562 -11.25 1 95.44 406 MET B N 1
ATOM 6174 C CA . MET B 1 406 ? -8.07 -36.75 -12.086 1 95.44 406 MET B CA 1
ATOM 6175 C C . MET B 1 406 ? -8.492 -37.938 -11.242 1 95.44 406 MET B C 1
ATOM 6177 O O . MET B 1 406 ? -9.359 -38.719 -11.648 1 95.44 406 MET B O 1
ATOM 6181 N N . ARG B 1 407 ? -7.855 -38.062 -10.102 1 93.25 407 ARG B N 1
ATOM 6182 C CA . ARG B 1 407 ? -8.219 -39.156 -9.211 1 93.25 407 ARG B CA 1
ATOM 6183 C C . ARG B 1 407 ? -9.68 -39.031 -8.766 1 93.25 407 ARG B C 1
ATOM 6185 O O . ARG B 1 407 ? -10.383 -40.031 -8.656 1 93.25 407 ARG B O 1
ATOM 6192 N N . HIS B 1 408 ? -10.016 -37.844 -8.562 1 90.56 408 HIS B N 1
ATOM 6193 C CA . HIS B 1 408 ? -11.383 -37.625 -8.117 1 90.56 408 HIS B CA 1
ATOM 6194 C C . HIS B 1 408 ? -12.383 -37.844 -9.25 1 90.56 408 HIS B C 1
ATOM 6196 O O . HIS B 1 408 ? -13.445 -38.438 -9.039 1 90.56 408 HIS B O 1
ATOM 6202 N N . LEU B 1 409 ? -12.062 -37.375 -10.422 1 89.62 409 LEU B N 1
ATOM 6203 C CA . LEU B 1 409 ? -12.977 -37.469 -11.555 1 89.62 409 LEU B CA 1
ATOM 6204 C C . LEU B 1 409 ? -13 -38.906 -12.109 1 89.62 409 LEU B C 1
ATOM 6206 O O . LEU B 1 409 ? -13.953 -39.281 -12.797 1 89.62 409 LEU B O 1
ATOM 6210 N N . GLY B 1 410 ? -11.922 -39.688 -12.133 1 80.06 410 GLY B N 1
ATOM 6211 C CA . GLY B 1 410 ? -11.875 -41.094 -12.562 1 80.06 410 GLY B CA 1
ATOM 6212 C C . GLY B 1 410 ? -12.633 -42.031 -11.641 1 80.06 410 GLY B C 1
ATOM 6213 O O . GLY B 1 410 ? -12.938 -43.156 -12.016 1 80.06 410 GLY B O 1
ATOM 6214 N N . HIS B 1 411 ? -12.773 -41.844 -10.406 1 63.19 411 HIS B N 1
ATOM 6215 C CA . HIS B 1 411 ? -13.57 -42.688 -9.508 1 63.19 411 HIS B CA 1
ATOM 6216 C C . HIS B 1 411 ? -15.055 -42.594 -9.859 1 63.19 411 HIS B C 1
ATOM 6218 O O . HIS B 1 411 ? -15.633 -41.5 -9.883 1 63.19 411 HIS B O 1
ATOM 6224 N N . PRO B 1 412 ? -15.602 -43.531 -10.688 1 50.44 412 PRO B N 1
ATOM 6225 C CA . PRO B 1 412 ? -17.016 -43.562 -11.086 1 50.44 412 PRO B CA 1
ATOM 6226 C C . PRO B 1 412 ? -17.953 -43.156 -9.953 1 50.44 412 PRO B C 1
ATOM 6228 O O . PRO B 1 412 ? -17.656 -43.406 -8.773 1 50.44 412 PRO B O 1
ATOM 6231 N N . ALA B 1 413 ? -18.703 -42.031 -10.047 1 46.88 413 ALA B N 1
ATOM 6232 C CA . ALA B 1 413 ? -19.75 -41.719 -9.086 1 46.88 413 ALA B CA 1
ATOM 6233 C C . ALA B 1 413 ? -20.438 -43 -8.57 1 46.88 413 ALA B C 1
ATOM 6235 O O . ALA B 1 413 ? -20.828 -43.844 -9.359 1 46.88 413 ALA B O 1
ATOM 6236 N N . ARG B 1 414 ? -20.219 -43.406 -7.406 1 40.88 414 ARG B N 1
ATOM 6237 C CA . ARG B 1 414 ? -21.031 -44.5 -6.867 1 40.88 414 ARG B CA 1
ATOM 6238 C C . ARG B 1 414 ? -22.5 -44.344 -7.254 1 40.88 414 ARG B C 1
ATOM 6240 O O . ARG B 1 414 ? -23.156 -43.375 -6.832 1 40.88 414 ARG B O 1
ATOM 6247 N N . VAL B 1 415 ? -22.984 -44.844 -8.289 1 36.34 415 VAL B N 1
ATOM 6248 C CA . VAL B 1 415 ? -24.391 -45.062 -8.562 1 36.34 415 VAL B CA 1
ATOM 6249 C C . VAL B 1 415 ? -25.078 -45.625 -7.316 1 36.34 415 VAL B C 1
ATOM 6251 O O . VAL B 1 415 ? -24.812 -46.75 -6.902 1 36.34 415 VAL B O 1
ATOM 6254 N N . VAL B 1 416 ? -25.266 -44.812 -6.305 1 32.81 416 VAL B N 1
ATOM 6255 C CA . VAL B 1 416 ? -26.281 -45.312 -5.391 1 32.81 416 VAL B CA 1
ATOM 6256 C C . VAL B 1 416 ? -27.531 -45.75 -6.18 1 32.81 416 VAL B C 1
ATOM 6258 O O . VAL B 1 416 ? -28.219 -44.906 -6.758 1 32.81 416 VAL B O 1
ATOM 6261 N N . LEU B 1 417 ? -27.484 -46.844 -6.625 1 27.09 417 LEU B N 1
ATOM 6262 C CA . LEU B 1 417 ? -28.781 -47.5 -6.777 1 27.09 417 LEU B CA 1
ATOM 6263 C C . LEU B 1 417 ? -29.531 -47.531 -5.445 1 27.09 417 LEU B C 1
ATOM 6265 O O . LEU B 1 417 ? -28.938 -47.844 -4.406 1 27.09 417 LEU B O 1
#

Foldseek 3Di:
DAEWAEEEEAQALLSLLLLVLLVVVPGGYAYEAQAQAHHVQQDWDCVAPVFTDRLFDFKQWQLVQFPLVVLCVVVVFAKDWAPPQAPWEAAQQHTDDPVRSVVLVVLLVVLVVQLVPDDDPWQQQVVSVVVSDDDVVSQLCLAFVPALAHRRFFGSVQSVQADHGPGMMGTRRGRSVSSRVVSVPRDYDYNADWAEWEPPDQAIWTADPVGIYTHNAYEYAFALQLLQVNSHYYVVHFDPLLNVLSVQWDAHAKKKKKFFFPDDQLPDDQQHWHWHDYPPNQIKIWGGCHVNGRITIIIGGHPNRVVLLVVHFVSVNVVVQVSCCSHRNPVSVVRGDGIGMRHQCPVSRHNHRFIHGGHPNSCSLVSLQDATVLRYGYAALCNQGNSRSDSSSRNVRSNVVSVVNCVSSPPPDPPPD/DAEWAEEEEAQALLSLLLLVLLVVVPGGYAYEAQAQAHHVQQDWDCVAPNFTDRLFDFKQWQLVQFPLVVLCVVVVFAKDWAPPQAPWEAAQQHTDDPVLSVLLVVLLVVLVVQLVPDDDPWQQQVVSQPPDPSSVVSQLCLAFVPALAHRRFFGSVQSVQADHGPGMMGTRRGRSVSSRVVSVPRDYDYNADWAEWEDPDQAIWTADPVGIYTHNAYEYAFALQLLQVNSHYYVVHFDPLLNVLSVQWDAHAKKKKKFFFPDDQLPDDQQHWHWHDYPPSQIKIWGGCHVNGRITIIIGGHPNRVVLLVVHFVSVNCVVQVSCCSHRNPVSVVRGDGIGMRHQCPVSRHNHRFIHGGHPNSCSLVSLQDATVLRYGYAALCNQGNSRSDSSSRNVRSNVVSVVNCVSSPPPDPPPD

pLDDT: mean 92.58, std 10.15, range [25.83, 98.94]

InterPro domains:
  IPR002937 Amine oxidase [PF01593] (14-70)
  IPR002937 Amine oxidase [PF01593] (154-406)
  IPR036188 FAD/NAD(P)-binding domain superfamily [G3DSA:3.50.50.60] (1-413)
  IPR036188 FAD/NAD(P)-binding domain superfamily [SSF51905] (1-409)
  IPR050281 Flavin monoamine oxidase and related enzymes [PTHR10742] (5-410)

Organism: NCBI:txid1123501

Nearest PDB structures (foldseek):
  8p84-assembly1_A  TM=8.540E-01  e=9.932E-31  Thermoanaerobacterales bacterium
  4gur-assembly1_A  TM=8.813E-01  e=8.031E-29  Homo sapiens
  3rha-assembly1_A  TM=8.128E-01  e=1.025E-28  Paenarthrobacter aurescens TC1
  6lqc-assembly1_A  TM=7.925E-01  e=5.919E-29  Erythrobacteraceae bacterium
  8i6i-assembly1_C  TM=8.334E-01  e=1.832E-26  Acinetobacter sp. YT-02

Secondary structure (DSSP, 8-state):
-EEEEEEEE--BHHHHHHHHHHHHTT--EEEE-SSSSSBTT--EESTTTSS-EESS--EE-STTT-HHHHHHHHTT--EEEE----SEEEETTEEPPHHHHHHHHHHHHHHHHHHHH--SS--BTHHHHTTS-S-HHHHHIIIIIHHSS-GGGSBHHHHHHSPP--SEEEESS-HHHHHHHHTTTS-EE-S----EEE-SSSSEEEEETTEEEEEEEEEE-S-HHHHHTT-SEEESPPPHHHHHHHHTS-B--EEEEEEEE-S--TT--TTEEEEEE-GGG--EEEEE-GGG-SEEEEEEETHHHHHHHHH-HHHHHHHHHHHHHHHH-THHHHHEEEE----GGG-TTT-SS-B-PPTT-TTHHHHHHS-BTTTEEE-SGGGSGGGTTSHHHHHHHHHHHHHHHHHHHHS------/-EEEEEEEE--BHHHHHHHHHHHHTT--EEEE-SSSSSBTT--EESTTTSS-EESS--EE-STTT-HHHHHHHHTT--EEEE----SEEEETTEEPPHHHHHHHHHHHHHHHHHHHH--SS--BTHHHHTT-SHHHHHHHIIIIIHHSS-GGGSBHHHHHHSPP--SEEEETT-HHHHHHHHTTTS-EE-S----EEE-SSSSEEEEETTEEEEEEEEEE-S-HHHHHTT-SEEESPPPHHHHHHHHTS-B--EEEEEEEE-S--TT--TTEEEEEE-GGG--EEEEE-GGG-SEEEEEEETHHHHHHHHH-HHHHHHHHHHHHHHHH-THHHHHEEEE----GGG-TTT-SS-B-PPTT-TTHHHHHHS-BTTTEEE-SGGGSGGGTTSHHHHHHHHHHHHHHHHHHHHS------

Sequence (834 aa):
MTDVDVVVIGAGAAGLAAAKRLIAEGKSVQVLEAMDRIGGRAWTTSDWFGMPFDIGCAWLHAGDRNPFLADAHAHDWTLFVHDMGVDHLYFGDRRASEAEIAEMEAAEEALAAAIAAHDGPDDRLSSVIHACHALRAAATFGGPMDFAQDDDEISIADFNAAADLDPNYFTKEGFGALVARWGADVPVRTGCPVREVDWSGTGVRVAGEWGSVRGRAAILTVSPGVLAFEEILFTPRLPPAHLEAAFDLPMGLLTKIPLRIEGDRFGLQAFDDLLIERHARHDVFFLCFPFDTDLMVGFVGGDFAWEVEAAGKAAAVDFATDRLAAIFGSGVRKAVTAGHMTNWSGERWVRGAYAAARPGKAAARGVLAQSIGERLWCSGEHLAGPLIQTCGGARLSGEAVAGEVMRHLGHPARVVLMTDVDVVVIGAGAAGLAAAKRLIAEGKSVQVLEAMDRIGGRAWTTSDWFGMPFDIGCAWLHAGDRNPFLADAHAHDWTLFVHDMGVDHLYFGDRRASEAEIAEMEAAEEALAAAIAAHDGPDDRLSSVIHACHALRAAATFGGPMDFAQDDDEISIADFNAAADLDPNYFTKEGFGALVARWGADVPVRTGCPVREVDWSGTGVRVAGEWGSVRGRAAILTVSPGVLAFEEILFTPRLPPAHLEAAFDLPMGLLTKIPLRIEGDRFGLQAFDDLLIERHARHDVFFLCFPFDTDLMVGFVGGDFAWEVEAAGKAAAVDFATDRLAAIFGSGVRKAVTAGHMTNWSGERWVRGAYAAARPGKAAARGVLAQSIGERLWCSGEHLAGPLIQTCGGARLSGEAVAGEVMRHLGHPARVVL

Solvent-accessible surface area (backbone atoms only — not comparable to full-atom values): 41248 Å² total; per-residue (Å²): 120,53,78,30,48,33,33,30,38,24,38,22,47,13,26,40,31,19,48,51,52,38,44,74,71,72,44,47,66,46,32,33,14,50,46,89,60,65,18,59,58,29,31,43,42,41,81,86,77,75,44,60,41,44,67,38,55,47,61,46,47,22,44,89,76,18,67,60,48,59,54,35,58,75,67,68,55,55,71,42,82,50,86,83,58,77,71,37,50,25,57,60,64,40,72,56,48,71,68,52,50,52,48,36,55,52,43,37,53,50,45,54,51,49,58,73,63,59,78,67,90,71,33,29,37,35,68,55,50,69,67,43,69,90,50,68,64,44,52,45,46,69,9,14,64,68,44,12,27,41,36,72,49,28,10,40,68,38,57,66,51,42,54,79,45,67,54,29,29,36,44,67,72,18,43,6,44,50,46,38,60,71,44,61,84,56,73,64,45,54,62,32,49,63,38,34,37,38,52,73,64,92,32,30,38,40,28,36,97,85,43,54,37,33,18,49,26,36,38,40,32,55,38,40,33,33,59,52,68,52,61,48,45,45,37,61,65,69,56,65,65,43,48,50,18,24,52,29,26,39,46,15,24,60,33,41,39,40,30,33,45,47,88,73,63,85,90,60,50,64,62,35,24,37,36,34,40,43,72,90,65,62,37,39,37,29,46,25,15,59,97,68,43,52,37,37,35,28,39,30,20,8,68,51,20,52,50,40,51,36,34,29,51,69,52,42,38,50,52,55,48,50,56,48,19,61,60,73,34,73,64,44,68,71,23,46,77,47,64,44,53,46,57,45,46,46,34,62,79,40,37,26,64,36,43,42,23,28,51,80,28,47,62,23,45,61,50,41,57,45,61,47,90,80,36,35,36,48,30,19,24,68,54,19,67,42,37,42,64,31,68,46,18,6,27,53,20,8,40,52,46,35,52,53,50,46,57,59,69,66,51,71,76,78,75,77,122,120,56,77,31,49,32,33,29,40,24,37,21,47,12,25,40,31,19,48,52,52,37,45,74,71,70,45,48,67,45,33,32,14,49,46,88,60,66,18,58,58,30,32,44,42,41,80,86,76,74,43,58,40,43,66,37,53,46,61,47,47,21,44,88,78,19,67,61,50,59,52,35,57,75,68,68,55,54,74,42,82,48,85,85,60,78,72,36,50,23,58,60,63,40,72,55,49,71,67,54,50,51,45,28,55,52,30,36,54,50,47,54,51,50,58,72,65,60,78,66,89,70,32,30,38,34,78,73,47,78,83,40,74,53,27,45,64,36,43,42,47,67,9,15,65,68,41,12,27,42,38,72,50,28,11,40,68,37,57,67,52,42,53,79,46,65,52,28,29,37,46,67,71,18,43,5,42,50,46,38,60,72,46,61,83,57,75,64,47,56,62,34,49,64,38,34,38,40,53,73,64,91,31,29,38,38,27,34,97,86,44,54,39,34,17,47,26,36,38,40,32,54,38,39,35,33,60,52,68,53,60,48,44,44,38,62,64,68,55,66,66,42,48,50,18,23,52,29,25,39,45,15,24,60,31,42,39,39,29,33,46,48,89,73,62,84,90,62,50,64,61,35,24,36,36,34,42,43,73,90,64,60,36,39,37,29,46,26,14,60,96,67,42,50,36,37,37,29,37,30,21,8,69,51,19,52,50,39,48,36,34,29,50,69,52,42,37,49,50,55,48,51,56,48,19,60,60,74,32,74,66,42,67,70,23,48,76,46,64,43,54,45,56,42,45,47,33,62,79,40,37,26,63,35,44,42,22,29,51,80,28,46,62,23,44,62,50,41,58,44,61,48,90,80,34,36,35,48,29,19,23,69,55,18,67,43,37,41,66,32,67,48,18,6,26,51,21,8,41,52,46,34,52,52,50,47,56,59,69,67,51,70,75,78,74,78,121

Radius of gyration: 27.51 Å; Cα contacts (8 Å, |Δi|>4): 1941; chains: 2; bounding box: 70×89×59 Å